Protein AF-0000000085035035 (afdb_homodimer)

Structure (mmCIF, N/CA/C/O backbone):
data_AF-0000000085035035-model_v1
#
loop_
_entity.id
_entity.type
_entity.pdbx_description
1 polymer 'Glycerol kinase'
#
loop_
_atom_site.group_PDB
_atom_site.id
_atom_site.type_symbol
_atom_site.label_atom_id
_atom_site.label_alt_id
_atom_site.label_comp_id
_atom_site.label_asym_id
_atom_site.label_entity_id
_atom_site.label_seq_id
_atom_site.pdbx_PDB_ins_code
_atom_site.Cartn_x
_atom_site.Cartn_y
_atom_site.Cartn_z
_atom_site.occupancy
_atom_site.B_iso_or_equiv
_atom_site.auth_seq_id
_atom_site.auth_comp_id
_atom_site.auth_asym_id
_atom_site.auth_atom_id
_atom_site.pdbx_PDB_model_num
ATOM 1 N N . MET A 1 1 ? -4.508 41.406 4.43 1 97.12 1 MET A N 1
ATOM 2 C CA . MET A 1 1 ? -4.023 40.312 5.262 1 97.12 1 MET A CA 1
ATOM 3 C C . MET A 1 1 ? -3.178 39.344 4.445 1 97.12 1 MET A C 1
ATOM 5 O O . MET A 1 1 ? -3.377 39.219 3.238 1 97.12 1 MET A O 1
ATOM 9 N N . ILE A 1 2 ? -2.238 38.75 5.059 1 98.31 2 ILE A N 1
ATOM 10 C CA . ILE A 1 2 ? -1.385 37.75 4.438 1 98.31 2 ILE A CA 1
ATOM 11 C C . ILE A 1 2 ? -1.519 36.438 5.184 1 98.31 2 ILE A C 1
ATOM 13 O O . ILE A 1 2 ? -1.294 36.375 6.395 1 98.31 2 ILE A O 1
ATOM 17 N N . ASP A 1 3 ? -1.932 35.438 4.473 1 97.44 3 ASP A N 1
ATOM 18 C CA . ASP A 1 3 ? -2.016 34.062 4.969 1 97.44 3 ASP A CA 1
ATOM 19 C C . ASP A 1 3 ? -0.776 33.281 4.578 1 97.44 3 ASP A C 1
ATOM 21 O O . ASP A 1 3 ? -0.576 32.969 3.402 1 97.44 3 ASP A O 1
ATOM 25 N N . ILE A 1 4 ? 0.02 32.969 5.578 1 97.62 4 ILE A N 1
ATOM 26 C CA . ILE A 1 4 ? 1.249 32.219 5.328 1 97.62 4 ILE A CA 1
ATOM 27 C C . ILE A 1 4 ? 1.003 30.734 5.559 1 97.62 4 ILE A C 1
ATOM 29 O O . ILE A 1 4 ? 1.098 30.25 6.688 1 97.62 4 ILE A O 1
ATOM 33 N N . GLY A 1 5 ? 0.782 30.016 4.516 1 93.25 5 GLY A N 1
ATOM 34 C CA . GLY A 1 5 ? 0.609 28.562 4.562 1 93.25 5 GLY A CA 1
ATOM 35 C C . GLY A 1 5 ? 1.87 27.797 4.207 1 93.25 5 GLY A C 1
ATOM 36 O O . GLY A 1 5 ? 2.826 28.375 3.684 1 93.25 5 GLY A O 1
ATOM 37 N N . THR A 1 6 ? 1.834 26.5 4.477 1 90.25 6 THR A N 1
ATOM 38 C CA . THR A 1 6 ? 2.996 25.656 4.23 1 90.25 6 THR A CA 1
ATOM 39 C C . THR A 1 6 ? 3.248 25.5 2.734 1 90.25 6 THR A C 1
ATOM 41 O O . THR A 1 6 ? 4.398 25.453 2.293 1 90.25 6 THR A O 1
ATOM 44 N N . THR A 1 7 ? 2.207 25.438 1.972 1 85.12 7 THR A N 1
ATOM 45 C CA . THR A 1 7 ? 2.359 25.25 0.533 1 85.12 7 THR A CA 1
ATOM 46 C C . THR A 1 7 ? 2.291 26.594 -0.199 1 85.12 7 THR A C 1
ATOM 48 O O . THR A 1 7 ? 2.953 26.781 -1.223 1 85.12 7 THR A O 1
ATOM 51 N N . GLY A 1 8 ? 1.514 27.516 0.325 1 90.5 8 GLY A N 1
ATOM 52 C CA . GLY A 1 8 ? 1.313 28.766 -0.378 1 90.5 8 GLY A CA 1
ATOM 53 C C . GLY A 1 8 ? 1.118 29.953 0.555 1 90.5 8 GLY A C 1
ATOM 54 O O . GLY A 1 8 ? 0.665 29.781 1.689 1 90.5 8 GLY A O 1
ATOM 55 N N . ILE A 1 9 ? 1.471 31.109 0.004 1 96.06 9 ILE A N 1
ATOM 56 C CA . ILE A 1 9 ? 1.284 32.375 0.687 1 96.06 9 ILE A CA 1
ATOM 57 C C . ILE A 1 9 ? 0.265 33.219 -0.073 1 96.06 9 ILE A C 1
ATOM 59 O O . ILE A 1 9 ? 0.372 33.406 -1.29 1 96.06 9 ILE A O 1
ATOM 63 N N . LYS A 1 10 ? -0.706 33.75 0.682 1 96.31 10 LYS A N 1
ATOM 64 C CA . LYS A 1 10 ? -1.819 34.438 0.016 1 96.31 10 LYS A CA 1
ATOM 65 C C . LYS A 1 10 ? -2.004 35.844 0.549 1 96.31 10 LYS A C 1
ATOM 67 O O . LYS A 1 10 ? -1.887 36.094 1.754 1 96.31 10 LYS A O 1
ATOM 72 N N . LEU A 1 11 ? -2.244 36.75 -0.381 1 97.88 11 LEU A N 1
ATOM 73 C CA . LEU A 1 11 ? -2.668 38.094 -0.041 1 97.88 11 LEU A CA 1
ATOM 74 C C . LEU A 1 11 ? -4.145 38.281 -0.365 1 97.88 11 LEU A C 1
ATOM 76 O O . LEU A 1 11 ? -4.586 38 -1.479 1 97.88 11 LEU A O 1
ATOM 80 N N . SER A 1 12 ? -4.848 38.688 0.593 1 97.44 12 SER A N 1
ATOM 81 C CA . SER A 1 12 ? -6.23 39.125 0.402 1 97.44 12 SER A CA 1
ATOM 82 C C . SER A 1 12 ? -6.441 40.562 0.927 1 97.44 12 SER A C 1
ATOM 84 O O . SER A 1 12 ? -6.027 40.875 2.043 1 97.44 12 SER A O 1
ATOM 86 N N . VAL A 1 13 ? -7.086 41.375 0.093 1 97.5 13 VAL A N 1
ATOM 87 C CA . VAL A 1 13 ? -7.422 42.719 0.493 1 97.5 13 VAL A CA 1
ATOM 88 C C . VAL A 1 13 ? -8.938 42.875 0.574 1 97.5 13 VAL A C 1
ATOM 90 O O . VAL A 1 13 ? -9.656 42.5 -0.356 1 97.5 13 VAL A O 1
ATOM 93 N N . TYR A 1 14 ? -9.344 43.375 1.707 1 95.44 14 TYR A N 1
ATOM 94 C CA . TYR A 1 14 ? -10.766 43.531 1.944 1 95.44 14 TYR A CA 1
ATOM 95 C C . TYR A 1 14 ? -11.109 45.031 2.066 1 95.44 14 TYR A C 1
ATOM 97 O O . TYR A 1 14 ? -10.32 45.812 2.588 1 95.44 14 TYR A O 1
ATOM 105 N N . ASP A 1 15 ? -12.352 45.375 1.594 1 94 15 ASP A N 1
ATOM 106 C CA . ASP A 1 15 ? -12.82 46.75 1.777 1 94 15 ASP A CA 1
ATOM 107 C C . ASP A 1 15 ? -13.539 46.906 3.117 1 94 15 ASP A C 1
ATOM 109 O O . ASP A 1 15 ? -13.461 46.031 3.975 1 94 15 ASP A O 1
ATOM 113 N N . GLU A 1 16 ? -14.18 48.031 3.289 1 89.81 16 GLU A N 1
ATOM 114 C CA . GLU A 1 16 ? -14.773 48.375 4.574 1 89.81 16 GLU A CA 1
ATOM 115 C C . GLU A 1 16 ? -15.984 47.5 4.879 1 89.81 16 GLU A C 1
ATOM 117 O O . GLU A 1 16 ? -16.391 47.344 6.035 1 89.81 16 GLU A O 1
ATOM 122 N N . GLU A 1 17 ? -16.531 46.906 3.865 1 90.56 17 GLU A N 1
ATOM 123 C CA . GLU A 1 17 ? -17.672 46.031 4.027 1 90.56 17 GLU A CA 1
ATOM 124 C C . GLU A 1 17 ? -17.25 44.562 4.051 1 90.56 17 GLU A C 1
ATOM 126 O O . GLU A 1 17 ? -18.078 43.656 3.955 1 90.56 17 GLU A O 1
ATOM 131 N N . LEU A 1 18 ? -15.93 44.281 4.145 1 91 18 LEU A N 1
ATOM 132 C CA . LEU A 1 18 ? -15.328 42.969 4.211 1 91 18 LEU A CA 1
ATOM 133 C C . LEU A 1 18 ? -15.547 42.188 2.912 1 91 18 LEU A C 1
ATOM 135 O O . LEU A 1 18 ? -15.594 40.969 2.914 1 91 18 LEU A O 1
ATOM 139 N N . ARG A 1 19 ? -15.812 43 1.753 1 90.44 19 ARG A N 1
ATOM 140 C CA . ARG A 1 19 ? -15.773 42.406 0.42 1 90.44 19 ARG A CA 1
ATOM 141 C C . ARG A 1 19 ? -14.344 42.312 -0.091 1 90.44 19 ARG A C 1
ATOM 143 O O . ARG A 1 19 ? -13.594 43.281 -0.062 1 90.44 19 ARG A O 1
ATOM 150 N N . LYS A 1 20 ? -13.922 41.031 -0.451 1 94.56 20 LYS A N 1
ATOM 151 C CA . LYS A 1 20 ? -12.578 40.812 -0.985 1 94.56 20 LYS A CA 1
ATOM 152 C C . LYS A 1 20 ? -12.398 41.531 -2.326 1 94.56 20 LYS A C 1
ATOM 154 O O . LYS A 1 20 ? -13.078 41.188 -3.301 1 94.56 20 LYS A O 1
ATOM 159 N N . ILE A 1 21 ? -11.43 42.469 -2.434 1 95.06 21 ILE A N 1
ATOM 160 C CA . ILE A 1 21 ? -11.297 43.281 -3.639 1 95.06 21 ILE A CA 1
ATOM 161 C C . ILE A 1 21 ? -10.031 42.875 -4.395 1 95.06 21 ILE A C 1
ATOM 163 O O . ILE A 1 21 ? -9.852 43.25 -5.555 1 95.06 21 ILE A O 1
ATOM 167 N N . HIS A 1 22 ? -9.133 42.188 -3.707 1 96.5 22 HIS A N 1
ATOM 168 C CA . HIS A 1 22 ? -7.914 41.688 -4.336 1 96.5 22 HIS A CA 1
ATOM 169 C C . HIS A 1 22 ? -7.484 40.375 -3.723 1 96.5 22 HIS A C 1
ATOM 171 O O . HIS A 1 22 ? -7.676 40.125 -2.525 1 96.5 22 HIS A O 1
ATOM 177 N N . TYR A 1 23 ? -7.043 39.531 -4.531 1 95.94 23 TYR A N 1
ATOM 178 C CA . TYR A 1 23 ? -6.52 38.219 -4.105 1 95.94 23 TYR A CA 1
ATOM 179 C C . TYR A 1 23 ? -5.359 37.781 -4.988 1 95.94 23 TYR A C 1
ATOM 181 O O . TYR A 1 23 ? -5.406 37.938 -6.211 1 95.94 23 TYR A O 1
ATOM 189 N N . GLU A 1 24 ? -4.309 37.281 -4.398 1 95.81 24 GLU A N 1
ATOM 190 C CA . GLU A 1 24 ? -3.223 36.625 -5.137 1 95.81 24 GLU A CA 1
ATOM 191 C C . GLU A 1 24 ? -2.543 35.562 -4.301 1 95.81 24 GLU A C 1
ATOM 193 O O . GLU A 1 24 ? -2.492 35.656 -3.072 1 95.81 24 GLU A O 1
ATOM 198 N N . LYS A 1 25 ? -2.117 34.594 -4.875 1 93.25 25 LYS A N 1
ATOM 199 C CA . LYS A 1 25 ? -1.478 33.469 -4.238 1 93.25 25 LYS A CA 1
ATOM 200 C C . LYS A 1 25 ? -0.093 33.219 -4.828 1 93.25 25 LYS A C 1
ATOM 202 O O . LYS A 1 25 ? 0.091 33.281 -6.043 1 93.25 25 LYS A O 1
ATOM 207 N N . HIS A 1 26 ? 0.832 33 -3.955 1 94.62 26 HIS A N 1
ATOM 208 C CA . HIS A 1 26 ? 2.191 32.625 -4.34 1 94.62 26 HIS A CA 1
ATOM 209 C C . HIS A 1 26 ? 2.559 31.25 -3.82 1 94.62 26 HIS A C 1
ATOM 211 O O . HIS A 1 26 ? 2.479 30.984 -2.617 1 94.62 26 HIS A O 1
ATOM 217 N N . ILE A 1 27 ? 3.002 30.391 -4.723 1 90.5 27 ILE A N 1
ATOM 218 C CA . ILE A 1 27 ? 3.404 29.047 -4.324 1 90.5 27 ILE A CA 1
ATOM 219 C C . ILE A 1 27 ? 4.883 29.031 -3.949 1 90.5 27 ILE A C 1
ATOM 221 O O . ILE A 1 27 ? 5.742 29.344 -4.781 1 90.5 27 ILE A O 1
ATOM 225 N N . LEU A 1 28 ? 5.176 28.812 -2.736 1 89.88 28 LEU A N 1
ATOM 226 C CA . LEU A 1 28 ? 6.555 28.688 -2.273 1 89.88 28 LEU A CA 1
ATOM 227 C C . LEU A 1 28 ? 6.926 27.234 -2.023 1 89.88 28 LEU A C 1
ATOM 229 O O . LEU A 1 28 ? 8.031 26.797 -2.371 1 89.88 28 LEU A O 1
ATOM 233 N N . GLY A 1 29 ? 6.023 26.516 -1.427 1 86.88 29 GLY A N 1
ATOM 234 C CA . GLY A 1 29 ? 6.23 25.109 -1.141 1 86.88 29 GLY A CA 1
ATOM 235 C C . GLY A 1 29 ? 7.254 24.859 -0.048 1 86.88 29 GLY A C 1
ATOM 236 O O . GLY A 1 29 ? 7.594 25.781 0.708 1 86.88 29 GLY A O 1
ATOM 237 N N . PHE A 1 30 ? 7.605 23.578 0.241 1 87.44 30 PHE A N 1
ATOM 238 C CA . PHE A 1 30 ? 8.609 23.141 1.201 1 87.44 30 PHE A CA 1
ATOM 239 C C . PHE A 1 30 ? 9.523 22.078 0.589 1 87.44 30 PHE A C 1
ATOM 241 O O . PHE A 1 30 ? 9.25 21.578 -0.507 1 87.44 30 PHE A O 1
ATOM 248 N N . GLU A 1 31 ? 10.672 21.891 1.248 1 84.5 31 GLU A N 1
ATOM 249 C CA . GLU A 1 31 ? 11.625 20.875 0.792 1 84.5 31 GLU A CA 1
ATOM 250 C C . GLU A 1 31 ? 11.68 19.703 1.754 1 84.5 31 GLU A C 1
ATOM 252 O O . GLU A 1 31 ? 11.758 19.891 2.971 1 84.5 31 GLU A O 1
ATOM 257 N N . GLN A 1 32 ? 11.461 18.547 1.205 1 78.56 32 GLN A N 1
ATOM 258 C CA . GLN A 1 32 ? 11.711 17.344 1.976 1 78.56 32 GLN A CA 1
ATOM 259 C C . GLN A 1 32 ? 13.102 16.781 1.697 1 78.56 32 GLN A C 1
ATOM 261 O O . GLN A 1 32 ? 13.375 16.312 0.591 1 78.56 32 GLN A O 1
ATOM 266 N N . LEU A 1 33 ? 13.891 16.75 2.672 1 75.12 33 LEU A N 1
ATOM 267 C CA . LEU A 1 33 ? 15.266 16.297 2.547 1 75.12 33 LEU A CA 1
ATOM 268 C C . LEU A 1 33 ? 15.359 14.789 2.746 1 75.12 33 LEU A C 1
ATOM 270 O O . LEU A 1 33 ? 14.43 14.164 3.264 1 75.12 33 LEU A O 1
ATOM 274 N N . GLU A 1 34 ? 16.359 14.133 2.227 1 61.75 34 GLU A N 1
ATOM 275 C CA . GLU A 1 34 ? 16.562 12.688 2.281 1 61.75 34 GLU A CA 1
ATOM 276 C C . GLU A 1 34 ? 16.531 12.18 3.721 1 61.75 34 GLU A C 1
ATOM 278 O O . GLU A 1 34 ? 16.141 11.039 3.977 1 61.75 34 GLU A O 1
ATOM 283 N N . SER A 1 35 ? 16.812 13.039 4.559 1 60.91 35 SER A N 1
ATOM 284 C CA . SER A 1 35 ? 16.859 12.688 5.973 1 60.91 35 SER A CA 1
ATOM 285 C C . SER A 1 35 ? 15.453 12.602 6.562 1 60.91 35 SER A C 1
ATOM 287 O O . SER A 1 35 ? 15.266 12.102 7.672 1 60.91 35 SER A O 1
ATOM 289 N N . GLY A 1 36 ? 14.578 13.047 5.793 1 70.81 36 GLY A N 1
ATOM 290 C CA . GLY A 1 36 ? 13.211 13.117 6.293 1 70.81 36 GLY A CA 1
ATOM 291 C C . GLY A 1 36 ? 12.859 14.477 6.867 1 70.81 36 GLY A C 1
ATOM 292 O O . GLY A 1 36 ? 11.719 14.703 7.273 1 70.81 36 GLY A O 1
ATOM 293 N N . PHE A 1 37 ? 13.906 15.336 6.797 1 82.38 37 PHE A N 1
ATOM 294 C CA . PHE A 1 37 ? 13.688 16.688 7.289 1 82.38 37 PHE A CA 1
ATOM 295 C C . PHE A 1 37 ? 12.812 17.484 6.324 1 82.38 37 PHE A C 1
ATOM 297 O O . PHE A 1 37 ? 12.922 17.328 5.105 1 82.38 37 PHE A O 1
ATOM 304 N N . ILE A 1 38 ? 11.93 18.219 6.887 1 88.44 38 ILE A N 1
ATOM 305 C CA . ILE A 1 38 ? 11.047 19.047 6.082 1 88.44 38 ILE A CA 1
ATOM 306 C C . ILE A 1 38 ? 11.258 20.531 6.426 1 88.44 38 ILE A C 1
ATOM 308 O O . ILE A 1 38 ? 10.898 20.969 7.523 1 88.44 38 ILE A O 1
ATOM 312 N N . GLU A 1 39 ? 11.75 21.281 5.453 1 94.69 39 GLU A N 1
ATOM 313 C CA . GLU A 1 39 ? 12.117 22.672 5.684 1 94.69 39 GLU A CA 1
ATOM 314 C C . GLU A 1 39 ? 11.484 23.594 4.637 1 94.69 39 GLU A C 1
ATOM 316 O O . GLU A 1 39 ? 11.078 23.125 3.568 1 94.69 39 GLU A O 1
ATOM 321 N N . GLN A 1 40 ? 11.328 24.781 4.977 1 95.94 40 GLN A N 1
ATOM 322 C CA . GLN A 1 40 ? 10.93 25.844 4.043 1 95.94 40 GLN A CA 1
ATOM 323 C C . GLN A 1 40 ? 11.945 26.984 4.035 1 95.94 40 GLN A C 1
ATOM 325 O O . GLN A 1 40 ? 12.445 27.375 5.09 1 95.94 40 GLN A O 1
ATOM 330 N N . ASP A 1 41 ? 12.281 27.531 2.873 1 96.62 41 ASP A N 1
ATOM 331 C CA . ASP A 1 41 ? 13.266 28.594 2.711 1 96.62 41 ASP A CA 1
ATOM 332 C C . ASP A 1 41 ? 12.82 29.859 3.424 1 96.62 41 ASP A C 1
ATOM 334 O O . ASP A 1 41 ? 11.945 30.578 2.932 1 96.62 41 ASP A O 1
ATOM 338 N N . SER A 1 42 ? 13.523 30.141 4.48 1 97.62 42 SER A N 1
ATOM 339 C CA . SER A 1 42 ? 13.102 31.25 5.332 1 97.62 42 SER A CA 1
ATOM 340 C C . SER A 1 42 ? 13.383 32.594 4.664 1 97.62 42 SER A C 1
ATOM 342 O O . SER A 1 42 ? 12.625 33.531 4.836 1 97.62 42 SER A O 1
ATOM 344 N N . ARG A 1 43 ? 14.445 32.656 3.951 1 97.25 43 ARG A N 1
ATOM 345 C CA . ARG A 1 43 ? 14.781 33.906 3.26 1 97.25 43 ARG A CA 1
ATOM 346 C C . ARG A 1 43 ? 13.75 34.219 2.178 1 97.25 43 ARG A C 1
ATOM 348 O O . ARG A 1 43 ? 13.266 35.344 2.092 1 97.25 43 ARG A O 1
ATOM 355 N N . ARG A 1 44 ? 13.484 33.25 1.383 1 97 44 ARG A N 1
ATOM 356 C CA . ARG A 1 44 ? 12.5 33.438 0.323 1 97 44 ARG A CA 1
ATOM 357 C C . ARG A 1 44 ? 11.117 33.719 0.903 1 97 44 ARG A C 1
ATOM 359 O O . ARG A 1 44 ? 10.375 34.562 0.364 1 97 44 ARG A O 1
ATOM 366 N N . LEU A 1 45 ? 10.828 33.031 1.958 1 97.81 45 LEU A N 1
ATOM 367 C CA . LEU A 1 45 ? 9.547 33.25 2.625 1 97.81 45 LEU A CA 1
ATOM 368 C C . LEU A 1 45 ? 9.406 34.719 3.08 1 97.81 45 LEU A C 1
ATOM 370 O O . LEU A 1 45 ? 8.391 35.344 2.814 1 97.81 45 LEU A O 1
ATOM 374 N N . ALA A 1 46 ? 10.406 35.25 3.725 1 97.69 46 ALA A N 1
ATOM 375 C CA . ALA A 1 46 ? 10.383 36.625 4.199 1 97.69 46 ALA A CA 1
ATOM 376 C C . ALA A 1 46 ? 10.273 37.625 3.035 1 97.69 46 ALA A C 1
ATOM 378 O O . ALA A 1 46 ? 9.562 38.625 3.129 1 97.69 46 ALA A O 1
ATOM 379 N N . GLU A 1 47 ? 10.953 37.281 2 1 97.25 47 GLU A N 1
ATOM 380 C CA . GLU A 1 47 ? 10.914 38.125 0.814 1 97.25 47 GLU A CA 1
ATOM 381 C C . GLU A 1 47 ? 9.516 38.188 0.219 1 97.25 47 GLU A C 1
ATOM 383 O O . GLU A 1 47 ? 9.039 39.25 -0.167 1 97.25 47 GLU A O 1
ATOM 388 N N . VAL A 1 48 ? 8.891 37.094 0.109 1 97.62 48 VAL A N 1
ATOM 389 C CA . VAL A 1 48 ? 7.551 37.031 -0.46 1 97.62 48 VAL A CA 1
ATOM 390 C C . VAL A 1 48 ? 6.57 37.781 0.425 1 97.62 48 VAL A C 1
ATOM 392 O O . VAL A 1 48 ? 5.73 38.531 -0.075 1 97.62 48 VAL A O 1
ATOM 395 N N . VAL A 1 49 ? 6.688 37.625 1.718 1 98 49 VAL A N 1
ATOM 396 C CA . VAL A 1 49 ? 5.789 38.281 2.646 1 98 49 VAL A CA 1
ATOM 397 C C . VAL A 1 49 ? 5.988 39.812 2.555 1 98 49 VAL A C 1
ATOM 399 O O . VAL A 1 49 ? 5.016 40.562 2.516 1 98 49 VAL A O 1
ATOM 402 N N . ARG A 1 50 ? 7.199 40.25 2.52 1 97.44 50 ARG A N 1
ATOM 403 C CA . ARG A 1 50 ? 7.492 41.688 2.371 1 97.44 50 ARG A CA 1
ATOM 404 C C . ARG A 1 50 ? 6.953 42.219 1.046 1 97.44 50 ARG A C 1
ATOM 406 O O . ARG A 1 50 ? 6.383 43.312 0.995 1 97.44 50 ARG A O 1
ATOM 413 N N . GLY A 1 51 ? 7.203 41.406 0.005 1 97.31 51 GLY A N 1
ATOM 414 C CA . GLY A 1 51 ? 6.695 41.812 -1.301 1 97.31 51 GLY A CA 1
ATOM 415 C C . GLY A 1 51 ? 5.188 41.969 -1.333 1 97.31 51 GLY A C 1
ATOM 416 O O . GLY A 1 51 ? 4.664 42.938 -1.89 1 97.31 51 GLY A O 1
ATOM 417 N N . LEU A 1 52 ? 4.477 41.031 -0.76 1 97.69 52 LEU A N 1
ATOM 418 C CA . LEU A 1 52 ? 3.021 41.062 -0.709 1 97.69 52 LEU A CA 1
ATOM 419 C C . LEU A 1 52 ? 2.543 42.219 0.161 1 97.69 52 LEU A C 1
ATOM 421 O O . LEU A 1 52 ? 1.504 42.812 -0.116 1 97.69 52 LEU A O 1
ATOM 425 N N . SER A 1 53 ? 3.281 42.531 1.229 1 96.94 53 SER A N 1
ATOM 426 C CA . SER A 1 53 ? 2.955 43.688 2.084 1 96.94 53 SER A CA 1
ATOM 427 C C . SER A 1 53 ? 3.074 45 1.321 1 96.94 53 SER A C 1
ATOM 429 O O . SER A 1 53 ? 2.227 45.875 1.465 1 96.94 53 SER A O 1
ATOM 431 N N . LYS A 1 54 ? 4.086 45.125 0.557 1 96.38 54 LYS A N 1
ATOM 432 C CA . LYS A 1 54 ? 4.262 46.312 -0.256 1 96.38 54 LYS A CA 1
ATOM 433 C C . LYS A 1 54 ? 3.129 46.469 -1.266 1 96.38 54 LYS A C 1
ATOM 435 O O . LYS A 1 54 ? 2.646 47.562 -1.502 1 96.38 54 LYS A O 1
ATOM 440 N N . LYS A 1 55 ? 2.787 45.344 -1.83 1 96.62 55 LYS A N 1
ATOM 441 C CA . LYS A 1 55 ? 1.663 45.375 -2.762 1 96.62 55 LYS A CA 1
ATOM 442 C C . LYS A 1 55 ? 0.384 45.844 -2.076 1 96.62 55 LYS A C 1
ATOM 444 O O . LYS A 1 55 ? -0.392 46.594 -2.652 1 96.62 55 LYS A O 1
ATOM 449 N N . ALA A 1 56 ? 0.143 45.375 -0.916 1 96.38 56 ALA A N 1
ATOM 450 C CA . ALA A 1 56 ? -1.019 45.812 -0.145 1 96.38 56 ALA A CA 1
ATOM 451 C C . ALA A 1 56 ? -1.004 47.344 0.057 1 96.38 56 ALA A C 1
ATOM 453 O O . ALA A 1 56 ? -2.035 48 -0.085 1 96.38 56 ALA A O 1
ATOM 454 N N . ARG A 1 57 ? 0.102 47.875 0.388 1 95.5 57 ARG A N 1
ATOM 455 C CA . ARG A 1 57 ? 0.246 49.312 0.569 1 95.5 57 ARG A CA 1
ATOM 456 C C . ARG A 1 57 ? -0.12 50.062 -0.706 1 95.5 57 ARG A C 1
ATOM 458 O O . ARG A 1 57 ? -0.826 51.062 -0.657 1 95.5 57 ARG A O 1
ATOM 465 N N . GLU A 1 58 ? 0.366 49.531 -1.762 1 96.12 58 GLU A N 1
ATOM 466 C CA . GLU A 1 58 ? 0.093 50.156 -3.055 1 96.12 58 GLU A CA 1
ATOM 467 C C . GLU A 1 58 ? -1.401 50.125 -3.365 1 96.12 58 GLU A C 1
ATOM 469 O O . GLU A 1 58 ? -1.889 51 -4.109 1 96.12 58 GLU A O 1
ATOM 474 N N . LEU A 1 59 ? -2.082 49.219 -2.785 1 95.75 59 LEU A N 1
ATOM 475 C CA . LEU A 1 59 ? -3.518 49.094 -3.008 1 95.75 59 LEU A CA 1
ATOM 476 C C . LEU A 1 59 ? -4.293 49.938 -2.018 1 95.75 59 LEU A C 1
ATOM 478 O O . LEU A 1 59 ? -5.527 49.906 -1.981 1 95.75 59 LEU A O 1
ATOM 482 N N . GLY A 1 60 ? -3.564 50.688 -1.111 1 94.12 60 GLY A N 1
ATOM 483 C CA . GLY A 1 60 ? -4.199 51.656 -0.228 1 94.12 60 GLY A CA 1
ATOM 484 C C . GLY A 1 60 ? -4.492 51.094 1.152 1 94.12 60 GLY A C 1
ATOM 485 O O . GLY A 1 60 ? -5.223 51.688 1.934 1 94.12 60 GLY A O 1
ATOM 486 N N . VAL A 1 61 ? -3.938 50 1.509 1 95.19 61 VAL A N 1
ATOM 487 C CA . VAL A 1 61 ? -4.188 49.344 2.783 1 95.19 61 VAL A CA 1
ATOM 488 C C . VAL A 1 61 ? -3.521 50.125 3.914 1 95.19 61 VAL A C 1
ATOM 490 O O . VAL A 1 61 ? -2.398 50.594 3.764 1 95.19 61 VAL A O 1
ATOM 493 N N . LYS A 1 62 ? -4.23 50.188 5.043 1 93.25 62 LYS A N 1
ATOM 494 C CA . LYS A 1 62 ? -3.691 50.938 6.188 1 93.25 62 LYS A CA 1
ATOM 495 C C . LYS A 1 62 ? -3.332 49.969 7.324 1 93.25 62 LYS A C 1
ATOM 497 O O . LYS A 1 62 ? -2.449 50.281 8.133 1 93.25 62 LYS A O 1
ATOM 502 N N . LYS A 1 63 ? -4.051 48.875 7.41 1 96.62 63 LYS A N 1
ATOM 503 C CA . LYS A 1 63 ? -3.814 47.906 8.469 1 96.62 63 LYS A CA 1
ATOM 504 C C . LYS A 1 63 ? -3.521 46.531 7.883 1 96.62 63 LYS A C 1
ATOM 506 O O . LYS A 1 63 ? -4.176 46.094 6.93 1 96.62 63 LYS A O 1
ATOM 511 N N . LEU A 1 64 ? -2.543 45.969 8.453 1 97.81 64 LEU A N 1
ATOM 512 C CA . LEU A 1 64 ? -2.096 44.656 7.996 1 97.81 64 LEU A CA 1
ATOM 513 C C . LEU A 1 64 ? -2.297 43.625 9.086 1 97.81 64 LEU A C 1
ATOM 515 O O . LEU A 1 64 ? -2.131 43.906 10.273 1 97.81 64 LEU A O 1
ATOM 519 N N . GLY A 1 65 ? -2.74 42.469 8.742 1 98.62 65 GLY A N 1
ATOM 520 C CA . GLY A 1 65 ? -2.785 41.281 9.586 1 98.62 65 GLY A CA 1
ATOM 521 C C . GLY A 1 65 ? -2.166 40.062 8.938 1 98.62 65 GLY A C 1
ATOM 522 O O . GLY A 1 65 ? -2.152 39.969 7.707 1 98.62 65 GLY A O 1
ATOM 523 N N . ILE A 1 66 ? -1.667 39.156 9.781 1 98.56 66 ILE A N 1
ATOM 524 C CA . ILE A 1 66 ? -1.069 37.938 9.227 1 98.56 66 ILE A CA 1
ATOM 525 C C . ILE A 1 66 ? 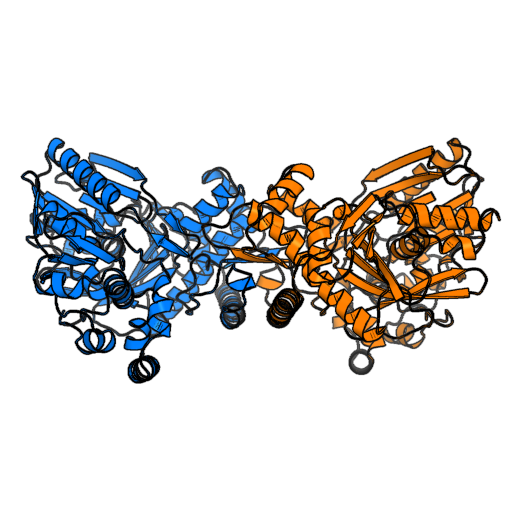-1.589 36.719 9.984 1 98.56 66 ILE A C 1
ATOM 527 O O . ILE A 1 66 ? -1.953 36.812 11.156 1 98.56 66 ILE A O 1
ATOM 531 N N . CYS A 1 67 ? -1.721 35.656 9.352 1 97.81 67 CYS A N 1
ATOM 532 C CA . CYS A 1 67 ? -1.813 34.344 9.984 1 97.81 67 CYS A CA 1
ATOM 533 C C . CYS A 1 67 ? -0.763 33.406 9.422 1 97.81 67 CYS A C 1
ATOM 535 O O . CYS A 1 67 ? -0.331 33.562 8.273 1 97.81 67 CYS A O 1
ATOM 537 N N . THR A 1 68 ? -0.271 32.531 10.258 1 98.12 68 THR A N 1
ATOM 538 C CA . THR A 1 68 ? 0.828 31.641 9.883 1 98.12 68 THR A CA 1
ATOM 539 C C . THR A 1 68 ? 0.484 30.188 10.195 1 98.12 68 THR A C 1
ATOM 541 O O . THR A 1 68 ? -0.326 29.922 11.086 1 98.12 68 THR A O 1
ATOM 544 N N . TYR A 1 69 ? 1.114 29.312 9.375 1 96 69 TYR A N 1
ATOM 545 C CA . TYR A 1 69 ? 1.086 27.938 9.852 1 96 69 TYR A CA 1
ATOM 546 C C . TYR A 1 69 ? 1.858 27.797 11.156 1 96 69 TYR A C 1
ATOM 548 O O . TYR A 1 69 ? 2.627 28.688 11.531 1 96 69 TYR A O 1
ATOM 556 N N . ARG A 1 70 ? 1.562 26.719 11.852 1 95.25 70 ARG A N 1
ATOM 557 C CA . ARG A 1 70 ? 1.913 26.688 13.266 1 95.25 70 ARG A CA 1
ATOM 558 C C . ARG A 1 70 ? 2.963 25.609 13.547 1 95.25 70 ARG A C 1
ATOM 560 O O . ARG A 1 70 ? 3.4 24.906 12.633 1 95.25 70 ARG A O 1
ATOM 567 N N . ALA A 1 71 ? 3.477 25.672 14.773 1 95.25 71 ALA A N 1
ATOM 568 C CA . ALA A 1 71 ? 4.363 24.656 15.352 1 95.25 71 ALA A CA 1
ATOM 569 C C . ALA A 1 71 ? 5.645 24.516 14.531 1 95.25 71 ALA A C 1
ATOM 571 O O . ALA A 1 71 ? 6.168 23.422 14.367 1 95.25 71 ALA A O 1
ATOM 572 N N . SER A 1 72 ? 6.035 25.578 13.922 1 97.5 72 SER A N 1
ATOM 573 C CA . SER A 1 72 ? 7.246 25.641 13.117 1 97.5 72 SER A CA 1
ATOM 574 C C . SER A 1 72 ? 8.203 26.703 13.641 1 97.5 72 SER A C 1
ATOM 576 O O . SER A 1 72 ? 7.77 27.766 14.086 1 97.5 72 SER A O 1
ATOM 578 N N . VAL A 1 73 ? 9.492 26.359 13.609 1 98.44 73 VAL A N 1
ATOM 579 C CA . VAL A 1 73 ? 10.43 27.219 14.32 1 98.44 73 VAL A CA 1
ATOM 580 C C . VAL A 1 73 ? 11.633 27.531 13.422 1 98.44 73 VAL A C 1
ATOM 582 O O . VAL A 1 73 ? 11.867 26.828 12.438 1 98.44 73 VAL A O 1
ATOM 585 N N . LEU A 1 74 ? 12.32 28.562 13.742 1 98.5 74 LEU A N 1
ATOM 586 C CA . LEU A 1 74 ? 13.578 28.953 13.102 1 98.5 74 LEU A CA 1
ATOM 587 C C . LEU A 1 74 ? 14.359 29.906 13.984 1 98.5 74 LEU A C 1
ATOM 589 O O . LEU A 1 74 ? 13.852 30.375 15.008 1 98.5 74 LEU A O 1
ATOM 593 N N . ALA A 1 75 ? 15.609 30.109 13.648 1 98.69 75 ALA A N 1
ATOM 594 C CA . ALA A 1 75 ? 16.469 31.094 14.312 1 98.69 75 ALA A CA 1
ATOM 595 C C . ALA A 1 75 ? 16.875 32.219 13.359 1 98.69 75 ALA A C 1
ATOM 597 O O . ALA A 1 75 ? 16.969 32 12.148 1 98.69 75 ALA A O 1
ATOM 598 N N . TRP A 1 76 ? 17.047 33.344 13.898 1 98.56 76 TRP A N 1
ATOM 599 C CA . TRP A 1 76 ? 17.453 34.5 13.078 1 98.56 76 TRP A CA 1
ATOM 600 C C . TRP A 1 76 ? 18.312 35.469 13.883 1 98.56 76 TRP A C 1
ATOM 602 O O . TRP A 1 76 ? 18.375 35.375 15.109 1 98.56 76 TRP A O 1
ATOM 612 N N . ARG A 1 77 ? 18.969 36.344 13.227 1 97.88 77 ARG A N 1
ATOM 613 C CA . ARG A 1 77 ? 19.859 37.312 13.828 1 97.88 77 ARG A CA 1
ATOM 614 C C . ARG A 1 77 ? 19.109 38.594 14.234 1 97.88 77 ARG A C 1
ATOM 616 O O . ARG A 1 77 ? 17.953 38.781 13.836 1 97.88 77 ARG A O 1
ATOM 623 N N . LYS A 1 78 ? 19.781 39.406 14.93 1 97.62 78 LYS A N 1
ATOM 624 C CA . LYS A 1 78 ? 19.203 40.688 15.398 1 97.62 78 LYS A CA 1
ATOM 625 C C . LYS A 1 78 ? 18.797 41.562 14.219 1 97.62 78 LYS A C 1
ATOM 627 O O . LYS A 1 78 ? 17.828 42.312 14.312 1 97.62 78 LYS A O 1
ATOM 632 N N . ASP A 1 79 ? 19.438 41.438 13.125 1 96.75 79 ASP A N 1
ATOM 633 C CA . ASP A 1 79 ? 19.125 42.281 11.969 1 96.75 79 ASP A CA 1
ATOM 634 C C . ASP A 1 79 ? 17.938 41.688 11.188 1 96.75 79 ASP A C 1
ATOM 636 O O . ASP A 1 79 ? 17.531 42.25 10.164 1 96.75 79 ASP A O 1
ATOM 640 N N . GLY A 1 80 ? 17.469 40.562 11.633 1 96.88 80 GLY A N 1
ATOM 641 C CA . GLY A 1 80 ? 16.312 39.938 11.016 1 96.88 80 GLY A CA 1
ATOM 642 C C . GLY A 1 80 ? 16.656 38.875 9.992 1 96.88 80 GLY A C 1
ATOM 643 O O . GLY A 1 80 ? 15.781 38.156 9.516 1 96.88 80 GLY A O 1
ATOM 644 N N . SER A 1 81 ? 17.922 38.75 9.672 1 97.31 81 SER A N 1
ATOM 645 C CA . SER A 1 81 ? 18.328 37.75 8.703 1 97.31 81 SER A CA 1
ATOM 646 C C . SER A 1 81 ? 18.234 36.344 9.297 1 97.31 81 SER A C 1
ATOM 648 O O . SER A 1 81 ? 18.672 36.094 10.43 1 97.31 81 SER A O 1
ATOM 650 N N . PRO A 1 82 ? 17.688 35.406 8.539 1 97.75 82 PRO A N 1
ATOM 651 C CA . PRO A 1 82 ? 17.531 34.062 9.07 1 97.75 82 PRO A CA 1
ATOM 652 C C . PRO A 1 82 ? 18.875 33.344 9.273 1 97.75 82 PRO A C 1
ATOM 654 O O . PRO A 1 82 ? 19.781 33.5 8.453 1 97.75 82 PRO A O 1
ATOM 657 N N . LEU A 1 83 ? 18.984 32.594 10.344 1 97.75 83 LEU A N 1
ATOM 658 C CA . LEU A 1 83 ? 20.109 31.719 10.609 1 97.75 83 LEU A CA 1
ATOM 659 C C . LEU A 1 83 ? 19.828 30.297 10.117 1 97.75 83 LEU A C 1
ATOM 661 O O . LEU A 1 83 ? 20.766 29.562 9.797 1 97.75 83 LEU A O 1
ATOM 665 N N . THR A 1 84 ? 18.594 29.891 10.109 1 97.44 84 THR A N 1
ATOM 666 C CA . THR A 1 84 ? 18.156 28.594 9.641 1 97.44 84 THR A CA 1
ATOM 667 C C . THR A 1 84 ? 16.938 28.719 8.727 1 97.44 84 THR A C 1
ATOM 669 O O . THR A 1 84 ? 16.281 29.75 8.695 1 97.44 84 THR A O 1
ATOM 672 N N . ASN A 1 85 ? 16.719 27.688 7.906 1 97.31 85 ASN A N 1
ATOM 673 C CA . ASN A 1 85 ? 15.398 27.531 7.301 1 97.31 85 ASN A CA 1
ATOM 674 C C . ASN A 1 85 ? 14.328 27.281 8.352 1 97.31 85 ASN A C 1
ATOM 676 O O . ASN A 1 85 ? 14.641 27.016 9.516 1 97.31 85 ASN A O 1
ATOM 680 N N . VAL A 1 86 ? 13.078 27.453 7.961 1 98.06 86 VAL A N 1
ATOM 681 C CA . VAL A 1 86 ? 11.984 27.094 8.852 1 98.06 86 VAL A CA 1
ATOM 682 C C . VAL A 1 86 ? 11.922 25.562 8.992 1 98.06 86 VAL A C 1
ATOM 684 O O . VAL A 1 86 ? 11.844 24.844 8 1 98.06 86 VAL A O 1
ATOM 687 N N . ILE A 1 87 ? 12.086 25.094 10.172 1 96.62 87 ILE A N 1
ATOM 688 C CA . ILE A 1 87 ? 11.758 23.703 10.453 1 96.62 87 ILE A CA 1
ATOM 689 C C . ILE A 1 87 ? 10.258 23.547 10.656 1 96.62 87 ILE A C 1
ATOM 691 O O . ILE A 1 87 ? 9.711 24.016 11.656 1 96.62 87 ILE A O 1
ATOM 695 N N . THR A 1 88 ? 9.617 22.844 9.766 1 94.31 88 THR A N 1
ATOM 696 C CA . THR A 1 88 ? 8.164 22.875 9.703 1 94.31 88 THR A CA 1
ATOM 697 C C . THR A 1 88 ? 7.551 21.875 10.68 1 94.31 88 THR A C 1
ATOM 699 O O . THR A 1 88 ? 8.25 21 11.195 1 94.31 88 THR A O 1
ATOM 702 N N . TRP A 1 89 ? 6.254 22.016 10.852 1 91.81 89 TRP A N 1
ATOM 703 C CA . TRP A 1 89 ? 5.461 21.203 11.758 1 91.81 89 TRP A CA 1
ATOM 704 C C . TRP A 1 89 ? 5.422 19.75 11.289 1 91.81 89 TRP A C 1
ATOM 706 O O . TRP A 1 89 ? 5.09 18.844 12.07 1 91.81 89 TRP A O 1
ATOM 716 N N . MET A 1 90 ? 5.797 19.562 10.109 1 85.12 90 MET A N 1
ATOM 717 C CA . MET A 1 90 ? 5.777 18.203 9.547 1 85.12 90 MET A CA 1
ATOM 718 C C . MET A 1 90 ? 7.102 17.5 9.797 1 85.12 90 MET A C 1
ATOM 720 O O . MET A 1 90 ? 7.234 16.297 9.516 1 85.12 90 MET A O 1
ATOM 724 N N . ASP A 1 91 ? 8.07 18.156 10.367 1 87.06 91 ASP A N 1
ATOM 725 C CA . ASP A 1 91 ? 9.438 17.641 10.484 1 87.06 91 ASP A CA 1
ATOM 726 C C . ASP A 1 91 ? 9.57 16.672 11.656 1 87.06 91 ASP A C 1
ATOM 728 O O . ASP A 1 91 ? 8.977 16.891 12.719 1 87.06 91 ASP A O 1
ATOM 732 N N . GLY A 1 92 ? 10.406 15.609 11.5 1 78.31 92 GLY A N 1
ATOM 733 C CA . GLY A 1 92 ? 10.578 14.609 12.547 1 78.31 92 GLY A CA 1
ATOM 734 C C . GLY A 1 92 ? 11.977 14.586 13.125 1 78.31 92 GLY A C 1
ATOM 735 O O . GLY A 1 92 ? 12.344 13.664 13.852 1 78.31 92 GLY A O 1
ATOM 736 N N . ARG A 1 93 ? 12.758 15.609 12.938 1 87.62 93 ARG A N 1
ATOM 737 C CA . ARG A 1 93 ? 14.164 15.578 13.328 1 87.62 93 ARG A CA 1
ATOM 738 C C . ARG A 1 93 ? 14.305 15.586 14.844 1 87.62 93 ARG A C 1
ATOM 740 O O . ARG A 1 93 ? 15.367 15.242 15.375 1 87.62 93 ARG A O 1
ATOM 747 N N . GLY A 1 94 ? 13.266 15.922 15.516 1 90.81 94 GLY A N 1
ATOM 748 C CA . GLY A 1 94 ? 13.289 15.938 16.969 1 90.81 94 GLY A CA 1
ATOM 749 C C . GLY A 1 94 ? 13.555 14.578 17.578 1 90.81 94 GLY A C 1
ATOM 750 O O . GLY A 1 94 ? 13.883 14.469 18.766 1 90.81 94 GLY A O 1
ATOM 751 N N . ILE A 1 95 ? 13.469 13.57 16.781 1 85.06 95 ILE A N 1
ATOM 752 C CA . ILE A 1 95 ? 13.742 12.219 17.266 1 85.06 95 ILE A CA 1
ATOM 753 C C . ILE A 1 95 ? 15.172 12.148 17.797 1 85.06 95 ILE A C 1
ATOM 755 O O . ILE A 1 95 ? 15.445 11.43 18.766 1 85.06 95 ILE A O 1
ATOM 759 N N . GLU A 1 96 ? 16.078 12.844 17.25 1 87.69 96 GLU A N 1
ATOM 760 C CA . GLU A 1 96 ? 17.469 12.906 17.703 1 87.69 96 GLU A CA 1
ATOM 761 C C . GLU A 1 96 ? 17.562 13.477 19.125 1 87.69 96 GLU A C 1
ATOM 763 O O . GLU A 1 96 ? 18.359 13 19.938 1 87.69 96 GLU A O 1
ATOM 768 N N . VAL A 1 97 ? 16.734 14.43 19.297 1 92.69 97 VAL A N 1
ATOM 769 C CA . VAL A 1 97 ? 16.734 15.086 20.594 1 92.69 97 VAL A CA 1
ATOM 770 C C . VAL A 1 97 ? 16.125 14.156 21.641 1 92.69 97 VAL A C 1
ATOM 772 O O . VAL A 1 97 ? 16.656 14.008 22.75 1 92.69 97 VAL A O 1
ATOM 775 N N . ILE A 1 98 ? 15.078 13.547 21.297 1 90.88 98 ILE A N 1
ATOM 776 C CA . ILE A 1 98 ? 14.344 12.68 22.203 1 90.88 98 ILE A CA 1
ATOM 777 C C . ILE A 1 98 ? 15.219 11.492 22.609 1 90.88 98 ILE A C 1
ATOM 779 O O . ILE A 1 98 ? 15.203 11.062 23.766 1 90.88 98 ILE A O 1
ATOM 783 N N . SER A 1 99 ? 15.969 10.992 21.703 1 88.12 99 SER A N 1
ATOM 784 C CA . SER A 1 99 ? 16.812 9.828 21.953 1 88.12 99 SER A CA 1
ATOM 785 C C . SER A 1 99 ? 17.922 10.156 22.938 1 88.12 99 SER A C 1
ATOM 787 O O . SER A 1 99 ? 18.484 9.258 23.578 1 88.12 99 SER A O 1
ATOM 789 N N . LYS A 1 100 ? 18.25 11.383 23.141 1 92.81 100 LYS A N 1
ATOM 790 C CA . LYS A 1 100 ? 19.359 11.805 23.984 1 92.81 100 LYS A CA 1
ATOM 791 C C . LYS A 1 100 ? 18.844 12.383 25.312 1 92.81 100 LYS A C 1
ATOM 793 O O . LYS A 1 100 ? 19.641 12.898 26.109 1 92.81 100 LYS A O 1
ATOM 798 N N . LEU A 1 101 ? 17.625 12.305 25.469 1 93.44 101 LEU A N 1
ATOM 799 C CA . LEU A 1 101 ? 17.062 12.852 26.688 1 93.44 101 LEU A CA 1
ATOM 800 C C . LEU A 1 101 ? 17.672 12.164 27.922 1 93.44 101 LEU A C 1
ATOM 802 O O . LEU A 1 101 ? 17.953 10.969 27.891 1 93.44 101 LEU A O 1
ATOM 806 N N . SER A 1 102 ? 17.797 12.859 28.953 1 90.81 102 SER A N 1
ATOM 807 C CA . SER A 1 102 ? 18.297 12.297 30.203 1 90.81 102 SER A CA 1
ATOM 808 C C . SER A 1 102 ? 17.312 11.273 30.781 1 90.81 102 SER A C 1
ATOM 810 O O . SER A 1 102 ? 16.141 11.242 30.391 1 90.81 102 SER A O 1
ATOM 812 N N . MET A 1 103 ? 17.781 10.539 31.719 1 89.75 103 MET A N 1
ATOM 813 C CA . MET A 1 103 ? 16.938 9.531 32.375 1 89.75 103 MET A CA 1
ATOM 814 C C . MET A 1 103 ? 15.766 10.18 33.094 1 89.75 103 MET A C 1
ATOM 816 O O . MET A 1 103 ? 14.648 9.656 33.062 1 89.75 103 MET A O 1
ATOM 820 N N . ILE A 1 104 ? 16.078 11.234 33.688 1 88.62 104 ILE A N 1
ATOM 821 C CA . ILE A 1 104 ? 15.039 11.938 34.438 1 88.62 104 ILE A CA 1
ATOM 822 C C . ILE A 1 104 ? 13.992 12.469 33.469 1 88.62 104 ILE A C 1
ATOM 824 O O . ILE A 1 104 ? 12.789 12.367 33.719 1 88.62 104 ILE A O 1
ATOM 828 N N . ALA A 1 105 ? 14.43 13.094 32.438 1 89.12 105 ALA A N 1
ATOM 829 C CA . ALA A 1 105 ? 13.5 13.617 31.422 1 89.12 105 ALA A CA 1
ATOM 830 C C . ALA A 1 105 ? 12.641 12.5 30.828 1 89.12 105 ALA A C 1
ATOM 832 O O . ALA A 1 105 ? 11.445 12.68 30.609 1 89.12 105 ALA A O 1
ATOM 833 N N . ARG A 1 106 ? 13.18 11.375 30.594 1 89.25 106 ARG A N 1
ATOM 834 C CA . ARG A 1 106 ? 12.469 10.227 30.047 1 89.25 106 ARG A CA 1
ATOM 835 C C . ARG A 1 106 ? 11.43 9.703 31.031 1 89.25 106 ARG A C 1
ATOM 837 O O . ARG A 1 106 ? 10.336 9.289 30.641 1 89.25 106 ARG A O 1
ATOM 844 N N . ALA A 1 107 ? 11.828 9.688 32.25 1 87.06 107 ALA A N 1
ATOM 845 C CA . ALA A 1 107 ? 10.922 9.219 33.312 1 87.06 107 ALA A CA 1
ATOM 846 C C . ALA A 1 107 ? 9.719 10.148 33.438 1 87.06 107 ALA A C 1
ATOM 848 O O . ALA A 1 107 ? 8.578 9.688 33.531 1 87.06 107 ALA A O 1
ATOM 849 N N . LEU A 1 108 ? 9.977 11.406 33.438 1 86 108 LEU A N 1
ATOM 850 C CA . LEU A 1 108 ? 8.906 12.383 33.594 1 86 108 LEU A CA 1
ATOM 851 C C . LEU A 1 108 ? 7.988 12.352 32.375 1 86 108 LEU A C 1
ATOM 853 O O . LEU A 1 108 ? 6.77 12.492 32.5 1 86 108 LEU A O 1
ATOM 857 N N . LYS A 1 109 ? 8.562 12.242 31.266 1 86.25 109 LYS A N 1
ATOM 858 C CA . LYS A 1 109 ? 7.816 12.109 30.016 1 86.25 109 LYS A CA 1
ATOM 859 C C . LYS A 1 109 ? 6.828 10.945 30.094 1 86.25 109 LYS A C 1
ATOM 861 O O . LYS A 1 109 ? 5.684 11.07 29.656 1 86.25 109 LYS A O 1
ATOM 866 N N . LYS A 1 110 ? 7.207 9.875 30.672 1 82.94 110 LYS A N 1
ATOM 867 C CA . LYS A 1 110 ? 6.375 8.68 30.781 1 82.94 110 LYS A CA 1
ATOM 868 C C . LYS A 1 110 ? 5.266 8.875 31.812 1 82.94 110 LYS A C 1
ATOM 870 O O . LYS A 1 110 ? 4.172 8.328 31.656 1 82.94 110 LYS A O 1
ATOM 875 N N . LEU A 1 111 ? 5.551 9.695 32.75 1 81.5 111 LEU A N 1
ATOM 876 C CA . LEU A 1 111 ? 4.645 9.836 33.875 1 81.5 111 LEU A CA 1
ATOM 877 C C . LEU A 1 111 ? 3.609 10.922 33.625 1 81.5 111 LEU A C 1
ATOM 879 O O . LEU A 1 111 ? 2.52 10.898 34.188 1 81.5 111 LEU A O 1
ATOM 883 N N . SER A 1 112 ? 3.951 11.859 32.781 1 83.56 112 SER A N 1
ATOM 884 C CA . SER A 1 112 ? 3.082 13 32.531 1 83.56 112 SER A CA 1
ATOM 885 C C . SER A 1 112 ? 2.6 12.992 31.078 1 83.56 112 SER A C 1
ATOM 887 O O . SER A 1 112 ? 3.406 13.078 30.141 1 83.56 112 SER A O 1
ATOM 889 N N . GLY A 1 113 ? 1.287 13 31 1 80.12 113 GLY A N 1
ATOM 890 C CA . GLY A 1 113 ? 0.714 13.062 29.656 1 80.12 113 GLY A CA 1
ATOM 891 C C . GLY A 1 113 ? 1.082 14.328 28.906 1 80.12 113 GLY A C 1
ATOM 892 O O . GLY A 1 113 ? 1.365 14.289 27.703 1 80.12 113 GLY A O 1
ATOM 893 N N . SER A 1 114 ? 1.129 15.375 29.609 1 84.44 114 SER A N 1
ATOM 894 C CA . SER A 1 114 ? 1.467 16.656 29.016 1 84.44 114 SER A CA 1
ATOM 895 C C . SER A 1 114 ? 2.924 16.688 28.562 1 84.44 114 SER A C 1
ATOM 897 O O . SER A 1 114 ? 3.23 17.156 27.469 1 84.44 114 SER A O 1
ATOM 899 N N . LEU A 1 115 ? 3.783 16.219 29.391 1 87.31 115 LEU A N 1
ATOM 900 C CA . LEU A 1 115 ? 5.195 16.219 29.031 1 87.31 115 LEU A CA 1
ATOM 901 C C . LEU A 1 115 ? 5.461 15.242 27.891 1 87.31 115 LEU A C 1
ATOM 903 O O . LEU A 1 115 ? 6.34 15.477 27.062 1 87.31 115 LEU A O 1
ATOM 907 N N . ASN A 1 116 ? 4.672 14.211 27.906 1 85.88 116 ASN A N 1
ATOM 908 C CA . ASN A 1 116 ? 4.801 13.258 26.812 1 85.88 116 ASN A CA 1
ATOM 909 C C . ASN A 1 116 ? 4.465 13.914 25.469 1 85.88 116 ASN A C 1
ATOM 911 O O . ASN A 1 116 ? 5.102 13.617 24.453 1 85.88 116 ASN A O 1
ATOM 915 N N . THR A 1 117 ? 3.506 14.75 25.516 1 84.94 117 THR A N 1
ATOM 916 C CA . THR A 1 117 ? 3.098 15.461 24.297 1 84.94 117 THR A CA 1
ATOM 917 C C . THR A 1 117 ? 4.129 16.516 23.922 1 84.94 117 THR A C 1
ATOM 919 O O . THR A 1 117 ? 4.457 16.672 22.734 1 84.94 117 THR A O 1
ATOM 922 N N . ILE A 1 118 ? 4.641 17.172 24.906 1 89.81 118 ILE A N 1
ATOM 923 C CA . ILE A 1 118 ? 5.578 18.266 24.656 1 89.81 118 ILE A CA 1
ATOM 924 C C . ILE A 1 118 ? 6.93 17.703 24.234 1 89.81 118 ILE A C 1
ATOM 926 O O . ILE A 1 118 ? 7.562 18.219 23.312 1 89.81 118 ILE A O 1
ATOM 930 N N . LEU A 1 119 ? 7.336 16.609 24.938 1 91.81 119 LEU A N 1
ATOM 931 C CA . LEU A 1 119 ? 8.617 15.992 24.609 1 91.81 119 LEU A CA 1
ATOM 932 C C . LEU A 1 119 ? 8.453 14.953 23.5 1 91.81 119 LEU A C 1
ATOM 934 O O . LEU A 1 119 ? 8.766 13.781 23.703 1 91.81 119 LEU A O 1
ATOM 938 N N . SER A 1 120 ? 8.039 15.445 22.391 1 88 120 SER A N 1
ATOM 939 C CA . SER A 1 120 ? 7.848 14.641 21.188 1 88 120 SER A CA 1
ATOM 940 C C . SER A 1 120 ? 8.672 15.188 20.031 1 88 120 SER A C 1
ATOM 942 O O . SER A 1 120 ? 9.039 16.359 20.016 1 88 120 SER A O 1
ATOM 944 N N . PRO A 1 121 ? 8.953 14.359 19.062 1 86 121 PRO A N 1
ATOM 945 C CA . PRO A 1 121 ? 9.883 14.734 18 1 86 121 PRO A CA 1
ATOM 946 C C . PRO A 1 121 ? 9.406 15.938 17.188 1 86 121 PRO A C 1
ATOM 948 O O . PRO A 1 121 ? 10.219 16.672 16.641 1 86 121 PRO A O 1
ATOM 951 N N . ASP A 1 122 ? 8.133 16.141 17.141 1 85.5 122 ASP A N 1
ATOM 952 C CA . ASP A 1 122 ? 7.613 17.203 16.281 1 85.5 122 ASP A CA 1
ATOM 953 C C . ASP A 1 122 ? 7.246 18.438 17.078 1 85.5 122 ASP A C 1
ATOM 955 O O . ASP A 1 122 ? 6.738 19.422 16.531 1 85.5 122 ASP A O 1
ATOM 959 N N . SER A 1 123 ? 7.488 18.406 18.359 1 92.19 123 SER A N 1
ATOM 960 C CA . SER A 1 123 ? 7.176 19.547 19.219 1 92.19 123 SER A CA 1
ATOM 961 C C . SER A 1 123 ? 8.109 20.719 18.953 1 92.19 123 SER A C 1
ATOM 963 O O . SER A 1 123 ? 9.328 20.531 18.844 1 92.19 123 SER A O 1
ATOM 965 N N . PRO A 1 124 ? 7.555 21.906 18.891 1 96.88 124 PRO A N 1
ATOM 966 C CA . PRO A 1 124 ? 8.406 23.078 18.672 1 96.88 124 PRO A CA 1
ATOM 967 C C . PRO A 1 124 ? 9.484 23.234 19.75 1 96.88 124 PRO A C 1
ATOM 969 O O . PRO A 1 124 ? 10.602 23.672 19.453 1 96.88 124 PRO A O 1
ATOM 972 N N . ALA A 1 125 ? 9.188 22.859 21 1 97.5 125 ALA A N 1
ATOM 973 C CA . ALA A 1 125 ? 10.188 22.938 22.062 1 97.5 125 ALA A CA 1
ATOM 974 C C . ALA A 1 125 ? 11.383 22.047 21.75 1 97.5 125 ALA A C 1
ATOM 976 O O . ALA A 1 125 ? 12.539 22.453 21.922 1 97.5 125 ALA A O 1
ATOM 977 N N . VAL A 1 126 ? 11.094 20.922 21.312 1 96.31 126 VAL A N 1
ATOM 978 C CA . VAL A 1 126 ? 12.133 19.953 20.984 1 96.31 126 VAL A CA 1
ATOM 979 C C . VAL A 1 126 ? 12.891 20.406 19.734 1 96.31 126 VAL A C 1
ATOM 981 O O . VAL A 1 126 ? 14.109 20.266 19.672 1 96.31 126 VAL A O 1
ATOM 984 N N . LEU A 1 127 ? 12.172 20.922 18.797 1 96.81 127 LEU A N 1
ATOM 985 C CA . LEU A 1 127 ? 12.805 21.406 17.578 1 96.81 127 LEU A CA 1
ATOM 986 C C . LEU A 1 127 ? 13.688 22.609 17.859 1 96.81 127 LEU A C 1
ATOM 988 O O . LEU A 1 127 ? 14.742 22.781 17.234 1 96.81 127 LEU A O 1
ATOM 992 N N . LEU A 1 128 ? 13.297 23.406 18.766 1 98.12 128 LEU A N 1
ATOM 993 C CA . LEU A 1 128 ? 14.141 24.516 19.188 1 98.12 128 LEU A CA 1
ATOM 994 C C . LEU A 1 128 ? 15.422 24.016 19.844 1 98.12 128 LEU A C 1
ATOM 996 O O . LEU A 1 128 ? 16.5 24.547 19.594 1 98.12 128 LEU A O 1
ATOM 1000 N N . LYS A 1 129 ? 15.25 23 20.672 1 97.88 129 LYS A N 1
ATOM 1001 C CA . LYS A 1 129 ? 16.438 22.391 21.266 1 97.88 129 LYS A CA 1
ATOM 1002 C C . LYS A 1 129 ? 17.391 21.906 20.188 1 97.88 129 LYS A C 1
ATOM 1004 O O . LYS A 1 129 ? 18.609 22.094 20.297 1 97.88 129 LYS A O 1
ATOM 1009 N N . TRP A 1 130 ? 16.844 21.297 19.203 1 96.75 130 TRP A N 1
ATOM 1010 C CA . TRP A 1 130 ? 17.672 20.844 18.078 1 96.75 130 TRP A CA 1
ATOM 1011 C C . TRP A 1 130 ? 18.438 22 17.453 1 96.75 130 TRP A C 1
ATOM 1013 O O . TRP A 1 130 ? 19.625 21.891 17.172 1 96.75 130 TRP A O 1
ATOM 1023 N N . ILE A 1 131 ? 17.797 23.109 17.219 1 97.44 131 ILE A N 1
ATOM 1024 C CA . ILE A 1 131 ? 18.406 24.297 16.625 1 97.44 131 ILE A CA 1
ATOM 1025 C C . ILE A 1 131 ? 19.547 24.797 17.516 1 97.44 131 ILE A C 1
ATOM 1027 O O . ILE A 1 131 ? 20.641 25.062 17.016 1 97.44 131 ILE A O 1
ATOM 1031 N N . TYR A 1 132 ? 19.312 24.875 18.766 1 97.12 132 TYR A N 1
ATOM 1032 C CA . TYR A 1 132 ? 20.328 25.375 19.688 1 97.12 132 TYR A CA 1
ATOM 1033 C C . TYR A 1 132 ? 21.547 24.453 19.688 1 97.12 132 TYR A C 1
ATOM 1035 O O . TYR A 1 132 ? 22.688 24.938 19.688 1 97.12 132 TYR A O 1
ATOM 1043 N N . GLU A 1 133 ? 21.297 23.219 19.719 1 95.06 133 GLU A N 1
ATOM 1044 C CA . GLU A 1 133 ? 22.406 22.25 19.734 1 95.06 133 GLU A CA 1
ATOM 1045 C C . GLU A 1 133 ? 23.219 22.328 18.453 1 95.06 133 GLU A C 1
ATOM 1047 O O . GLU A 1 133 ? 24.453 22.188 18.484 1 95.06 133 GLU A O 1
ATOM 1052 N N . ARG A 1 134 ? 22.578 22.516 17.438 1 94.94 134 ARG A N 1
ATOM 1053 C CA . ARG A 1 134 ? 23.25 22.484 16.141 1 94.94 134 ARG A CA 1
ATOM 1054 C C . ARG A 1 134 ? 23.969 23.797 15.867 1 94.94 134 ARG A C 1
ATOM 1056 O O . ARG A 1 134 ? 25.031 23.797 15.227 1 94.94 134 ARG A O 1
ATOM 1063 N N . MET A 1 135 ? 23.375 24.891 16.219 1 95.56 135 MET A N 1
ATOM 1064 C CA . MET A 1 135 ? 23.875 26.203 15.836 1 95.56 135 MET A CA 1
ATOM 1065 C C . MET A 1 135 ? 24.781 26.781 16.922 1 95.56 135 MET A C 1
ATOM 1067 O O . MET A 1 135 ? 25.594 27.672 16.656 1 95.56 135 MET A O 1
ATOM 1071 N N . GLY A 1 136 ? 24.625 26.328 18.141 1 96.44 136 GLY A N 1
ATOM 1072 C CA . GLY A 1 136 ? 25.406 26.859 19.234 1 96.44 136 GLY A CA 1
ATOM 1073 C C . GLY A 1 136 ? 25.188 28.344 19.484 1 96.44 136 GLY A C 1
ATOM 1074 O O . GLY A 1 136 ? 26.141 29.094 19.672 1 96.44 136 GLY A O 1
ATOM 1075 N N . ILE A 1 137 ? 23.906 28.766 19.469 1 96.25 137 ILE A N 1
ATOM 1076 C CA . ILE A 1 137 ? 23.641 30.203 19.484 1 96.25 137 ILE A CA 1
ATOM 1077 C C . ILE A 1 137 ? 23.016 30.594 20.828 1 96.25 137 ILE A C 1
ATOM 1079 O O . ILE A 1 137 ? 22.344 31.625 20.938 1 96.25 137 ILE A O 1
ATOM 1083 N N . GLU A 1 138 ? 23.109 29.781 21.875 1 96.69 138 GLU A N 1
ATOM 1084 C CA . GLU A 1 138 ? 22.5 30.047 23.172 1 96.69 138 GLU A CA 1
ATOM 1085 C C . GLU A 1 138 ? 22.969 31.391 23.75 1 96.69 138 GLU A C 1
ATOM 1087 O O . GLU A 1 138 ? 22.141 32.188 24.172 1 96.69 138 GLU A O 1
ATOM 1092 N N . LYS A 1 139 ? 24.234 31.609 23.766 1 96.31 139 LYS A N 1
ATOM 1093 C CA . LYS A 1 139 ? 24.781 32.844 24.297 1 96.31 139 LYS A CA 1
ATOM 1094 C C . LYS A 1 139 ? 24.344 34.062 23.469 1 96.31 139 LYS A C 1
ATOM 1096 O O . LYS A 1 139 ? 24.047 35.125 24.016 1 96.31 139 LYS A O 1
ATOM 1101 N N . ASP A 1 140 ? 24.344 33.875 22.172 1 97.31 140 ASP A N 1
ATOM 1102 C CA . ASP A 1 140 ? 23.891 34.938 21.297 1 97.31 140 ASP A CA 1
ATOM 1103 C C . ASP A 1 140 ? 22.438 35.344 21.609 1 97.31 140 ASP A C 1
ATOM 1105 O O . ASP A 1 140 ? 22.094 36.531 21.562 1 97.31 140 ASP A O 1
ATOM 1109 N N . VAL A 1 141 ? 21.625 34.375 21.906 1 97.56 141 VAL A N 1
ATOM 1110 C CA . VAL A 1 141 ? 20.219 34.625 22.219 1 97.56 141 VAL A CA 1
ATOM 1111 C C . VAL A 1 141 ? 20.109 35.344 23.578 1 97.56 141 VAL A C 1
ATOM 1113 O O . VAL A 1 141 ? 19.344 36.281 23.734 1 97.56 141 VAL A O 1
ATOM 1116 N N . GLU A 1 142 ? 20.844 34.906 24.516 1 96.5 142 GLU A N 1
ATOM 1117 C CA . GLU A 1 142 ? 20.844 35.5 25.828 1 96.5 142 GLU A CA 1
ATOM 1118 C C . GLU A 1 142 ? 21.344 36.969 25.766 1 96.5 142 GLU A C 1
ATOM 1120 O O . GLU A 1 142 ? 20.859 37.812 26.516 1 96.5 142 GLU A O 1
ATOM 1125 N N . ASP A 1 143 ? 22.219 37.188 24.844 1 96.88 143 ASP A N 1
ATOM 1126 C CA . ASP A 1 143 ? 22.797 38.5 24.703 1 96.88 143 ASP A CA 1
ATOM 1127 C C . ASP A 1 143 ? 21.953 39.375 23.781 1 96.88 143 ASP A C 1
ATOM 1129 O O . ASP A 1 143 ? 22.281 40.531 23.547 1 96.88 143 ASP A O 1
ATOM 1133 N N . GLY A 1 144 ? 20.953 38.875 23.234 1 96.12 144 GLY A N 1
ATOM 1134 C CA . GLY A 1 144 ? 20.078 39.625 22.375 1 96.12 144 GLY A CA 1
ATOM 1135 C C . GLY A 1 144 ? 20.625 39.812 20.969 1 96.12 144 GLY A C 1
ATOM 1136 O O . GLY A 1 144 ? 20.219 40.719 20.25 1 96.12 144 GLY A O 1
ATOM 1137 N N . LYS A 1 145 ? 21.531 38.969 20.562 1 97.44 145 LYS A N 1
ATOM 1138 C CA . LYS A 1 145 ? 22.156 39.062 19.234 1 97.44 145 LYS A CA 1
ATOM 1139 C C . LYS A 1 145 ? 21.453 38.156 18.234 1 97.44 145 LYS A C 1
ATOM 1141 O O . LYS A 1 145 ? 21.625 38.281 17.031 1 97.44 145 LYS A O 1
ATOM 1146 N N . ALA A 1 146 ? 20.734 37.219 18.734 1 98 146 ALA A N 1
ATOM 1147 C CA . ALA A 1 146 ? 19.953 36.312 17.922 1 98 146 ALA A CA 1
ATOM 1148 C C . ALA A 1 146 ? 18.641 35.938 18.625 1 98 146 ALA A C 1
ATOM 1150 O O . ALA A 1 146 ? 18.469 36.219 19.812 1 98 146 ALA A O 1
ATOM 1151 N N . PHE A 1 147 ? 17.766 35.406 17.859 1 98.44 147 PHE A N 1
ATOM 1152 C CA . PHE A 1 147 ? 16.484 34.938 18.375 1 98.44 147 PHE A CA 1
ATOM 1153 C C . PHE A 1 147 ? 16.125 33.562 17.797 1 98.44 147 PHE A C 1
ATOM 1155 O O . PHE A 1 147 ? 16.656 33.156 16.766 1 98.44 147 PHE A O 1
ATOM 1162 N N . ALA A 1 148 ? 15.359 32.812 18.469 1 98.62 148 ALA A N 1
ATOM 1163 C CA . ALA A 1 148 ? 14.82 31.547 18.016 1 98.62 148 ALA A CA 1
ATOM 1164 C C . ALA A 1 148 ? 13.414 31.312 18.547 1 98.62 148 ALA A C 1
ATOM 1166 O O . ALA A 1 148 ? 13.195 31.328 19.766 1 98.62 148 ALA A O 1
ATOM 1167 N N . TRP A 1 149 ? 12.492 31.188 17.703 1 98.62 149 TRP A N 1
ATOM 1168 C CA . TRP A 1 149 ? 11.102 31.016 18.078 1 98.62 149 TRP A CA 1
ATOM 1169 C C . TRP A 1 149 ? 10.25 30.594 16.891 1 98.62 149 TRP A C 1
ATOM 1171 O O . TRP A 1 149 ? 10.766 29.984 15.938 1 98.62 149 TRP A O 1
ATOM 1181 N N . THR A 1 150 ? 8.938 30.797 16.938 1 98.62 150 THR A N 1
ATOM 1182 C CA . THR A 1 150 ? 7.988 30.344 15.93 1 98.62 150 THR A CA 1
ATOM 1183 C C . THR A 1 150 ? 8 31.281 14.719 1 98.62 150 THR A C 1
ATOM 1185 O O . THR A 1 150 ? 8.555 32.375 14.781 1 98.62 150 THR A O 1
ATOM 1188 N N . LEU A 1 151 ? 7.41 30.797 13.711 1 98.69 151 LEU A N 1
ATOM 1189 C CA . LEU A 1 151 ? 7.355 31.469 12.422 1 98.69 151 LEU A CA 1
ATOM 1190 C C . LEU A 1 151 ? 6.68 32.844 12.562 1 98.69 151 LEU A C 1
ATOM 1192 O O . LEU A 1 151 ? 7.117 33.812 11.953 1 98.69 151 LEU A O 1
ATOM 1196 N N . ASP A 1 152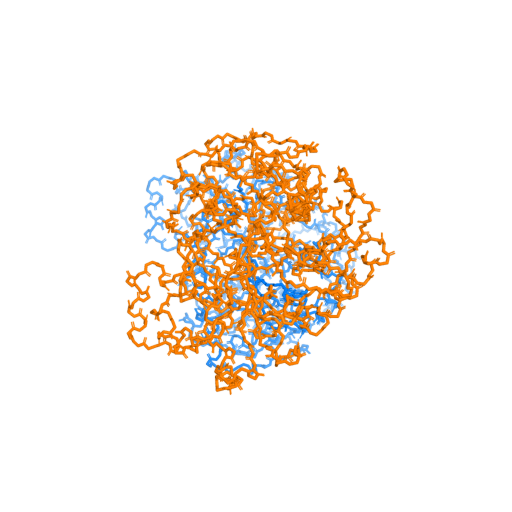 ? 5.574 32.938 13.305 1 98.69 152 ASP A N 1
ATOM 1197 C CA . ASP A 1 152 ? 4.891 34.219 13.477 1 98.69 152 ASP A CA 1
ATOM 1198 C C . ASP A 1 152 ? 5.828 35.281 14.062 1 98.69 152 ASP A C 1
ATOM 1200 O O . ASP A 1 152 ? 5.859 36.406 13.602 1 98.69 152 ASP A O 1
ATOM 1204 N N . SER A 1 153 ? 6.594 34.844 15.047 1 98.81 153 SER A N 1
ATOM 1205 C CA . SER A 1 153 ? 7.523 35.75 15.703 1 98.81 153 SER A CA 1
ATOM 1206 C C . SER A 1 153 ? 8.578 36.281 14.727 1 98.81 153 SER A C 1
ATOM 1208 O O . SER A 1 153 ? 8.914 37.469 14.742 1 98.81 153 SER A O 1
ATOM 1210 N N . PHE A 1 154 ? 9.078 35.375 13.938 1 98.75 154 PHE A N 1
ATOM 1211 C CA . PHE A 1 154 ? 10.062 35.75 12.922 1 98.75 154 PHE A CA 1
ATOM 1212 C C . PHE A 1 154 ? 9.492 36.781 11.961 1 98.75 154 PHE A C 1
ATOM 1214 O O . PHE A 1 154 ? 10.156 37.781 11.656 1 98.75 154 PHE A O 1
ATOM 1221 N N . LEU A 1 155 ? 8.297 36.531 11.477 1 98.75 155 LEU A N 1
ATOM 1222 C CA . LEU A 1 155 ? 7.711 37.375 10.469 1 98.75 155 LEU A CA 1
ATOM 1223 C C . LEU A 1 155 ? 7.336 38.75 11.062 1 98.75 155 LEU A C 1
ATOM 1225 O O . LEU A 1 155 ? 7.492 39.781 10.414 1 98.75 155 LEU A O 1
ATOM 1229 N N . ILE A 1 156 ? 6.793 38.75 12.297 1 98.62 156 ILE A N 1
ATOM 1230 C CA . ILE A 1 156 ? 6.535 40.031 12.992 1 98.62 156 ILE A CA 1
ATOM 1231 C C . ILE A 1 156 ? 7.836 40.812 13.133 1 98.62 156 ILE A C 1
ATOM 1233 O O . ILE A 1 156 ? 7.875 42 12.852 1 98.62 156 ILE A O 1
ATOM 1237 N N . TYR A 1 157 ? 8.891 40.094 13.539 1 98.56 157 TYR A N 1
ATOM 1238 C CA . TYR A 1 157 ? 10.203 40.719 13.711 1 98.56 157 TYR A CA 1
ATOM 1239 C C . TYR A 1 157 ? 10.711 41.281 12.391 1 98.56 157 TYR A C 1
ATOM 1241 O O . TYR A 1 157 ? 11.258 42.406 12.352 1 98.56 157 TYR A O 1
ATOM 1249 N N . ASN A 1 158 ? 10.594 40.531 11.391 1 97.62 158 ASN A N 1
ATOM 1250 C CA . ASN A 1 158 ? 11.062 40.938 10.07 1 97.62 158 ASN A CA 1
ATOM 1251 C C . ASN A 1 158 ? 10.328 42.156 9.555 1 97.62 158 ASN A C 1
ATOM 1253 O O . ASN A 1 158 ? 10.898 42.969 8.836 1 97.62 158 ASN A O 1
ATOM 1257 N N . LEU A 1 159 ? 9.125 42.281 9.898 1 97.38 159 LEU A N 1
ATOM 1258 C CA . LEU A 1 159 ? 8.305 43.406 9.422 1 97.38 159 LEU A CA 1
ATOM 1259 C C . LEU A 1 159 ? 8.438 44.625 10.336 1 97.38 159 LEU A C 1
ATOM 1261 O O . LEU A 1 159 ? 8.484 45.75 9.859 1 97.38 159 LEU A O 1
ATOM 1265 N N . SER A 1 160 ? 8.531 44.406 11.656 1 97.25 160 SER A N 1
ATOM 1266 C CA . SER A 1 160 ? 8.352 45.531 12.57 1 97.25 160 SER A CA 1
ATOM 1267 C C . SER A 1 160 ? 9.57 45.719 13.469 1 97.25 160 SER A C 1
ATOM 1269 O O . SER A 1 160 ? 9.719 46.75 14.125 1 97.25 160 SER A O 1
ATOM 1271 N N . GLY A 1 161 ? 10.383 44.688 13.594 1 97.06 161 GLY A N 1
ATOM 1272 C CA . GLY A 1 161 ? 11.547 44.75 14.461 1 97.06 161 GLY A CA 1
ATOM 1273 C C . GLY A 1 161 ? 11.25 44.312 15.891 1 97.06 161 GLY A C 1
ATOM 1274 O O . GLY A 1 161 ? 12.141 44.281 16.734 1 97.06 161 GLY A O 1
ATOM 1275 N N . LYS A 1 162 ? 10.031 43.969 16.172 1 98 162 LYS A N 1
ATOM 1276 C CA . LYS A 1 162 ? 9.648 43.594 17.547 1 98 162 LYS A CA 1
ATOM 1277 C C . LYS A 1 162 ? 9.68 42.094 17.75 1 98 162 LYS A C 1
ATOM 1279 O O . LYS A 1 162 ? 9.211 41.344 16.891 1 98 162 LYS A O 1
ATOM 1284 N N . PHE A 1 163 ? 10.234 41.656 18.828 1 98.44 163 PHE A N 1
ATOM 1285 C CA . PHE A 1 163 ? 10.258 40.25 19.188 1 98.44 163 PHE A CA 1
ATOM 1286 C C . PHE A 1 163 ? 8.992 39.875 19.953 1 98.44 163 PHE A C 1
ATOM 1288 O O . PHE A 1 163 ? 8.992 39.875 21.188 1 98.44 163 PHE A O 1
ATOM 1295 N N . LEU A 1 164 ? 7.938 39.562 19.219 1 98.69 164 LEU A N 1
ATOM 1296 C CA . LEU A 1 164 ? 6.613 39.25 19.734 1 98.69 164 LEU A CA 1
ATOM 1297 C C . LEU A 1 164 ? 6.137 37.906 19.172 1 98.69 164 LEU A C 1
ATOM 1299 O O . LEU A 1 164 ? 6.664 37.406 18.172 1 98.69 164 LEU A O 1
ATOM 1303 N N . SER A 1 165 ? 5.266 37.281 19.844 1 98.75 165 SER A N 1
ATOM 1304 C CA . SER A 1 165 ? 4.527 36.125 19.375 1 98.75 165 SER A CA 1
ATOM 1305 C C . SER A 1 165 ? 3.072 36.156 19.828 1 98.75 165 SER A C 1
ATOM 1307 O O . SER A 1 165 ? 2.785 36.562 20.969 1 98.75 165 SER A O 1
ATOM 1309 N N . ASP A 1 166 ? 2.174 35.875 18.953 1 98.44 166 ASP A N 1
ATOM 1310 C CA . ASP A 1 166 ? 0.788 35.875 19.406 1 98.44 166 ASP A CA 1
ATOM 1311 C C . ASP A 1 166 ? 0.499 34.625 20.25 1 98.44 166 ASP A C 1
ATOM 1313 O O . ASP A 1 166 ? 1.194 33.625 20.141 1 98.44 166 ASP A O 1
ATOM 1317 N N . SER A 1 167 ? -0.512 34.656 21.031 1 98.25 167 SER A N 1
ATOM 1318 C CA . SER A 1 167 ? -0.804 33.625 22.031 1 98.25 167 SER A CA 1
ATOM 1319 C C . SER A 1 167 ? -1.138 32.312 21.375 1 98.25 167 SER A C 1
ATOM 1321 O O . SER A 1 167 ? -0.829 31.234 21.938 1 98.25 167 SER A O 1
ATOM 1323 N N . THR A 1 168 ? -1.822 32.312 20.234 1 98.25 168 THR A N 1
ATOM 1324 C CA . THR A 1 168 ? -2.234 31.062 19.594 1 98.25 168 THR A CA 1
ATOM 1325 C C . THR A 1 168 ? -1.021 30.297 19.094 1 98.25 168 THR A C 1
ATOM 1327 O O . THR A 1 168 ? -0.996 29.062 19.156 1 98.25 168 THR A O 1
ATOM 1330 N N . ASN A 1 169 ? -0.019 30.922 18.594 1 98.38 169 ASN A N 1
ATOM 1331 C CA . ASN A 1 169 ? 1.218 30.297 18.156 1 98.38 169 ASN A CA 1
ATOM 1332 C C . ASN A 1 169 ? 2.115 29.938 19.344 1 98.38 169 ASN A C 1
ATOM 1334 O O . ASN A 1 169 ? 2.643 28.828 19.422 1 98.38 169 ASN A O 1
ATOM 1338 N N . ALA A 1 170 ? 2.291 30.844 20.25 1 98.44 170 ALA A N 1
ATOM 1339 C CA . ALA A 1 170 ? 3.209 30.672 21.375 1 98.44 170 ALA A CA 1
ATOM 1340 C C . ALA A 1 170 ? 2.82 29.484 22.234 1 98.44 170 ALA A C 1
ATOM 1342 O O . ALA A 1 170 ? 3.688 28.734 22.703 1 98.44 170 ALA A O 1
ATOM 1343 N N . THR A 1 171 ? 1.59 29.281 22.438 1 96.69 171 THR A N 1
ATOM 1344 C CA . THR A 1 171 ? 1.137 28.25 23.359 1 96.69 171 THR A CA 1
ATOM 1345 C C . THR A 1 171 ? 1.23 26.859 22.719 1 96.69 171 THR A C 1
ATOM 1347 O O . THR A 1 171 ? 1.158 25.844 23.422 1 96.69 171 THR A O 1
ATOM 1350 N N . LEU A 1 172 ? 1.439 26.797 21.484 1 95.81 172 LEU A N 1
ATOM 1351 C CA . LEU A 1 172 ? 1.611 25.516 20.797 1 95.81 172 LEU A CA 1
ATOM 1352 C C . LEU A 1 172 ? 3.066 25.062 20.859 1 95.81 172 LEU A C 1
ATOM 1354 O O . LEU A 1 172 ? 3.381 23.938 20.484 1 95.81 172 LEU A O 1
ATOM 1358 N N . THR A 1 173 ? 3.939 25.844 21.406 1 97 173 THR A N 1
ATOM 1359 C CA . THR A 1 173 ? 5.363 25.531 21.438 1 97 173 THR A CA 1
ATOM 1360 C C . THR A 1 173 ? 5.66 24.484 22.516 1 97 173 THR A C 1
ATOM 1362 O O . THR A 1 173 ? 6.699 23.812 22.469 1 97 173 THR A O 1
ATOM 1365 N N . GLY A 1 174 ? 4.781 24.406 23.484 1 95.44 174 GLY A N 1
ATOM 1366 C CA . GLY A 1 174 ? 5.074 23.609 24.672 1 95.44 174 GLY A CA 1
ATOM 1367 C C . GLY A 1 174 ? 5.918 24.344 25.688 1 95.44 174 GLY A C 1
ATOM 1368 O O . GLY A 1 174 ? 6.324 23.766 26.703 1 95.44 174 GLY A O 1
ATOM 1369 N N . LEU A 1 175 ? 6.129 25.625 25.453 1 97.94 175 LEU A N 1
ATOM 1370 C CA . LEU A 1 175 ? 6.98 26.422 26.328 1 97.94 175 LEU A CA 1
ATOM 1371 C C . LEU A 1 175 ? 6.168 27.469 27.062 1 97.94 175 LEU A C 1
ATOM 1373 O O . LEU A 1 175 ? 6.633 28.031 28.062 1 97.94 175 LEU A O 1
ATOM 1377 N N . ILE A 1 176 ? 5.043 27.797 26.547 1 97.62 176 ILE A N 1
ATOM 1378 C CA . ILE A 1 176 ? 4.145 28.781 27.141 1 97.62 176 ILE A CA 1
ATOM 1379 C C . ILE A 1 176 ? 2.834 28.109 27.547 1 97.62 176 ILE A C 1
ATOM 1381 O O . ILE A 1 176 ? 2.211 27.422 26.734 1 97.62 176 ILE A O 1
ATOM 1385 N N . HIS A 1 177 ? 2.418 28.312 28.719 1 94.31 177 HIS A N 1
ATOM 1386 C CA . HIS A 1 177 ? 1.202 27.688 29.234 1 94.31 177 HIS A CA 1
ATOM 1387 C C . HIS A 1 177 ? -0.044 28.375 28.688 1 94.31 177 HIS A C 1
ATOM 1389 O O . HIS A 1 177 ? -0.157 29.609 28.766 1 94.31 177 HIS A O 1
ATOM 1395 N N . PRO A 1 178 ? -0.99 27.656 28.25 1 92.06 178 PRO A N 1
ATOM 1396 C CA . PRO A 1 178 ? -2.164 28.266 27.609 1 92.06 178 PRO A CA 1
ATOM 1397 C C . PRO A 1 178 ? -3.066 28.984 28.609 1 92.06 178 PRO A C 1
ATOM 1399 O O . PRO A 1 178 ? -3.795 29.906 28.234 1 92.06 178 PRO A O 1
ATOM 1402 N N . LYS A 1 179 ? -3.076 28.641 29.797 1 89.25 179 LYS A N 1
ATOM 1403 C CA . LYS A 1 179 ? -4.008 29.203 30.781 1 89.25 179 LYS A CA 1
ATOM 1404 C C . LYS A 1 179 ? -3.58 30.609 31.203 1 89.25 179 LYS A C 1
ATOM 1406 O O . LYS A 1 179 ? -4.398 31.531 31.234 1 89.25 179 LYS A O 1
ATOM 1411 N N . ASP A 1 180 ? -2.281 30.734 31.562 1 91.38 180 ASP A N 1
ATOM 1412 C CA . ASP A 1 180 ? -1.862 32.031 32.094 1 91.38 180 ASP A CA 1
ATOM 1413 C C . ASP A 1 180 ? -0.77 32.656 31.234 1 91.38 180 ASP A C 1
ATOM 1415 O O . ASP A 1 180 ? -0.296 33.75 31.516 1 91.38 180 ASP A O 1
ATOM 1419 N N . LEU A 1 181 ? -0.375 32 30.219 1 95.94 181 LEU A N 1
ATOM 1420 C CA . LEU A 1 181 ? 0.612 32.438 29.25 1 95.94 181 LEU A CA 1
ATOM 1421 C C . LEU A 1 181 ? 1.986 32.594 29.891 1 95.94 181 LEU A C 1
ATOM 1423 O O . LEU A 1 181 ? 2.814 33.375 29.422 1 95.94 181 LEU A O 1
ATOM 1427 N N . SER A 1 182 ? 2.188 31.828 30.984 1 95.88 182 SER A N 1
ATOM 1428 C CA . SER A 1 182 ? 3.494 31.828 31.641 1 95.88 182 SER A CA 1
ATOM 1429 C C . SER A 1 182 ? 4.426 30.797 31.016 1 95.88 182 SER A C 1
ATOM 1431 O O . SER A 1 182 ? 3.971 29.859 30.359 1 95.88 182 SER A O 1
ATOM 1433 N N . LYS A 1 183 ? 5.668 31 31.266 1 97 183 LYS A N 1
ATOM 1434 C CA . LYS A 1 183 ? 6.652 30 30.844 1 97 183 LYS A CA 1
ATOM 1435 C C . LYS A 1 183 ? 6.461 28.688 31.594 1 97 183 LYS A C 1
ATOM 1437 O O . LYS A 1 183 ? 6.141 28.688 32.781 1 97 183 LYS A O 1
ATOM 1442 N N . ILE A 1 184 ? 6.66 27.672 30.859 1 95.88 184 ILE A N 1
ATOM 1443 C CA . ILE A 1 184 ? 6.668 26.359 31.5 1 95.88 184 ILE A CA 1
ATOM 1444 C C . ILE A 1 184 ? 8.094 25.984 31.891 1 95.88 184 ILE A C 1
ATOM 1446 O O . ILE A 1 184 ? 8.773 25.25 31.172 1 95.88 184 ILE A O 1
ATOM 1450 N N . ASP A 1 185 ? 8.5 26.297 33.031 1 96.38 185 ASP A N 1
ATOM 1451 C CA . ASP A 1 185 ? 9.891 26.266 33.469 1 96.38 185 ASP A CA 1
ATOM 1452 C C . ASP A 1 185 ? 10.461 24.859 33.406 1 96.38 185 ASP A C 1
ATOM 1454 O O . ASP A 1 185 ? 11.633 24.672 33.062 1 96.38 185 ASP A O 1
ATOM 1458 N N . ILE A 1 186 ? 9.68 23.922 33.688 1 95.38 186 ILE A N 1
ATOM 1459 C CA . ILE A 1 186 ? 10.172 22.547 33.719 1 95.38 186 ILE A CA 1
ATOM 1460 C C . ILE A 1 186 ? 10.648 22.109 32.344 1 95.38 186 ILE A C 1
ATOM 1462 O O . ILE A 1 186 ? 11.609 21.344 32.219 1 95.38 186 ILE A O 1
ATOM 1466 N N . VAL A 1 187 ? 9.953 22.562 31.328 1 96.62 187 VAL A N 1
ATOM 1467 C CA . VAL A 1 187 ? 10.344 22.188 29.984 1 96.62 187 VAL A CA 1
ATOM 1468 C C . VAL A 1 187 ? 11.656 22.875 29.609 1 96.62 187 VAL A C 1
ATOM 1470 O O . VAL A 1 187 ? 12.539 22.25 29.016 1 96.62 187 VAL A O 1
ATOM 1473 N N . PHE A 1 188 ? 11.797 24.141 29.953 1 96.88 188 PHE A N 1
ATOM 1474 C CA . PHE A 1 188 ? 13.055 24.859 29.734 1 96.88 188 PHE A CA 1
ATOM 1475 C C . PHE A 1 188 ? 14.211 24.141 30.422 1 96.88 188 PHE A C 1
ATOM 1477 O O . PHE A 1 188 ? 15.297 24.016 29.844 1 96.88 188 PHE A O 1
ATOM 1484 N N . ASP A 1 189 ? 13.961 23.672 31.578 1 96 189 ASP A N 1
ATOM 1485 C CA . ASP A 1 189 ? 14.992 23 32.375 1 96 189 ASP A CA 1
ATOM 1486 C C . ASP A 1 189 ? 15.367 21.656 31.766 1 96 189 ASP A C 1
ATOM 1488 O O . ASP A 1 189 ? 16.547 21.344 31.609 1 96 189 ASP A O 1
ATOM 1492 N N . LEU A 1 190 ? 14.367 20.906 31.469 1 95.38 190 LEU A N 1
ATOM 1493 C CA . LEU A 1 190 ? 14.594 19.562 30.953 1 95.38 190 LEU A CA 1
ATOM 1494 C C . LEU A 1 190 ? 15.352 19.594 29.641 1 95.38 190 LEU A C 1
ATOM 1496 O O . LEU A 1 190 ? 16.188 18.734 29.375 1 95.38 190 LEU A O 1
ATOM 1500 N N . LEU A 1 191 ? 15.086 20.609 28.844 1 96.31 191 LEU A N 1
ATOM 1501 C CA . LEU A 1 191 ? 15.703 20.703 27.531 1 96.31 191 LEU A CA 1
ATOM 1502 C C . LEU A 1 191 ? 16.891 21.656 27.547 1 96.31 191 LEU A C 1
ATOM 1504 O O . LEU A 1 191 ? 17.578 21.797 26.531 1 96.31 191 LEU A O 1
ATOM 1508 N N . LYS A 1 192 ? 17.156 22.281 28.656 1 95 192 LYS A N 1
ATOM 1509 C CA . LYS A 1 192 ? 18.266 23.219 28.812 1 95 192 LYS A CA 1
ATOM 1510 C C . LYS A 1 192 ? 18.188 24.328 27.766 1 95 192 LYS A C 1
ATOM 1512 O O . LYS A 1 192 ? 19.172 24.594 27.078 1 95 192 LYS A O 1
ATOM 1517 N N . LEU A 1 193 ? 17.062 24.875 27.656 1 97 193 LEU A N 1
ATOM 1518 C CA . LEU A 1 193 ? 16.844 25.969 26.719 1 97 193 LEU A CA 1
ATOM 1519 C C . LEU A 1 193 ? 17.125 27.312 27.391 1 97 193 LEU A C 1
ATOM 1521 O O . LEU A 1 193 ? 16.891 27.469 28.594 1 97 193 LEU A O 1
ATOM 1525 N N . PRO A 1 194 ? 17.609 28.234 26.562 1 95.5 194 PRO A N 1
ATOM 1526 C CA . PRO A 1 194 ? 17.625 29.594 27.125 1 95.5 194 PRO A CA 1
ATOM 1527 C C . PRO A 1 194 ? 16.25 30.094 27.516 1 95.5 194 PRO A C 1
ATOM 1529 O O . PRO A 1 194 ? 15.258 29.812 26.828 1 95.5 194 PRO A O 1
ATOM 1532 N N . GLY A 1 195 ? 16.156 30.859 28.531 1 92.94 195 GLY A N 1
ATOM 1533 C CA . GLY A 1 195 ? 14.891 31.344 29.047 1 92.94 195 GLY A CA 1
ATOM 1534 C C . GLY A 1 195 ? 14.367 32.562 28.312 1 92.94 195 GLY A C 1
ATOM 1535 O O . GLY A 1 195 ? 13.469 33.25 28.797 1 92.94 195 GLY A O 1
ATOM 1536 N N . VAL A 1 196 ? 14.914 32.844 27.141 1 95.88 196 VAL A N 1
ATOM 1537 C CA . VAL A 1 196 ? 14.508 34.031 26.375 1 95.88 196 VAL A CA 1
ATOM 1538 C C . VAL A 1 196 ? 13.297 33.688 25.516 1 95.88 196 VAL A C 1
ATOM 1540 O O . VAL A 1 196 ? 13.344 32.75 24.703 1 95.88 196 VAL A O 1
ATOM 1543 N N . THR A 1 197 ? 12.203 34.312 25.734 1 97.62 197 THR A N 1
ATOM 1544 C CA . THR A 1 197 ? 10.984 34.156 24.953 1 97.62 197 THR A CA 1
ATOM 1545 C C . THR A 1 197 ? 10.492 35.5 24.422 1 97.62 197 THR A C 1
ATOM 1547 O O . THR A 1 197 ? 10.828 36.562 24.984 1 97.62 197 THR A O 1
ATOM 1550 N N . PRO A 1 198 ? 9.812 35.5 23.312 1 98.31 198 PRO A N 1
ATOM 1551 C CA . PRO A 1 198 ? 9.133 36.75 22.938 1 98.31 198 PRO A CA 1
ATOM 1552 C C . PRO A 1 198 ? 8.055 37.156 23.938 1 98.31 198 PRO A C 1
ATOM 1554 O O . PRO A 1 198 ? 7.602 36.344 24.734 1 98.31 198 PRO A O 1
ATOM 1557 N N . ASP A 1 199 ? 7.719 38.438 23.859 1 98.06 199 ASP A N 1
ATOM 1558 C CA . ASP A 1 199 ? 6.488 38.844 24.547 1 98.06 199 ASP A CA 1
ATOM 1559 C C . ASP A 1 199 ? 5.27 38.219 23.875 1 98.06 199 ASP A C 1
ATOM 1561 O O . ASP A 1 199 ? 5.07 38.344 22.672 1 98.06 199 ASP A O 1
ATOM 1565 N N . VAL A 1 200 ? 4.488 37.5 24.719 1 98.5 200 VAL A N 1
ATOM 1566 C CA . VAL A 1 200 ? 3.281 36.875 24.203 1 98.5 200 VAL A CA 1
ATOM 1567 C C . VAL A 1 200 ? 2.115 37.844 24.25 1 98.5 200 VAL A C 1
ATOM 1569 O O . VAL A 1 200 ? 1.789 38.375 25.312 1 98.5 200 VAL A O 1
ATOM 1572 N N . VAL A 1 201 ? 1.501 38.062 23.125 1 98.31 201 VAL A N 1
ATOM 1573 C CA . VAL A 1 201 ? 0.494 39.125 23.031 1 98.31 201 VAL A CA 1
ATOM 1574 C C . VAL A 1 201 ? -0.838 38.531 22.594 1 98.31 201 VAL A C 1
ATOM 1576 O O . VAL A 1 201 ? -0.906 37.344 22.219 1 98.31 201 VAL A O 1
ATOM 1579 N N . GLU A 1 202 ? -1.904 39.344 22.719 1 98.38 202 GLU A N 1
ATOM 1580 C CA . GLU A 1 202 ? -3.213 38.969 22.172 1 98.38 202 GLU A CA 1
ATOM 1581 C C . GLU A 1 202 ? -3.197 38.969 20.656 1 98.38 202 GLU A C 1
ATOM 1583 O O . GLU A 1 202 ? -2.225 39.375 20.031 1 98.38 202 GLU A O 1
ATOM 1588 N N . ASN A 1 203 ? -4.273 38.438 20.109 1 98.81 203 ASN A N 1
ATOM 1589 C CA . ASN A 1 203 ? -4.316 38.281 18.656 1 98.81 203 ASN A CA 1
ATOM 1590 C C . ASN A 1 203 ? -4.527 39.625 17.953 1 98.81 203 ASN A C 1
ATOM 1592 O O . ASN A 1 203 ? -4.18 39.781 16.781 1 98.81 203 ASN A O 1
ATOM 1596 N N . VAL A 1 204 ? -5.129 40.531 18.547 1 98.69 204 VAL A N 1
ATOM 1597 C CA . VAL A 1 204 ? -5.172 41.938 18.109 1 98.69 204 VAL A CA 1
ATOM 1598 C C . VAL A 1 204 ? -4.363 42.812 19.078 1 98.69 204 VAL A C 1
ATOM 1600 O O . VAL A 1 204 ? -4.707 42.906 20.266 1 98.69 204 VAL A O 1
ATOM 1603 N N . ALA A 1 205 ? -3.258 43.281 18.594 1 98.19 205 ALA A N 1
ATOM 1604 C CA . ALA A 1 205 ? -2.32 44.062 19.391 1 98.19 205 ALA A CA 1
ATOM 1605 C C . ALA A 1 205 ? -1.479 45 18.531 1 98.19 205 ALA A C 1
ATOM 1607 O O . ALA A 1 205 ? -1.55 44.938 17.297 1 98.19 205 ALA A O 1
ATOM 1608 N N . ASP A 1 206 ? -0.795 45.906 19.203 1 98.12 206 ASP A N 1
ATOM 1609 C CA . ASP A 1 206 ? 0.197 46.719 18.484 1 98.12 206 ASP A CA 1
ATOM 1610 C C . ASP A 1 206 ? 1.451 45.906 18.188 1 98.12 206 ASP A C 1
ATOM 1612 O O . ASP A 1 206 ? 2.33 45.75 19.047 1 98.12 206 ASP A O 1
ATOM 1616 N N . LEU A 1 207 ? 1.544 45.469 16.969 1 98.56 207 LEU A N 1
ATOM 1617 C CA . LEU A 1 207 ? 2.66 44.625 16.578 1 98.56 207 LEU A CA 1
ATOM 1618 C C . LEU A 1 207 ? 3.736 45.406 15.859 1 98.56 207 LEU A C 1
ATOM 1620 O O . LEU A 1 207 ? 4.75 44.875 15.43 1 98.56 207 LEU A O 1
ATOM 1624 N N . GLY A 1 208 ? 3.506 46.656 15.711 1 98 208 GLY A N 1
ATOM 1625 C CA . GLY A 1 208 ? 4.453 47.531 15.039 1 98 208 GLY A CA 1
ATOM 1626 C C . GLY A 1 208 ? 3.953 48.031 13.695 1 98 208 GLY A C 1
ATOM 1627 O O . GLY A 1 208 ? 2.744 48.094 13.453 1 98 208 GLY A O 1
ATOM 1628 N N . ARG A 1 209 ? 4.887 48.594 12.883 1 97.31 209 ARG A N 1
ATOM 1629 C CA . ARG A 1 209 ? 4.539 49.188 11.586 1 97.31 209 ARG A CA 1
ATOM 1630 C C . ARG A 1 209 ? 5.48 48.688 10.492 1 97.31 209 ARG A C 1
ATOM 1632 O O . ARG A 1 209 ? 6.633 48.375 10.766 1 97.31 209 ARG A O 1
ATOM 1639 N N . PHE A 1 210 ? 4.934 48.625 9.359 1 96.31 210 PHE A N 1
ATOM 1640 C CA . PHE A 1 210 ? 5.711 48.281 8.172 1 96.31 210 PHE A CA 1
ATOM 1641 C C . PHE A 1 210 ? 5.285 49.156 6.988 1 96.31 210 PHE A C 1
ATOM 1643 O O . PHE A 1 210 ? 4.117 49.125 6.598 1 96.31 210 PHE A O 1
ATOM 1650 N N . GLU A 1 211 ? 6.199 49.875 6.426 1 93.5 211 GLU A N 1
ATOM 1651 C CA . GLU A 1 211 ? 5.957 50.719 5.258 1 93.5 211 GLU A CA 1
ATOM 1652 C C . GLU A 1 211 ? 4.734 51.625 5.469 1 93.5 211 GLU A C 1
ATOM 1654 O O . GLU A 1 211 ? 3.85 51.688 4.613 1 93.5 211 GLU A O 1
ATOM 1659 N N . GLY A 1 212 ? 4.613 52.062 6.621 1 94.06 212 GLY A N 1
ATOM 1660 C CA . GLY A 1 212 ? 3.537 53 6.906 1 94.06 212 GLY A CA 1
ATOM 1661 C C . GLY A 1 212 ? 2.236 52.312 7.289 1 94.06 212 GLY A C 1
ATOM 1662 O O . GLY A 1 212 ? 1.259 53 7.637 1 94.06 212 GLY A O 1
ATOM 1663 N N . MET A 1 213 ? 2.115 51.062 7.258 1 96.81 213 MET A N 1
ATOM 1664 C CA . MET A 1 213 ? 0.929 50.312 7.656 1 96.81 213 MET A CA 1
ATOM 1665 C C . MET A 1 213 ? 1.055 49.844 9.094 1 96.81 213 MET A C 1
ATOM 1667 O O . MET A 1 213 ? 2.141 49.438 9.531 1 96.81 213 MET A O 1
ATOM 1671 N N . ASP A 1 214 ? -0.025 49.844 9.797 1 97.88 214 ASP A N 1
ATOM 1672 C CA . ASP A 1 214 ? -0.049 49.25 11.133 1 97.88 214 ASP A CA 1
ATOM 1673 C C . ASP A 1 214 ? -0.204 47.719 11.055 1 97.88 214 ASP A C 1
ATOM 1675 O O . ASP A 1 214 ? -1.133 47.219 10.422 1 97.88 214 ASP A O 1
ATOM 1679 N N . LEU A 1 215 ? 0.676 47.031 11.609 1 98.38 215 LEU A N 1
ATOM 1680 C CA . LEU A 1 215 ? 0.507 45.625 11.812 1 98.38 215 LEU A CA 1
ATOM 1681 C C . LEU A 1 215 ? -0.248 45.344 13.109 1 98.38 215 LEU A C 1
ATOM 1683 O O . LEU A 1 215 ? 0.259 45.594 14.203 1 98.38 215 LEU A O 1
ATOM 1687 N N . VAL A 1 216 ? -1.452 44.688 13.031 1 98.44 216 VAL A N 1
ATOM 1688 C CA . VAL A 1 216 ? -2.266 44.75 14.242 1 98.44 216 VAL A CA 1
ATOM 1689 C C . VAL A 1 216 ? -2.842 43.344 14.547 1 98.44 216 VAL A C 1
ATOM 1691 O O . VAL A 1 216 ? -3.371 43.125 15.633 1 98.44 216 VAL A O 1
ATOM 1694 N N . VAL A 1 217 ? -2.744 42.406 13.617 1 98.81 217 VAL A N 1
ATOM 1695 C CA . VAL A 1 217 ? -3.299 41.094 13.844 1 98.81 217 VAL A CA 1
ATOM 1696 C C . VAL A 1 217 ? -2.236 40.031 13.562 1 98.81 217 VAL A C 1
ATOM 1698 O O . VAL A 1 217 ? -1.552 40.094 12.539 1 98.81 217 VAL A O 1
ATOM 1701 N N . SER A 1 218 ? -2.014 39.125 14.453 1 98.81 218 SER A N 1
ATOM 1702 C CA . SER A 1 218 ? -1.272 37.875 14.289 1 98.81 218 SER A CA 1
ATOM 1703 C C . SER A 1 218 ? -2.008 36.688 14.93 1 98.81 218 SER A C 1
ATOM 1705 O O . SER A 1 218 ? -2.455 36.781 16.078 1 98.81 218 SER A O 1
ATOM 1707 N N . ILE A 1 219 ? -2.219 35.656 14.18 1 98.81 219 ILE A N 1
ATOM 1708 C CA . ILE A 1 219 ? -2.957 34.5 14.672 1 98.81 219 ILE A CA 1
ATOM 1709 C C . ILE A 1 219 ? -2.547 33.25 13.891 1 98.81 219 ILE A C 1
ATOM 1711 O O . ILE A 1 219 ? -2.137 33.344 12.734 1 98.81 219 ILE A O 1
ATOM 1715 N N . ALA A 1 220 ? -2.609 32.094 14.539 1 98.25 220 ALA A N 1
ATOM 1716 C CA . ALA A 1 220 ? -2.338 30.844 13.859 1 98.25 220 ALA A CA 1
ATOM 1717 C C . ALA A 1 220 ? -3.391 30.562 12.789 1 98.25 220 ALA A C 1
ATOM 1719 O O . ALA A 1 220 ? -4.566 30.891 12.961 1 98.25 220 ALA A O 1
ATOM 1720 N N . ASP A 1 221 ? -3.029 29.891 11.75 1 96.81 221 ASP A N 1
ATOM 1721 C CA . ASP A 1 221 ? -3.869 29.781 10.555 1 96.81 221 ASP A CA 1
ATOM 1722 C C . ASP A 1 221 ? -5.141 28.984 10.852 1 96.81 221 ASP A C 1
ATOM 1724 O O . ASP A 1 221 ? -6.238 29.406 10.484 1 96.81 221 ASP A O 1
ATOM 1728 N N . GLN A 1 222 ? -5.051 27.891 11.523 1 96.38 222 GLN A N 1
ATOM 1729 C CA . GLN A 1 222 ? -6.246 27.109 11.812 1 96.38 222 GLN A CA 1
ATOM 1730 C C . GLN A 1 222 ? -7.16 27.844 12.797 1 96.38 222 GLN A C 1
ATOM 1732 O O . GLN A 1 222 ? -8.383 27.766 12.68 1 96.38 222 GLN A O 1
ATOM 1737 N N . GLN A 1 223 ? -6.578 28.5 13.758 1 97.75 223 GLN A N 1
ATOM 1738 C CA . GLN A 1 223 ? -7.344 29.328 14.688 1 97.75 223 GLN A CA 1
ATOM 1739 C C . GLN A 1 223 ? -7.996 30.5 13.969 1 97.75 223 GLN A C 1
ATOM 1741 O O . GLN A 1 223 ? -9.125 30.875 14.281 1 97.75 223 GLN A O 1
ATOM 1746 N N . SER A 1 224 ? -7.258 31.031 13.039 1 98.06 224 SER A N 1
ATOM 1747 C CA . SER A 1 224 ? -7.848 32.062 12.203 1 98.06 224 SER A CA 1
ATOM 1748 C C . SER A 1 224 ? -9.078 31.547 11.461 1 98.06 224 SER A C 1
ATOM 1750 O O . SER A 1 224 ? -10.094 32.25 11.367 1 98.06 224 SER A O 1
ATOM 1752 N N . ALA A 1 225 ? -8.938 30.375 10.938 1 97.19 225 ALA A N 1
ATOM 1753 C CA . ALA A 1 225 ? -10.078 29.75 10.258 1 97.19 225 ALA A CA 1
ATOM 1754 C C . ALA A 1 225 ? -11.266 29.609 11.211 1 97.19 225 ALA A C 1
ATOM 1756 O O . ALA A 1 225 ? -12.414 29.828 10.828 1 97.19 225 ALA A O 1
ATOM 1757 N N . ALA A 1 226 ? -11.023 29.203 12.422 1 97 226 ALA A N 1
ATOM 1758 C CA . ALA A 1 226 ? -12.078 29.078 13.422 1 97 226 ALA A CA 1
ATOM 1759 C C . ALA A 1 226 ? -12.781 30.406 13.641 1 97 226 ALA A C 1
ATOM 1761 O O . ALA A 1 226 ? -14.008 30.453 13.75 1 97 226 ALA A O 1
ATOM 1762 N N . VAL A 1 227 ? -12.031 31.469 13.727 1 97.38 227 VAL A N 1
ATOM 1763 C CA . VAL A 1 227 ? -12.594 32.812 13.867 1 97.38 227 VAL A CA 1
ATOM 1764 C C . VAL A 1 227 ? -13.43 33.156 12.633 1 97.38 227 VAL A C 1
ATOM 1766 O O . VAL A 1 227 ? -14.547 33.656 12.742 1 97.38 227 VAL A O 1
ATOM 1769 N N . GLY A 1 228 ? -12.844 32.875 11.477 1 96.81 228 GLY A N 1
ATOM 1770 C CA . GLY A 1 228 ? -13.539 33.156 10.227 1 96.81 228 GLY A CA 1
ATOM 1771 C C . GLY A 1 228 ? -14.867 32.406 10.109 1 96.81 228 GLY A C 1
ATOM 1772 O O . GLY A 1 228 ? -15.836 32.969 9.594 1 96.81 228 GLY A O 1
ATOM 1773 N N . ILE A 1 229 ? -14.883 31.234 10.609 1 96.06 229 ILE A N 1
ATOM 1774 C CA . ILE A 1 229 ? -16.047 30.359 10.461 1 96.06 229 ILE A CA 1
ATOM 1775 C C . ILE A 1 229 ? -17 30.562 11.641 1 96.06 229 ILE A C 1
ATOM 1777 O O . ILE A 1 229 ? -18.172 30.203 11.562 1 96.06 229 ILE A O 1
ATOM 1781 N N . GLY A 1 230 ? -16.516 31.125 12.703 1 95.75 230 GLY A N 1
ATOM 1782 C CA . GLY A 1 230 ? -17.344 31.406 13.867 1 95.75 230 GLY A CA 1
ATOM 1783 C C . GLY A 1 230 ? -17.391 30.266 14.859 1 95.75 230 GLY A C 1
ATOM 1784 O O . GLY A 1 230 ? -18.422 30.031 15.5 1 95.75 230 GLY A O 1
ATOM 1785 N N . VAL A 1 231 ? -16.375 29.5 14.922 1 95.81 231 VAL A N 1
ATOM 1786 C CA . VAL A 1 231 ? -16.281 28.391 15.875 1 95.81 231 VAL A CA 1
ATOM 1787 C C . VAL A 1 231 ? -15.656 28.875 17.172 1 95.81 231 VAL A C 1
ATOM 1789 O O . VAL A 1 231 ? -14.508 28.562 17.484 1 95.81 231 VAL A O 1
ATOM 1792 N N . LEU A 1 232 ? -16.438 29.578 17.984 1 96.12 232 LEU A N 1
ATOM 1793 C CA . LEU A 1 232 ? -15.953 30.25 19.172 1 96.12 232 LEU A CA 1
ATOM 1794 C C . LEU A 1 232 ? -16.812 29.891 20.391 1 96.12 232 LEU A C 1
ATOM 1796 O O . LEU A 1 232 ? -16.562 30.391 21.5 1 96.12 232 LEU A O 1
ATOM 1800 N N . GLU A 1 233 ? -17.797 29.016 20.172 1 94.62 233 GLU A N 1
ATOM 1801 C CA . GLU A 1 233 ? -18.656 28.562 21.25 1 94.62 233 GLU A CA 1
ATOM 1802 C C . GLU A 1 233 ? -18.516 27.062 21.484 1 94.62 233 GLU A C 1
ATOM 1804 O O . GLU A 1 233 ? -18.281 26.297 20.547 1 94.62 233 GLU A O 1
ATOM 1809 N N . ARG A 1 234 ? -18.797 26.75 22.734 1 93.88 234 ARG A N 1
ATOM 1810 C CA . ARG A 1 234 ? -18.641 25.359 23.109 1 93.88 234 ARG A CA 1
ATOM 1811 C C . ARG A 1 234 ? -19.438 24.438 22.203 1 93.88 234 ARG A C 1
ATOM 1813 O O . ARG A 1 234 ? -20.625 24.703 21.938 1 93.88 234 ARG A O 1
ATOM 1820 N N . GLY A 1 235 ? -18.75 23.438 21.734 1 93.56 235 GLY A N 1
ATOM 1821 C CA . GLY A 1 235 ? -19.422 22.406 20.953 1 93.56 235 GLY A CA 1
ATOM 1822 C C . GLY A 1 235 ? -19.375 22.656 19.453 1 93.56 235 GLY A C 1
ATOM 1823 O O . GLY A 1 235 ? -19.594 21.75 18.656 1 93.56 235 GLY A O 1
ATOM 1824 N N . LYS A 1 236 ? -19.156 23.906 19.031 1 95.5 236 LYS A N 1
ATOM 1825 C CA . LYS A 1 236 ? -18.984 24.156 17.609 1 95.5 236 LYS A CA 1
ATOM 1826 C C . LYS A 1 236 ? -17.688 23.547 17.078 1 95.5 236 LYS A C 1
ATOM 1828 O O . LYS A 1 236 ? -16.688 23.5 17.797 1 95.5 236 LYS A O 1
ATOM 1833 N N . VAL A 1 237 ? -17.781 23.031 15.898 1 96.69 237 VAL A N 1
ATOM 1834 C CA . VAL A 1 237 ? -16.641 22.281 15.352 1 96.69 237 VAL A CA 1
ATOM 1835 C C . VAL A 1 237 ? -16.453 22.656 13.883 1 96.69 237 VAL A C 1
ATOM 1837 O O . VAL A 1 237 ? -17.422 22.922 13.164 1 96.69 237 VAL A O 1
ATOM 1840 N N . GLU A 1 238 ? -15.219 22.75 13.508 1 97.12 238 GLU A N 1
ATOM 1841 C CA . GLU A 1 238 ? -14.875 22.984 12.109 1 97.12 238 GLU A CA 1
ATOM 1842 C C . GLU A 1 238 ? -13.789 22.016 11.641 1 97.12 238 GLU A C 1
ATOM 1844 O O . GLU A 1 238 ? -13.133 21.375 12.453 1 97.12 238 GLU A O 1
ATOM 1849 N N . SER A 1 239 ? -13.664 21.844 10.344 1 97.5 239 SER A N 1
ATOM 1850 C CA . SER A 1 239 ? -12.594 21.078 9.719 1 97.5 239 SER A CA 1
ATOM 1851 C C . SER A 1 239 ? -11.969 21.844 8.555 1 97.5 239 SER A C 1
ATOM 1853 O O . SER A 1 239 ? -12.68 22.359 7.695 1 97.5 239 SER A O 1
ATOM 1855 N N . VAL A 1 240 ? -10.695 21.984 8.562 1 96.81 240 VAL A N 1
ATOM 1856 C CA . VAL A 1 240 ? -9.969 22.656 7.48 1 96.81 240 VAL A CA 1
ATOM 1857 C C . VAL A 1 240 ? -9.039 21.656 6.797 1 96.81 240 VAL A C 1
ATOM 1859 O O . VAL A 1 240 ? -8.188 21.047 7.449 1 96.81 240 VAL A O 1
ATOM 1862 N N . HIS A 1 241 ? -9.234 21.531 5.516 1 95.81 241 HIS A N 1
ATOM 1863 C CA . HIS A 1 241 ? -8.492 20.531 4.754 1 95.81 241 HIS A CA 1
ATOM 1864 C C . HIS A 1 241 ? -7.578 21.172 3.723 1 95.81 241 HIS A C 1
ATOM 1866 O O . HIS A 1 241 ? -7.98 21.391 2.578 1 95.81 241 HIS A O 1
ATOM 1872 N N . GLY A 1 242 ? -6.359 21.453 4.109 1 91.75 242 GLY A N 1
ATOM 1873 C CA . GLY A 1 242 ? -5.312 21.953 3.236 1 91.75 242 GLY A CA 1
ATOM 1874 C C . GLY A 1 242 ? -4.195 20.953 3.008 1 91.75 242 GLY A C 1
ATOM 1875 O O . GLY A 1 242 ? -4.453 19.812 2.629 1 91.75 242 GLY A O 1
ATOM 1876 N N . THR A 1 243 ? -2.943 21.453 3.451 1 87.88 243 THR A N 1
ATOM 1877 C CA . THR A 1 243 ? -1.845 20.5 3.412 1 87.88 243 THR A CA 1
ATOM 1878 C C . THR A 1 243 ? -2.16 19.281 4.277 1 87.88 243 THR A C 1
ATOM 1880 O O . THR A 1 243 ? -2.012 18.141 3.83 1 87.88 243 THR A O 1
ATOM 1883 N N . GLY A 1 244 ? -2.561 19.578 5.43 1 93.5 244 GLY A N 1
ATOM 1884 C CA . GLY A 1 244 ? -3.139 18.578 6.316 1 93.5 244 GLY A CA 1
ATOM 1885 C C . GLY A 1 244 ? -4.613 18.797 6.582 1 93.5 244 GLY A C 1
ATOM 1886 O O . GLY A 1 244 ? -5.242 19.656 5.961 1 93.5 244 GLY A O 1
ATOM 1887 N N . SER A 1 245 ? -5.164 17.953 7.332 1 96.5 245 SER A N 1
ATOM 1888 C CA . SER A 1 245 ? -6.535 18.141 7.801 1 96.5 245 SER A CA 1
ATOM 1889 C C . SER A 1 245 ? -6.582 18.344 9.312 1 96.5 245 SER A C 1
ATOM 1891 O O . SER A 1 245 ? -5.934 17.609 10.062 1 96.5 245 SER A O 1
ATOM 1893 N N . PHE A 1 246 ? -7.367 19.359 9.719 1 96.75 246 PHE A N 1
ATOM 1894 C CA . PHE A 1 246 ? -7.473 19.734 11.117 1 96.75 246 PHE A CA 1
ATOM 1895 C C . PHE A 1 246 ? -8.93 19.844 11.547 1 96.75 246 PHE A C 1
ATOM 1897 O O . PHE A 1 246 ? -9.727 20.516 10.898 1 96.75 246 PHE A O 1
ATOM 1904 N N . ILE A 1 247 ? -9.258 19.141 12.562 1 97.44 247 ILE A N 1
ATOM 1905 C CA . ILE A 1 247 ? -10.547 19.297 13.227 1 97.44 247 ILE A CA 1
ATOM 1906 C C . ILE A 1 247 ? -10.375 20.062 14.531 1 97.44 247 ILE A C 1
ATOM 1908 O O . ILE A 1 247 ? -9.555 19.688 15.375 1 97.44 247 ILE A O 1
ATOM 1912 N N . GLU A 1 248 ? -11.102 21.141 14.648 1 96.5 248 GLU A N 1
ATOM 1913 C CA . GLU A 1 248 ? -11.047 21.953 15.859 1 96.5 248 GLU A CA 1
ATOM 1914 C C . GLU A 1 248 ? -12.438 22.125 16.469 1 96.5 248 GLU A C 1
ATOM 1916 O O . GLU A 1 248 ? -13.406 22.391 15.766 1 96.5 248 GLU A O 1
ATOM 1921 N N . ALA A 1 249 ? -12.523 21.922 17.703 1 96.38 249 ALA A N 1
ATOM 1922 C CA . ALA A 1 249 ? -13.758 22.125 18.453 1 96.38 249 ALA A CA 1
ATOM 1923 C C . ALA A 1 249 ? -13.531 23.109 19.609 1 96.38 249 ALA A C 1
ATOM 1925 O O . ALA A 1 249 ? -12.539 23 20.344 1 96.38 249 ALA A O 1
ATOM 1926 N N . ALA A 1 250 ? -14.461 24.047 19.75 1 96.31 250 ALA A N 1
ATOM 1927 C CA . ALA A 1 250 ? -14.367 25 20.844 1 96.31 250 ALA A CA 1
ATOM 1928 C C . ALA A 1 250 ? -14.852 24.391 22.156 1 96.31 250 ALA A C 1
ATOM 1930 O O . ALA A 1 250 ? -15.859 23.672 22.172 1 96.31 250 ALA A O 1
ATOM 1931 N N . THR A 1 251 ? -14.164 24.594 23.219 1 93.12 251 THR A N 1
ATOM 1932 C CA . THR A 1 251 ? -14.516 24.047 24.531 1 93.12 251 THR A CA 1
ATOM 1933 C C . THR A 1 251 ? -14.906 25.156 25.5 1 93.12 251 THR A C 1
ATOM 1935 O O . THR A 1 251 ? -15.406 24.906 26.594 1 93.12 251 THR A O 1
ATOM 1938 N N . SER A 1 252 ? -14.766 26.297 25.266 1 80.56 252 SER A N 1
ATOM 1939 C CA . SER A 1 252 ? -15.023 27.469 26.094 1 80.56 252 SER A CA 1
ATOM 1940 C C . SER A 1 252 ? -14 27.594 27.219 1 80.56 252 SER A C 1
ATOM 1942 O O . SER A 1 252 ? -13.359 28.625 27.375 1 80.56 252 SER A O 1
ATOM 1944 N N . GLU A 1 253 ? -13.805 26.438 28 1 87.06 253 GLU A N 1
ATOM 1945 C CA . GLU A 1 253 ? -12.812 26.422 29.078 1 87.06 253 GLU A CA 1
ATOM 1946 C C . GLU A 1 253 ? -11.617 25.547 28.703 1 87.06 253 GLU A C 1
ATOM 1948 O O . GLU A 1 253 ? -11.734 24.641 27.875 1 87.06 253 GLU A O 1
ATOM 1953 N N . PHE A 1 254 ? -10.531 25.938 29.391 1 90.06 254 PHE A N 1
ATOM 1954 C CA . PHE A 1 254 ? -9.312 25.172 29.141 1 90.06 254 PHE A CA 1
ATOM 1955 C C . PHE A 1 254 ? -9.469 23.734 29.641 1 90.06 254 PHE A C 1
ATOM 1957 O O . PHE A 1 254 ? -9.898 23.516 30.766 1 90.06 254 PHE A O 1
ATOM 1964 N N . THR A 1 255 ? -9.258 22.797 28.797 1 84.31 255 THR A N 1
ATOM 1965 C CA . THR A 1 255 ? -9.32 21.375 29.125 1 84.31 255 THR A CA 1
ATOM 1966 C C . THR A 1 255 ? -8.117 20.625 28.562 1 84.31 255 THR A C 1
ATOM 1968 O O . THR A 1 255 ? -7.656 20.922 27.469 1 84.31 255 THR A O 1
ATOM 1971 N N . MET A 1 256 ? -7.57 19.719 29.375 1 82.5 256 MET A N 1
ATOM 1972 C CA . MET A 1 256 ? -6.477 18.859 28.906 1 82.5 256 MET A CA 1
ATOM 1973 C C . MET A 1 256 ? -7.016 17.594 28.25 1 82.5 256 MET A C 1
ATOM 1975 O O . MET A 1 256 ? -7.672 16.781 28.906 1 82.5 256 MET A O 1
ATOM 1979 N N . PRO A 1 257 ? -6.699 17.516 27 1 81.69 257 PRO A N 1
ATOM 1980 C CA . PRO A 1 257 ? -7.254 16.344 26.328 1 81.69 257 PRO A CA 1
ATOM 1981 C C . PRO A 1 257 ? -6.406 15.086 26.531 1 81.69 257 PRO A C 1
ATOM 1983 O O . PRO A 1 257 ? -5.297 15.172 27.062 1 81.69 257 PRO A O 1
ATOM 1986 N N . LYS A 1 258 ? -6.992 13.938 26.266 1 75.94 258 LYS A N 1
ATOM 1987 C CA . LYS A 1 258 ? -6.297 12.648 26.203 1 75.94 258 LYS A CA 1
ATOM 1988 C C . LYS A 1 258 ? -6.348 12.078 24.781 1 75.94 258 LYS A C 1
ATOM 1990 O O . LYS A 1 258 ? -7.008 12.633 23.906 1 75.94 258 LYS A O 1
ATOM 1995 N N . GLY A 1 259 ? -5.477 11.148 24.5 1 76.94 259 GLY A N 1
ATOM 1996 C CA . GLY A 1 259 ? -5.609 10.336 23.312 1 76.94 259 GLY A CA 1
ATOM 1997 C C . GLY A 1 259 ? -5.031 10.992 22.078 1 76.94 259 GLY A C 1
ATOM 1998 O O . GLY A 1 259 ? -5.562 10.836 20.969 1 76.94 259 GLY A O 1
ATOM 1999 N N . GLY A 1 260 ? -4.148 11.969 22.156 1 82.06 260 GLY A N 1
ATOM 2000 C CA . GLY A 1 260 ? -3.457 12.523 21.016 1 82.06 260 GLY A CA 1
ATOM 2001 C C . GLY A 1 260 ? -4.02 13.867 20.562 1 82.06 260 GLY A C 1
ATOM 2002 O O . GLY A 1 260 ? -3.465 14.516 19.688 1 82.06 260 GLY A O 1
ATOM 2003 N N . LEU A 1 261 ? -5.129 14.336 21.156 1 89.5 261 LEU A N 1
ATOM 2004 C CA . LEU A 1 261 ? -5.672 15.656 20.875 1 89.5 261 LEU A CA 1
ATOM 2005 C C . LEU A 1 261 ? -4.809 16.75 21.5 1 89.5 261 LEU A C 1
ATOM 2007 O O . LEU A 1 261 ? -4.102 16.5 22.484 1 89.5 261 LEU A O 1
ATOM 2011 N N . ILE A 1 262 ? -4.895 17.922 20.938 1 89.69 262 ILE A N 1
ATOM 2012 C CA . ILE A 1 262 ? -4.062 19.047 21.375 1 89.69 262 ILE A CA 1
ATOM 2013 C C . ILE A 1 262 ? -4.945 20.156 21.922 1 89.69 262 ILE A C 1
ATOM 2015 O O . ILE A 1 262 ? -5.918 20.562 21.281 1 89.69 262 ILE A O 1
ATOM 2019 N N . PRO A 1 263 ? -4.625 20.609 23.109 1 91.38 263 PRO A N 1
ATOM 2020 C CA . PRO A 1 263 ? -5.336 21.797 23.609 1 91.38 263 PRO A CA 1
ATOM 2021 C C . PRO A 1 263 ? -4.918 23.078 22.906 1 91.38 263 PRO A C 1
ATOM 2023 O O . PRO A 1 263 ? -3.738 23.266 22.594 1 91.38 263 PRO A O 1
ATOM 2026 N N . LEU A 1 264 ? -5.895 23.938 22.656 1 93.19 264 LEU A N 1
ATOM 2027 C CA . LEU A 1 264 ? -5.633 25.156 21.906 1 93.19 264 LEU A CA 1
ATOM 2028 C C . LEU A 1 264 ? -6.191 26.375 22.641 1 93.19 264 LEU A C 1
ATOM 2030 O O . LEU A 1 264 ? -7.164 26.266 23.391 1 93.19 264 LEU A O 1
ATOM 2034 N N . ILE A 1 265 ? -5.484 27.484 22.453 1 96.81 265 ILE A N 1
ATOM 2035 C CA . ILE A 1 265 ? -6.168 28.781 22.469 1 96.81 265 ILE A CA 1
ATOM 2036 C C . ILE A 1 265 ? -6.652 29.109 21.047 1 96.81 265 ILE A C 1
ATOM 2038 O O . ILE A 1 265 ? -5.844 29.281 20.141 1 96.81 265 ILE A O 1
ATOM 2042 N N . ILE A 1 266 ? -7.934 29.172 20.922 1 97.31 266 ILE A N 1
ATOM 2043 C CA . ILE A 1 266 ? -8.477 29.516 19.625 1 97.31 266 ILE A CA 1
ATOM 2044 C C . ILE A 1 266 ? -8.344 31.016 19.391 1 97.31 266 ILE A C 1
ATOM 2046 O O . ILE A 1 266 ? -7.992 31.453 18.281 1 97.31 266 ILE A O 1
ATOM 2050 N N . LEU A 1 267 ? -8.641 31.797 20.391 1 97.69 267 LEU A N 1
ATOM 2051 C CA . LEU A 1 267 ? -8.656 33.25 20.297 1 97.69 267 LEU A CA 1
ATOM 2052 C C . LEU A 1 267 ? -8.352 33.906 21.641 1 97.69 267 LEU A C 1
ATOM 2054 O O . LEU A 1 267 ? -8.852 33.438 22.672 1 97.69 267 LEU A O 1
ATOM 2058 N N . ASN A 1 268 ? -7.43 34.75 21.688 1 98 268 ASN A N 1
ATOM 2059 C CA . ASN A 1 268 ? -7.129 35.625 22.812 1 98 268 ASN A CA 1
ATOM 2060 C C . ASN A 1 268 ? -7.344 37.094 22.438 1 98 268 ASN A C 1
ATOM 2062 O O . ASN A 1 268 ? -6.531 37.688 21.734 1 98 268 ASN A O 1
ATOM 2066 N N . LEU A 1 269 ? -8.422 37.656 22.953 1 97.44 269 LEU A N 1
ATOM 2067 C CA . LEU A 1 269 ? -8.859 38.969 22.484 1 97.44 269 LEU A CA 1
ATOM 2068 C C . LEU A 1 269 ? -9.578 39.75 23.594 1 97.44 269 LEU A C 1
ATOM 2070 O O . LEU A 1 269 ? -10.57 39.25 24.141 1 97.44 269 LEU A O 1
ATOM 2074 N N . GLY A 1 270 ? -9.078 40.938 23.938 1 93 270 GLY A N 1
ATOM 2075 C CA . GLY A 1 270 ? -9.734 41.812 24.891 1 93 270 GLY A CA 1
ATOM 2076 C C . GLY A 1 270 ? -9.867 41.188 26.266 1 93 270 GLY A C 1
ATOM 2077 O O . GLY A 1 270 ? -10.914 41.312 26.906 1 93 270 GLY A O 1
ATOM 2078 N N . GLY A 1 271 ? -8.938 40.438 26.609 1 91.44 271 GLY A N 1
ATOM 2079 C CA . GLY A 1 271 ? -8.945 39.844 27.938 1 91.44 271 GLY A CA 1
ATOM 2080 C C . GLY A 1 271 ? -9.719 38.531 27.969 1 91.44 271 GLY A C 1
ATOM 2081 O O . GLY A 1 271 ? -9.758 37.844 29.016 1 91.44 271 GLY A O 1
ATOM 2082 N N . ARG A 1 272 ? -10.297 38.188 26.906 1 93 272 ARG A N 1
ATOM 2083 C CA . ARG A 1 272 ? -11.055 36.938 26.828 1 93 272 ARG A CA 1
ATOM 2084 C C . ARG A 1 272 ? -10.297 35.906 26 1 93 272 ARG A C 1
ATOM 2086 O O . ARG A 1 272 ? -9.688 36.219 24.984 1 93 272 ARG A O 1
ATOM 2093 N N . ARG A 1 273 ? -10.406 34.656 26.531 1 95.94 273 ARG A N 1
ATOM 2094 C CA . ARG A 1 273 ? -9.766 33.562 25.812 1 95.94 273 ARG A CA 1
ATOM 2095 C C . ARG A 1 273 ? -10.773 32.469 25.453 1 95.94 273 ARG A C 1
ATOM 2097 O O . ARG A 1 273 ? -11.586 32.094 26.297 1 95.94 273 ARG A O 1
ATOM 2104 N N . VAL A 1 274 ? -10.766 32.094 24.234 1 96.44 274 VAL A N 1
ATOM 2105 C CA . VAL A 1 274 ? -11.523 30.953 23.766 1 96.44 274 VAL A CA 1
ATOM 2106 C C . VAL A 1 274 ? -10.602 29.75 23.578 1 96.44 274 VAL A C 1
ATOM 2108 O O . VAL A 1 274 ? -9.578 29.859 22.906 1 96.44 274 VAL A O 1
ATOM 2111 N N . TYR A 1 275 ? -10.992 28.688 24.25 1 96.44 275 TYR A N 1
ATOM 2112 C CA . TYR A 1 275 ? -10.172 27.469 24.188 1 96.44 275 TYR A CA 1
ATOM 2113 C C . TYR A 1 275 ? -10.812 26.438 23.266 1 96.44 275 TYR A C 1
ATOM 2115 O O . TYR A 1 275 ? -11.992 26.547 22.938 1 96.44 275 TYR A O 1
ATOM 2123 N N . GLY A 1 276 ? -9.969 25.484 22.875 1 95.31 276 GLY A N 1
ATOM 2124 C CA . GLY A 1 276 ? -10.453 24.406 22.031 1 95.31 276 GLY A CA 1
ATOM 2125 C C . GLY A 1 276 ? -9.547 23.188 22.047 1 95.31 276 GLY A C 1
ATOM 2126 O O . GLY A 1 276 ? -8.555 23.156 22.781 1 95.31 276 GLY A O 1
ATOM 2127 N N . LEU A 1 277 ? -10.008 22.172 21.281 1 94.38 277 LEU A N 1
ATOM 2128 C CA . LEU A 1 277 ? -9.258 20.953 21.031 1 94.38 277 LEU A CA 1
ATOM 2129 C C . LEU A 1 277 ? -9.023 20.766 19.531 1 94.38 277 LEU A C 1
ATOM 2131 O O . LEU A 1 277 ? -9.875 21.141 18.719 1 94.38 277 LEU A O 1
ATOM 2135 N N . GLU A 1 278 ? -7.922 20.141 19.297 1 95.44 278 GLU A N 1
ATOM 2136 C CA . GLU A 1 278 ? -7.605 19.891 17.891 1 95.44 278 GLU A CA 1
ATOM 2137 C C . GLU A 1 278 ? -7.105 18.469 17.688 1 95.44 278 GLU A C 1
ATOM 2139 O O . GLU A 1 278 ? -6.371 17.938 18.531 1 95.44 278 GLU A O 1
ATOM 2144 N N . GLY A 1 279 ? -7.547 17.812 16.688 1 94.81 279 GLY A N 1
ATOM 2145 C CA . GLY A 1 279 ? -6.961 16.625 16.078 1 94.81 279 GLY A CA 1
ATOM 2146 C C . GLY A 1 279 ? -6.645 16.828 14.602 1 94.81 279 GLY A C 1
ATOM 2147 O O . GLY A 1 279 ? -7.332 17.578 13.906 1 94.81 279 GLY A O 1
ATOM 2148 N N . PHE A 1 280 ? -5.543 16.156 14.156 1 94.62 280 PHE A N 1
ATOM 2149 C CA . PHE A 1 280 ? -5.207 16.484 12.773 1 94.62 280 PHE A CA 1
ATOM 2150 C C . PHE A 1 280 ? -4.527 15.305 12.094 1 94.62 280 PHE A C 1
ATOM 2152 O O . PHE A 1 280 ? -4.137 14.336 12.75 1 94.62 280 PHE A O 1
ATOM 2159 N N . ILE A 1 281 ? -4.539 15.32 10.789 1 94.75 281 ILE A N 1
ATOM 2160 C CA . ILE A 1 281 ? -3.748 14.508 9.875 1 94.75 281 ILE A CA 1
ATOM 2161 C C . ILE A 1 281 ? -2.705 15.375 9.18 1 94.75 281 ILE A C 1
ATOM 2163 O O . ILE A 1 281 ? -3.035 16.422 8.617 1 94.75 281 ILE A O 1
ATOM 2167 N N . ARG A 1 282 ? -1.491 14.938 9.125 1 89.81 282 ARG A N 1
ATOM 2168 C CA . ARG A 1 282 ? -0.391 15.75 8.625 1 89.81 282 ARG A CA 1
ATOM 2169 C C . ARG A 1 282 ? -0.457 15.875 7.102 1 89.81 282 ARG A C 1
ATOM 2171 O O . ARG A 1 282 ? -0.032 16.891 6.539 1 89.81 282 ARG A O 1
ATOM 2178 N N . SER A 1 283 ? -0.972 14.781 6.5 1 90.5 283 SER A N 1
ATOM 2179 C CA . SER A 1 283 ? -0.901 14.766 5.039 1 90.5 283 SER A CA 1
ATOM 2180 C C . SER A 1 283 ? -2.27 14.492 4.426 1 90.5 283 SER A C 1
ATOM 2182 O O . SER A 1 283 ? -2.738 13.352 4.41 1 90.5 283 SER A O 1
ATOM 2184 N N . THR A 1 284 ? -2.92 15.492 3.914 1 94.25 284 THR A N 1
ATOM 2185 C CA . THR A 1 284 ? -4.188 15.367 3.203 1 94.25 284 THR A CA 1
ATOM 2186 C C . THR A 1 284 ? -4.078 15.953 1.796 1 94.25 284 THR A C 1
ATOM 2188 O O . THR A 1 284 ? -3.836 15.219 0.833 1 94.25 284 THR A O 1
ATOM 2191 N N . GLY A 1 285 ? -4.078 17.312 1.809 1 91.25 285 GLY A N 1
ATOM 2192 C CA . GLY A 1 285 ? -3.861 17.953 0.514 1 91.25 285 GLY A CA 1
ATOM 2193 C C . GLY A 1 285 ? -2.535 17.562 -0.119 1 91.25 285 GLY A C 1
ATOM 2194 O O . GLY A 1 285 ? -2.441 17.438 -1.341 1 91.25 285 GLY A O 1
ATOM 2195 N N . SER A 1 286 ? -1.523 17.438 0.702 1 89.38 286 SER A N 1
ATOM 2196 C CA . SER A 1 286 ? -0.211 17.031 0.208 1 89.38 286 SER A CA 1
ATOM 2197 C C . SER A 1 286 ? -0.253 15.625 -0.383 1 89.38 286 SER A C 1
ATOM 2199 O O . SER A 1 286 ? 0.464 15.328 -1.341 1 89.38 286 SER A O 1
ATOM 2201 N N . THR A 1 287 ? -1.04 14.734 0.131 1 92.81 287 THR A N 1
ATOM 2202 C CA . THR A 1 287 ? -1.224 13.391 -0.417 1 92.81 287 THR A CA 1
ATOM 2203 C C . THR A 1 287 ? -1.897 13.453 -1.785 1 92.81 287 THR A C 1
ATOM 2205 O O . THR A 1 287 ? -1.514 12.734 -2.707 1 92.81 287 THR A O 1
ATOM 2208 N N . VAL A 1 288 ? -2.887 14.32 -1.901 1 93 288 VAL A N 1
ATOM 2209 C CA . VAL A 1 288 ? -3.59 14.516 -3.166 1 93 288 VAL A CA 1
ATOM 2210 C C . VAL A 1 288 ? -2.611 15.008 -4.23 1 93 288 VAL A C 1
ATOM 2212 O O . VAL A 1 288 ? -2.594 14.492 -5.352 1 93 288 VAL A O 1
ATOM 2215 N N . ASP A 1 289 ? -1.832 15.961 -3.797 1 89.62 289 ASP A N 1
ATOM 2216 C CA . ASP A 1 289 ? -0.84 16.5 -4.723 1 89.62 289 ASP A CA 1
ATOM 2217 C C . ASP A 1 289 ? 0.18 15.438 -5.117 1 89.62 289 ASP A C 1
ATOM 2219 O O . ASP A 1 289 ? 0.585 15.359 -6.281 1 89.62 289 ASP A O 1
ATOM 2223 N N . TRP A 1 290 ? 0.629 14.68 -4.191 1 89.75 290 TRP A N 1
ATOM 2224 C CA . TRP A 1 290 ? 1.585 13.609 -4.438 1 89.75 290 TRP A CA 1
ATOM 2225 C C . TRP A 1 290 ? 1.018 12.586 -5.422 1 89.75 290 TRP A C 1
ATOM 2227 O O . TRP A 1 290 ? 1.714 12.148 -6.336 1 89.75 290 TRP A O 1
ATOM 2237 N N . LEU A 1 291 ? -0.192 12.164 -5.316 1 89.88 291 LEU A N 1
ATOM 2238 C CA . LEU A 1 291 ? -0.833 11.203 -6.203 1 89.88 291 LEU A CA 1
ATOM 2239 C C . LEU A 1 291 ? -0.908 11.742 -7.629 1 89.88 291 LEU A C 1
ATOM 2241 O O . LEU A 1 291 ? -0.787 10.977 -8.594 1 89.88 291 LEU A O 1
ATOM 2245 N N . LYS A 1 292 ? -1.167 13.023 -7.691 1 91.25 292 LYS A N 1
ATOM 2246 C CA . LYS A 1 292 ? -1.146 13.656 -9.008 1 91.25 292 LYS A CA 1
ATOM 2247 C C . LYS A 1 292 ? 0.241 13.57 -9.633 1 91.25 292 LYS A C 1
ATOM 2249 O O . LYS A 1 292 ? 0.371 13.273 -10.82 1 91.25 292 LYS A O 1
ATOM 2254 N N . GLU A 1 293 ? 1.192 13.805 -8.82 1 87.69 293 GLU A N 1
ATOM 2255 C CA . GLU A 1 293 ? 2.574 13.789 -9.289 1 87.69 293 GLU A CA 1
ATOM 2256 C C . GLU A 1 293 ? 2.984 12.398 -9.75 1 87.69 293 GLU A C 1
ATOM 2258 O O . GLU A 1 293 ? 3.752 12.25 -10.703 1 87.69 293 GLU A O 1
ATOM 2263 N N . VAL A 1 294 ? 2.516 11.391 -9.094 1 88.38 294 VAL A N 1
ATOM 2264 C CA . VAL A 1 294 ? 2.904 10.031 -9.445 1 88.38 294 VAL A CA 1
ATOM 2265 C C . VAL A 1 294 ? 2.061 9.539 -10.617 1 88.38 294 VAL A C 1
ATOM 2267 O O . VAL A 1 294 ? 2.289 8.445 -11.141 1 88.38 294 VAL A O 1
ATOM 2270 N N . GLY A 1 295 ? 1.02 10.297 -11.039 1 87.38 295 GLY A N 1
ATOM 2271 C CA . GLY A 1 295 ? 0.376 10.062 -12.32 1 87.38 295 GLY A CA 1
ATOM 2272 C C . GLY A 1 295 ? -0.96 9.352 -12.195 1 87.38 295 GLY A C 1
ATOM 2273 O O . GLY A 1 295 ? -1.477 8.812 -13.172 1 87.38 295 GLY A O 1
ATOM 2274 N N . LEU A 1 296 ? -1.572 9.297 -11.062 1 90.38 296 LEU A N 1
ATOM 2275 C CA . LEU A 1 296 ? -2.85 8.609 -10.914 1 90.38 296 LEU A CA 1
ATOM 2276 C C . LEU A 1 296 ? -3.98 9.414 -11.539 1 90.38 296 LEU A C 1
ATOM 2278 O O . LEU A 1 296 ? -5.004 8.852 -11.938 1 90.38 296 LEU A O 1
ATOM 2282 N N . PHE A 1 297 ? -3.873 10.734 -11.531 1 92.5 297 PHE A N 1
ATOM 2283 C CA . PHE A 1 297 ? -4.785 11.633 -12.227 1 92.5 297 PHE A CA 1
ATOM 2284 C C . PHE A 1 297 ? -4.066 12.906 -12.656 1 92.5 297 PHE A C 1
ATOM 2286 O O . PHE A 1 297 ? -2.988 13.227 -12.141 1 92.5 297 PHE A O 1
ATOM 2293 N N . SER A 1 298 ? -4.688 13.688 -13.508 1 92.94 298 SER A N 1
ATOM 2294 C CA . SER A 1 298 ? -4.012 14.844 -14.094 1 92.94 298 SER A CA 1
ATOM 2295 C C . SER A 1 298 ? -4.641 16.141 -13.625 1 92.94 298 SER A C 1
ATOM 2297 O O . SER A 1 298 ? -4.047 17.219 -13.773 1 92.94 298 SER A O 1
ATOM 2299 N N . SER A 1 299 ? -5.883 16.047 -13.141 1 94.38 299 SER A N 1
ATOM 2300 C CA . SER A 1 299 ? -6.598 17.219 -12.672 1 94.38 299 SER A CA 1
ATOM 2301 C C . SER A 1 299 ? -7.492 16.906 -11.484 1 94.38 299 SER A C 1
ATOM 2303 O O . SER A 1 299 ? -7.816 15.742 -11.242 1 94.38 299 SER A O 1
ATOM 2305 N N . TYR A 1 300 ? -7.871 17.891 -10.812 1 92.38 300 TYR A N 1
ATOM 2306 C CA . TYR A 1 300 ? -8.734 17.688 -9.656 1 92.38 300 TYR A CA 1
ATOM 2307 C C . TYR A 1 300 ? -10.133 17.25 -10.086 1 92.38 300 TYR A C 1
ATOM 2309 O O . TYR A 1 300 ? -10.797 16.484 -9.383 1 92.38 300 TYR A O 1
ATOM 2317 N N . ASP A 1 301 ? -10.555 17.719 -11.258 1 95.06 301 ASP A N 1
ATOM 2318 C CA . ASP A 1 301 ? -11.82 17.25 -11.812 1 95.06 301 ASP A CA 1
ATOM 2319 C C . ASP A 1 301 ? -11.773 15.742 -12.086 1 95.06 301 ASP A C 1
ATOM 2321 O O . ASP A 1 301 ? -12.734 15.023 -11.789 1 95.06 301 ASP A O 1
ATOM 2325 N N . GLU A 1 302 ? -10.695 15.359 -12.656 1 96.12 302 GLU A N 1
ATOM 2326 C CA . GLU A 1 302 ? -10.523 13.93 -12.898 1 96.12 302 GLU A CA 1
ATOM 2327 C C . GLU A 1 302 ? -10.492 13.156 -11.586 1 96.12 302 GLU A C 1
ATOM 2329 O O . GLU A 1 302 ? -11.062 12.062 -11.492 1 96.12 302 GLU A O 1
ATOM 2334 N N . MET A 1 303 ? -9.797 13.695 -10.617 1 95.75 303 MET A N 1
ATOM 2335 C CA . MET A 1 303 ? -9.758 13.07 -9.297 1 95.75 303 MET A CA 1
ATOM 2336 C C . MET A 1 303 ? -11.164 12.852 -8.758 1 95.75 303 MET A C 1
ATOM 2338 O O . MET A 1 303 ? -11.477 11.773 -8.25 1 95.75 303 MET A O 1
ATOM 2342 N N . GLU A 1 304 ? -12.008 13.867 -8.883 1 96.81 304 GLU A N 1
ATOM 2343 C CA . GLU A 1 304 ? -13.375 13.797 -8.383 1 96.81 304 GLU A CA 1
ATOM 2344 C C . GLU A 1 304 ? -14.18 12.727 -9.117 1 96.81 304 GLU A C 1
ATOM 2346 O O . GLU A 1 304 ? -14.984 12.023 -8.508 1 96.81 304 GLU A O 1
ATOM 2351 N N . GLU A 1 305 ? -14.008 12.664 -10.406 1 96.69 305 GLU A N 1
ATOM 2352 C CA . GLU A 1 305 ? -14.695 11.656 -11.203 1 96.69 305 GLU A CA 1
ATOM 2353 C C . GLU A 1 305 ? -14.273 10.242 -10.797 1 96.69 305 GLU A C 1
ATOM 2355 O O . GLU A 1 305 ? -15.117 9.367 -10.609 1 96.69 305 GLU A O 1
ATOM 2360 N N . LEU A 1 306 ? -13.016 10.031 -10.672 1 95.88 306 LEU A N 1
ATOM 2361 C CA . LEU A 1 306 ? -12.477 8.727 -10.273 1 95.88 306 LEU A CA 1
ATOM 2362 C C . LEU A 1 306 ? -12.953 8.352 -8.875 1 95.88 306 LEU A C 1
ATOM 2364 O O . LEU A 1 306 ? -13.328 7.199 -8.633 1 95.88 306 LEU A O 1
ATOM 2368 N N . ALA A 1 307 ? -12.914 9.336 -7.977 1 95.81 307 ALA A N 1
ATOM 2369 C CA . ALA A 1 307 ? -13.32 9.086 -6.598 1 95.81 307 ALA A CA 1
ATOM 2370 C C . ALA A 1 307 ? -14.758 8.578 -6.535 1 95.81 307 ALA A C 1
ATOM 2372 O O . ALA A 1 307 ? -15.102 7.75 -5.688 1 95.81 307 ALA A O 1
ATOM 2373 N N . ARG A 1 308 ? -15.602 9.008 -7.461 1 95 308 ARG A N 1
ATOM 2374 C CA . ARG A 1 308 ? -17 8.625 -7.488 1 95 308 ARG A CA 1
ATOM 2375 C C . ARG A 1 308 ? -17.172 7.195 -8.008 1 95 308 ARG A C 1
ATOM 2377 O O . ARG A 1 308 ? -18.156 6.523 -7.672 1 95 308 ARG A O 1
ATOM 2384 N N . MET A 1 309 ? -16.188 6.73 -8.711 1 94.88 309 MET A N 1
ATOM 2385 C CA . MET A 1 309 ? -16.328 5.457 -9.414 1 94.88 309 MET A CA 1
ATOM 2386 C C . MET A 1 309 ? -15.719 4.316 -8.594 1 94.88 309 MET A C 1
ATOM 2388 O O . MET A 1 309 ? -15.875 3.146 -8.945 1 94.88 309 MET A O 1
ATOM 2392 N N . GLY A 1 310 ? -15.039 4.629 -7.512 1 94.75 310 GLY A N 1
ATOM 2393 C CA . GLY A 1 310 ? -14.375 3.6 -6.73 1 94.75 310 GLY A CA 1
ATOM 2394 C C . GLY A 1 310 ? -15.328 2.574 -6.156 1 94.75 310 GLY A C 1
ATOM 2395 O O . GLY A 1 310 ? -16.484 2.896 -5.844 1 94.75 310 GLY A O 1
ATOM 2396 N N . ARG A 1 311 ? -14.977 1.281 -5.898 1 94.44 311 ARG A N 1
ATOM 2397 C CA . ARG A 1 311 ? -15.82 0.157 -5.504 1 94.44 311 ARG A CA 1
ATOM 2398 C C . ARG A 1 311 ? -15.477 -0.322 -4.098 1 94.44 311 ARG A C 1
ATOM 2400 O O . ARG A 1 311 ? -15.727 -1.478 -3.75 1 94.44 311 ARG A O 1
ATOM 2407 N N . ARG A 1 312 ? -14.766 0.531 -3.273 1 94.56 312 ARG A N 1
ATOM 2408 C CA . ARG A 1 312 ? -14.422 0.224 -1.89 1 94.56 312 ARG A CA 1
ATOM 2409 C C . ARG A 1 312 ? -13.484 -0.975 -1.811 1 94.56 312 ARG A C 1
ATOM 2411 O O . ARG A 1 312 ? -13.711 -1.896 -1.021 1 94.56 312 ARG A O 1
ATOM 2418 N N . LYS A 1 313 ? -12.484 -0.956 -2.617 1 93.56 313 LYS A N 1
ATOM 2419 C CA . LYS A 1 313 ? -11.523 -2.051 -2.689 1 93.56 313 LYS A CA 1
ATOM 2420 C C . LYS A 1 313 ? -10.219 -1.678 -1.998 1 93.56 313 LYS A C 1
ATOM 2422 O O . LYS A 1 313 ? -9.625 -2.498 -1.291 1 93.56 313 LYS A O 1
ATOM 2427 N N . ALA A 1 314 ? -9.82 -0.472 -2.24 1 96.31 314 ALA A N 1
ATOM 2428 C CA . ALA A 1 314 ? -8.523 -0.038 -1.742 1 96.31 314 ALA A CA 1
ATOM 2429 C C . ALA A 1 314 ? -8.664 1.157 -0.804 1 96.31 314 ALA A C 1
ATOM 2431 O O . ALA A 1 314 ? -9.562 1.983 -0.974 1 96.31 314 ALA A O 1
ATOM 2432 N N . ILE A 1 315 ? -7.793 1.223 0.122 1 97.44 315 ILE A N 1
ATOM 2433 C CA . ILE A 1 315 ? -7.781 2.369 1.024 1 97.44 315 ILE A CA 1
ATOM 2434 C C . ILE A 1 315 ? -6.344 2.85 1.226 1 97.44 315 ILE A C 1
ATOM 2436 O O . ILE A 1 315 ? -5.402 2.061 1.145 1 97.44 315 ILE A O 1
ATOM 2440 N N . LEU A 1 316 ? -6.195 4.121 1.361 1 96.94 316 LEU A N 1
ATOM 2441 C CA . LEU A 1 316 ? -4.918 4.727 1.718 1 96.94 316 LEU A CA 1
ATOM 2442 C C . LEU A 1 316 ? -4.914 5.172 3.176 1 96.94 316 LEU A C 1
ATOM 2444 O O . LEU A 1 316 ? -5.781 5.941 3.598 1 96.94 316 LEU A O 1
ATOM 2448 N N . VAL A 1 317 ? -4.039 4.617 3.955 1 97 317 VAL A N 1
ATOM 2449 C CA . VAL A 1 317 ? -3.807 5.133 5.301 1 97 317 VAL A CA 1
ATOM 2450 C C . VAL A 1 317 ? -2.979 6.414 5.227 1 97 317 VAL A C 1
ATOM 2452 O O . VAL A 1 317 ? -1.838 6.398 4.758 1 97 317 VAL A O 1
ATOM 2455 N N . PRO A 1 318 ? -3.578 7.5 5.633 1 95.81 318 PRO A N 1
ATOM 2456 C CA . PRO A 1 318 ? -2.936 8.797 5.406 1 95.81 318 PRO A CA 1
ATOM 2457 C C . PRO A 1 318 ? -1.789 9.062 6.379 1 95.81 318 PRO A C 1
ATOM 2459 O O . PRO A 1 318 ? -1.737 10.133 7 1 95.81 318 PRO A O 1
ATOM 2462 N N . SER A 1 319 ? -0.787 8.219 6.426 1 94.5 319 SER A N 1
ATOM 2463 C CA . SER A 1 319 ? 0.35 8.305 7.34 1 94.5 319 SER A CA 1
ATOM 2464 C C . SER A 1 319 ? 1.626 8.688 6.598 1 94.5 319 SER A C 1
ATOM 2466 O O . SER A 1 319 ? 2.727 8.32 7.012 1 94.5 319 SER A O 1
ATOM 2468 N N . LEU A 1 320 ? 1.496 9.383 5.438 1 91.88 320 LEU A N 1
ATOM 2469 C CA . LEU A 1 320 ? 2.676 9.742 4.66 1 91.88 320 LEU A CA 1
ATOM 2470 C C . LEU A 1 320 ? 3.646 10.57 5.496 1 91.88 320 LEU A C 1
ATOM 2472 O O . LEU A 1 320 ? 4.855 10.547 5.262 1 91.88 320 LEU A O 1
ATOM 2476 N N . GLY A 1 321 ? 3.148 11.312 6.445 1 86.25 321 GLY A N 1
ATOM 2477 C CA . GLY A 1 321 ? 3.967 12.07 7.375 1 86.25 321 GLY A CA 1
ATOM 2478 C C . GLY A 1 321 ? 3.893 11.555 8.797 1 86.25 321 GLY A C 1
ATOM 2479 O O . GLY A 1 321 ? 4.203 12.281 9.75 1 86.25 321 GLY A O 1
ATOM 2480 N N . GLY A 1 322 ? 3.402 10.328 8.945 1 89.5 322 GLY A N 1
ATOM 2481 C CA . GLY A 1 322 ? 3.139 9.805 10.273 1 89.5 322 GLY A CA 1
ATOM 2482 C C . GLY A 1 322 ? 1.747 10.141 10.781 1 89.5 322 GLY A C 1
ATOM 2483 O O . GLY A 1 322 ? 1.004 10.875 10.125 1 89.5 322 GLY A O 1
ATOM 2484 N N . LEU A 1 323 ? 1.438 9.555 11.898 1 90.69 323 LEU A N 1
ATOM 2485 C CA . LEU A 1 323 ? 0.121 9.766 12.484 1 90.69 323 LEU A CA 1
ATOM 2486 C C . LEU A 1 323 ? 0.239 10.383 13.875 1 90.69 323 LEU A C 1
ATOM 2488 O O . LEU A 1 323 ? 1.211 10.125 14.586 1 90.69 323 LEU A O 1
ATOM 2492 N N . ARG A 1 324 ? -0.81 11.148 14.227 1 87.75 324 ARG A N 1
ATOM 2493 C CA . ARG A 1 324 ? -0.905 11.688 15.578 1 87.75 324 ARG A CA 1
ATOM 2494 C C . ARG A 1 324 ? -1.963 10.945 16.391 1 87.75 324 ARG A C 1
ATOM 2496 O O . ARG A 1 324 ? -1.854 10.844 17.609 1 87.75 324 ARG A O 1
ATOM 2503 N N . VAL A 1 325 ? -3.016 10.539 15.758 1 89 325 VAL A N 1
ATOM 2504 C CA . VAL A 1 325 ? -4.094 9.805 16.406 1 89 325 VAL A CA 1
ATOM 2505 C C . VAL A 1 325 ? -4.316 8.477 15.688 1 89 325 VAL A C 1
ATOM 2507 O O . VAL A 1 325 ? -4.949 8.438 14.625 1 89 325 VAL A O 1
ATOM 2510 N N . PRO A 1 326 ? -3.953 7.363 16.266 1 89.5 326 PRO A N 1
ATOM 2511 C CA . PRO A 1 326 ? -2.982 7.238 17.359 1 89.5 326 PRO A CA 1
ATOM 2512 C C . PRO A 1 326 ? -1.58 7.684 16.953 1 89.5 326 PRO A C 1
ATOM 2514 O O . PRO A 1 326 ? -1.305 7.867 15.766 1 89.5 326 PRO A O 1
ATOM 2517 N N . ARG A 1 327 ? -0.772 7.867 17.891 1 86.69 327 ARG A N 1
ATOM 2518 C CA . ARG A 1 327 ? 0.571 8.359 17.609 1 86.69 327 ARG A CA 1
ATOM 2519 C C . ARG A 1 327 ? 1.42 7.273 16.953 1 86.69 327 ARG A C 1
ATOM 2521 O O . ARG A 1 327 ? 1.534 6.164 17.484 1 86.69 327 ARG A O 1
ATOM 2528 N N . ALA A 1 328 ? 1.973 7.512 15.781 1 90.12 328 ALA A N 1
ATOM 2529 C CA . ALA A 1 328 ? 2.904 6.688 15.016 1 90.12 328 ALA A CA 1
ATOM 2530 C C . ALA A 1 328 ? 3.773 7.551 14.102 1 90.12 328 ALA A C 1
ATOM 2532 O O . ALA A 1 328 ? 3.543 7.609 12.891 1 90.12 328 ALA A O 1
ATOM 2533 N N . ASP A 1 329 ? 4.75 8.094 14.68 1 84.06 329 ASP A N 1
ATOM 2534 C CA . ASP A 1 329 ? 5.547 9.125 14.008 1 84.06 329 ASP A CA 1
ATOM 2535 C C . ASP A 1 329 ? 6.422 8.516 12.914 1 84.06 329 ASP A C 1
ATOM 2537 O O . ASP A 1 329 ? 6.793 9.203 11.961 1 84.06 329 ASP A O 1
ATOM 2541 N N . LYS A 1 330 ? 6.719 7.262 13.055 1 87.69 330 LYS A N 1
ATOM 2542 C CA . LYS A 1 330 ? 7.656 6.637 12.133 1 87.69 330 LYS A CA 1
ATOM 2543 C C . LYS A 1 330 ? 6.918 5.898 11.016 1 87.69 330 LYS A C 1
ATOM 2545 O O . LYS A 1 330 ? 7.535 5.438 10.055 1 87.69 330 LYS A O 1
ATOM 2550 N N . LEU A 1 331 ? 5.613 5.777 11.18 1 92.75 331 LEU A N 1
ATOM 2551 C CA . LEU A 1 331 ? 4.812 5.074 10.18 1 92.75 331 LEU A CA 1
ATOM 2552 C C . LEU A 1 331 ? 4.699 5.895 8.898 1 92.75 331 LEU A C 1
ATOM 2554 O O . LEU A 1 331 ? 4.512 7.113 8.953 1 92.75 331 LEU A O 1
ATOM 2558 N N . ARG A 1 332 ? 4.844 5.277 7.77 1 94.31 332 ARG A N 1
ATOM 2559 C CA . ARG A 1 332 ? 4.66 5.938 6.484 1 94.31 332 ARG A CA 1
ATOM 2560 C C . ARG A 1 332 ? 3.434 5.395 5.758 1 94.31 332 ARG A C 1
ATOM 2562 O O . ARG A 1 332 ? 2.775 4.473 6.246 1 94.31 332 ARG A O 1
ATOM 2569 N N . GLY A 1 333 ? 3.137 6.027 4.668 1 96 333 GLY A N 1
ATOM 2570 C CA . GLY A 1 333 ? 1.89 5.766 3.965 1 96 333 GLY A CA 1
ATOM 2571 C C . GLY A 1 333 ? 1.741 4.32 3.527 1 96 333 GLY A C 1
ATOM 2572 O O . GLY A 1 333 ? 2.727 3.67 3.176 1 96 333 GLY A O 1
ATOM 2573 N N . ILE A 1 334 ? 0.516 3.836 3.48 1 97.12 334 ILE A N 1
ATOM 2574 C CA . ILE A 1 334 ? 0.173 2.465 3.123 1 97.12 334 ILE A CA 1
ATOM 2575 C C . ILE A 1 334 ? -1.045 2.459 2.201 1 97.12 334 ILE A C 1
ATOM 2577 O O . ILE A 1 334 ? -2.027 3.162 2.455 1 97.12 334 ILE A O 1
ATOM 2581 N N . ILE A 1 335 ? -1 1.78 1.151 1 97.12 335 ILE A N 1
ATOM 2582 C CA . ILE A 1 335 ? -2.158 1.417 0.341 1 97.12 335 ILE A CA 1
ATOM 2583 C C . ILE A 1 335 ? -2.412 -0.085 0.449 1 97.12 335 ILE A C 1
ATOM 2585 O O . ILE A 1 335 ? -1.5 -0.891 0.251 1 97.12 335 ILE A O 1
ATOM 2589 N N . THR A 1 336 ? -3.564 -0.483 0.815 1 97.25 336 THR A N 1
ATOM 2590 C CA . THR A 1 336 ? -3.857 -1.901 0.991 1 97.25 336 THR A CA 1
ATOM 2591 C C . THR A 1 336 ? -5.176 -2.27 0.316 1 97.25 336 THR A C 1
ATOM 2593 O O . THR A 1 336 ? -5.895 -1.395 -0.172 1 97.25 336 THR A O 1
ATOM 2596 N N . GLY A 1 337 ? -5.383 -3.559 0.188 1 95.81 337 GLY A N 1
ATOM 2597 C CA . GLY A 1 337 ? -6.598 -4.062 -0.431 1 95.81 337 GLY A CA 1
ATOM 2598 C C . GLY A 1 337 ? -6.484 -4.211 -1.937 1 95.81 337 GLY A C 1
ATOM 2599 O O . GLY A 1 337 ? -7.496 -4.23 -2.641 1 95.81 337 GLY A O 1
ATOM 2600 N N . LEU A 1 338 ? -5.309 -4.293 -2.438 1 94.75 338 LEU A N 1
ATOM 2601 C CA . LEU A 1 338 ? -5.059 -4.293 -3.875 1 94.75 338 LEU A CA 1
ATOM 2602 C C . LEU A 1 338 ? -5.156 -5.703 -4.445 1 94.75 338 LEU A C 1
ATOM 2604 O O . LEU A 1 338 ? -4.559 -6.637 -3.904 1 94.75 338 LEU A O 1
ATOM 2608 N N . ASP A 1 339 ? -5.875 -5.926 -5.406 1 91.12 339 ASP A N 1
ATOM 2609 C CA . ASP A 1 339 ? -5.895 -7.18 -6.156 1 91.12 339 ASP A CA 1
ATOM 2610 C C . ASP A 1 339 ? -5.844 -6.918 -7.66 1 91.12 339 ASP A C 1
ATOM 2612 O O . ASP A 1 339 ? -5.676 -5.773 -8.094 1 91.12 339 ASP A O 1
ATOM 2616 N N . LEU A 1 340 ? -5.875 -7.867 -8.477 1 88.31 340 LEU A N 1
ATOM 2617 C CA . LEU A 1 340 ? -5.637 -7.734 -9.914 1 88.31 340 LEU A CA 1
ATOM 2618 C C . LEU A 1 340 ? -6.805 -7.023 -10.594 1 88.31 340 LEU A C 1
ATOM 2620 O O . LEU A 1 340 ? -6.684 -6.566 -11.727 1 88.31 340 LEU A O 1
ATOM 2624 N N . SER A 1 341 ? -7.938 -6.898 -9.906 1 88.06 341 SER A N 1
ATOM 2625 C CA . SER A 1 341 ? -9.086 -6.199 -10.477 1 88.06 341 SER A CA 1
ATOM 2626 C C . SER A 1 341 ? -9.109 -4.734 -10.047 1 88.06 341 SER A C 1
ATOM 2628 O O . SER A 1 341 ? -9.922 -3.953 -10.547 1 88.06 341 SER A O 1
ATOM 2630 N N . THR A 1 342 ? -8.25 -4.332 -9.102 1 92.25 342 THR A N 1
ATOM 2631 C CA . THR A 1 342 ? -8.211 -2.957 -8.617 1 92.25 342 THR A CA 1
ATOM 2632 C C . THR A 1 342 ? -7.906 -1.987 -9.75 1 92.25 342 THR A C 1
ATOM 2634 O O . THR A 1 342 ? -7.031 -2.246 -10.578 1 92.25 342 THR A O 1
ATOM 2637 N N . ARG A 1 343 ? -8.664 -0.925 -9.844 1 93.31 343 ARG A N 1
ATOM 2638 C CA . ARG A 1 343 ? -8.492 0.104 -10.867 1 93.31 343 ARG A CA 1
ATOM 2639 C C . ARG A 1 343 ? -7.992 1.407 -10.25 1 93.31 343 ARG A C 1
ATOM 2641 O O . ARG A 1 343 ? -7.98 1.557 -9.023 1 93.31 343 ARG A O 1
ATOM 2648 N N . ARG A 1 344 ? -7.633 2.287 -11.148 1 93.5 344 ARG A N 1
ATOM 2649 C CA . ARG A 1 344 ? -7.199 3.611 -10.719 1 93.5 344 ARG A CA 1
ATOM 2650 C C . ARG A 1 344 ? -8.266 4.285 -9.859 1 93.5 344 ARG A C 1
ATOM 2652 O O . ARG A 1 344 ? -7.941 4.934 -8.859 1 93.5 344 ARG A O 1
ATOM 2659 N N . ALA A 1 345 ? -9.484 4.129 -10.25 1 95.94 345 ALA A N 1
ATOM 2660 C CA . ALA A 1 345 ? -10.609 4.738 -9.531 1 95.94 345 ALA A CA 1
ATOM 2661 C C . ALA A 1 345 ? -10.688 4.219 -8.102 1 95.94 345 ALA A C 1
ATOM 2663 O O . ALA A 1 345 ? -11.031 4.965 -7.18 1 95.94 345 ALA A O 1
ATOM 2664 N N . ASP A 1 346 ? -10.391 2.941 -7.898 1 95.81 346 ASP A N 1
ATOM 2665 C CA . ASP A 1 346 ? -10.43 2.346 -6.566 1 95.81 346 ASP A CA 1
ATOM 2666 C C . ASP A 1 346 ? -9.375 2.965 -5.656 1 95.81 346 ASP A C 1
ATOM 2668 O O . ASP A 1 346 ? -9.617 3.186 -4.469 1 95.81 346 ASP A O 1
ATOM 2672 N N . ILE A 1 347 ? -8.242 3.27 -6.203 1 95.38 347 ILE A N 1
ATOM 2673 C CA . ILE A 1 347 ? -7.129 3.824 -5.438 1 95.38 347 ILE A CA 1
ATOM 2674 C C . ILE A 1 347 ? -7.426 5.281 -5.082 1 95.38 347 ILE A C 1
ATOM 2676 O O . ILE A 1 347 ? -7.262 5.691 -3.932 1 95.38 347 ILE A O 1
ATOM 2680 N N . VAL A 1 348 ? -7.914 6.035 -6.059 1 95.62 348 VAL A N 1
ATOM 2681 C CA . VAL A 1 348 ? -8.211 7.449 -5.855 1 95.62 348 VAL A CA 1
ATOM 2682 C C . VAL A 1 348 ? -9.328 7.605 -4.828 1 95.62 348 VAL A C 1
ATOM 2684 O O . VAL A 1 348 ? -9.242 8.438 -3.924 1 95.62 348 VAL A O 1
ATOM 2687 N N . SER A 1 349 ? -10.352 6.773 -4.957 1 96.81 349 SER A N 1
ATOM 2688 C CA . SER A 1 349 ? -11.438 6.789 -3.977 1 96.81 349 SER A CA 1
ATOM 2689 C C . SER A 1 349 ? -10.93 6.422 -2.588 1 96.81 349 SER A C 1
ATOM 2691 O O . SER A 1 349 ? -11.445 6.918 -1.582 1 96.81 349 SER A O 1
ATOM 2693 N N . GLY A 1 350 ? -9.938 5.547 -2.584 1 96.25 350 GLY A N 1
ATOM 2694 C CA . GLY A 1 350 ? -9.359 5.09 -1.334 1 96.25 350 GLY A CA 1
ATOM 2695 C C . GLY A 1 350 ? -8.734 6.211 -0.52 1 96.25 350 GLY A C 1
ATOM 2696 O O . GLY A 1 350 ? -8.656 6.121 0.708 1 96.25 350 GLY A O 1
ATOM 2697 N N . ILE A 1 351 ? -8.391 7.273 -1.121 1 91.69 351 ILE A N 1
ATOM 2698 C CA . ILE A 1 351 ? -7.805 8.43 -0.451 1 91.69 351 ILE A CA 1
ATOM 2699 C C . ILE A 1 351 ? -8.867 9.133 0.389 1 91.69 351 ILE A C 1
ATOM 2701 O O . ILE A 1 351 ? -8.656 9.406 1.572 1 91.69 351 ILE A O 1
ATOM 2705 N N . ALA A 1 352 ? -10.008 9.359 -0.288 1 94.94 352 ALA A N 1
ATOM 2706 C CA . ALA A 1 352 ? -11.117 9.992 0.417 1 94.94 352 ALA A CA 1
ATOM 2707 C C . ALA A 1 352 ? -11.594 9.125 1.583 1 94.94 352 ALA A C 1
ATOM 2709 O O . ALA A 1 352 ? -11.867 9.641 2.672 1 94.94 352 ALA A O 1
ATOM 2710 N N . TRP A 1 353 ? -11.602 7.852 1.336 1 97.19 353 TRP A N 1
ATOM 2711 C CA . TRP A 1 353 ? -12.039 6.926 2.377 1 97.19 353 TRP A CA 1
ATOM 2712 C C . TRP A 1 353 ? -11.062 6.93 3.551 1 97.19 353 TRP A C 1
ATOM 2714 O O . TRP A 1 353 ? -11.477 7.02 4.707 1 97.19 353 TRP A O 1
ATOM 2724 N N . GLY A 1 354 ? -9.773 6.855 3.217 1 97.31 354 GLY A N 1
ATOM 2725 C CA . GLY A 1 354 ? -8.758 6.801 4.258 1 97.31 354 GLY A CA 1
ATOM 2726 C C . GLY A 1 354 ? -8.719 8.055 5.117 1 97.31 354 GLY A C 1
ATOM 2727 O O . GLY A 1 354 ? -8.695 7.965 6.348 1 97.31 354 GLY A O 1
ATOM 2728 N N . ILE A 1 355 ? -8.75 9.172 4.504 1 97.62 355 ILE A N 1
ATOM 2729 C CA . ILE A 1 355 ? -8.711 10.445 5.219 1 97.62 355 ILE A CA 1
ATOM 2730 C C . ILE A 1 355 ? -9.984 10.609 6.047 1 97.62 355 ILE A C 1
ATOM 2732 O O . ILE A 1 355 ? -9.93 10.945 7.23 1 97.62 355 ILE A O 1
ATOM 2736 N N . SER A 1 356 ? -11.148 10.297 5.48 1 98.12 356 SER A N 1
ATOM 2737 C CA . SER A 1 356 ? -12.438 10.508 6.141 1 98.12 356 SER A CA 1
ATOM 2738 C C . SER A 1 356 ? -12.586 9.602 7.355 1 98.12 356 SER A C 1
ATOM 2740 O O . SER A 1 356 ? -13.078 10.031 8.406 1 98.12 356 SER A O 1
ATOM 2742 N N . ILE A 1 357 ? -12.227 8.375 7.207 1 98.25 357 ILE A N 1
ATOM 2743 C CA . ILE A 1 357 ? -12.422 7.453 8.32 1 98.25 357 ILE A CA 1
ATOM 2744 C C . ILE A 1 357 ? -11.484 7.832 9.469 1 98.25 357 ILE A C 1
ATOM 2746 O O . ILE A 1 357 ? -11.852 7.703 10.641 1 98.25 357 ILE A O 1
ATOM 2750 N N . HIS A 1 358 ? -10.305 8.242 9.133 1 97.94 358 HIS A N 1
ATOM 2751 C CA . HIS A 1 358 ? -9.375 8.695 10.164 1 97.94 358 HIS A CA 1
ATOM 2752 C C . HIS A 1 358 ? -9.906 9.93 10.875 1 97.94 358 HIS A C 1
ATOM 2754 O O . HIS A 1 358 ? -9.797 10.047 12.102 1 97.94 358 HIS A O 1
ATOM 2760 N N . LEU A 1 359 ? -10.422 10.844 10.125 1 98.12 359 LEU A N 1
ATOM 2761 C CA . LEU A 1 359 ? -11.008 12.047 10.711 1 98.12 359 LEU A CA 1
ATOM 2762 C C . LEU A 1 359 ? -12.203 11.695 11.586 1 98.12 359 LEU A C 1
ATOM 2764 O O . LEU A 1 359 ? -12.43 12.328 12.617 1 98.12 359 LEU A O 1
ATOM 2768 N N . ALA A 1 360 ? -12.945 10.727 11.203 1 97.88 360 ALA A N 1
ATOM 2769 C CA . ALA A 1 360 ? -14.078 10.281 12.016 1 97.88 360 ALA A CA 1
ATOM 2770 C C . ALA A 1 360 ? -13.609 9.781 13.383 1 97.88 360 ALA A C 1
ATOM 2772 O O . ALA A 1 360 ? -14.281 10 14.391 1 97.88 360 ALA A O 1
ATOM 2773 N N . ILE A 1 361 ? -12.539 9.125 13.383 1 96.38 361 ILE A N 1
ATOM 2774 C CA . ILE A 1 361 ? -11.961 8.648 14.633 1 96.38 361 ILE A CA 1
ATOM 2775 C C . ILE A 1 361 ? -11.586 9.844 15.516 1 96.38 361 ILE A C 1
ATOM 2777 O O . ILE A 1 361 ? -11.836 9.828 16.719 1 96.38 361 ILE A O 1
ATOM 2781 N N . ILE A 1 362 ? -11.023 10.867 14.906 1 96 362 ILE A N 1
ATOM 2782 C CA . ILE A 1 362 ? -10.648 12.07 15.633 1 96 362 ILE A CA 1
ATOM 2783 C C . ILE A 1 362 ? -11.906 12.742 16.188 1 96 362 ILE A C 1
ATOM 2785 O O . ILE A 1 362 ? -11.938 13.148 17.344 1 96 362 ILE A O 1
ATOM 2789 N N . ILE A 1 363 ? -12.922 12.82 15.375 1 96.5 363 ILE A N 1
ATOM 2790 C CA . ILE A 1 363 ? -14.18 13.438 15.781 1 96.5 363 ILE A CA 1
ATOM 2791 C C . ILE A 1 363 ? -14.781 12.656 16.953 1 96.5 363 ILE A C 1
ATOM 2793 O O . ILE A 1 363 ? -15.289 13.25 17.906 1 96.5 363 ILE A O 1
ATOM 2797 N N . GLU A 1 364 ? -14.695 11.367 16.891 1 94 364 GLU A N 1
ATOM 2798 C CA . GLU A 1 364 ? -15.211 10.547 17.984 1 94 364 GLU A CA 1
ATOM 2799 C C . GLU A 1 364 ? -14.453 10.805 19.281 1 94 364 GLU A C 1
ATOM 2801 O O . GLU A 1 364 ? -15.039 10.82 20.359 1 94 364 GLU A O 1
ATOM 2806 N N . ARG A 1 365 ? -13.219 10.969 19.141 1 91.88 365 ARG A N 1
ATOM 2807 C CA . ARG A 1 365 ? -12.414 11.289 20.312 1 91.88 365 ARG A CA 1
ATOM 2808 C C . ARG A 1 365 ? -12.805 12.641 20.891 1 91.88 365 ARG A C 1
ATOM 2810 O O . ARG A 1 365 ? -12.859 12.805 22.125 1 91.88 365 ARG A O 1
ATOM 2817 N N . MET A 1 366 ? -13.062 13.57 20.062 1 92.75 366 MET A N 1
ATOM 2818 C CA . MET A 1 366 ? -13.5 14.891 20.5 1 92.75 366 MET A CA 1
ATOM 2819 C C . MET A 1 366 ? -14.859 14.805 21.203 1 92.75 366 MET A C 1
ATOM 2821 O O . MET A 1 366 ? -15.07 15.438 22.234 1 92.75 366 MET A O 1
ATOM 2825 N N . ARG A 1 367 ? -15.695 14.016 20.625 1 92.25 367 ARG A N 1
ATOM 2826 C CA . ARG A 1 367 ? -17.016 13.82 21.219 1 92.25 367 ARG A CA 1
ATOM 2827 C C . ARG A 1 367 ? -16.906 13.227 22.625 1 92.25 367 ARG A C 1
ATOM 2829 O O . ARG A 1 367 ? -17.656 13.594 23.516 1 92.25 367 ARG A O 1
ATOM 2836 N N . SER A 1 368 ? -16.047 12.344 22.75 1 89.12 368 SER A N 1
ATOM 2837 C CA . SER A 1 368 ? -15.859 11.695 24.031 1 89.12 368 SER A CA 1
ATOM 2838 C C . SER A 1 368 ? -15.391 12.695 25.094 1 89.12 368 SER A C 1
ATOM 2840 O O . SER A 1 368 ? -15.695 12.547 26.281 1 89.12 368 SER A O 1
ATOM 2842 N N . HIS A 1 369 ? -14.742 13.703 24.688 1 87.25 369 HIS A N 1
ATOM 2843 C CA . HIS A 1 369 ? -14.211 14.711 25.594 1 87.25 369 HIS A CA 1
ATOM 2844 C C . HIS A 1 369 ? -15.242 15.805 25.859 1 87.25 369 HIS A C 1
ATOM 2846 O O . HIS A 1 369 ? -15.328 16.328 26.969 1 87.25 369 HIS A O 1
ATOM 2852 N N . LEU A 1 370 ? -16 16.109 24.844 1 89.12 370 LEU A N 1
ATOM 2853 C CA . LEU A 1 370 ? -16.875 17.281 24.922 1 89.12 370 LEU A CA 1
ATOM 2854 C C . LEU A 1 370 ? -18.328 16.859 25.156 1 89.12 370 LEU A C 1
ATOM 2856 O O . LEU A 1 370 ? -19.156 17.672 25.531 1 89.12 370 LEU A O 1
ATOM 2860 N N . GLY A 1 371 ? -18.594 15.578 25 1 86.94 371 GLY A N 1
ATOM 2861 C CA . GLY A 1 371 ? -19.953 15.094 25.031 1 86.94 371 GLY A CA 1
ATOM 2862 C C . GLY A 1 371 ? -20.672 15.219 23.688 1 86.94 371 GLY A C 1
ATOM 2863 O O . GLY A 1 371 ? -20.891 14.219 23 1 86.94 371 GLY A O 1
ATOM 2864 N N . SER A 1 372 ? -21.141 16.406 23.312 1 88.62 372 SER A N 1
ATOM 2865 C CA . SER A 1 372 ? -21.812 16.578 22.047 1 88.62 372 SER A CA 1
ATOM 2866 C C . SER A 1 372 ? -21.156 17.656 21.203 1 88.62 372 SER A C 1
ATOM 2868 O O . SER A 1 372 ? -20.594 18.625 21.734 1 88.62 372 SER A O 1
ATOM 2870 N N . LEU A 1 373 ? -21.172 17.422 19.922 1 94.31 373 LEU A N 1
ATOM 2871 C CA . LEU A 1 373 ? -20.703 18.406 18.953 1 94.31 373 LEU A CA 1
ATOM 2872 C C . LEU A 1 373 ? -21.875 19.016 18.188 1 94.31 373 LEU A C 1
ATOM 2874 O O . LEU A 1 373 ? -22.828 18.297 17.844 1 94.31 373 LEU A O 1
ATOM 2878 N N . ARG A 1 374 ? -21.812 20.234 18.016 1 94.06 374 ARG A N 1
ATOM 2879 C CA . ARG A 1 374 ? -22.891 20.922 17.312 1 94.06 374 ARG A CA 1
ATOM 2880 C C . ARG A 1 374 ? -22.719 20.797 15.805 1 94.06 374 ARG A C 1
ATOM 2882 O O . ARG A 1 374 ? -21.609 20.891 15.289 1 94.06 374 ARG A O 1
ATOM 2889 N N . GLU A 1 375 ? -23.781 20.578 15.117 1 93.56 375 GLU A N 1
ATOM 2890 C CA . GLU A 1 375 ? -23.797 20.469 13.656 1 93.56 375 GLU A CA 1
ATOM 2891 C C . GLU A 1 375 ? -24.156 21.812 13.016 1 93.56 375 GLU A C 1
ATOM 2893 O O . GLU A 1 375 ? -24.828 22.641 13.633 1 93.56 375 GLU A O 1
ATOM 2898 N N . PRO A 1 376 ? -23.766 22.016 11.797 1 96.75 376 PRO A N 1
ATOM 2899 C CA . PRO A 1 376 ? -22.938 21.141 10.961 1 96.75 376 PRO A CA 1
ATOM 2900 C C . PRO A 1 376 ? -21.453 21.266 11.266 1 96.75 376 PRO A C 1
ATOM 2902 O O . PRO A 1 376 ? -21.016 22.25 11.867 1 96.75 376 PRO A O 1
ATOM 2905 N N . LEU A 1 377 ? -20.734 20.203 10.93 1 97.81 377 LEU A N 1
ATOM 2906 C CA . LEU A 1 377 ? -19.297 20.344 10.789 1 97.81 377 LEU A CA 1
ATOM 2907 C C . LEU A 1 377 ? -18.953 21.266 9.633 1 97.81 377 LEU A C 1
ATOM 2909 O O . LEU A 1 377 ? -19.094 20.891 8.461 1 97.81 377 LEU A O 1
ATOM 2913 N N . LEU A 1 378 ? -18.531 22.453 9.953 1 97.25 378 LEU A N 1
ATOM 2914 C CA . LEU A 1 378 ? -18.203 23.438 8.93 1 97.25 378 LEU A CA 1
ATOM 2915 C C . LEU A 1 378 ? -16.828 23.156 8.328 1 97.25 378 LEU A C 1
ATOM 2917 O O . LEU A 1 378 ? -15.844 23.031 9.055 1 97.25 378 LEU A O 1
ATOM 2921 N N . SER A 1 379 ? -16.797 23.047 7 1 97.38 379 SER A N 1
ATOM 2922 C CA . SER A 1 379 ? -15.578 22.578 6.348 1 97.38 379 SER A CA 1
ATOM 2923 C C . SER A 1 379 ? -15.031 23.641 5.387 1 97.38 379 SER A C 1
ATOM 2925 O O . SER A 1 379 ? -15.789 24.297 4.68 1 97.38 379 SER A O 1
ATOM 2927 N N . ALA A 1 380 ? -13.727 23.812 5.402 1 96.06 380 ALA A N 1
ATOM 2928 C CA . ALA A 1 380 ? -13.008 24.734 4.531 1 96.06 380 ALA A CA 1
ATOM 2929 C C . ALA A 1 380 ? -11.672 24.141 4.086 1 96.06 380 ALA A C 1
ATOM 2931 O O . ALA A 1 380 ? -11.359 23 4.398 1 96.06 380 ALA A O 1
ATOM 2932 N N . GLY A 1 381 ? -10.922 24.906 3.236 1 92.38 381 GLY A N 1
ATOM 2933 C CA . GLY A 1 381 ? -9.656 24.438 2.695 1 92.38 381 GLY A CA 1
ATOM 2934 C C . GLY A 1 381 ? -9.781 23.906 1.278 1 92.38 381 GLY A C 1
ATOM 2935 O O . GLY A 1 381 ? -10.883 23.609 0.808 1 92.38 381 GLY A O 1
ATOM 2936 N N . GLY A 1 382 ? -8.688 23.688 0.739 1 89 382 GLY A N 1
ATOM 2937 C CA . GLY A 1 382 ? -8.648 23.312 -0.665 1 89 382 GLY A CA 1
ATOM 2938 C C . GLY A 1 382 ? -9.305 21.969 -0.941 1 89 382 GLY A C 1
ATOM 2939 O O . GLY A 1 382 ? -10.07 21.844 -1.897 1 89 382 GLY A O 1
ATOM 2940 N N . TYR A 1 383 ? -9.078 20.953 -0.153 1 93.19 383 TYR A N 1
ATOM 2941 C CA . TYR A 1 383 ? -9.578 19.609 -0.413 1 93.19 383 TYR A CA 1
ATOM 2942 C C . TYR A 1 383 ? -11.062 19.5 -0.112 1 93.19 383 TYR A C 1
ATOM 2944 O O . TYR A 1 383 ? -11.727 18.562 -0.536 1 93.19 383 TYR A O 1
ATOM 2952 N N . SER A 1 384 ? -11.617 20.484 0.611 1 95.12 384 SER A N 1
ATOM 2953 C CA . SER A 1 384 ? -13.047 20.5 0.891 1 95.12 384 SER A CA 1
ATOM 2954 C C . SER A 1 384 ? -13.859 20.703 -0.384 1 95.12 384 SER A C 1
ATOM 2956 O O . SER A 1 384 ? -15.078 20.484 -0.394 1 95.12 384 SER A O 1
ATOM 2958 N N . ARG A 1 385 ? -13.203 21.047 -1.411 1 93.5 385 ARG A N 1
ATOM 2959 C CA . ARG A 1 385 ? -13.883 21.219 -2.691 1 93.5 385 ARG A CA 1
ATOM 2960 C C . ARG A 1 385 ? -14.344 19.875 -3.252 1 93.5 385 ARG A C 1
ATOM 2962 O O . ARG A 1 385 ? -15.195 19.828 -4.148 1 93.5 385 ARG A O 1
ATOM 2969 N N . SER A 1 386 ? -13.797 18.812 -2.803 1 96 386 SER A N 1
ATOM 2970 C CA . SER A 1 386 ? -14.203 17.469 -3.229 1 96 386 SER A CA 1
ATOM 2971 C C . SER A 1 386 ? -15.531 17.062 -2.59 1 96 386 SER A C 1
ATOM 2973 O O . SER A 1 386 ? -15.594 16.844 -1.381 1 96 386 SER A O 1
ATOM 2975 N N . ASP A 1 387 ? -16.5 16.906 -3.406 1 96.88 387 ASP A N 1
ATOM 2976 C CA . ASP A 1 387 ? -17.781 16.438 -2.906 1 96.88 387 ASP A CA 1
ATOM 2977 C C . ASP A 1 387 ? -17.672 15 -2.377 1 96.88 387 ASP A C 1
ATOM 2979 O O . ASP A 1 387 ? -18.281 14.664 -1.356 1 96.88 387 ASP A O 1
ATOM 2983 N N . SER A 1 388 ? -16.938 14.18 -3.123 1 96.5 388 SER A N 1
ATOM 2984 C CA . SER A 1 388 ? -16.766 12.789 -2.721 1 96.5 388 SER A CA 1
ATOM 2985 C C . SER A 1 388 ? -16.156 12.688 -1.327 1 96.5 388 SER A C 1
ATOM 2987 O O . SER A 1 388 ? -16.578 11.859 -0.518 1 96.5 388 SER A O 1
ATOM 2989 N N . PHE A 1 389 ? -15.227 13.523 -1.079 1 97.31 389 PHE A N 1
ATOM 2990 C CA . PHE A 1 389 ? -14.57 13.523 0.221 1 97.31 389 PHE A CA 1
ATOM 2991 C C . PHE A 1 389 ? -15.539 13.945 1.318 1 97.31 389 PHE A C 1
ATOM 2993 O O . PHE A 1 389 ? -15.695 13.242 2.322 1 97.31 389 PHE A O 1
ATOM 3000 N N . LEU A 1 390 ? -16.234 15.055 1.141 1 98.06 390 LEU A N 1
ATOM 3001 C CA . LEU A 1 390 ? -17.109 15.578 2.18 1 98.06 390 LEU A CA 1
ATOM 3002 C C . LEU A 1 390 ? -18.281 14.648 2.418 1 98.06 390 LEU A C 1
ATOM 3004 O O . LEU A 1 390 ? -18.766 14.523 3.545 1 98.06 390 LEU A O 1
ATOM 3008 N N . ARG A 1 391 ? -18.781 14.023 1.363 1 97.5 391 ARG A N 1
ATOM 3009 C CA . ARG A 1 391 ? -19.828 13.031 1.524 1 97.5 391 ARG A CA 1
ATOM 3010 C C . ARG A 1 391 ? -19.375 11.883 2.414 1 97.5 391 ARG A C 1
ATOM 3012 O O . ARG A 1 391 ? -20.109 11.438 3.297 1 97.5 391 ARG A O 1
ATOM 3019 N N . ARG A 1 392 ? -18.172 11.414 2.186 1 97.81 392 ARG A N 1
ATOM 3020 C CA . ARG A 1 392 ? -17.625 10.328 2.994 1 97.81 392 ARG A CA 1
ATOM 3021 C C . ARG A 1 392 ? -17.406 10.766 4.438 1 97.81 392 ARG A C 1
ATOM 3023 O O . ARG A 1 392 ? -17.656 10 5.371 1 97.81 392 ARG A O 1
ATOM 3030 N N . LEU A 1 393 ? -16.891 11.984 4.582 1 98.44 393 LEU A N 1
ATOM 3031 C CA . LEU A 1 393 ? -16.703 12.516 5.926 1 98.44 393 LEU A CA 1
ATOM 3032 C C . LEU A 1 393 ? -18.016 12.586 6.688 1 98.44 393 LEU A C 1
ATOM 3034 O O . LEU A 1 393 ? -18.078 12.227 7.863 1 98.44 393 LEU A O 1
ATOM 3038 N N . SER A 1 394 ? -19.047 13.047 6.004 1 98.5 394 SER A N 1
ATOM 3039 C CA . SER A 1 394 ? -20.375 13.102 6.605 1 98.5 394 SER A CA 1
ATOM 3040 C C . SER A 1 394 ? -20.875 11.711 6.98 1 98.5 394 SER A C 1
ATOM 3042 O O . SER A 1 394 ? -21.344 11.492 8.102 1 98.5 394 SER A O 1
ATOM 3044 N N . ASP A 1 395 ? -20.719 10.766 6.121 1 98.31 395 ASP A N 1
ATOM 3045 C CA . ASP A 1 395 ? -21.156 9.391 6.34 1 98.31 395 ASP A CA 1
ATOM 3046 C C . ASP A 1 395 ? -20.453 8.781 7.551 1 98.31 395 ASP A C 1
ATOM 3048 O O . ASP A 1 395 ? -21.094 8.172 8.406 1 98.31 395 ASP A O 1
ATOM 3052 N N . LEU A 1 396 ? -19.219 8.969 7.594 1 98.31 396 LEU A N 1
ATOM 3053 C CA . LEU A 1 396 ? -18.406 8.258 8.578 1 98.31 396 LEU A CA 1
ATOM 3054 C C . LEU A 1 396 ? -18.438 8.961 9.93 1 98.31 396 LEU A C 1
ATOM 3056 O O . LEU A 1 396 ? -18.297 8.32 10.969 1 98.31 396 LEU A O 1
ATOM 3060 N N . SER A 1 397 ? -18.609 10.289 9.961 1 97.44 397 SER A N 1
ATOM 3061 C CA . SER A 1 397 ? -18.688 11.016 11.219 1 97.44 397 SER A CA 1
ATOM 3062 C C . SER A 1 397 ? -20.109 10.984 11.781 1 97.44 397 SER A C 1
ATOM 3064 O O . SER A 1 397 ? -20.328 11.273 12.961 1 97.44 397 SER A O 1
ATOM 3066 N N . GLY A 1 398 ? -21.062 10.719 10.914 1 97.25 398 GLY A N 1
ATOM 3067 C CA . GLY A 1 398 ? -22.453 10.758 11.312 1 97.25 398 GLY A CA 1
ATOM 3068 C C . GLY A 1 398 ? -22.984 12.164 11.508 1 97.25 398 GLY A C 1
ATOM 3069 O O . GLY A 1 398 ? -24.031 12.367 12.148 1 97.25 398 GLY A O 1
ATOM 3070 N N . MET A 1 399 ? -22.266 13.156 11.016 1 97.19 399 MET A N 1
ATOM 3071 C CA . MET A 1 399 ? -22.641 14.555 11.164 1 97.19 399 MET A CA 1
ATOM 3072 C C . MET A 1 399 ? -22.953 15.172 9.805 1 97.19 399 MET A C 1
ATOM 3074 O O . MET A 1 399 ? -22.375 14.789 8.789 1 97.19 399 MET A O 1
ATOM 3078 N N . ARG A 1 400 ? -23.891 16.109 9.82 1 98.12 400 ARG A N 1
ATOM 3079 C CA . ARG A 1 400 ? -24.016 16.953 8.648 1 98.12 400 ARG A CA 1
ATOM 3080 C C . ARG A 1 400 ? -22.766 17.797 8.438 1 98.12 400 ARG A C 1
ATOM 3082 O O . ARG A 1 400 ? -22.234 18.375 9.391 1 98.12 400 ARG A O 1
ATOM 3089 N N . VAL A 1 401 ? -22.188 17.781 7.203 1 98.38 401 VAL A N 1
ATOM 3090 C CA . VAL A 1 401 ? -21 18.547 6.855 1 98.38 401 VAL A CA 1
ATOM 3091 C C . VAL A 1 401 ? -21.375 19.656 5.871 1 98.38 401 VAL A C 1
ATOM 3093 O O . VAL A 1 401 ? -22.125 19.422 4.914 1 98.38 401 VAL A O 1
ATOM 3096 N N . ALA A 1 402 ? -20.938 20.859 6.156 1 98.06 402 ALA A N 1
ATOM 3097 C CA . ALA A 1 402 ? -21.234 22 5.289 1 98.06 402 ALA A CA 1
ATOM 3098 C C . ALA A 1 402 ? -19.953 22.688 4.824 1 98.06 402 ALA A C 1
ATOM 3100 O O . ALA A 1 402 ? -19.094 23.016 5.641 1 98.06 402 ALA A O 1
ATOM 3101 N N . ARG A 1 403 ? -19.828 22.828 3.547 1 97.69 403 ARG A N 1
ATOM 3102 C CA . ARG A 1 403 ? -18.703 23.562 2.975 1 97.69 403 ARG A CA 1
ATOM 3103 C C . ARG A 1 403 ? -18.984 25.062 2.941 1 97.69 403 ARG A C 1
ATOM 3105 O O . ARG A 1 403 ? -19.969 25.5 2.355 1 97.69 403 ARG A O 1
ATOM 3112 N N . VAL A 1 404 ? -18.156 25.828 3.529 1 95.44 404 VAL A N 1
ATOM 3113 C CA . VAL A 1 404 ? -18.312 27.281 3.504 1 95.44 404 VAL A CA 1
ATOM 3114 C C . VAL A 1 404 ? -18.078 27.797 2.09 1 95.44 404 VAL A C 1
ATOM 3116 O O . VAL A 1 404 ? -17.312 27.219 1.326 1 95.44 404 VAL A O 1
ATOM 3119 N N . LYS A 1 405 ? -18.703 28.875 1.753 1 92.38 405 LYS A N 1
ATOM 3120 C CA . LYS A 1 405 ? -18.625 29.438 0.408 1 92.38 405 LYS A CA 1
ATOM 3121 C C . LYS A 1 405 ? -17.219 29.875 0.068 1 92.38 405 LYS A C 1
ATOM 3123 O O . LYS A 1 405 ? -16.703 29.578 -1.016 1 92.38 405 LYS A O 1
ATOM 3128 N N . ASP A 1 406 ? -16.594 30.609 0.984 1 88.19 406 ASP A N 1
ATOM 3129 C CA . ASP A 1 406 ? -15.195 30.969 0.84 1 88.19 406 ASP A CA 1
ATOM 3130 C C . ASP A 1 406 ? -14.297 30 1.596 1 88.19 406 ASP A C 1
ATOM 3132 O O . ASP A 1 406 ? -14.141 30.109 2.814 1 88.19 406 ASP A O 1
ATOM 3136 N N . THR A 1 407 ? -13.617 29.234 0.845 1 86.5 407 THR A N 1
ATOM 3137 C CA . THR A 1 407 ? -12.867 28.156 1.462 1 86.5 407 THR A CA 1
ATOM 3138 C C . THR A 1 407 ? -11.539 28.656 2.014 1 86.5 407 THR A C 1
ATOM 3140 O O . THR A 1 407 ? -10.828 27.938 2.703 1 86.5 407 THR A O 1
ATOM 3143 N N . GLU A 1 408 ? -11.227 29.953 1.774 1 89.5 408 GLU A N 1
ATOM 3144 C CA . GLU A 1 408 ? -10.078 30.594 2.416 1 89.5 408 GLU A CA 1
ATOM 3145 C C . GLU A 1 408 ? -10.461 31.172 3.779 1 89.5 408 GLU A C 1
ATOM 3147 O O . GLU A 1 408 ? -10.32 32.375 4.012 1 89.5 408 GLU A O 1
ATOM 3152 N N . ALA A 1 409 ? -10.742 30.297 4.629 1 92.31 409 ALA A N 1
ATOM 3153 C CA . ALA A 1 409 ? -11.32 30.656 5.918 1 92.31 409 ALA A CA 1
ATOM 3154 C C . ALA A 1 409 ? -10.297 31.391 6.793 1 92.31 409 ALA A C 1
ATOM 3156 O O . ALA A 1 409 ? -10.648 32.281 7.562 1 92.31 409 ALA A O 1
ATOM 3157 N N . SER A 1 410 ? -9.07 31 6.668 1 95.06 410 SER A N 1
ATOM 3158 C CA . SER A 1 410 ? -8.031 31.641 7.473 1 95.06 410 SER A CA 1
ATOM 3159 C C . SER A 1 410 ? -7.906 33.125 7.137 1 95.06 410 SER A C 1
ATOM 3161 O O . SER A 1 410 ? -7.777 33.969 8.031 1 95.06 410 SER A O 1
ATOM 3163 N N . SER A 1 411 ? -7.969 33.438 5.855 1 95.5 411 SER A N 1
ATOM 3164 C CA . SER A 1 411 ? -7.902 34.812 5.422 1 95.5 411 SER A CA 1
ATOM 3165 C C . SER A 1 411 ? -9.07 35.625 5.973 1 95.5 411 SER A C 1
ATOM 3167 O O . SER A 1 411 ? -8.891 36.75 6.43 1 95.5 411 SER A O 1
ATOM 3169 N N . PHE A 1 412 ? -10.18 35.031 5.926 1 95.69 412 PHE A N 1
ATOM 3170 C CA . PHE A 1 412 ? -11.383 35.719 6.375 1 95.69 412 PHE A CA 1
ATOM 3171 C C . PHE A 1 412 ? -11.344 35.969 7.883 1 95.69 412 PHE A C 1
ATOM 3173 O O . PHE A 1 412 ? -11.836 36.969 8.375 1 95.69 412 PHE A O 1
ATOM 3180 N N . GLY A 1 413 ? -10.805 34.969 8.625 1 97.62 413 GLY A N 1
ATOM 3181 C CA . GLY A 1 413 ? -10.633 35.156 10.055 1 97.62 413 GLY A CA 1
ATOM 3182 C C . GLY A 1 413 ? -9.82 36.406 10.398 1 97.62 413 GLY A C 1
ATOM 3183 O O . GLY A 1 413 ? -10.211 37.188 11.266 1 97.62 413 GLY A O 1
ATOM 3184 N N . VAL A 1 414 ? -8.727 36.594 9.727 1 98.25 414 VAL A N 1
ATOM 3185 C CA . VAL A 1 414 ? -7.895 37.75 9.945 1 98.25 414 VAL A CA 1
ATOM 3186 C C . VAL A 1 414 ? -8.664 39.031 9.547 1 98.25 414 VAL A C 1
ATOM 3188 O O . VAL A 1 414 ? -8.57 40.062 10.219 1 98.25 414 VAL A O 1
ATOM 3191 N N . ALA A 1 415 ? -9.391 38.969 8.461 1 97.12 415 ALA A N 1
ATOM 3192 C CA . ALA A 1 415 ? -10.188 40.094 8.023 1 97.12 415 ALA A CA 1
ATOM 3193 C C . ALA A 1 415 ? -11.18 40.531 9.102 1 97.12 415 ALA A C 1
ATOM 3195 O O . ALA A 1 415 ? -11.359 41.719 9.359 1 97.12 415 ALA A O 1
ATOM 3196 N N . LYS A 1 416 ? -11.805 39.562 9.672 1 97.5 416 LYS A N 1
ATOM 3197 C CA . LYS A 1 416 ? -12.742 39.844 10.758 1 97.5 416 LYS A CA 1
ATOM 3198 C C . LYS A 1 416 ? -12.039 40.531 11.93 1 97.5 416 LYS A C 1
ATOM 3200 O O . LYS A 1 416 ? -12.57 41.469 12.523 1 97.5 416 LYS A O 1
ATOM 3205 N N . LEU A 1 417 ? -10.914 40.031 12.266 1 98.5 417 LEU A N 1
ATOM 3206 C CA . LEU A 1 417 ? -10.164 40.594 13.391 1 98.5 417 LEU A CA 1
ATOM 3207 C C . LEU A 1 417 ? -9.688 42 13.078 1 98.5 417 LEU A C 1
ATOM 3209 O O . LEU A 1 417 ? -9.625 42.875 13.969 1 98.5 417 LEU A O 1
ATOM 3213 N N . LEU A 1 418 ? -9.281 42.219 11.828 1 98.06 418 LEU A N 1
ATOM 3214 C CA . LEU A 1 418 ? -8.938 43.594 11.406 1 98.06 418 LEU A CA 1
ATOM 3215 C C . LEU A 1 418 ? -10.141 44.531 11.539 1 98.06 418 LEU A C 1
ATOM 3217 O O . LEU A 1 418 ? -10 45.656 12.023 1 98.06 418 LEU A O 1
ATOM 3221 N N . ALA A 1 419 ? -11.266 44.031 11.086 1 97.44 419 ALA A N 1
ATOM 3222 C CA . ALA A 1 419 ? -12.492 44.812 11.227 1 97.44 419 ALA A CA 1
ATOM 3223 C C . ALA A 1 419 ? -12.812 45.094 12.695 1 97.44 419 ALA A C 1
ATOM 3225 O O . ALA A 1 419 ? -13.281 46.188 13.039 1 97.44 419 ALA A O 1
ATOM 3226 N N . TYR A 1 420 ? -12.617 44.125 13.508 1 97.56 420 TYR A N 1
ATOM 3227 C CA . TYR A 1 420 ? -12.789 44.312 14.945 1 97.56 420 TYR A CA 1
ATOM 3228 C C . TYR A 1 420 ? -11.867 45.406 15.477 1 97.56 420 TYR A C 1
ATOM 3230 O O . TYR A 1 420 ? -12.281 46.25 16.266 1 97.56 420 TYR A O 1
ATOM 3238 N N . SER A 1 421 ? -10.648 45.375 15.094 1 97.06 421 SER A N 1
ATOM 3239 C CA . SER A 1 421 ? -9.656 46.344 15.539 1 97.06 421 SER A CA 1
ATOM 3240 C C . SER A 1 421 ? -10.062 47.781 15.164 1 97.06 421 SER A C 1
ATOM 3242 O O . SER A 1 421 ? -9.695 48.75 15.836 1 97.06 421 SER A O 1
ATOM 3244 N N . ASP A 1 422 ? -10.859 47.875 14.133 1 95 422 ASP A N 1
ATOM 3245 C CA . ASP A 1 422 ? -11.312 49.188 13.648 1 95 422 ASP A CA 1
ATOM 3246 C C . ASP A 1 422 ? -12.641 49.562 14.281 1 95 422 ASP A C 1
ATOM 3248 O O . ASP A 1 422 ? -13.148 50.688 14.039 1 95 422 ASP A O 1
ATOM 3252 N N . GLY A 1 423 ? -13.188 48.719 14.977 1 95 423 GLY A N 1
ATOM 3253 C CA . GLY A 1 423 ? -14.469 49 15.609 1 95 423 GLY A CA 1
ATOM 3254 C C . GLY A 1 423 ? -15.656 48.719 14.703 1 95 423 GLY A C 1
ATOM 3255 O O . GLY A 1 423 ? -16.797 49.031 15.039 1 95 423 GLY A O 1
ATOM 3256 N N . LYS A 1 424 ? -15.414 48.125 13.633 1 95.62 424 LYS A N 1
ATOM 3257 C CA . LYS A 1 424 ? -16.484 47.844 12.68 1 95.62 424 LYS A CA 1
ATOM 3258 C C . LYS A 1 424 ? -17.234 46.562 13.055 1 95.62 424 LYS A C 1
ATOM 3260 O O . LYS A 1 424 ? -18.406 46.406 12.695 1 95.62 424 LYS A O 1
ATOM 3265 N N . LEU A 1 425 ? -16.562 45.656 13.664 1 96.56 425 LEU A N 1
ATOM 3266 C CA . LEU A 1 425 ? -17.188 44.438 14.188 1 96.56 425 LEU A CA 1
ATOM 3267 C C . LEU A 1 425 ? -17.062 44.375 15.703 1 96.56 425 LEU A C 1
ATOM 3269 O O . LEU A 1 425 ? -16.031 44.75 16.266 1 96.56 425 LEU A O 1
ATOM 3273 N N . SER A 1 426 ? -18.156 43.906 16.297 1 96.69 426 SER A N 1
ATOM 3274 C CA . SER A 1 426 ? -18.109 43.594 17.734 1 96.69 426 SER A CA 1
ATOM 3275 C C . SER A 1 426 ? -17.625 42.188 17.984 1 96.69 426 SER A C 1
ATOM 3277 O O . SER A 1 426 ? -17.484 41.375 17.047 1 96.69 426 SER A O 1
ATOM 3279 N N . TYR A 1 427 ? -17.312 41.938 19.219 1 96.25 427 TYR A N 1
ATOM 3280 C CA . TYR A 1 427 ? -16.938 40.594 19.594 1 96.25 427 TYR A CA 1
ATOM 3281 C C . TYR A 1 427 ? -18.016 39.594 19.219 1 96.25 427 TYR A C 1
ATOM 3283 O O . TYR A 1 427 ? -17.719 38.469 18.75 1 96.25 427 TYR A O 1
ATOM 3291 N N . GLU A 1 428 ? -19.281 39.938 19.391 1 95.81 428 GLU A N 1
ATOM 3292 C CA . GLU A 1 428 ? -20.422 39.062 19.078 1 95.81 428 GLU A CA 1
ATOM 3293 C C . GLU A 1 428 ? -20.5 38.781 17.578 1 95.81 428 GLU A C 1
ATOM 3295 O O . GLU A 1 428 ? -20.906 37.688 17.172 1 95.81 428 GLU A O 1
ATOM 3300 N N . ASP A 1 429 ? -20.078 39.719 16.828 1 96.19 429 ASP A N 1
ATOM 3301 C CA . ASP A 1 429 ? -20.109 39.594 15.367 1 96.19 429 ASP A CA 1
ATOM 3302 C C . ASP A 1 429 ? -19.141 38.5 14.914 1 96.19 429 ASP A C 1
ATOM 3304 O O . ASP A 1 429 ? -19.344 37.875 13.859 1 96.19 429 ASP A O 1
ATOM 3308 N N . LEU A 1 430 ? -18.109 38.219 15.68 1 96.75 430 LEU A N 1
ATOM 3309 C CA . LEU A 1 430 ? -17.094 37.219 15.32 1 96.75 430 LEU A CA 1
ATOM 3310 C C . LEU A 1 430 ? -17.688 35.812 15.344 1 96.75 430 LEU A C 1
ATOM 3312 O O . LEU A 1 430 ? -17.125 34.906 14.734 1 96.75 430 LEU A O 1
ATOM 3316 N N . HIS A 1 431 ? -18.812 35.625 15.992 1 95.38 431 HIS A N 1
ATOM 3317 C CA . HIS A 1 431 ? -19.422 34.312 16.156 1 95.38 431 HIS A CA 1
ATOM 3318 C C . HIS A 1 431 ? -20.25 33.938 14.93 1 95.38 431 HIS A C 1
ATOM 3320 O O . HIS A 1 431 ? -20.641 32.781 14.781 1 95.38 431 HIS A O 1
ATOM 3326 N N . GLU A 1 432 ? -20.453 34.844 14.055 1 94.06 432 GLU A N 1
ATOM 3327 C CA . GLU A 1 432 ? -21.312 34.594 12.906 1 94.06 432 GLU A CA 1
ATOM 3328 C C . GLU A 1 432 ? -20.672 33.625 11.93 1 94.06 432 GLU A C 1
ATOM 3330 O O . GLU A 1 432 ? -19.484 33.75 11.609 1 94.06 432 GLU A O 1
ATOM 3335 N N . THR A 1 433 ? -21.469 32.656 11.5 1 92.5 433 THR A N 1
ATOM 3336 C CA . THR A 1 433 ? -21 31.688 10.523 1 92.5 433 THR A CA 1
ATOM 3337 C C . THR A 1 433 ? -21.219 32.188 9.102 1 92.5 433 THR A C 1
ATOM 3339 O O . THR A 1 433 ? -22.25 32.781 8.797 1 92.5 433 THR A O 1
ATOM 3342 N N . PRO A 1 434 ? -20.234 32 8.297 1 91.94 434 PRO A N 1
ATOM 3343 C CA . PRO A 1 434 ? -20.391 32.438 6.914 1 91.94 434 PRO A CA 1
ATOM 3344 C C . PRO A 1 434 ? -21.391 31.609 6.125 1 91.94 434 PRO A C 1
ATOM 3346 O O . PRO A 1 434 ? -21.859 30.578 6.617 1 91.94 434 PRO A O 1
ATOM 3349 N N . GLU A 1 435 ? -21.672 32.125 4.906 1 92.81 435 GLU A N 1
ATOM 3350 C CA . GLU A 1 435 ? -22.547 31.406 3.998 1 92.81 435 GLU A CA 1
ATOM 3351 C C . GLU A 1 435 ? -21.938 30.062 3.578 1 92.81 435 GLU A C 1
ATOM 3353 O O . GLU A 1 435 ? -20.719 29.953 3.436 1 92.81 435 GLU A O 1
ATOM 3358 N N . VAL A 1 436 ? -22.797 29.094 3.365 1 94.5 436 VAL A N 1
ATOM 3359 C CA . VAL A 1 436 ? -22.359 27.766 2.957 1 94.5 436 VAL A CA 1
ATOM 3360 C C . VAL A 1 436 ? -22.641 27.547 1.473 1 94.5 436 VAL A C 1
ATOM 3362 O O . VAL A 1 436 ? -23.609 28.109 0.94 1 94.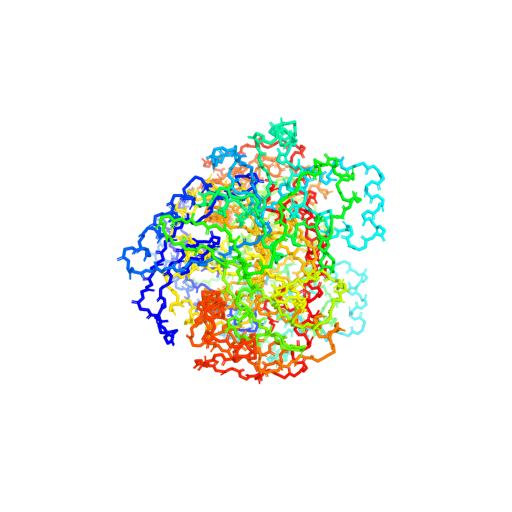5 436 VAL A O 1
ATOM 3365 N N . ASP A 1 437 ? -21.766 26.828 0.845 1 93.06 437 ASP A N 1
ATOM 3366 C CA . ASP A 1 437 ? -21.875 26.5 -0.573 1 93.06 437 ASP A CA 1
ATOM 3367 C C . ASP A 1 437 ? -22.641 25.203 -0.777 1 93.06 437 ASP A C 1
ATOM 3369 O O . ASP A 1 437 ? -23.406 25.062 -1.735 1 93.06 437 ASP A O 1
ATOM 3373 N N . ALA A 1 438 ? -22.391 24.25 0.01 1 96.31 438 ALA A N 1
ATOM 3374 C CA . ALA A 1 438 ? -22.969 22.906 -0.103 1 96.31 438 ALA A CA 1
ATOM 3375 C C . ALA A 1 438 ? -23.047 22.234 1.262 1 96.31 438 ALA A C 1
ATOM 3377 O O . ALA A 1 438 ? -22.25 22.531 2.154 1 96.31 438 ALA A O 1
ATOM 3378 N N . SER A 1 439 ? -24.016 21.406 1.387 1 97.69 439 SER A N 1
ATOM 3379 C CA . SER A 1 439 ? -24.203 20.625 2.602 1 97.69 439 SER A CA 1
ATOM 3380 C C . SER A 1 439 ? -24.359 19.141 2.283 1 97.69 439 SER A C 1
ATOM 3382 O O . SER A 1 439 ? -24.984 18.766 1.285 1 97.69 439 SER A O 1
ATOM 3384 N N . PHE A 1 440 ? -23.797 18.312 3.062 1 98.19 440 PHE A N 1
ATOM 3385 C CA . PHE A 1 440 ? -23.797 16.875 2.891 1 98.19 440 PHE A CA 1
ATOM 3386 C C . PHE A 1 440 ? -24.391 16.188 4.113 1 98.19 440 PHE A C 1
ATOM 3388 O O . PHE A 1 440 ? -23.938 16.406 5.238 1 98.19 440 PHE A O 1
ATOM 3395 N N . GLU A 1 441 ? -25.391 15.383 3.922 1 98.06 441 GLU A N 1
ATOM 3396 C CA . GLU A 1 441 ? -26.031 14.609 4.992 1 98.06 441 GLU A CA 1
ATOM 3397 C C . GLU A 1 441 ? -25.5 13.18 5.023 1 98.06 441 GLU A C 1
ATOM 3399 O O . GLU A 1 441 ? -25.234 12.586 3.973 1 98.06 441 GLU A O 1
ATOM 3404 N N . PRO A 1 442 ? -25.406 12.641 6.277 1 97.44 442 PRO A N 1
ATOM 3405 C CA . PRO A 1 442 ? -24.969 11.25 6.348 1 97.44 442 PRO A CA 1
ATOM 3406 C C . PRO A 1 442 ? -25.938 10.289 5.664 1 97.44 442 PRO A C 1
ATOM 3408 O O . PRO A 1 442 ? -27.141 10.328 5.934 1 97.44 442 PRO A O 1
ATOM 3411 N N . GLY A 1 443 ? -25.453 9.516 4.836 1 96.94 443 GLY A N 1
ATOM 3412 C CA . GLY A 1 443 ? -26.266 8.516 4.148 1 96.94 443 GLY A CA 1
ATOM 3413 C C . GLY A 1 443 ? -25.969 7.098 4.609 1 96.94 443 GLY A C 1
ATOM 3414 O O . GLY A 1 443 ? -26.781 6.191 4.379 1 96.94 443 GLY A O 1
ATOM 3415 N N . MET A 1 444 ? -24.938 6.879 5.336 1 96.5 444 MET A N 1
ATOM 3416 C CA . MET A 1 444 ? -24.516 5.574 5.84 1 96.5 444 MET A CA 1
ATOM 3417 C C . MET A 1 444 ? -25.219 5.246 7.156 1 96.5 444 MET A C 1
ATOM 3419 O O . MET A 1 444 ? -25.375 6.121 8.008 1 96.5 444 MET A O 1
ATOM 3423 N N . SER A 1 445 ? -25.594 3.953 7.359 1 97.5 445 SER A N 1
ATOM 3424 C CA . SER A 1 445 ? -26.219 3.547 8.609 1 97.5 445 SER A CA 1
ATOM 3425 C C . SER A 1 445 ? -25.234 3.592 9.773 1 97.5 445 SER A C 1
ATOM 3427 O O . SER A 1 445 ? -24.031 3.467 9.57 1 97.5 445 SER A O 1
ATOM 3429 N N . GLU A 1 446 ? -25.75 3.76 10.953 1 96.69 446 GLU A N 1
ATOM 3430 C CA . GLU A 1 446 ? -24.922 3.777 12.148 1 96.69 446 GLU A CA 1
ATOM 3431 C C . GLU A 1 446 ? -24.156 2.461 12.32 1 96.69 446 GLU A C 1
ATOM 3433 O O . GLU A 1 446 ? -23 2.453 12.719 1 96.69 446 GLU A O 1
ATOM 3438 N N . ASP A 1 447 ? -24.797 1.369 12.016 1 97.44 447 ASP A N 1
ATOM 3439 C CA . ASP A 1 447 ? -24.172 0.051 12.141 1 97.44 447 ASP A CA 1
ATOM 3440 C C . ASP A 1 447 ? -22.984 -0.094 11.203 1 97.44 447 ASP A C 1
ATOM 3442 O O . ASP A 1 447 ? -21.922 -0.589 11.602 1 97.44 447 ASP A O 1
ATOM 3446 N N . GLU A 1 448 ? -23.156 0.305 9.984 1 97.25 448 GLU A N 1
ATOM 3447 C CA . GLU A 1 448 ? -22.062 0.228 9.016 1 97.25 448 GLU A CA 1
ATOM 3448 C C . GLU A 1 448 ? -20.922 1.143 9.414 1 97.25 448 GLU A C 1
ATOM 3450 O O . GLU A 1 448 ? -19.75 0.748 9.336 1 97.25 448 GLU A O 1
ATOM 3455 N N . ARG A 1 449 ? -21.297 2.338 9.82 1 97.44 449 ARG A N 1
ATOM 3456 C CA . ARG A 1 449 ? -20.297 3.307 10.258 1 97.44 449 ARG A CA 1
ATOM 3457 C C . ARG A 1 449 ? -19.469 2.754 11.422 1 97.44 449 ARG A C 1
ATOM 3459 O O . ARG A 1 449 ? -18.234 2.781 11.383 1 97.44 449 ARG A O 1
ATOM 3466 N N . ASN A 1 450 ? -20.141 2.221 12.383 1 97.19 450 ASN A N 1
ATOM 3467 C CA . ASN A 1 450 ? -19.469 1.678 13.562 1 97.19 450 ASN A CA 1
ATOM 3468 C C . ASN A 1 450 ? -18.594 0.489 13.203 1 97.19 450 ASN A C 1
ATOM 3470 O O . ASN A 1 450 ? -17.5 0.333 13.758 1 97.19 450 ASN A O 1
ATOM 3474 N N . PHE A 1 451 ? -19.109 -0.303 12.297 1 97.62 451 PHE A N 1
ATOM 3475 C CA . PHE A 1 451 ? -18.344 -1.457 11.844 1 97.62 451 PHE A CA 1
ATOM 3476 C C . PHE A 1 451 ? -17.031 -1.019 11.18 1 97.62 451 PHE A C 1
ATOM 3478 O O . PHE A 1 451 ? -15.961 -1.532 11.5 1 97.62 451 PHE A O 1
ATOM 3485 N N . LEU A 1 452 ? -17.094 -0.06 10.258 1 97.88 452 LEU A N 1
ATOM 3486 C CA . LEU A 1 452 ? -15.922 0.403 9.516 1 97.88 452 LEU A CA 1
ATOM 3487 C C . LEU A 1 452 ? -14.922 1.076 10.453 1 97.88 452 LEU A C 1
ATOM 3489 O O . LEU A 1 452 ? -13.719 0.849 10.344 1 97.88 452 LEU A O 1
ATOM 3493 N N . ILE A 1 453 ? -15.422 1.875 11.398 1 97.69 453 ILE A N 1
ATOM 3494 C CA . ILE A 1 453 ? -14.555 2.58 12.336 1 97.69 453 ILE A CA 1
ATOM 3495 C C . ILE A 1 453 ? -13.844 1.572 13.234 1 97.69 453 ILE A C 1
ATOM 3497 O O . ILE A 1 453 ? -12.641 1.695 13.477 1 97.69 453 ILE A O 1
ATOM 3501 N N . LYS A 1 454 ? -14.578 0.625 13.703 1 97.5 454 LYS A N 1
ATOM 3502 C CA . LYS A 1 454 ? -14 -0.411 14.562 1 97.5 454 LYS A CA 1
ATOM 3503 C C . LYS A 1 454 ? -12.914 -1.19 13.828 1 97.5 454 LYS A C 1
ATOM 3505 O O . LYS A 1 454 ? -11.828 -1.409 14.367 1 97.5 454 LYS A O 1
ATOM 3510 N N . GLU A 1 455 ? -13.188 -1.646 12.617 1 97.62 455 GLU A N 1
ATOM 3511 C CA . GLU A 1 455 ? -12.234 -2.438 11.844 1 97.62 455 GLU A CA 1
ATOM 3512 C C . GLU A 1 455 ? -11.016 -1.608 11.453 1 97.62 455 GLU A C 1
ATOM 3514 O O . GLU A 1 455 ? -9.898 -2.123 11.414 1 97.62 455 GLU A O 1
ATOM 3519 N N . TYR A 1 456 ? -11.25 -0.356 11.102 1 97.75 456 TYR A N 1
ATOM 3520 C CA . TYR A 1 456 ? -10.125 0.515 10.805 1 97.75 456 TYR A CA 1
ATOM 3521 C C . TYR A 1 456 ? -9.258 0.736 12.039 1 97.75 456 TYR A C 1
ATOM 3523 O O . TYR A 1 456 ? -8.031 0.78 11.945 1 97.75 456 TYR A O 1
ATOM 3531 N N . SER A 1 457 ? -9.914 0.888 13.18 1 96.81 457 SER A N 1
ATOM 3532 C CA . SER A 1 457 ? -9.172 1.037 14.43 1 96.81 457 SER A CA 1
ATOM 3533 C C . SER A 1 457 ? -8.305 -0.19 14.711 1 96.81 457 SER A C 1
ATOM 3535 O O . SER A 1 457 ? -7.168 -0.065 15.156 1 96.81 457 SER A O 1
ATOM 3537 N N . LYS A 1 458 ? -8.812 -1.334 14.477 1 96.5 458 LYS A N 1
ATOM 3538 C CA . LYS A 1 458 ? -8.039 -2.562 14.625 1 96.5 458 LYS A CA 1
ATOM 3539 C C . LYS A 1 458 ? -6.84 -2.578 13.688 1 96.5 458 LYS A C 1
ATOM 3541 O O . LYS A 1 458 ? -5.746 -2.994 14.07 1 96.5 458 LYS A O 1
ATOM 3546 N N . LEU A 1 459 ? -7.102 -2.199 12.445 1 96.56 459 LEU A N 1
ATOM 3547 C CA . LEU A 1 459 ? -6.02 -2.113 11.477 1 96.56 459 LEU A CA 1
ATOM 3548 C C . LEU A 1 459 ? -4.922 -1.172 11.961 1 96.56 459 LEU A C 1
ATOM 3550 O O . LEU A 1 459 ? -3.738 -1.5 11.883 1 96.56 459 LEU A O 1
ATOM 3554 N N . LEU A 1 460 ? -5.297 0.022 12.445 1 95.81 460 LEU A N 1
ATOM 3555 C CA . LEU A 1 460 ? -4.336 1.003 12.938 1 95.81 460 LEU A CA 1
ATOM 3556 C C . LEU A 1 460 ? -3.502 0.426 14.078 1 95.81 460 LEU A C 1
ATOM 3558 O O . LEU A 1 460 ? -2.295 0.669 14.156 1 95.81 460 LEU A O 1
ATOM 3562 N N . GLU A 1 461 ? -4.129 -0.288 14.969 1 94.88 461 GLU A N 1
ATOM 3563 C CA . GLU A 1 461 ? -3.41 -0.907 16.078 1 94.88 461 GLU A CA 1
ATOM 3564 C C . GLU A 1 461 ? -2.311 -1.837 15.578 1 94.88 461 GLU A C 1
ATOM 3566 O O . GLU A 1 461 ? -1.19 -1.816 16.094 1 94.88 461 GLU A O 1
ATOM 3571 N N . VAL A 1 462 ? -2.625 -2.541 14.57 1 94.12 462 VAL A N 1
ATOM 3572 C CA . VAL A 1 462 ? -1.708 -3.533 14.023 1 94.12 462 VAL A CA 1
ATOM 3573 C C . VAL A 1 462 ? -0.555 -2.832 13.305 1 94.12 462 VAL A C 1
ATOM 3575 O O . VAL A 1 462 ? 0.615 -3.119 13.57 1 94.12 462 VAL A O 1
ATOM 3578 N N . ILE A 1 463 ? -0.852 -1.902 12.469 1 93.75 463 ILE A N 1
ATOM 3579 C CA . ILE A 1 463 ? 0.196 -1.305 11.648 1 93.75 463 ILE A CA 1
ATOM 3580 C C . ILE A 1 463 ? 1.059 -0.381 12.5 1 93.75 463 ILE A C 1
ATOM 3582 O O . ILE A 1 463 ? 2.26 -0.241 12.258 1 93.75 463 ILE A O 1
ATOM 3586 N N . THR A 1 464 ? 0.458 0.245 13.484 1 93.31 464 THR A N 1
ATOM 3587 C CA . THR A 1 464 ? 1.234 1.135 14.344 1 93.31 464 THR A CA 1
ATOM 3588 C C . THR A 1 464 ? 2.205 0.339 15.211 1 93.31 464 THR A C 1
ATOM 3590 O O . THR A 1 464 ? 3.279 0.832 15.562 1 93.31 464 THR A O 1
ATOM 3593 N N . SER A 1 465 ? 1.895 -0.913 15.547 1 91.94 465 SER A N 1
ATOM 3594 C CA . SER A 1 465 ? 2.766 -1.765 16.344 1 91.94 465 SER A CA 1
ATOM 3595 C C . SER A 1 465 ? 4.047 -2.109 15.594 1 91.94 465 SER A C 1
ATOM 3597 O O . SER A 1 465 ? 5.047 -2.494 16.203 1 91.94 465 SER A O 1
ATOM 3599 N N . CYS A 1 466 ? 4.031 -1.879 14.289 1 92.88 466 CYS A N 1
ATOM 3600 C CA . CYS A 1 466 ? 5.191 -2.23 13.477 1 92.88 466 CYS A CA 1
ATOM 3601 C C . CYS A 1 466 ? 5.801 -0.991 12.828 1 92.88 466 CYS A C 1
ATOM 3603 O O . CYS A 1 466 ? 6.508 -1.092 11.828 1 92.88 466 CYS A O 1
ATOM 3605 N N . GLU A 1 467 ? 5.605 0.18 13.414 1 91.81 467 GLU A N 1
ATOM 3606 C CA . GLU A 1 467 ? 6.023 1.431 12.781 1 91.81 467 GLU A CA 1
ATOM 3607 C C . GLU A 1 467 ? 7.543 1.519 12.68 1 91.81 467 GLU A C 1
ATOM 3609 O O . GLU A 1 467 ? 8.07 2.295 11.883 1 91.81 467 GLU A O 1
ATOM 3614 N N . ARG A 1 468 ? 8.273 0.679 13.484 1 91.88 468 ARG A N 1
ATOM 3615 C CA . ARG A 1 468 ? 9.734 0.732 13.469 1 91.88 468 ARG A CA 1
ATOM 3616 C C . ARG A 1 468 ? 10.297 -0.187 12.391 1 91.88 468 ARG A C 1
ATOM 3618 O O . ARG A 1 468 ? 11.492 -0.126 12.078 1 91.88 468 ARG A O 1
ATOM 3625 N N . ASN A 1 469 ? 9.492 -1.085 11.805 1 96.62 469 ASN A N 1
ATOM 3626 C CA . ASN A 1 469 ? 9.914 -1.935 10.695 1 96.62 469 ASN A CA 1
ATOM 3627 C C . ASN A 1 469 ? 10.383 -1.107 9.5 1 96.62 469 ASN A C 1
ATOM 3629 O O . ASN A 1 469 ? 9.711 -0.162 9.094 1 96.62 469 ASN A O 1
ATOM 3633 N N . PRO A 1 470 ? 11.578 -1.396 8.984 1 96.25 470 PRO A N 1
ATOM 3634 C CA . PRO A 1 470 ? 12.141 -0.554 7.93 1 96.25 470 PRO A CA 1
ATOM 3635 C C . PRO A 1 470 ? 11.242 -0.456 6.703 1 96.25 470 PRO A C 1
ATOM 3637 O O . PRO A 1 470 ? 11.258 0.558 6 1 96.25 470 PRO A O 1
ATOM 3640 N N . PHE A 1 471 ? 10.445 -1.472 6.383 1 96.94 471 PHE A N 1
ATOM 3641 C CA . PHE A 1 471 ? 9.555 -1.463 5.23 1 96.94 471 PHE A CA 1
ATOM 3642 C C . PHE A 1 471 ? 8.344 -0.575 5.492 1 96.94 471 PHE A C 1
ATOM 3644 O O . PHE A 1 471 ? 7.773 0 4.559 1 96.94 471 PHE A O 1
ATOM 3651 N N . MET A 1 472 ? 7.957 -0.425 6.766 1 95.62 472 MET A N 1
ATOM 3652 C CA . MET A 1 472 ? 6.828 0.417 7.148 1 95.62 472 MET A CA 1
ATOM 3653 C C . MET A 1 472 ? 7.262 1.871 7.297 1 95.62 472 MET A C 1
ATOM 3655 O O . MET A 1 472 ? 6.461 2.785 7.09 1 95.62 472 MET A O 1
ATOM 3659 N N . ARG A 1 473 ? 8.547 2.078 7.598 1 92.81 473 ARG A N 1
ATOM 3660 C CA . ARG A 1 473 ? 9.07 3.422 7.82 1 92.81 473 ARG A CA 1
ATOM 3661 C C . ARG A 1 473 ? 9.562 4.043 6.52 1 92.81 473 ARG A C 1
ATOM 3663 O O . ARG A 1 473 ? 9.844 5.242 6.461 1 92.81 473 ARG A O 1
ATOM 3670 N N . GLY A 1 474 ? 9.641 3.195 5.43 1 91.06 474 GLY A N 1
ATOM 3671 C CA . GLY A 1 474 ? 10.023 3.691 4.117 1 91.06 474 GLY A CA 1
ATOM 3672 C C . GLY A 1 474 ? 11.523 3.895 3.969 1 91.06 474 GLY A C 1
ATOM 3673 O O . GLY A 1 474 ? 11.969 4.852 3.332 1 91.06 474 GLY A O 1
ATOM 3674 N N . SER A 1 475 ? 12.273 3.121 4.648 1 89.94 475 SER A N 1
ATOM 3675 C CA . SER A 1 475 ? 13.734 3.162 4.562 1 89.94 475 SER A CA 1
ATOM 3676 C C . SER A 1 475 ? 14.344 1.804 4.895 1 89.94 475 SER A C 1
ATOM 3678 O O . SER A 1 475 ? 14.609 1.507 6.062 1 89.94 475 SER A O 1
ATOM 3680 N N . PHE A 1 476 ? 14.641 0.967 3.863 1 91.88 476 PHE A N 1
ATOM 3681 C CA . PHE A 1 476 ? 15.211 -0.355 4.105 1 91.88 476 PHE A CA 1
ATOM 3682 C C . PHE A 1 476 ? 16.469 -0.567 3.279 1 91.88 476 PHE A C 1
ATOM 3684 O O . PHE A 1 476 ? 16.656 0.086 2.254 1 91.88 476 PHE A O 1
ATOM 3691 N N . MET B 1 1 ? 4.527 -28.594 -30.031 1 97.19 1 MET B N 1
ATOM 3692 C CA . MET B 1 1 ? 4.051 -28.594 -28.641 1 97.19 1 MET B CA 1
ATOM 3693 C C . MET B 1 1 ? 3.211 -27.344 -28.359 1 97.19 1 MET B C 1
ATOM 3695 O O . MET B 1 1 ? 3.408 -26.297 -28.984 1 97.19 1 MET B O 1
ATOM 3699 N N . ILE B 1 2 ? 2.27 -27.484 -27.516 1 98.31 2 ILE B N 1
ATOM 3700 C CA . ILE B 1 2 ? 1.419 -26.375 -27.094 1 98.31 2 ILE B CA 1
ATOM 3701 C C . ILE B 1 2 ? 1.562 -26.156 -25.594 1 98.31 2 ILE B C 1
ATOM 3703 O O . ILE B 1 2 ? 1.35 -27.078 -24.812 1 98.31 2 ILE B O 1
ATOM 3707 N N . ASP B 1 3 ? 1.978 -24.984 -25.25 1 97.5 3 ASP B N 1
ATOM 3708 C CA . ASP B 1 3 ? 2.068 -24.547 -23.859 1 97.5 3 ASP B CA 1
ATOM 3709 C C . ASP B 1 3 ? 0.83 -23.75 -23.453 1 97.5 3 ASP B C 1
ATOM 3711 O O . ASP B 1 3 ? 0.625 -22.625 -23.938 1 97.5 3 ASP B O 1
ATOM 3715 N N . ILE B 1 4 ? 0.039 -24.344 -22.609 1 97.69 4 ILE B N 1
ATOM 3716 C CA . ILE B 1 4 ? -1.188 -23.703 -22.156 1 97.69 4 ILE B CA 1
ATOM 3717 C C . ILE B 1 4 ? -0.938 -22.969 -20.844 1 97.69 4 ILE B C 1
ATOM 3719 O O . ILE B 1 4 ? -1.031 -23.562 -19.766 1 97.69 4 ILE B O 1
ATOM 3723 N N . GLY B 1 5 ? -0.721 -21.703 -20.906 1 93.31 5 GLY B N 1
ATOM 3724 C CA . GLY B 1 5 ? -0.546 -20.859 -19.734 1 93.31 5 GLY B CA 1
ATOM 3725 C C . GLY B 1 5 ? -1.808 -20.109 -19.344 1 93.31 5 GLY B C 1
ATOM 3726 O O . GLY B 1 5 ? -2.766 -20.047 -20.109 1 93.31 5 GLY B O 1
ATOM 3727 N N . THR B 1 6 ? -1.764 -19.531 -18.141 1 90.5 6 THR B N 1
ATOM 3728 C CA . THR B 1 6 ? -2.926 -18.812 -17.625 1 90.5 6 THR B CA 1
ATOM 3729 C C . THR B 1 6 ? -3.184 -17.547 -18.422 1 90.5 6 THR B C 1
ATOM 3731 O O . THR B 1 6 ? -4.336 -17.172 -18.656 1 90.5 6 THR B O 1
ATOM 3734 N N . THR B 1 7 ? -2.15 -16.906 -18.844 1 85.25 7 THR B N 1
ATOM 3735 C CA . THR B 1 7 ? -2.307 -15.648 -19.562 1 85.25 7 THR B CA 1
ATOM 3736 C C . THR B 1 7 ? -2.248 -15.883 -21.078 1 85.25 7 THR B C 1
ATOM 3738 O O . THR B 1 7 ? -2.912 -15.188 -21.844 1 85.25 7 THR B O 1
ATOM 3741 N N . GLY B 1 8 ? -1.478 -16.859 -21.484 1 90.69 8 GLY B N 1
ATOM 3742 C CA . GLY B 1 8 ? -1.288 -17.078 -22.906 1 90.69 8 GLY B CA 1
ATOM 3743 C C . GLY B 1 8 ? -1.085 -18.531 -23.281 1 90.69 8 GLY B C 1
ATOM 3744 O O . GLY B 1 8 ? -0.624 -19.328 -22.453 1 90.69 8 GLY B O 1
ATOM 3745 N N . ILE B 1 9 ? -1.443 -18.797 -24.531 1 96.19 9 ILE B N 1
ATOM 3746 C CA . ILE B 1 9 ? -1.255 -20.125 -25.125 1 96.19 9 ILE B CA 1
ATOM 3747 C C . ILE B 1 9 ? -0.243 -20.031 -26.266 1 96.19 9 ILE B C 1
ATOM 3749 O O . ILE B 1 9 ? -0.358 -19.172 -27.141 1 96.19 9 ILE B O 1
ATOM 3753 N N . LYS B 1 10 ? 0.742 -20.953 -26.234 1 96.31 10 LYS B N 1
ATOM 3754 C CA . LYS B 1 10 ? 1.849 -20.828 -27.172 1 96.31 10 LYS B CA 1
ATOM 3755 C C . LYS B 1 10 ? 2.031 -22.125 -27.969 1 96.31 10 LYS B C 1
ATOM 3757 O O . LYS B 1 10 ? 1.905 -23.219 -27.422 1 96.31 10 LYS B O 1
ATOM 3762 N N . LEU B 1 11 ? 2.264 -21.922 -29.234 1 97.88 11 LEU B N 1
ATOM 3763 C CA . LEU B 1 11 ? 2.684 -23.016 -30.109 1 97.88 11 LEU B CA 1
ATOM 3764 C C . LEU B 1 11 ? 4.156 -22.891 -30.469 1 97.88 11 LEU B C 1
ATOM 3766 O O . LEU B 1 11 ? 4.598 -21.828 -30.922 1 97.88 11 LEU B O 1
ATOM 3770 N N . SER B 1 12 ? 4.867 -23.891 -30.203 1 97.5 12 SER B N 1
ATOM 3771 C CA . SER B 1 12 ? 6.246 -24 -30.672 1 97.5 12 SER B CA 1
ATOM 3772 C C . SER B 1 12 ? 6.453 -25.281 -31.469 1 97.5 12 SER B C 1
ATOM 3774 O O . SER B 1 12 ? 6.039 -26.359 -31.047 1 97.5 12 SER B O 1
ATOM 3776 N N . VAL B 1 13 ? 7.094 -25.125 -32.625 1 97.56 13 VAL B N 1
ATOM 3777 C CA . VAL B 1 13 ? 7.426 -26.281 -33.469 1 97.56 13 VAL B CA 1
ATOM 3778 C C . VAL B 1 13 ? 8.945 -26.438 -33.562 1 97.56 13 VAL B C 1
ATOM 3780 O O . VAL B 1 13 ? 9.656 -25.469 -33.812 1 97.56 13 VAL B O 1
ATOM 3783 N N . TYR B 1 14 ? 9.344 -27.625 -33.219 1 95.5 14 TYR B N 1
ATOM 3784 C CA . TYR B 1 14 ? 10.773 -27.922 -33.25 1 95.5 14 TYR B CA 1
ATOM 3785 C C . TYR B 1 14 ? 11.117 -28.922 -34.344 1 95.5 14 TYR B C 1
ATOM 3787 O O . TYR B 1 14 ? 10.328 -29.812 -34.625 1 95.5 14 TYR B O 1
ATOM 3795 N N . ASP B 1 15 ? 12.352 -28.766 -34.906 1 94.06 15 ASP B N 1
ATOM 3796 C CA . ASP B 1 15 ? 12.82 -29.734 -35.875 1 94.06 15 ASP B CA 1
ATOM 3797 C C . ASP B 1 15 ? 13.539 -30.891 -35.188 1 94.06 15 ASP B C 1
ATOM 3799 O O . ASP B 1 15 ? 13.477 -31.031 -33.969 1 94.06 15 ASP B O 1
ATOM 3803 N N . GLU B 1 16 ? 14.188 -31.719 -35.969 1 89.88 16 GLU B N 1
ATOM 3804 C CA . GLU B 1 16 ? 14.789 -32.938 -35.469 1 89.88 16 GLU B CA 1
ATOM 3805 C C . GLU B 1 16 ? 16 -32.656 -34.594 1 89.88 16 GLU B C 1
ATOM 3807 O O . GLU B 1 16 ? 16.406 -33.469 -33.781 1 89.88 16 GLU B O 1
ATOM 3812 N N . GLU B 1 17 ? 16.547 -31.484 -34.75 1 90.56 17 GLU B N 1
ATOM 3813 C CA . GLU B 1 17 ? 17.703 -31.062 -33.938 1 90.56 17 GLU B CA 1
ATOM 3814 C C . GLU B 1 17 ? 17.266 -30.188 -32.781 1 90.56 17 GLU B C 1
ATOM 3816 O O . GLU B 1 17 ? 18.109 -29.562 -32.125 1 90.56 17 GLU B O 1
ATOM 3821 N N . LEU B 1 18 ? 15.953 -30.094 -32.5 1 91.12 18 LEU B N 1
ATOM 3822 C CA . LEU B 1 18 ? 15.352 -29.344 -31.406 1 91.12 18 LEU B CA 1
ATOM 3823 C C . LEU B 1 18 ? 15.57 -27.844 -31.594 1 91.12 18 LEU B C 1
ATOM 3825 O O . LEU B 1 18 ? 15.633 -27.094 -30.625 1 91.12 18 LEU B O 1
ATOM 3829 N N . ARG B 1 19 ? 15.812 -27.422 -32.938 1 90.38 19 ARG B N 1
ATOM 3830 C CA . ARG B 1 19 ? 15.766 -26 -33.281 1 90.38 19 ARG B CA 1
ATOM 3831 C C . ARG B 1 19 ? 14.336 -25.531 -33.5 1 90.38 19 ARG B C 1
ATOM 3833 O O . ARG B 1 19 ? 13.578 -26.156 -34.25 1 90.38 19 ARG B O 1
ATOM 3840 N N . LYS B 1 20 ? 13.922 -24.469 -32.719 1 94.62 20 LYS B N 1
ATOM 3841 C CA . LYS B 1 20 ? 12.57 -23.922 -32.875 1 94.62 20 LYS B CA 1
ATOM 3842 C C . LYS B 1 20 ? 12.383 -23.281 -34.25 1 94.62 20 LYS B C 1
ATOM 3844 O O . LYS B 1 20 ? 13.055 -22.312 -34.594 1 94.62 20 LYS B O 1
ATOM 3849 N N . ILE B 1 21 ? 11.414 -23.781 -35.062 1 95.12 21 ILE B N 1
ATOM 3850 C CA . ILE B 1 21 ? 11.273 -23.328 -36.438 1 95.12 21 ILE B CA 1
ATOM 3851 C C . ILE B 1 21 ? 10.008 -22.484 -36.594 1 95.12 21 ILE B C 1
ATOM 3853 O O . ILE B 1 21 ? 9.82 -21.797 -37.594 1 95.12 21 ILE B O 1
ATOM 3857 N N . HIS B 1 22 ? 9.117 -22.625 -35.625 1 96.5 22 HIS B N 1
ATOM 3858 C CA . HIS B 1 22 ? 7.895 -21.812 -35.594 1 96.5 22 HIS B CA 1
ATOM 3859 C C . HIS B 1 22 ? 7.477 -21.484 -34.156 1 96.5 22 HIS B C 1
ATOM 3861 O O . HIS B 1 22 ? 7.676 -22.297 -33.25 1 96.5 22 HIS B O 1
ATOM 3867 N N . TYR B 1 23 ? 7.027 -20.328 -34 1 95.94 23 TYR B N 1
ATOM 3868 C CA . TYR B 1 23 ? 6.512 -19.875 -32.719 1 95.94 23 TYR B CA 1
ATOM 3869 C C . TYR B 1 23 ? 5.352 -18.906 -32.906 1 95.94 23 TYR B C 1
ATOM 3871 O O . TYR B 1 23 ? 5.398 -18.031 -33.75 1 95.94 23 TYR B O 1
ATOM 3879 N N . GLU B 1 24 ? 4.316 -19.062 -32.125 1 95.81 24 GLU B N 1
ATOM 3880 C CA . GLU B 1 24 ? 3.232 -18.094 -32.062 1 95.81 24 GLU B CA 1
ATOM 3881 C C . GLU B 1 24 ? 2.559 -18.094 -30.688 1 95.81 24 GLU B C 1
ATOM 3883 O O . GLU B 1 24 ? 2.516 -19.125 -30.016 1 95.81 24 GLU B O 1
ATOM 3888 N N . LYS B 1 25 ? 2.123 -17.062 -30.297 1 93.25 25 LYS B N 1
ATOM 3889 C CA . LYS B 1 25 ? 1.491 -16.875 -29 1 93.25 25 LYS B CA 1
ATOM 3890 C C . LYS B 1 25 ? 0.105 -16.25 -29.141 1 93.25 25 LYS B C 1
ATOM 3892 O O . LYS B 1 25 ? -0.087 -15.328 -29.938 1 93.25 25 LYS B O 1
ATOM 3897 N N . HIS B 1 26 ? -0.818 -16.812 -28.438 1 94.69 26 HIS B N 1
ATOM 3898 C CA . HIS B 1 26 ? -2.18 -16.297 -28.375 1 94.69 26 HIS B CA 1
ATOM 3899 C C . HIS B 1 26 ? -2.543 -15.859 -26.969 1 94.69 26 HIS B C 1
ATOM 3901 O O . HIS B 1 26 ? -2.469 -16.656 -26.031 1 94.69 26 HIS B O 1
ATOM 3907 N N . ILE B 1 27 ? -2.98 -14.609 -26.844 1 90.56 27 ILE B N 1
ATOM 3908 C CA . ILE B 1 27 ? -3.377 -14.102 -25.531 1 90.56 27 ILE B CA 1
ATOM 3909 C C . ILE B 1 27 ? -4.855 -14.398 -25.281 1 90.56 27 ILE B C 1
ATOM 3911 O O . ILE B 1 27 ? -5.719 -13.914 -26.031 1 90.56 27 ILE B O 1
ATOM 3915 N N . LEU B 1 28 ? -5.145 -15.227 -24.359 1 90.06 28 LEU B N 1
ATOM 3916 C CA . LEU B 1 28 ? -6.52 -15.523 -23.984 1 90.06 28 LEU B CA 1
ATOM 3917 C C . LEU B 1 28 ? -6.887 -14.828 -22.672 1 90.06 28 LEU B C 1
ATOM 3919 O O . LEU B 1 28 ? -7.988 -14.289 -22.547 1 90.06 28 LEU B O 1
ATOM 3923 N N . GLY B 1 29 ? -5.992 -14.867 -21.734 1 87.06 29 GLY B N 1
ATOM 3924 C CA . GLY B 1 29 ? -6.199 -14.234 -20.438 1 87.06 29 GLY B CA 1
ATOM 3925 C C . GLY B 1 29 ? -7.215 -14.953 -19.578 1 87.06 29 GLY B C 1
ATOM 3926 O O . GLY B 1 29 ? -7.547 -16.109 -19.844 1 87.06 29 GLY B O 1
ATOM 3927 N N . PHE B 1 30 ? -7.551 -14.398 -18.391 1 87.81 30 PHE B N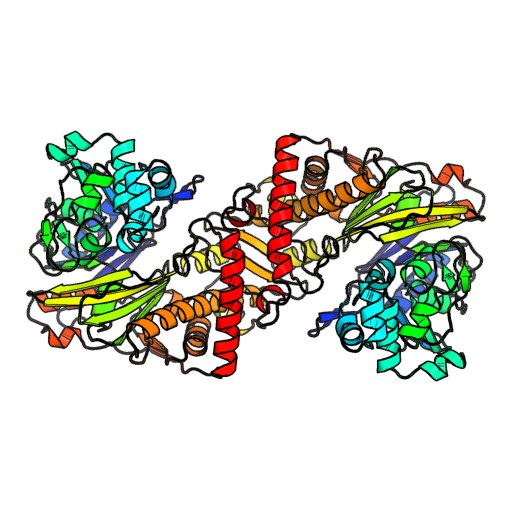 1
ATOM 3928 C CA . PHE B 1 30 ? -8.547 -14.898 -17.453 1 87.81 30 PHE B CA 1
ATOM 3929 C C . PHE B 1 30 ? -9.461 -13.766 -16.969 1 87.81 30 PHE B C 1
ATOM 3931 O O . PHE B 1 30 ? -9.195 -12.594 -17.25 1 87.81 30 PHE B O 1
ATOM 3938 N N . GLU B 1 31 ? -10.602 -14.172 -16.406 1 84.75 31 GLU B N 1
ATOM 3939 C CA . GLU B 1 31 ? -11.555 -13.195 -15.883 1 84.75 31 GLU B CA 1
ATOM 3940 C C . GLU B 1 31 ? -11.609 -13.242 -14.359 1 84.75 31 GLU B C 1
ATOM 3942 O O . GLU B 1 31 ? -11.688 -14.32 -13.766 1 84.75 31 GLU B O 1
ATOM 3947 N N . GLN B 1 32 ? -11.398 -12.117 -13.789 1 78.69 32 GLN B N 1
ATOM 3948 C CA . GLN B 1 32 ? -11.641 -11.984 -12.359 1 78.69 32 GLN B CA 1
ATOM 3949 C C . GLN B 1 32 ? -13.031 -11.43 -12.086 1 78.69 32 GLN B C 1
ATOM 3951 O O . GLN B 1 32 ? -13.312 -10.273 -12.398 1 78.69 32 GLN B O 1
ATOM 3956 N N . LEU B 1 33 ? -13.812 -12.172 -11.469 1 75.31 33 LEU B N 1
ATOM 3957 C CA . LEU B 1 33 ? -15.195 -11.797 -11.18 1 75.31 33 LEU B CA 1
ATOM 3958 C C . LEU B 1 33 ? -15.281 -11.031 -9.867 1 75.31 33 LEU B C 1
ATOM 3960 O O . LEU B 1 33 ? -14.352 -11.047 -9.07 1 75.31 33 LEU B O 1
ATOM 3964 N N . GLU B 1 34 ? -16.297 -10.234 -9.68 1 61.75 34 GLU B N 1
ATOM 3965 C CA . GLU B 1 34 ? -16.516 -9.391 -8.5 1 61.75 34 GLU B CA 1
ATOM 3966 C C . GLU B 1 34 ? -16.469 -10.211 -7.219 1 61.75 34 GLU B C 1
ATOM 3968 O O . GLU B 1 34 ? -16.078 -9.711 -6.164 1 61.75 34 GLU B O 1
ATOM 3973 N N . SER B 1 35 ? -16.734 -11.406 -7.379 1 61.06 35 SER B N 1
ATOM 3974 C CA . SER B 1 35 ? -16.766 -12.305 -6.227 1 61.06 35 SER B CA 1
ATOM 3975 C C . SER B 1 35 ? -15.359 -12.703 -5.805 1 61.06 35 SER B C 1
ATOM 3977 O O . SER B 1 35 ? -15.164 -13.258 -4.719 1 61.06 35 SER B O 1
ATOM 3979 N N . GLY B 1 36 ? -14.492 -12.359 -6.641 1 71.19 36 GLY B N 1
ATOM 3980 C CA . GLY B 1 36 ? -13.125 -12.781 -6.395 1 71.19 36 GLY B CA 1
ATOM 3981 C C . GLY B 1 36 ? -12.758 -14.07 -7.109 1 71.19 36 GLY B C 1
ATOM 3982 O O . GLY B 1 36 ? -11.617 -14.523 -7.043 1 71.19 36 GLY B O 1
ATOM 3983 N N . PHE B 1 37 ? -13.797 -14.562 -7.828 1 82.44 37 PHE B N 1
ATOM 3984 C CA . PHE B 1 37 ? -13.57 -15.789 -8.594 1 82.44 37 PHE B CA 1
ATOM 3985 C C . PHE B 1 37 ? -12.711 -15.508 -9.812 1 82.44 37 PHE B C 1
ATOM 3987 O O . PHE B 1 37 ? -12.828 -14.453 -10.438 1 82.44 37 PHE B O 1
ATOM 3994 N N . ILE B 1 38 ? -11.836 -16.406 -10.062 1 88.62 38 ILE B N 1
ATOM 3995 C CA . ILE B 1 38 ? -10.953 -16.266 -11.219 1 88.62 38 ILE B CA 1
ATOM 3996 C C . ILE B 1 38 ? -11.164 -17.438 -12.172 1 88.62 38 ILE B C 1
ATOM 3998 O O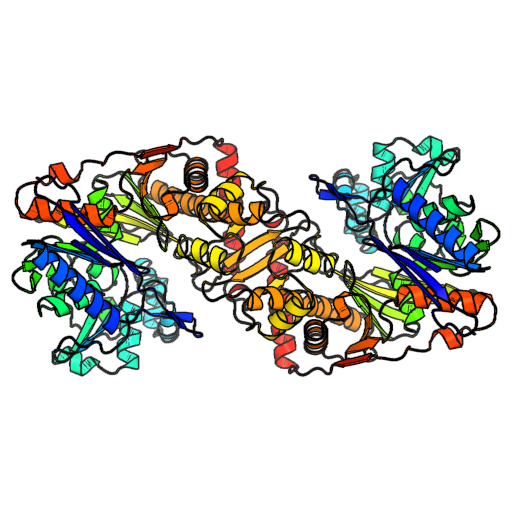 . ILE B 1 38 ? -10.812 -18.578 -11.852 1 88.62 38 ILE B O 1
ATOM 4002 N N . GLU B 1 39 ? -11.664 -17.125 -13.367 1 94.75 39 GLU B N 1
ATOM 4003 C CA . GLU B 1 39 ? -12.031 -18.156 -14.328 1 94.75 39 GLU B CA 1
ATOM 4004 C C . GLU B 1 39 ? -11.414 -17.891 -15.695 1 94.75 39 GLU B C 1
ATOM 4006 O O . GLU B 1 39 ? -11 -16.766 -15.984 1 94.75 39 GLU B O 1
ATOM 4011 N N . GLN B 1 40 ? -11.25 -18.906 -16.438 1 96.06 40 GLN B N 1
ATOM 4012 C CA . GLN B 1 40 ? -10.867 -18.797 -17.844 1 96.06 40 GLN B CA 1
ATOM 4013 C C . GLN B 1 40 ? -11.891 -19.484 -18.734 1 96.06 40 GLN B C 1
ATOM 4015 O O . GLN B 1 40 ? -12.391 -20.578 -18.406 1 96.06 40 GLN B O 1
ATOM 4020 N N . ASP B 1 41 ? -12.227 -18.906 -19.891 1 96.69 41 ASP B N 1
ATOM 4021 C CA . ASP B 1 41 ? -13.211 -19.422 -20.828 1 96.69 41 ASP B CA 1
ATOM 4022 C C . ASP B 1 41 ? -12.766 -20.766 -21.406 1 96.69 41 ASP B C 1
ATOM 4024 O O . ASP B 1 41 ? -11.898 -20.812 -22.281 1 96.69 41 ASP B O 1
ATOM 4028 N N . SER B 1 42 ? -13.461 -21.766 -20.969 1 97.69 42 SER B N 1
ATOM 4029 C CA . SER B 1 42 ? -13.039 -23.125 -21.328 1 97.69 42 SER B CA 1
ATOM 4030 C C . SER B 1 42 ? -13.328 -23.406 -22.797 1 97.69 42 SER B C 1
ATOM 4032 O O . SER B 1 42 ? -12.57 -24.125 -23.453 1 97.69 42 SER B O 1
ATOM 4034 N N . ARG B 1 43 ? -14.391 -22.891 -23.297 1 97.25 43 ARG B N 1
ATOM 4035 C CA . ARG B 1 43 ? -14.727 -23.109 -24.688 1 97.25 43 ARG B CA 1
ATOM 4036 C C . ARG B 1 43 ? -13.703 -22.438 -25.609 1 97.25 43 ARG B C 1
ATOM 4038 O O . ARG B 1 43 ? -13.219 -23.062 -26.562 1 97.25 43 ARG B O 1
ATOM 4045 N N . ARG B 1 44 ? -13.445 -21.219 -25.328 1 97.06 44 ARG B N 1
ATOM 4046 C CA . ARG B 1 44 ? -12.461 -20.484 -26.109 1 97.06 44 ARG B CA 1
ATOM 4047 C C . ARG B 1 44 ? -11.086 -21.125 -26 1 97.06 44 ARG B C 1
ATOM 4049 O O . ARG B 1 44 ? -10.344 -21.203 -26.984 1 97.06 44 ARG B O 1
ATOM 4056 N N . LEU B 1 45 ? -10.781 -21.531 -24.828 1 97.88 45 LEU B N 1
ATOM 4057 C CA . LEU B 1 45 ? -9.5 -22.188 -24.594 1 97.88 45 LEU B CA 1
ATOM 4058 C C . LEU B 1 45 ? -9.359 -23.438 -25.469 1 97.88 45 LEU B C 1
ATOM 4060 O O . LEU B 1 45 ? -8.344 -23.609 -26.141 1 97.88 45 LEU B O 1
ATOM 4064 N N . ALA B 1 46 ? -10.359 -24.281 -25.484 1 97.69 46 ALA B N 1
ATOM 4065 C CA . ALA B 1 46 ? -10.344 -25.5 -26.297 1 97.69 46 ALA B CA 1
ATOM 4066 C C . ALA B 1 46 ? -10.242 -25.188 -27.781 1 97.69 46 ALA B C 1
ATOM 4068 O O . ALA B 1 46 ? -9.539 -25.875 -28.531 1 97.69 46 ALA B O 1
ATOM 4069 N N . GLU B 1 47 ? -10.922 -24.156 -28.141 1 97.25 47 GLU B N 1
ATOM 4070 C CA . GLU B 1 47 ? -10.891 -23.75 -29.547 1 97.25 47 GLU B CA 1
ATOM 4071 C C . GLU B 1 47 ? -9.492 -23.312 -29.969 1 97.25 47 GLU B C 1
ATOM 4073 O O . GLU B 1 47 ? -9.023 -23.656 -31.047 1 97.25 47 GLU B O 1
ATOM 4078 N N . VAL B 1 48 ? -8.867 -22.547 -29.156 1 97.69 48 VAL B N 1
ATOM 4079 C CA . VAL B 1 48 ? -7.531 -22.047 -29.469 1 97.69 48 VAL B CA 1
ATOM 4080 C C . VAL B 1 48 ? -6.551 -23.219 -29.531 1 97.69 48 VAL B C 1
ATOM 4082 O O . VAL B 1 48 ? -5.719 -23.281 -30.438 1 97.69 48 VAL B O 1
ATOM 4085 N N . VAL B 1 49 ? -6.66 -24.141 -28.625 1 98.06 49 VAL B N 1
ATOM 4086 C CA . VAL B 1 49 ? -5.758 -25.281 -28.594 1 98.06 49 VAL B CA 1
ATOM 4087 C C . VAL B 1 49 ? -5.961 -26.141 -29.844 1 98.06 49 VAL B C 1
ATOM 4089 O O . VAL B 1 49 ? -4.992 -26.562 -30.469 1 98.06 49 VAL B O 1
ATOM 4092 N N . ARG B 1 50 ? -7.172 -26.391 -30.219 1 97.5 50 ARG B N 1
ATOM 4093 C CA . ARG B 1 50 ? -7.465 -27.141 -31.438 1 97.5 50 ARG B CA 1
ATOM 4094 C C . ARG B 1 50 ? -6.938 -26.406 -32.656 1 97.5 50 ARG B C 1
ATOM 4096 O O . ARG B 1 50 ? -6.371 -27.031 -33.562 1 97.5 50 ARG B O 1
ATOM 4103 N N . GLY B 1 51 ? -7.191 -25.109 -32.656 1 97.38 51 GLY B N 1
ATOM 4104 C CA . GLY B 1 51 ? -6.691 -24.312 -33.781 1 97.38 51 GLY B CA 1
ATOM 4105 C C . GLY B 1 51 ? -5.18 -24.375 -33.906 1 97.38 51 GLY B C 1
ATOM 4106 O O . GLY B 1 51 ? -4.664 -24.531 -35.031 1 97.38 51 GLY B O 1
ATOM 4107 N N . LEU B 1 52 ? -4.465 -24.25 -32.844 1 97.69 52 LEU B N 1
ATOM 4108 C CA . LEU B 1 52 ? -3.01 -24.312 -32.844 1 97.69 52 LEU B CA 1
ATOM 4109 C C . LEU B 1 52 ? -2.531 -25.703 -33.219 1 97.69 52 LEU B C 1
ATOM 4111 O O . LEU B 1 52 ? -1.495 -25.859 -33.875 1 97.69 52 LEU B O 1
ATOM 4115 N N . SER B 1 53 ? -3.271 -26.75 -32.812 1 97 53 SER B N 1
ATOM 4116 C CA . SER B 1 53 ? -2.949 -28.125 -33.219 1 97 53 SER B CA 1
ATOM 4117 C C . SER B 1 53 ? -3.072 -28.328 -34.719 1 97 53 SER B C 1
ATOM 4119 O O . SER B 1 53 ? -2.229 -28.969 -35.344 1 97 53 SER B O 1
ATOM 4121 N N . LYS B 1 54 ? -4.082 -27.797 -35.281 1 96.44 54 LYS B N 1
ATOM 4122 C CA . LYS B 1 54 ? -4.27 -27.875 -36.719 1 96.44 54 LYS B CA 1
ATOM 4123 C C . LYS B 1 54 ? -3.139 -27.172 -37.469 1 96.44 54 LYS B C 1
ATOM 4125 O O . LYS B 1 54 ? -2.664 -27.656 -38.5 1 96.44 54 LYS B O 1
ATOM 4130 N N . LYS B 1 55 ? -2.799 -26.047 -36.938 1 96.56 55 LYS B N 1
ATOM 4131 C CA . LYS B 1 55 ? -1.679 -25.312 -37.5 1 96.56 55 LYS B CA 1
ATOM 4132 C C . LYS B 1 55 ? -0.397 -26.141 -37.469 1 96.56 55 LYS B C 1
ATOM 4134 O O . LYS B 1 55 ? 0.375 -26.156 -38.438 1 96.56 55 LYS B O 1
ATOM 4139 N N . ALA B 1 56 ? -0.144 -26.797 -36.406 1 96.44 56 ALA B N 1
ATOM 4140 C CA . ALA B 1 56 ? 1.019 -27.672 -36.281 1 96.44 56 ALA B CA 1
ATOM 4141 C C . ALA B 1 56 ? 0.999 -28.75 -37.375 1 96.44 56 ALA B C 1
ATOM 4143 O O . ALA B 1 56 ? 2.025 -29.047 -37.969 1 96.44 56 ALA B O 1
ATOM 4144 N N . ARG B 1 57 ? -0.111 -29.344 -37.562 1 95.5 57 ARG B N 1
ATOM 4145 C CA . ARG B 1 57 ? -0.26 -30.359 -38.594 1 95.5 57 ARG B CA 1
ATOM 4146 C C . ARG B 1 57 ? 0.101 -29.812 -39.969 1 95.5 57 ARG B C 1
ATOM 4148 O O . ARG B 1 57 ? 0.804 -30.469 -40.75 1 95.5 57 ARG B O 1
ATOM 4155 N N . GLU B 1 58 ? -0.389 -28.641 -40.188 1 96.12 58 GLU B N 1
ATOM 4156 C CA . GLU B 1 58 ? -0.124 -28 -41.469 1 96.12 58 GLU B CA 1
ATOM 4157 C C . GLU B 1 58 ? 1.369 -27.75 -41.656 1 96.12 58 GLU B C 1
ATOM 4159 O O . GLU B 1 58 ? 1.851 -27.672 -42.812 1 96.12 58 GLU B O 1
ATOM 4164 N N . LEU B 1 59 ? 2.057 -27.641 -40.594 1 95.75 59 LEU B N 1
ATOM 4165 C CA . LEU B 1 59 ? 3.494 -27.391 -40.625 1 95.75 59 LEU B CA 1
ATOM 4166 C C . LEU B 1 59 ? 4.27 -28.703 -40.719 1 95.75 59 LEU B C 1
ATOM 4168 O O . LEU B 1 59 ? 5.5 -28.703 -40.688 1 95.75 59 LEU B O 1
ATOM 4172 N N . GLY B 1 60 ? 3.551 -29.859 -40.75 1 94.19 60 GLY B N 1
ATOM 4173 C CA . GLY B 1 60 ? 4.188 -31.156 -40.969 1 94.19 60 GLY B CA 1
ATOM 4174 C C . GLY B 1 60 ? 4.484 -31.906 -39.688 1 94.19 60 GLY B C 1
ATOM 4175 O O . GLY B 1 60 ? 5.219 -32.906 -39.688 1 94.19 60 GLY B O 1
ATOM 4176 N N . VAL B 1 61 ? 3.938 -31.531 -38.625 1 95.25 61 VAL B N 1
ATOM 4177 C CA . VAL B 1 61 ? 4.199 -32.125 -37.312 1 95.25 61 VAL B CA 1
ATOM 4178 C C . VAL B 1 61 ? 3.537 -33.5 -37.219 1 95.25 61 VAL B C 1
ATOM 4180 O O . VAL B 1 61 ? 2.41 -33.688 -37.688 1 95.25 61 VAL B O 1
ATOM 4183 N N . LYS B 1 62 ? 4.246 -34.438 -36.594 1 93.38 62 LYS B N 1
ATOM 4184 C CA . LYS B 1 62 ? 3.709 -35.781 -36.469 1 93.38 62 LYS B CA 1
ATOM 4185 C C . LYS B 1 62 ? 3.354 -36.125 -35.031 1 93.38 62 LYS B C 1
ATOM 4187 O O . LYS B 1 62 ? 2.473 -36.938 -34.75 1 93.38 62 LYS B O 1
ATOM 4192 N N . LYS B 1 63 ? 4.078 -35.531 -34.125 1 96.75 63 LYS B N 1
ATOM 4193 C CA . LYS B 1 63 ? 3.844 -35.75 -32.688 1 96.75 63 LYS B CA 1
ATOM 4194 C C . LYS B 1 63 ? 3.549 -34.469 -31.953 1 96.75 63 LYS B C 1
ATOM 4196 O O . LYS B 1 63 ? 4.195 -33.438 -32.219 1 96.75 63 LYS B O 1
ATOM 4201 N N . LEU B 1 64 ? 2.578 -34.562 -31.172 1 97.88 64 LEU B N 1
ATOM 4202 C CA . LEU B 1 64 ? 2.131 -33.406 -30.406 1 97.88 64 LEU B CA 1
ATOM 4203 C C . LEU B 1 64 ? 2.338 -33.625 -28.906 1 97.88 64 LEU B C 1
ATOM 4205 O O . LEU B 1 64 ? 2.174 -34.75 -28.406 1 97.88 64 LEU B O 1
ATOM 4209 N N . GLY B 1 65 ? 2.785 -32.656 -28.219 1 98.62 65 GLY B N 1
ATOM 4210 C CA . GLY B 1 65 ? 2.838 -32.594 -26.766 1 98.62 65 GLY B CA 1
ATOM 4211 C C . GLY B 1 65 ? 2.221 -31.344 -26.188 1 98.62 65 GLY B C 1
ATOM 4212 O O . GLY B 1 65 ? 2.205 -30.297 -26.844 1 98.62 65 GLY B O 1
ATOM 4213 N N . ILE B 1 66 ? 1.723 -31.453 -24.938 1 98.56 66 ILE B N 1
ATOM 4214 C CA . ILE B 1 66 ? 1.128 -30.281 -24.312 1 98.56 66 ILE B CA 1
ATOM 4215 C C . ILE B 1 66 ? 1.657 -30.125 -22.891 1 98.56 66 ILE B C 1
ATOM 4217 O O . ILE B 1 66 ? 2.029 -31.109 -22.25 1 98.56 66 ILE B O 1
ATOM 4221 N N . CYS B 1 67 ? 1.786 -28.984 -22.438 1 97.88 67 CYS B N 1
ATOM 4222 C CA . CYS B 1 67 ? 1.888 -28.688 -21.016 1 97.88 67 CYS B CA 1
ATOM 4223 C C . CYS B 1 67 ? 0.84 -27.656 -20.609 1 97.88 67 CYS B C 1
ATOM 4225 O O . CYS B 1 67 ? 0.408 -26.844 -21.422 1 97.88 67 CYS B O 1
ATOM 4227 N N . THR B 1 68 ? 0.355 -27.781 -19.406 1 98.12 68 THR B N 1
ATOM 4228 C CA . THR B 1 68 ? -0.742 -26.953 -18.922 1 98.12 68 THR B CA 1
ATOM 4229 C C . THR B 1 68 ? -0.392 -26.312 -17.578 1 98.12 68 THR B C 1
ATOM 4231 O O . THR B 1 68 ? 0.423 -26.844 -16.828 1 98.12 68 THR B O 1
ATOM 4234 N N . TYR B 1 69 ? -1.022 -25.125 -17.391 1 96.06 69 TYR B N 1
ATOM 4235 C CA . TYR B 1 69 ? -0.985 -24.656 -16 1 96.06 69 TYR B CA 1
ATOM 4236 C C . TYR B 1 69 ? -1.751 -25.609 -15.094 1 96.06 69 TYR B C 1
ATOM 4238 O O . TYR B 1 69 ? -2.514 -26.453 -15.562 1 96.06 69 TYR B O 1
ATOM 4246 N N . ARG B 1 70 ? -1.452 -25.484 -13.805 1 95.25 70 ARG B N 1
ATOM 4247 C CA . ARG B 1 70 ? -1.794 -26.594 -12.914 1 95.25 70 ARG B CA 1
ATOM 4248 C C . ARG B 1 70 ? -2.838 -26.172 -11.891 1 95.25 70 ARG B C 1
ATOM 4250 O O . ARG B 1 70 ? -3.273 -25.016 -11.875 1 95.25 70 ARG B O 1
ATOM 4257 N N . ALA B 1 71 ? -3.348 -27.188 -11.188 1 95.38 71 ALA B N 1
ATOM 4258 C CA . ALA B 1 71 ? -4.23 -27.031 -10.031 1 95.38 71 ALA B CA 1
ATOM 4259 C C . ALA B 1 71 ? -5.512 -26.297 -10.414 1 95.38 71 ALA B C 1
ATOM 4261 O O . ALA B 1 71 ? -6.027 -25.484 -9.641 1 95.38 71 ALA B O 1
ATOM 4262 N N . SER B 1 72 ? -5.918 -26.469 -11.617 1 97.56 72 SER B N 1
ATOM 4263 C CA . SER B 1 72 ? -7.133 -25.859 -12.156 1 97.56 72 SER B CA 1
ATOM 4264 C C . SER B 1 72 ? -8.094 -26.938 -12.68 1 97.56 72 SER B C 1
ATOM 4266 O O . SER B 1 72 ? -7.66 -27.938 -13.258 1 97.56 72 SER B O 1
ATOM 4268 N N . VAL B 1 73 ? -9.383 -26.688 -12.414 1 98.44 73 VAL B N 1
ATOM 4269 C CA . VAL B 1 73 ? -10.328 -27.781 -12.664 1 98.44 73 VAL B CA 1
ATOM 4270 C C . VAL B 1 73 ? -11.531 -27.266 -13.445 1 98.44 73 VAL B C 1
ATOM 4272 O O . VAL B 1 73 ? -11.766 -26.047 -13.492 1 98.44 73 VAL B O 1
ATOM 4275 N N . LEU B 1 74 ? -12.219 -28.141 -14.078 1 98.56 74 LEU B N 1
ATOM 4276 C CA . LEU B 1 74 ? -13.477 -27.875 -14.758 1 98.56 74 LEU B CA 1
ATOM 4277 C C . LEU B 1 74 ? -14.258 -29.172 -14.984 1 98.56 74 LEU B C 1
ATOM 4279 O O . LEU B 1 74 ? -13.75 -30.266 -14.734 1 98.56 74 LEU B O 1
ATOM 4283 N N . ALA B 1 75 ? -15.508 -29.031 -15.344 1 98.75 75 ALA B N 1
ATOM 4284 C CA . ALA B 1 75 ? -16.375 -30.156 -15.703 1 98.75 75 ALA B CA 1
ATOM 4285 C C . ALA B 1 75 ? -16.766 -30.078 -17.172 1 98.75 75 ALA B C 1
ATOM 4287 O O . ALA B 1 75 ? -16.875 -28.984 -17.75 1 98.75 75 ALA B O 1
ATOM 4288 N N . TRP B 1 76 ? -16.953 -31.203 -17.75 1 98.56 76 TRP B N 1
ATOM 4289 C CA . TRP B 1 76 ? -17.359 -31.25 -19.156 1 98.56 76 TRP B CA 1
ATOM 4290 C C . TRP B 1 76 ? -18.234 -32.469 -19.422 1 98.56 76 TRP B C 1
ATOM 4292 O O . TRP B 1 76 ? -18.281 -33.406 -18.609 1 98.56 76 TRP B O 1
ATOM 4302 N N . ARG B 1 77 ? -18.875 -32.5 -20.531 1 97.94 77 ARG B N 1
ATOM 4303 C CA . ARG B 1 77 ? -19.781 -33.562 -20.922 1 97.94 77 ARG B CA 1
ATOM 4304 C C . ARG B 1 77 ? -19.031 -34.656 -21.688 1 97.94 77 ARG B C 1
ATOM 4306 O O . ARG B 1 77 ? -17.875 -34.469 -22.078 1 97.94 77 ARG B O 1
ATOM 4313 N N . LYS B 1 78 ? -19.703 -35.719 -21.906 1 97.62 78 LYS B N 1
ATOM 4314 C CA . LYS B 1 78 ? -19.141 -36.875 -22.625 1 97.62 78 LYS B CA 1
ATOM 4315 C C . LYS B 1 78 ? -18.719 -36.469 -24.047 1 97.62 78 LYS B C 1
ATOM 4317 O O . LYS B 1 78 ? -17.75 -37 -24.578 1 97.62 78 LYS B O 1
ATOM 4322 N N . ASP B 1 79 ? -19.375 -35.531 -24.625 1 96.81 79 ASP B N 1
ATOM 4323 C CA . ASP B 1 79 ? -19.047 -35.125 -25.984 1 96.81 79 ASP B CA 1
ATOM 4324 C C . ASP B 1 79 ? -17.875 -34.156 -26 1 96.81 79 ASP B C 1
ATOM 4326 O O . ASP B 1 79 ? -17.469 -33.688 -27.062 1 96.81 79 ASP B O 1
ATOM 4330 N N . GLY B 1 80 ? -17.406 -33.812 -24.828 1 96.94 80 GLY B N 1
ATOM 4331 C CA . GLY B 1 80 ? -16.25 -32.938 -24.734 1 96.94 80 GLY B CA 1
ATOM 4332 C C . GLY B 1 80 ? -16.594 -31.484 -24.5 1 96.94 80 GLY B C 1
ATOM 4333 O O . GLY B 1 80 ? -15.719 -30.672 -24.234 1 96.94 80 GLY B O 1
ATOM 4334 N N . SER B 1 81 ? -17.859 -31.156 -24.594 1 97.31 81 SER B N 1
ATOM 4335 C CA . SER B 1 81 ? -18.281 -29.766 -24.375 1 97.31 81 SER B CA 1
ATOM 4336 C C . SER B 1 81 ? -18.172 -29.375 -22.906 1 97.31 81 SER B C 1
ATOM 4338 O O . SER B 1 81 ? -18.594 -30.125 -22.031 1 97.31 81 SER B O 1
ATOM 4340 N N . PRO B 1 82 ? -17.625 -28.219 -22.641 1 97.81 82 PRO B N 1
ATOM 4341 C CA . PRO B 1 82 ? -17.469 -27.812 -21.25 1 97.81 82 PRO B CA 1
ATOM 4342 C C . PRO B 1 82 ? -18.797 -27.547 -20.562 1 97.81 82 PRO B C 1
ATOM 4344 O O . PRO B 1 82 ? -19.719 -26.984 -21.172 1 97.81 82 PRO B O 1
ATOM 4347 N N . LEU B 1 83 ? -18.906 -27.938 -19.297 1 97.81 83 LEU B N 1
ATOM 4348 C CA . LEU B 1 83 ? -20.031 -27.609 -18.438 1 97.81 83 LEU B CA 1
ATOM 4349 C C . LEU B 1 83 ? -19.75 -26.344 -17.625 1 97.81 83 LEU B C 1
ATOM 4351 O O . LEU B 1 83 ? -20.672 -25.641 -17.219 1 97.81 83 LEU B O 1
ATOM 4355 N N . THR B 1 84 ? -18.5 -26.094 -17.312 1 97.5 84 THR B N 1
ATOM 4356 C CA . THR B 1 84 ? -18.062 -24.922 -16.562 1 97.5 84 THR B CA 1
ATOM 4357 C C . THR B 1 84 ? -16.859 -24.266 -17.234 1 97.5 84 THR B C 1
ATOM 4359 O O . THR B 1 84 ? -16.203 -24.875 -18.078 1 97.5 84 THR B O 1
ATOM 4362 N N . ASN B 1 85 ? -16.625 -23 -16.922 1 97.31 85 ASN B N 1
ATOM 4363 C CA . ASN B 1 85 ? -15.312 -22.422 -17.172 1 97.31 85 ASN B CA 1
ATOM 4364 C C . ASN B 1 85 ? -14.234 -23.094 -16.328 1 97.31 85 ASN B C 1
ATOM 4366 O O . ASN B 1 85 ? -14.547 -23.844 -15.398 1 97.31 85 ASN B O 1
ATOM 4370 N N . VAL B 1 86 ? -12.992 -22.891 -16.719 1 98.12 86 VAL B N 1
ATOM 4371 C CA . VAL B 1 86 ? -11.891 -23.375 -15.883 1 98.12 86 VAL B CA 1
ATOM 4372 C C . VAL B 1 86 ? -11.828 -22.562 -14.594 1 98.12 86 VAL B C 1
ATOM 4374 O O . VAL B 1 86 ? -11.75 -21.328 -14.625 1 98.12 86 VAL B O 1
ATOM 4377 N N . ILE B 1 87 ? -11.977 -23.188 -13.5 1 96.69 87 ILE B N 1
ATOM 4378 C CA . ILE B 1 87 ? -11.656 -22.562 -12.219 1 96.69 87 ILE B CA 1
ATOM 4379 C C . ILE B 1 87 ? -10.148 -22.641 -11.984 1 96.69 87 ILE B C 1
ATOM 4381 O O . ILE B 1 87 ? -9.594 -23.719 -11.758 1 96.69 87 ILE B O 1
ATOM 4385 N N . THR B 1 88 ? -9.508 -21.5 -11.969 1 94.44 88 THR B N 1
ATOM 4386 C CA . THR B 1 88 ? -8.055 -21.469 -12.047 1 94.44 88 THR B CA 1
ATOM 4387 C C . THR B 1 88 ? -7.43 -21.625 -10.664 1 94.44 88 THR B C 1
ATOM 4389 O O . THR B 1 88 ? -8.125 -21.516 -9.648 1 94.44 88 THR B O 1
ATOM 4392 N N . TRP B 1 89 ? -6.137 -21.844 -10.68 1 91.94 89 TRP B N 1
ATOM 4393 C CA . TRP B 1 89 ? -5.332 -22.062 -9.484 1 91.94 89 TRP B CA 1
ATOM 4394 C C . TRP B 1 89 ? -5.285 -20.812 -8.617 1 91.94 89 TRP B C 1
ATOM 4396 O O . TRP B 1 89 ? -4.934 -20.875 -7.441 1 91.94 89 TRP B O 1
ATOM 4406 N N . MET B 1 90 ? -5.676 -19.75 -9.188 1 85.38 90 MET B N 1
ATOM 4407 C CA . MET B 1 90 ? -5.652 -18.484 -8.469 1 85.38 90 MET B CA 1
ATOM 4408 C C . MET B 1 90 ? -6.977 -18.25 -7.746 1 85.38 90 MET B C 1
ATOM 4410 O O . MET B 1 90 ? -7.105 -17.281 -6.98 1 85.38 90 MET B O 1
ATOM 4414 N N . ASP B 1 91 ? -7.945 -19.109 -7.902 1 87.19 91 ASP B N 1
ATOM 4415 C CA . ASP B 1 91 ? -9.305 -18.891 -7.426 1 87.19 91 ASP B CA 1
ATOM 4416 C C . ASP B 1 91 ? -9.43 -19.234 -5.941 1 87.19 91 ASP B C 1
ATOM 4418 O O . ASP B 1 91 ? -8.828 -20.188 -5.469 1 87.19 91 ASP B O 1
ATOM 4422 N N . GLY B 1 92 ? -10.258 -18.453 -5.188 1 78.38 92 GLY B N 1
ATOM 4423 C CA . GLY B 1 92 ? -10.422 -18.672 -3.758 1 78.38 92 GLY B CA 1
ATOM 4424 C C . GLY B 1 92 ? -11.82 -19.125 -3.377 1 78.38 92 GLY B C 1
ATOM 4425 O O . GLY B 1 92 ? -12.18 -19.125 -2.197 1 78.38 92 GLY B O 1
ATOM 4426 N N . ARG B 1 93 ? -12.609 -19.594 -4.297 1 87.69 93 ARG B N 1
ATOM 4427 C CA . ARG B 1 93 ? -14.008 -19.891 -4.02 1 87.69 93 ARG B CA 1
ATOM 4428 C C . ARG B 1 93 ? -14.141 -21.094 -3.1 1 87.69 93 ARG B C 1
ATOM 4430 O O . ARG B 1 93 ? -15.195 -21.312 -2.5 1 87.69 93 ARG B O 1
ATOM 4437 N N . GLY B 1 94 ? -13.109 -21.844 -2.959 1 90.88 94 GLY B N 1
ATOM 4438 C CA . GLY B 1 94 ? -13.117 -23 -2.086 1 90.88 94 GLY B CA 1
ATOM 4439 C C . GLY B 1 94 ? -13.375 -22.656 -0.631 1 90.88 94 GLY B C 1
ATOM 4440 O O . GLY B 1 94 ? -13.688 -23.531 0.176 1 90.88 94 GLY B O 1
ATOM 4441 N N . ILE B 1 95 ? -13.281 -21.391 -0.321 1 85.19 95 ILE B N 1
ATOM 4442 C CA . ILE B 1 95 ? -13.555 -20.953 1.043 1 85.19 95 ILE B CA 1
ATOM 4443 C C . ILE B 1 95 ? -14.984 -21.344 1.433 1 85.19 95 ILE B C 1
ATOM 4445 O O . ILE B 1 95 ? -15.25 -21.672 2.592 1 85.19 95 ILE B O 1
ATOM 4449 N N . GLU B 1 96 ? -15.891 -21.344 0.552 1 87.75 96 GLU B N 1
ATOM 4450 C CA . GLU B 1 96 ? -17.281 -21.734 0.792 1 87.75 96 GLU B CA 1
ATOM 4451 C C . GLU B 1 96 ? -17.375 -23.203 1.2 1 87.75 96 GLU B C 1
ATOM 4453 O O . GLU B 1 96 ? -18.156 -23.562 2.076 1 87.75 96 GLU B O 1
ATOM 4458 N N . VAL B 1 97 ? -16.547 -23.938 0.555 1 92.75 97 VAL B N 1
ATOM 4459 C CA . VAL B 1 97 ? -16.531 -25.359 0.829 1 92.75 97 VAL B CA 1
ATOM 4460 C C . VAL B 1 97 ? -15.922 -25.625 2.201 1 92.75 97 VAL B C 1
ATOM 4462 O O . VAL B 1 97 ? -16.453 -26.406 2.992 1 92.75 97 VAL B O 1
ATOM 4465 N N . ILE B 1 98 ? -14.875 -24.984 2.467 1 90.94 98 ILE B N 1
ATOM 4466 C CA . ILE B 1 98 ? -14.133 -25.172 3.707 1 90.94 98 ILE B CA 1
ATOM 4467 C C . ILE B 1 98 ? -14.992 -24.766 4.898 1 90.94 98 ILE B C 1
ATOM 4469 O O . ILE B 1 98 ? -14.977 -25.422 5.941 1 90.94 98 ILE B O 1
ATOM 4473 N N . SER B 1 99 ? -15.742 -23.734 4.734 1 88.12 99 SER B N 1
ATOM 4474 C CA . SER B 1 99 ? -16.578 -23.219 5.812 1 88.12 99 SER B CA 1
ATOM 4475 C C . SER B 1 99 ? -17.688 -24.203 6.168 1 88.12 99 SER B C 1
ATOM 4477 O O . SER B 1 99 ? -18.234 -24.156 7.27 1 88.12 99 SER B O 1
ATOM 4479 N N . LYS B 1 100 ? -18.016 -25.109 5.328 1 92.75 100 LYS B N 1
ATOM 4480 C CA . LYS B 1 100 ? -19.141 -26.047 5.516 1 92.75 100 LYS B CA 1
ATOM 4481 C C . LYS B 1 100 ? -18.625 -27.438 5.859 1 92.75 100 LYS B C 1
ATOM 4483 O O . LYS B 1 100 ? -19.422 -28.391 5.938 1 92.75 100 LYS B O 1
ATOM 4488 N N . LEU B 1 101 ? -17.406 -27.516 6.008 1 93.44 101 LEU B N 1
ATOM 4489 C CA . LEU B 1 101 ? -16.844 -28.828 6.324 1 93.44 101 LEU B CA 1
ATOM 4490 C C . LEU B 1 101 ? -17.438 -29.375 7.617 1 93.44 101 LEU B C 1
ATOM 4492 O O . LEU B 1 101 ? -17.719 -28.625 8.555 1 93.44 101 LEU B O 1
ATOM 4496 N N . SER B 1 102 ? -17.562 -30.625 7.711 1 90.88 102 SER B N 1
ATOM 4497 C CA . SER B 1 102 ? -18.062 -31.266 8.922 1 90.88 102 SER B CA 1
ATOM 4498 C C . SER B 1 102 ? -17.078 -31.109 10.078 1 90.88 102 SER B C 1
ATOM 4500 O O . SER B 1 102 ? -15.906 -30.781 9.859 1 90.88 102 SER B O 1
ATOM 4502 N N . MET B 1 103 ? -17.547 -31.406 11.227 1 89.88 103 MET B N 1
ATOM 4503 C CA . MET B 1 103 ? -16.703 -31.297 12.414 1 89.88 103 MET B CA 1
ATOM 4504 C C . MET B 1 103 ? -15.523 -32.25 12.336 1 89.88 103 MET B C 1
ATOM 4506 O O . MET B 1 103 ? -14.406 -31.922 12.719 1 89.88 103 MET B O 1
ATOM 4510 N N . ILE B 1 104 ? -15.836 -33.375 11.875 1 88.94 104 ILE B N 1
ATOM 4511 C CA . ILE B 1 104 ? -14.797 -34.406 11.766 1 88.94 104 ILE B CA 1
ATOM 4512 C C . ILE B 1 104 ? -13.75 -33.938 10.75 1 88.94 104 ILE B C 1
ATOM 4514 O O . ILE B 1 104 ? -12.547 -34.094 10.984 1 88.94 104 ILE B O 1
ATOM 4518 N N . ALA B 1 105 ? -14.195 -33.5 9.617 1 89.25 105 ALA B N 1
ATOM 4519 C CA . ALA B 1 105 ? -13.273 -33.031 8.586 1 89.25 105 ALA B CA 1
ATOM 4520 C C . ALA B 1 105 ? -12.406 -31.891 9.102 1 89.25 105 ALA B C 1
ATOM 4522 O O . ALA B 1 105 ? -11.211 -31.844 8.82 1 89.25 105 ALA B O 1
ATOM 4523 N N . ARG B 1 106 ? -12.938 -31.031 9.852 1 89.25 106 ARG B N 1
ATOM 4524 C CA . ARG B 1 106 ? -12.219 -29.891 10.43 1 89.25 106 ARG B CA 1
ATOM 4525 C C . ARG B 1 106 ? -11.18 -30.359 11.445 1 89.25 106 ARG B C 1
ATOM 4527 O O . ARG B 1 106 ? -10.078 -29.797 11.508 1 89.25 106 ARG B O 1
ATOM 4534 N N . ALA B 1 107 ? -11.578 -31.297 12.195 1 87.5 107 ALA B N 1
ATOM 4535 C CA . ALA B 1 107 ? -10.672 -31.844 13.195 1 87.5 107 ALA B CA 1
ATOM 4536 C C . ALA B 1 107 ? -9.469 -32.531 12.539 1 87.5 107 ALA B C 1
ATOM 4538 O O . ALA B 1 107 ? -8.328 -32.312 12.938 1 87.5 107 ALA B O 1
ATOM 4539 N N . LEU B 1 108 ? -9.734 -33.312 11.555 1 86.12 108 LEU B N 1
ATOM 4540 C CA . LEU B 1 108 ? -8.672 -34 10.844 1 86.12 108 LEU B CA 1
ATOM 4541 C C . LEU B 1 108 ? -7.754 -33.031 10.125 1 86.12 108 LEU B C 1
ATOM 4543 O O . LEU B 1 108 ? -6.535 -33.219 10.086 1 86.12 108 LEU B O 1
ATOM 4547 N N . LYS B 1 109 ? -8.336 -32.094 9.547 1 86.31 109 LYS B N 1
ATOM 4548 C CA . LYS B 1 109 ? -7.59 -31.016 8.891 1 86.31 109 LYS B CA 1
ATOM 4549 C C . LYS B 1 109 ? -6.598 -30.359 9.852 1 86.31 109 LYS B C 1
ATOM 4551 O O . LYS B 1 109 ? -5.453 -30.094 9.477 1 86.31 109 LYS B O 1
ATOM 4556 N N . LYS B 1 110 ? -6.961 -30.172 11.055 1 83 110 LYS B N 1
ATOM 4557 C CA . LYS B 1 110 ? -6.121 -29.531 12.062 1 83 110 LYS B CA 1
ATOM 4558 C C . LYS B 1 110 ? -5.012 -30.469 12.539 1 83 110 LYS B C 1
ATOM 4560 O O . LYS B 1 110 ? -3.918 -30.016 12.875 1 83 110 LYS B O 1
ATOM 4565 N N . LEU B 1 111 ? -5.312 -31.719 12.469 1 81.75 111 LEU B N 1
ATOM 4566 C CA . LEU B 1 111 ? -4.406 -32.688 13.047 1 81.75 111 LEU B CA 1
ATOM 4567 C C . LEU B 1 111 ? -3.377 -33.156 12.023 1 81.75 111 LEU B C 1
ATOM 4569 O O . LEU B 1 111 ? -2.289 -33.625 12.391 1 81.75 111 LEU B O 1
ATOM 4573 N N . SER B 1 112 ? -3.725 -33.062 10.773 1 83.62 112 SER B N 1
ATOM 4574 C CA . SER B 1 112 ? -2.861 -33.562 9.703 1 83.62 112 SER B CA 1
ATOM 4575 C C . SER B 1 112 ? -2.379 -32.406 8.82 1 83.62 112 SER B C 1
ATOM 4577 O O . SER B 1 112 ? -3.186 -31.734 8.188 1 83.62 112 SER B O 1
ATOM 4579 N N . GLY B 1 113 ? -1.066 -32.344 8.75 1 80.19 113 GLY B N 1
ATOM 4580 C CA . GLY B 1 113 ? -0.496 -31.328 7.883 1 80.19 113 GLY B CA 1
ATOM 4581 C C . GLY B 1 113 ? -0.871 -31.5 6.422 1 80.19 113 GLY B C 1
ATOM 4582 O O . GLY B 1 113 ? -1.165 -30.531 5.73 1 80.19 113 GLY B O 1
ATOM 4583 N N . SER B 1 114 ? -0.922 -32.719 6.027 1 84.44 114 SER B N 1
ATOM 4584 C CA . SER B 1 114 ? -1.264 -33 4.641 1 84.44 114 SER B CA 1
ATOM 4585 C C . SER B 1 114 ? -2.723 -32.656 4.344 1 84.44 114 SER B C 1
ATOM 4587 O O . SER B 1 114 ? -3.031 -32.094 3.303 1 84.44 114 SER B O 1
ATOM 4589 N N . LEU B 1 115 ? -3.58 -33.031 5.227 1 87.44 115 LEU B N 1
ATOM 4590 C CA . LEU B 1 115 ? -4.992 -32.75 5.012 1 87.44 115 LEU B CA 1
ATOM 4591 C C . LEU B 1 115 ? -5.258 -31.25 5.094 1 87.44 115 LEU B C 1
ATOM 4593 O O . LEU B 1 115 ? -6.137 -30.734 4.406 1 87.44 115 LEU B O 1
ATOM 4597 N N . ASN B 1 116 ? -4.457 -30.625 5.922 1 85.88 116 ASN B N 1
ATOM 4598 C CA . ASN B 1 116 ? -4.586 -29.188 6 1 85.88 116 ASN B CA 1
ATOM 4599 C C . ASN B 1 116 ? -4.258 -28.516 4.664 1 85.88 116 ASN B C 1
ATOM 4601 O O . ASN B 1 116 ? -4.895 -27.531 4.281 1 85.88 116 ASN B O 1
ATOM 4605 N N . THR B 1 117 ? -3.301 -29.078 4.023 1 85.06 117 THR B N 1
ATOM 4606 C CA . THR B 1 117 ? -2.898 -28.547 2.723 1 85.06 117 THR B CA 1
ATOM 4607 C C . THR B 1 117 ? -3.936 -28.891 1.655 1 85.06 117 THR B C 1
ATOM 4609 O O . THR B 1 117 ? -4.266 -28.062 0.813 1 85.06 117 THR B O 1
ATOM 4612 N N . ILE B 1 118 ? -4.445 -30.047 1.747 1 89.88 118 ILE B N 1
ATOM 4613 C CA . ILE B 1 118 ? -5.383 -30.531 0.738 1 89.88 118 ILE B CA 1
ATOM 4614 C C . ILE B 1 118 ? -6.738 -29.844 0.927 1 89.88 118 ILE B C 1
ATOM 4616 O O . ILE B 1 118 ? -7.375 -29.438 -0.046 1 89.88 118 ILE B O 1
ATOM 4620 N N . LEU B 1 119 ? -7.137 -29.734 2.211 1 91.88 119 LEU B N 1
ATOM 4621 C CA . LEU B 1 119 ? -8.414 -29.094 2.506 1 91.88 119 LEU B CA 1
ATOM 4622 C C . LEU B 1 119 ? -8.25 -27.594 2.654 1 91.88 119 LEU B C 1
ATOM 4624 O O . LEU B 1 119 ? -8.57 -27.031 3.703 1 91.88 119 LEU B O 1
ATOM 4628 N N . SER B 1 120 ? -7.828 -27.016 1.602 1 88.12 120 SER B N 1
ATOM 4629 C CA . SER B 1 120 ? -7.637 -25.578 1.499 1 88.12 120 SER B CA 1
ATOM 4630 C C . SER B 1 120 ? -8.469 -24.984 0.365 1 88.12 120 SER B C 1
ATOM 4632 O O . SER B 1 120 ? -8.852 -25.703 -0.565 1 88.12 120 SER B O 1
ATOM 4634 N N . PRO B 1 121 ? -8.758 -23.719 0.432 1 86 121 PRO B N 1
ATOM 4635 C CA . PRO B 1 121 ? -9.695 -23.094 -0.507 1 86 121 PRO B CA 1
ATOM 4636 C C . PRO B 1 121 ? -9.227 -23.188 -1.956 1 86 121 PRO B C 1
ATOM 4638 O O . PRO B 1 121 ? -10.047 -23.188 -2.877 1 86 121 PRO B O 1
ATOM 4641 N N . ASP B 1 122 ? -7.957 -23.266 -2.168 1 85.56 122 ASP B N 1
ATOM 4642 C CA . ASP B 1 122 ? -7.449 -23.219 -3.533 1 85.56 122 ASP B CA 1
ATOM 4643 C C . ASP B 1 122 ? -7.082 -24.625 -4.031 1 85.56 122 ASP B C 1
ATOM 4645 O O . ASP B 1 122 ? -6.586 -24.781 -5.152 1 85.56 122 ASP B O 1
ATOM 4649 N N . SER B 1 123 ? -7.312 -25.625 -3.227 1 92.19 123 SER B N 1
ATOM 4650 C CA . SER B 1 123 ? -6.996 -26.984 -3.611 1 92.19 123 SER B CA 1
ATOM 4651 C C . SER B 1 123 ? -7.941 -27.5 -4.695 1 92.19 123 SER B C 1
ATOM 4653 O O . SER B 1 123 ? -9.156 -27.297 -4.605 1 92.19 123 SER B O 1
ATOM 4655 N N . PRO B 1 124 ? -7.395 -28.188 -5.676 1 96.88 124 PRO B N 1
ATOM 4656 C CA . PRO B 1 124 ? -8.258 -28.719 -6.73 1 96.88 124 PRO B CA 1
ATOM 4657 C C . PRO B 1 124 ? -9.328 -29.672 -6.191 1 96.88 124 PRO B C 1
ATOM 4659 O O . PRO B 1 124 ? -10.453 -29.688 -6.707 1 96.88 124 PRO B O 1
ATOM 4662 N N . ALA B 1 125 ? -9.023 -30.422 -5.133 1 97.5 125 ALA B N 1
ATOM 4663 C CA . ALA B 1 125 ? -10.023 -31.312 -4.531 1 97.5 125 ALA B CA 1
ATOM 4664 C C . ALA B 1 125 ? -11.219 -30.516 -4.012 1 97.5 125 ALA B C 1
ATOM 4666 O O . ALA B 1 125 ? -12.367 -30.906 -4.23 1 97.5 125 ALA B O 1
ATOM 4667 N N . VAL B 1 126 ? -10.922 -29.5 -3.391 1 96.31 126 VAL B N 1
ATOM 4668 C CA . VAL B 1 126 ? -11.953 -28.641 -2.814 1 96.31 126 VAL B CA 1
ATOM 4669 C C . VAL B 1 126 ? -12.719 -27.922 -3.928 1 96.31 126 VAL B C 1
ATOM 4671 O O . VAL B 1 126 ? -13.945 -27.797 -3.861 1 96.31 126 VAL B O 1
ATOM 4674 N N . LEU B 1 127 ? -12.016 -27.5 -4.922 1 96.81 127 LEU B N 1
ATOM 4675 C CA . LEU B 1 127 ? -12.648 -26.828 -6.047 1 96.81 127 LEU B CA 1
ATOM 4676 C C . LEU B 1 127 ? -13.539 -27.797 -6.82 1 96.81 127 LEU B C 1
ATOM 4678 O O . LEU B 1 127 ? -14.594 -27.406 -7.328 1 96.81 127 LEU B O 1
ATOM 4682 N N . LEU B 1 128 ? -13.148 -28.984 -6.91 1 98.12 128 LEU B N 1
ATOM 4683 C CA . LEU B 1 128 ? -13.992 -30 -7.527 1 98.12 128 LEU B CA 1
ATOM 4684 C C . LEU B 1 128 ? -15.273 -30.219 -6.719 1 98.12 128 LEU B C 1
ATOM 4686 O O . LEU B 1 128 ? -16.359 -30.344 -7.285 1 98.12 128 LEU B O 1
ATOM 4690 N N . LYS B 1 129 ? -15.086 -30.25 -5.406 1 97.88 129 LYS B N 1
ATOM 4691 C CA . LYS B 1 129 ? -16.266 -30.344 -4.551 1 97.88 129 LYS B CA 1
ATOM 4692 C C . LYS B 1 129 ? -17.234 -29.188 -4.824 1 97.88 129 LYS B C 1
ATOM 4694 O O . LYS B 1 129 ? -18.453 -29.391 -4.898 1 97.88 129 LYS B O 1
ATOM 4699 N N . TRP B 1 130 ? -16.688 -28.047 -4.945 1 96.75 130 TRP B N 1
ATOM 4700 C CA . TRP B 1 130 ? -17.516 -26.875 -5.258 1 96.75 130 TRP B CA 1
ATOM 4701 C C . TRP B 1 130 ? -18.281 -27.094 -6.555 1 96.75 130 TRP B C 1
ATOM 4703 O O . TRP B 1 130 ? -19.484 -26.812 -6.625 1 96.75 130 TRP B O 1
ATOM 4713 N N . ILE B 1 131 ? -17.641 -27.578 -7.594 1 97.5 131 ILE B N 1
ATOM 4714 C CA . ILE B 1 131 ? -18.266 -27.828 -8.891 1 97.5 131 ILE B CA 1
ATOM 4715 C C . ILE B 1 131 ? -19.406 -28.828 -8.734 1 97.5 131 ILE B C 1
ATOM 4717 O O . ILE B 1 131 ? -20.5 -28.609 -9.234 1 97.5 131 ILE B O 1
ATOM 4721 N N . TYR B 1 132 ? -19.156 -29.891 -8.039 1 97.19 132 TYR B N 1
ATOM 4722 C CA . TYR B 1 132 ? -20.172 -30.922 -7.859 1 97.19 132 TYR B CA 1
ATOM 4723 C C . TYR B 1 132 ? -21.391 -30.359 -7.129 1 97.19 132 TYR B C 1
ATOM 4725 O O . TYR B 1 132 ? -22.531 -30.641 -7.512 1 97.19 132 TYR B O 1
ATOM 4733 N N . GLU B 1 133 ? -21.156 -29.625 -6.125 1 95.12 133 GLU B N 1
ATOM 4734 C CA . GLU B 1 133 ? -22.25 -29.047 -5.348 1 95.12 133 GLU B CA 1
ATOM 4735 C C . GLU B 1 133 ? -23.078 -28.078 -6.191 1 95.12 133 GLU B C 1
ATOM 4737 O O . GLU B 1 133 ? -24.297 -28.031 -6.055 1 95.12 133 GLU B O 1
ATOM 4742 N N . ARG B 1 134 ? -22.438 -27.406 -6.965 1 94.94 134 ARG B N 1
ATOM 4743 C CA . ARG B 1 134 ? -23.109 -26.344 -7.727 1 94.94 134 ARG B CA 1
ATOM 4744 C C . ARG B 1 134 ? -23.828 -26.938 -8.938 1 94.94 134 ARG B C 1
ATOM 4746 O O . ARG B 1 134 ? -24.891 -26.438 -9.328 1 94.94 134 ARG B O 1
ATOM 4753 N N . MET B 1 135 ? -23.234 -27.891 -9.586 1 95.56 135 MET B N 1
ATOM 4754 C CA . MET B 1 135 ? -23.75 -28.391 -10.859 1 95.56 135 MET B CA 1
ATOM 4755 C C . MET B 1 135 ? -24.641 -29.594 -10.648 1 95.56 135 MET B C 1
ATOM 4757 O O . MET B 1 135 ? -25.469 -29.938 -11.508 1 95.56 135 MET B O 1
ATOM 4761 N N . GLY B 1 136 ? -24.484 -30.281 -9.562 1 96.44 136 GLY B N 1
ATOM 4762 C CA . GLY B 1 136 ? -25.266 -31.484 -9.297 1 96.44 136 GLY B CA 1
ATOM 4763 C C . GLY B 1 136 ? -25.047 -32.594 -10.328 1 96.44 136 GLY B C 1
ATOM 4764 O O . GLY B 1 136 ? -26 -33.188 -10.805 1 96.44 136 GLY B O 1
ATOM 4765 N N . ILE B 1 137 ? -23.766 -32.812 -10.68 1 96.19 137 ILE B N 1
ATOM 4766 C CA . ILE B 1 137 ? -23.5 -33.719 -11.805 1 96.19 137 ILE B CA 1
ATOM 4767 C C . ILE B 1 137 ? -22.875 -35.031 -11.289 1 96.19 137 ILE B C 1
ATOM 4769 O O . ILE B 1 137 ? -22.219 -35.719 -12.039 1 96.19 137 ILE B O 1
ATOM 4773 N N . GLU B 1 138 ? -22.984 -35.344 -10.008 1 96.62 138 GLU B N 1
ATOM 4774 C CA . GLU B 1 138 ? -22.359 -36.531 -9.43 1 96.62 138 GLU B CA 1
ATOM 4775 C C . GLU B 1 138 ? -22.828 -37.812 -10.141 1 96.62 138 GLU B C 1
ATOM 4777 O O . GLU B 1 138 ? -22 -38.656 -10.531 1 96.62 138 GLU B O 1
ATOM 4782 N N . LYS B 1 139 ? -24.094 -37.969 -10.305 1 96.31 139 LYS B N 1
ATOM 4783 C CA . LYS B 1 139 ? -24.641 -39.156 -10.961 1 96.31 139 LYS B CA 1
ATOM 4784 C C . LYS B 1 139 ? -24.219 -39.219 -12.422 1 96.31 139 LYS B C 1
ATOM 4786 O O . LYS B 1 139 ? -23.906 -40.312 -12.93 1 96.31 139 LYS B O 1
ATOM 4791 N N . ASP B 1 140 ? -24.219 -38.094 -13.078 1 97.31 140 ASP B N 1
ATOM 4792 C CA . ASP B 1 140 ? -23.766 -38.031 -14.461 1 97.31 140 ASP B CA 1
ATOM 4793 C C . ASP B 1 140 ? -22.328 -38.531 -14.586 1 97.31 140 ASP B C 1
ATOM 4795 O O . ASP B 1 140 ? -21.984 -39.219 -15.547 1 97.31 140 ASP B O 1
ATOM 4799 N N . VAL B 1 141 ? -21.5 -38.188 -13.656 1 97.56 141 VAL B N 1
ATOM 4800 C CA . VAL B 1 141 ? -20.094 -38.594 -13.664 1 97.56 141 VAL B CA 1
ATOM 4801 C C . VAL B 1 141 ? -19.984 -40.094 -13.391 1 97.56 141 VAL B C 1
ATOM 4803 O O . VAL B 1 141 ? -19.219 -40.781 -14.055 1 97.56 141 VAL B O 1
ATOM 4806 N N . GLU B 1 142 ? -20.719 -40.562 -12.469 1 96.5 142 GLU B N 1
ATOM 4807 C CA . GLU B 1 142 ? -20.719 -41.969 -12.148 1 96.5 142 GLU B CA 1
ATOM 4808 C C . GLU B 1 142 ? -21.203 -42.812 -13.336 1 96.5 142 GLU B C 1
ATOM 4810 O O . GLU B 1 142 ? -20.734 -43.938 -13.555 1 96.5 142 GLU B O 1
ATOM 4815 N N . ASP B 1 143 ? -22.078 -42.219 -14.07 1 96.88 143 ASP B N 1
ATOM 4816 C CA . ASP B 1 143 ? -22.672 -42.906 -15.211 1 96.88 143 ASP B CA 1
ATOM 4817 C C . ASP B 1 143 ? -21.828 -42.719 -16.469 1 96.88 143 ASP B C 1
ATOM 4819 O O . ASP B 1 143 ? -22.172 -43.25 -17.531 1 96.88 143 ASP B O 1
ATOM 4823 N N . GLY B 1 144 ? -20.844 -42 -16.391 1 96.12 144 GLY B N 1
ATOM 4824 C CA . GLY B 1 144 ? -19.969 -41.781 -17.547 1 96.12 144 GLY B CA 1
ATOM 4825 C C . GLY B 1 144 ? -20.531 -40.781 -18.531 1 96.12 144 GLY B C 1
ATOM 4826 O O . GLY B 1 144 ? -20.125 -40.75 -19.703 1 96.12 144 GLY B O 1
ATOM 4827 N N . LYS B 1 145 ? -21.422 -39.906 -18.109 1 97.44 145 LYS B N 1
ATOM 4828 C CA . LYS B 1 145 ? -22.047 -38.938 -18.984 1 97.44 145 LYS B CA 1
ATOM 4829 C C . LYS B 1 145 ? -21.359 -37.562 -18.859 1 97.44 145 LYS B C 1
ATOM 4831 O O . LYS B 1 145 ? -21.531 -36.719 -19.719 1 97.44 145 LYS B O 1
ATOM 4836 N N . ALA B 1 146 ? -20.625 -37.406 -17.844 1 98.06 146 ALA B N 1
ATOM 4837 C CA . ALA B 1 146 ? -19.844 -36.188 -17.609 1 98.06 146 ALA B CA 1
ATOM 4838 C C . ALA B 1 146 ? -18.531 -36.531 -16.891 1 98.06 146 ALA B C 1
ATOM 4840 O O . ALA B 1 146 ? -18.359 -37.625 -16.391 1 98.06 146 ALA B O 1
ATOM 4841 N N . PHE B 1 147 ? -17.656 -35.594 -16.938 1 98.5 147 PHE B N 1
ATOM 4842 C CA . PHE B 1 147 ? -16.359 -35.719 -16.281 1 98.5 147 PHE B CA 1
ATOM 4843 C C . PHE B 1 147 ? -16.016 -34.438 -15.539 1 98.5 147 PHE B C 1
ATOM 4845 O O . PHE B 1 147 ? -16.547 -33.344 -15.859 1 98.5 147 PHE B O 1
ATOM 4852 N N . ALA B 1 148 ? -15.258 -34.5 -14.547 1 98.62 148 ALA B N 1
ATOM 4853 C CA . ALA B 1 148 ? -14.711 -33.344 -13.812 1 98.62 148 ALA B CA 1
ATOM 4854 C C . ALA B 1 148 ? -13.305 -33.625 -13.305 1 98.62 148 ALA B C 1
ATOM 4856 O O . ALA B 1 148 ? -13.086 -34.594 -12.57 1 98.62 148 ALA B O 1
ATOM 4857 N N . TRP B 1 149 ? -12.383 -32.875 -13.734 1 98.62 149 TRP B N 1
ATOM 4858 C CA . TRP B 1 149 ? -10.984 -33.062 -13.359 1 98.62 149 TRP B CA 1
ATOM 4859 C C . TRP B 1 149 ? -10.141 -31.875 -13.758 1 98.62 149 TRP B C 1
ATOM 4861 O O . TRP B 1 149 ? -10.656 -30.75 -13.852 1 98.62 149 TRP B O 1
ATOM 4871 N N . THR B 1 150 ? -8.828 -32.062 -13.898 1 98.62 150 THR B N 1
ATOM 4872 C CA . THR B 1 150 ? -7.883 -30.969 -14.156 1 98.62 150 THR B CA 1
ATOM 4873 C C . THR B 1 150 ? -7.895 -30.578 -15.633 1 98.62 150 THR B C 1
ATOM 4875 O O . THR B 1 150 ? -8.453 -31.297 -16.469 1 98.62 150 THR B O 1
ATOM 4878 N N . LEU B 1 151 ? -7.309 -29.469 -15.867 1 98.69 151 LEU B N 1
ATOM 4879 C CA . LEU B 1 151 ? -7.262 -28.875 -17.203 1 98.69 151 LEU B CA 1
ATOM 4880 C C . LEU B 1 151 ? -6.59 -29.812 -18.203 1 98.69 151 LEU B C 1
ATOM 4882 O O . LEU B 1 151 ? -7.031 -29.938 -19.344 1 98.69 151 LEU B O 1
ATOM 4886 N N . ASP B 1 152 ? -5.477 -30.469 -17.844 1 98.69 152 ASP B N 1
ATOM 4887 C CA . ASP B 1 152 ? -4.797 -31.391 -18.75 1 98.69 152 ASP B CA 1
ATOM 4888 C C . ASP B 1 152 ? -5.738 -32.5 -19.219 1 98.69 152 ASP B C 1
ATOM 4890 O O . ASP B 1 152 ? -5.766 -32.812 -20.406 1 98.69 152 ASP B O 1
ATOM 4894 N N . SER B 1 153 ? -6.504 -33 -18.281 1 98.81 153 SER B N 1
ATOM 4895 C CA . SER B 1 153 ? -7.434 -34.094 -18.594 1 98.81 153 SER B CA 1
ATOM 4896 C C . SER B 1 153 ? -8.492 -33.625 -19.594 1 98.81 153 SER B C 1
ATOM 4898 O O . SER B 1 153 ? -8.828 -34.375 -20.531 1 98.81 153 SER B O 1
ATOM 4900 N N . PHE B 1 154 ? -8.992 -32.469 -19.375 1 98.75 154 PHE B N 1
ATOM 4901 C CA . PHE B 1 154 ? -9.977 -31.891 -20.266 1 98.75 154 PHE B CA 1
ATOM 4902 C C . PHE B 1 154 ? -9.422 -31.75 -21.672 1 98.75 154 PHE B C 1
ATOM 4904 O O . PHE B 1 154 ? -10.078 -32.125 -22.656 1 98.75 154 PHE B O 1
ATOM 4911 N N . LEU B 1 155 ? -8.219 -31.203 -21.766 1 98.75 155 LEU B N 1
ATOM 4912 C CA . LEU B 1 155 ? -7.637 -30.938 -23.078 1 98.75 155 LEU B CA 1
ATOM 4913 C C . LEU B 1 155 ? -7.266 -32.25 -23.797 1 98.75 155 LEU B C 1
ATOM 4915 O O . LEU B 1 155 ? -7.43 -32.344 -25 1 98.75 155 LEU B O 1
ATOM 4919 N N . ILE B 1 156 ? -6.711 -33.219 -23.047 1 98.62 156 ILE B N 1
ATOM 4920 C CA . ILE B 1 156 ? -6.457 -34.531 -23.625 1 98.62 156 ILE B CA 1
ATOM 4921 C C . ILE B 1 156 ? -7.762 -35.125 -24.156 1 98.62 156 ILE B C 1
ATOM 4923 O O . ILE B 1 156 ? -7.805 -35.625 -25.281 1 98.62 156 ILE B O 1
ATOM 4927 N N . TYR B 1 157 ? -8.82 -35.031 -23.344 1 98.62 157 TYR B N 1
ATOM 4928 C CA . TYR B 1 157 ? -10.125 -35.562 -23.734 1 98.62 157 TYR B CA 1
ATOM 4929 C C . TYR B 1 157 ? -10.648 -34.844 -24.984 1 98.62 157 TYR B C 1
ATOM 4931 O O . TYR B 1 157 ? -11.195 -35.5 -25.891 1 98.62 157 TYR B O 1
ATOM 4939 N N . ASN B 1 158 ? -10.531 -33.594 -24.984 1 97.62 158 ASN B N 1
ATOM 4940 C CA . ASN B 1 158 ? -11.008 -32.781 -26.109 1 97.62 158 ASN B CA 1
ATOM 4941 C C . ASN B 1 158 ? -10.281 -33.125 -27.391 1 97.62 158 ASN B C 1
ATOM 4943 O O . ASN B 1 158 ? -10.859 -33.062 -28.484 1 97.62 158 ASN B O 1
ATOM 4947 N N . LEU B 1 159 ? -9.062 -33.469 -27.312 1 97.44 159 LEU B N 1
ATOM 4948 C CA . LEU B 1 159 ? -8.25 -33.781 -28.484 1 97.44 159 LEU B CA 1
ATOM 4949 C C . LEU B 1 159 ? -8.391 -35.219 -28.891 1 97.44 159 LEU B C 1
ATOM 4951 O O . LEU B 1 159 ? -8.422 -35.562 -30.078 1 97.44 159 LEU B O 1
ATOM 4955 N N . SER B 1 160 ? -8.484 -36.156 -27.906 1 97.31 160 SER B N 1
ATOM 4956 C CA . SER B 1 160 ? -8.305 -37.562 -28.25 1 97.31 160 SER B CA 1
ATOM 4957 C C . SER B 1 160 ? -9.523 -38.375 -27.828 1 97.31 160 SER B C 1
ATOM 4959 O O . SER B 1 160 ? -9.672 -39.531 -28.25 1 97.31 160 SER B O 1
ATOM 4961 N N . GLY B 1 161 ? -10.336 -37.844 -26.922 1 97.12 161 GLY B N 1
ATOM 4962 C CA . GLY B 1 161 ? -11.492 -38.594 -26.438 1 97.12 161 GLY B CA 1
ATOM 4963 C C . GLY B 1 161 ? -11.18 -39.469 -25.25 1 97.12 161 GLY B C 1
ATOM 4964 O O . GLY B 1 161 ? -12.078 -40.094 -24.688 1 97.12 161 GLY B O 1
ATOM 4965 N N . LYS B 1 162 ? -9.969 -39.469 -24.797 1 98.06 162 LYS B N 1
ATOM 4966 C CA . LYS B 1 162 ? -9.578 -40.344 -23.688 1 98.06 162 LYS B CA 1
ATOM 4967 C C . LYS B 1 162 ? -9.602 -39.562 -22.359 1 98.06 162 LYS B C 1
ATOM 4969 O O . LYS B 1 162 ? -9.141 -38.438 -22.297 1 98.06 162 LYS B O 1
ATOM 4974 N N . PHE B 1 163 ? -10.141 -40.188 -21.359 1 98.44 163 PHE B N 1
ATOM 4975 C CA . PHE B 1 163 ? -10.164 -39.594 -20.016 1 98.44 163 PHE B CA 1
ATOM 4976 C C . PHE B 1 163 ? -8.898 -39.969 -19.25 1 98.44 163 PHE B C 1
ATOM 4978 O O . PHE B 1 163 ? -8.891 -40.938 -18.484 1 98.44 163 PHE B O 1
ATOM 4985 N N . LEU B 1 164 ? -7.844 -39.188 -19.469 1 98.69 164 LEU B N 1
ATOM 4986 C CA . LEU B 1 164 ? -6.516 -39.406 -18.906 1 98.69 164 LEU B CA 1
ATOM 4987 C C . LEU B 1 164 ? -6.039 -38.156 -18.188 1 98.69 164 LEU B C 1
ATOM 4989 O O . LEU B 1 164 ? -6.562 -37.062 -18.406 1 98.69 164 LEU B O 1
ATOM 4993 N N . SER B 1 165 ? -5.168 -38.312 -17.297 1 98.75 165 SER B N 1
ATOM 4994 C CA . SER B 1 165 ? -4.426 -37.219 -16.656 1 98.75 165 SER B CA 1
ATOM 4995 C C . SER B 1 165 ? -2.971 -37.594 -16.422 1 98.75 165 SER B C 1
ATOM 4997 O O . SER B 1 165 ? -2.68 -38.75 -16.031 1 98.75 165 SER B O 1
ATOM 4999 N N . ASP B 1 166 ? -2.074 -36.719 -16.734 1 98.44 166 ASP B N 1
ATOM 5000 C CA . ASP B 1 166 ? -0.687 -37.094 -16.453 1 98.44 166 ASP B CA 1
ATOM 5001 C C . ASP B 1 166 ? -0.39 -37 -14.961 1 98.44 166 ASP B C 1
ATOM 5003 O O . ASP B 1 166 ? -1.081 -36.281 -14.219 1 98.44 166 ASP B O 1
ATOM 5007 N N . SER B 1 167 ? 0.626 -37.625 -14.5 1 98.25 167 SER B N 1
ATOM 5008 C CA . SER B 1 167 ? 0.928 -37.781 -13.086 1 98.25 167 SER B CA 1
ATOM 5009 C C . SER B 1 167 ? 1.258 -36.469 -12.422 1 98.25 167 SER B C 1
ATOM 5011 O O . SER B 1 167 ? 0.945 -36.25 -11.25 1 98.25 167 SER B O 1
ATOM 5013 N N . THR B 1 168 ? 1.938 -35.562 -13.141 1 98.25 168 THR B N 1
ATOM 5014 C CA . THR B 1 168 ? 2.352 -34.281 -12.547 1 98.25 168 THR B CA 1
ATOM 5015 C C . THR B 1 168 ? 1.138 -33.438 -12.234 1 98.25 168 THR B C 1
ATOM 5017 O O . THR B 1 168 ? 1.112 -32.719 -11.211 1 98.25 168 THR B O 1
ATOM 5020 N N . ASN B 1 169 ? 0.129 -33.406 -13.039 1 98.44 169 ASN B N 1
ATOM 5021 C CA . ASN B 1 169 ? -1.107 -32.688 -12.797 1 98.44 169 ASN B CA 1
ATOM 5022 C C . ASN B 1 169 ? -1.997 -33.406 -11.789 1 98.44 169 ASN B C 1
ATOM 5024 O O . ASN B 1 169 ? -2.52 -32.781 -10.859 1 98.44 169 ASN B O 1
ATOM 5028 N N . ALA B 1 170 ? -2.156 -34.688 -11.938 1 98.44 170 ALA B N 1
ATOM 5029 C CA . ALA B 1 170 ? -3.068 -35.469 -11.117 1 98.44 170 ALA B CA 1
ATOM 5030 C C . ALA B 1 170 ? -2.674 -35.406 -9.648 1 98.44 170 ALA B C 1
ATOM 5032 O O . ALA B 1 170 ? -3.535 -35.344 -8.766 1 98.44 170 ALA B O 1
ATOM 5033 N N . THR B 1 171 ? -1.446 -35.438 -9.375 1 96.75 171 THR B N 1
ATOM 5034 C CA . THR B 1 171 ? -0.985 -35.562 -7.992 1 96.75 171 THR B CA 1
ATOM 5035 C C . THR B 1 171 ? -1.078 -34.219 -7.293 1 96.75 171 THR B C 1
ATOM 5037 O O . THR B 1 171 ? -0.987 -34.125 -6.062 1 96.75 171 THR B O 1
ATOM 5040 N N . LEU B 1 172 ? -1.298 -33.188 -8.008 1 95.81 172 LEU B N 1
ATOM 5041 C CA . LEU B 1 172 ? -1.472 -31.859 -7.406 1 95.81 172 LEU B CA 1
ATOM 5042 C C . LEU B 1 172 ? -2.926 -31.641 -7.004 1 95.81 172 LEU B C 1
ATOM 5044 O O . LEU B 1 172 ? -3.242 -30.656 -6.336 1 95.81 172 LEU B O 1
ATOM 5048 N N . THR B 1 173 ? -3.797 -32.562 -7.27 1 97 173 THR B N 1
ATOM 5049 C CA . THR B 1 173 ? -5.219 -32.375 -6.992 1 97 173 THR B CA 1
ATOM 5050 C C . THR B 1 173 ? -5.512 -32.594 -5.508 1 97 173 THR B C 1
ATOM 5052 O O . THR B 1 173 ? -6.551 -32.156 -5.004 1 97 173 THR B O 1
ATOM 5055 N N . GLY B 1 174 ? -4.629 -33.344 -4.863 1 95.44 174 GLY B N 1
ATOM 5056 C CA . GLY B 1 174 ? -4.914 -33.781 -3.512 1 95.44 174 GLY B CA 1
ATOM 5057 C C . GLY B 1 174 ? -5.754 -35.031 -3.467 1 95.44 174 GLY B C 1
ATOM 5058 O O . GLY B 1 174 ? -6.16 -35.5 -2.393 1 95.44 174 GLY B O 1
ATOM 5059 N N . LEU B 1 175 ? -5.969 -35.625 -4.625 1 97.94 175 LEU B N 1
ATOM 5060 C CA . LEU B 1 175 ? -6.82 -36.812 -4.719 1 97.94 175 LEU B CA 1
ATOM 5061 C C . LEU B 1 175 ? -6.004 -38.031 -5.105 1 97.94 175 LEU B C 1
ATOM 5063 O O . LEU B 1 175 ? -6.469 -39.156 -4.945 1 97.94 175 LEU B O 1
ATOM 5067 N N . ILE B 1 176 ? -4.883 -37.812 -5.68 1 97.62 176 ILE B N 1
ATOM 5068 C CA . ILE B 1 176 ? -3.982 -38.906 -6.109 1 97.62 176 ILE B CA 1
ATOM 5069 C C . ILE B 1 176 ? -2.67 -38.812 -5.336 1 97.62 176 ILE B C 1
ATOM 5071 O O . ILE B 1 176 ? -2.051 -37.719 -5.273 1 97.62 176 ILE B O 1
ATOM 5075 N N . HIS B 1 177 ? -2.254 -39.844 -4.77 1 94.38 177 HIS B N 1
ATOM 5076 C CA . HIS B 1 177 ? -1.034 -39.875 -3.969 1 94.38 177 HIS B CA 1
ATOM 5077 C C . HIS B 1 177 ? 0.207 -39.875 -4.855 1 94.38 177 HIS B C 1
ATOM 5079 O O . HIS B 1 177 ? 0.317 -40.688 -5.781 1 94.38 177 HIS B O 1
ATOM 5085 N N . PRO B 1 178 ? 1.16 -39.062 -4.559 1 92.12 178 PRO B N 1
ATOM 5086 C CA . PRO B 1 178 ? 2.328 -38.938 -5.434 1 92.12 178 PRO B CA 1
ATOM 5087 C C . PRO B 1 178 ? 3.234 -40.156 -5.395 1 92.12 178 PRO B C 1
ATOM 5089 O O . PRO B 1 178 ? 3.957 -40.438 -6.359 1 92.12 178 PRO B O 1
ATOM 5092 N N . LYS B 1 179 ? 3.246 -40.906 -4.406 1 89.25 179 LYS B N 1
ATOM 5093 C CA . LYS B 1 179 ? 4.18 -42.031 -4.258 1 89.25 179 LYS B CA 1
ATOM 5094 C C . LYS B 1 179 ? 3.754 -43.219 -5.113 1 89.25 179 LYS B C 1
ATOM 5096 O O . LYS B 1 179 ? 4.574 -43.812 -5.828 1 89.25 179 LYS B O 1
ATOM 5101 N N . ASP B 1 180 ? 2.455 -43.562 -4.984 1 91.38 180 ASP B N 1
ATOM 5102 C CA . ASP B 1 180 ? 2.037 -44.781 -5.688 1 91.38 180 ASP B CA 1
ATOM 5103 C C . ASP B 1 180 ? 0.938 -44.469 -6.703 1 91.38 180 ASP B C 1
ATOM 5105 O O . ASP B 1 180 ? 0.46 -45.375 -7.398 1 91.38 180 ASP B O 1
ATOM 5109 N N . LEU B 1 181 ? 0.538 -43.281 -6.797 1 96 181 LEU B N 1
ATOM 5110 C CA . LEU B 1 181 ? -0.454 -42.781 -7.742 1 96 181 LEU B CA 1
ATOM 5111 C C . LEU B 1 181 ? -1.826 -43.375 -7.457 1 96 181 LEU B C 1
ATOM 5113 O O . LEU B 1 181 ? -2.658 -43.5 -8.359 1 96 181 LEU B O 1
ATOM 5117 N N . SER B 1 182 ? -2.016 -43.781 -6.188 1 95.94 182 SER B N 1
ATOM 5118 C CA . SER B 1 182 ? -3.32 -44.312 -5.789 1 95.94 182 SER B CA 1
ATOM 5119 C C . SER B 1 182 ? -4.25 -43.188 -5.348 1 95.94 182 SER B C 1
ATOM 5121 O O . SER B 1 182 ? -3.797 -42.094 -5.012 1 95.94 182 SER B O 1
ATOM 5123 N N . LYS B 1 183 ? -5.504 -43.531 -5.34 1 97 183 LYS B N 1
ATOM 5124 C CA . LYS B 1 183 ? -6.488 -42.594 -4.805 1 97 183 LYS B CA 1
ATOM 5125 C C . LYS B 1 183 ? -6.289 -42.375 -3.305 1 97 183 LYS B C 1
ATOM 5127 O O . LYS B 1 183 ? -5.965 -43.312 -2.578 1 97 183 LYS B O 1
ATOM 5132 N N . ILE B 1 184 ? -6.48 -41.156 -2.926 1 95.88 184 ILE B N 1
ATOM 5133 C CA . ILE B 1 184 ? -6.48 -40.875 -1.498 1 95.88 184 ILE B CA 1
ATOM 5134 C C . ILE B 1 184 ? -7.906 -40.969 -0.955 1 95.88 184 ILE B C 1
ATOM 5136 O O . ILE B 1 184 ? -8.586 -39.938 -0.798 1 95.88 184 ILE B O 1
ATOM 5140 N N . ASP B 1 185 ? -8.312 -42.031 -0.523 1 96.38 185 ASP B N 1
ATOM 5141 C CA . ASP B 1 185 ? -9.703 -42.375 -0.227 1 96.38 185 ASP B CA 1
ATOM 5142 C C . ASP B 1 185 ? -10.273 -41.469 0.865 1 96.38 185 ASP B C 1
ATOM 5144 O O . ASP B 1 185 ? -11.445 -41.094 0.813 1 96.38 185 ASP B O 1
ATOM 5148 N N . ILE B 1 186 ? -9.492 -41.125 1.771 1 95.31 186 ILE B N 1
ATOM 5149 C CA . ILE B 1 186 ? -9.977 -40.312 2.896 1 95.31 186 ILE B CA 1
ATOM 5150 C C . ILE B 1 186 ? -10.461 -38.969 2.396 1 95.31 186 ILE B C 1
ATOM 5152 O O . ILE B 1 186 ? -11.414 -38.406 2.938 1 95.31 186 ILE B O 1
ATOM 5156 N N . VAL B 1 187 ? -9.766 -38.438 1.413 1 96.69 187 VAL B N 1
ATOM 5157 C CA . VAL B 1 187 ? -10.164 -37.125 0.892 1 96.69 187 VAL B CA 1
ATOM 5158 C C . VAL B 1 187 ? -11.477 -37.25 0.131 1 96.69 187 VAL B C 1
ATOM 5160 O O . VAL B 1 187 ? -12.367 -36.406 0.271 1 96.69 187 VAL B O 1
ATOM 5163 N N . PHE B 1 188 ? -11.617 -38.312 -0.667 1 96.94 188 PHE B N 1
ATOM 5164 C CA . PHE B 1 188 ? -12.875 -38.562 -1.36 1 96.94 188 PHE B CA 1
ATOM 5165 C C . PHE B 1 188 ? -14.031 -38.656 -0.369 1 96.94 188 PHE B C 1
ATOM 5167 O O . PHE B 1 188 ? -15.117 -38.125 -0.607 1 96.94 188 PHE B O 1
ATOM 5174 N N . ASP B 1 189 ? -13.773 -39.312 0.709 1 96 189 ASP B N 1
ATOM 5175 C CA . ASP B 1 189 ? -14.797 -39.531 1.726 1 96 189 ASP B CA 1
ATOM 5176 C C . ASP B 1 189 ? -15.172 -38.219 2.42 1 96 189 ASP B C 1
ATOM 5178 O O . ASP B 1 189 ? -16.359 -37.906 2.564 1 96 189 ASP B O 1
ATOM 5182 N N . LEU B 1 190 ? -14.164 -37.531 2.838 1 95.38 190 LEU B N 1
ATOM 5183 C CA . LEU B 1 190 ? -14.391 -36.312 3.592 1 95.38 190 LEU B CA 1
ATOM 5184 C C . LEU B 1 190 ? -15.156 -35.281 2.754 1 95.38 190 LEU B C 1
ATOM 5186 O O . LEU B 1 190 ? -15.992 -34.531 3.283 1 95.38 190 LEU B O 1
ATOM 5190 N N . LEU B 1 191 ? -14.891 -35.281 1.459 1 96.31 191 LEU B N 1
ATOM 5191 C CA . LEU B 1 191 ? -15.516 -34.281 0.588 1 96.31 191 LEU B CA 1
ATOM 5192 C C . LEU B 1 191 ? -16.719 -34.875 -0.146 1 96.31 191 LEU B C 1
ATOM 5194 O O . LEU B 1 191 ? -17.406 -34.156 -0.881 1 96.31 191 LEU B O 1
ATOM 5198 N N . LYS B 1 192 ? -16.969 -36.156 0.04 1 95 192 LYS B N 1
ATOM 5199 C CA . LYS B 1 192 ? -18.078 -36.844 -0.606 1 95 192 LYS B CA 1
ATOM 5200 C C . LYS B 1 192 ? -18.016 -36.688 -2.123 1 95 192 LYS B C 1
ATOM 5202 O O . LYS B 1 192 ? -19 -36.312 -2.756 1 95 192 LYS B O 1
ATOM 5207 N N . LEU B 1 193 ? -16.906 -36.938 -2.635 1 96.94 193 LEU B N 1
ATOM 5208 C CA . LEU B 1 193 ? -16.688 -36.875 -4.074 1 96.94 193 LEU B CA 1
ATOM 5209 C C . LEU B 1 193 ? -16.969 -38.219 -4.73 1 96.94 193 LEU B C 1
ATOM 5211 O O . LEU B 1 193 ? -16.734 -39.25 -4.125 1 96.94 193 LEU B O 1
ATOM 5215 N N . PRO B 1 194 ? -17.453 -38.125 -5.961 1 95.5 194 PRO B N 1
ATOM 5216 C CA . PRO B 1 194 ? -17.484 -39.375 -6.699 1 95.5 194 PRO B CA 1
ATOM 5217 C C . PRO B 1 194 ? -16.094 -40 -6.859 1 95.5 194 PRO B C 1
ATOM 5219 O O . PRO B 1 194 ? -15.117 -39.281 -7.059 1 95.5 194 PRO B O 1
ATOM 5222 N N . GLY B 1 195 ? -16.016 -41.281 -6.848 1 93 195 GLY B N 1
ATOM 5223 C CA . GLY B 1 195 ? -14.734 -41.969 -6.918 1 93 195 GLY B CA 1
ATOM 5224 C C . GLY B 1 195 ? -14.219 -42.125 -8.336 1 93 195 GLY B C 1
ATOM 5225 O O . GLY B 1 195 ? -13.344 -42.969 -8.586 1 93 195 GLY B O 1
ATOM 5226 N N . VAL B 1 196 ? -14.766 -41.375 -9.273 1 95.81 196 VAL B N 1
ATOM 5227 C CA . VAL B 1 196 ? -14.359 -41.5 -10.672 1 95.81 196 VAL B CA 1
ATOM 5228 C C . VAL B 1 196 ? -13.156 -40.594 -10.938 1 95.81 196 VAL B C 1
ATOM 5230 O O . VAL B 1 196 ? -13.203 -39.375 -10.711 1 95.81 196 VAL B O 1
ATOM 5233 N N . THR B 1 197 ? -12.062 -41.156 -11.297 1 97.62 197 THR B N 1
ATOM 5234 C CA . THR B 1 197 ? -10.844 -40.438 -11.656 1 97.62 197 THR B CA 1
ATOM 5235 C C . THR B 1 197 ? -10.367 -40.844 -13.047 1 97.62 197 THR B C 1
ATOM 5237 O O . THR B 1 197 ? -10.703 -41.938 -13.539 1 97.62 197 THR B O 1
ATOM 5240 N N . PRO B 1 198 ? -9.68 -39.969 -13.75 1 98.31 198 PRO B N 1
ATOM 5241 C CA . PRO B 1 198 ? -9.008 -40.438 -14.969 1 98.31 198 PRO B CA 1
ATOM 5242 C C . PRO B 1 198 ? -7.926 -41.469 -14.688 1 98.31 198 PRO B C 1
ATOM 5244 O O . PRO B 1 198 ? -7.469 -41.594 -13.555 1 98.31 198 PRO B O 1
ATOM 5247 N N . ASP B 1 199 ? -7.598 -42.188 -15.742 1 98.06 199 ASP B N 1
ATOM 5248 C CA . ASP B 1 199 ? -6.367 -42.969 -15.648 1 98.06 199 ASP B CA 1
ATOM 5249 C C . ASP B 1 199 ? -5.148 -42.062 -15.555 1 98.06 199 ASP B C 1
ATOM 5251 O O . ASP B 1 199 ? -4.953 -41.188 -16.406 1 98.06 199 ASP B O 1
ATOM 5255 N N . VAL B 1 200 ? -4.363 -42.281 -14.5 1 98.5 200 VAL B N 1
ATOM 5256 C CA . VAL B 1 200 ? -3.158 -41.5 -14.312 1 98.5 200 VAL B CA 1
ATOM 5257 C C . VAL B 1 200 ? -1.992 -42.125 -15.062 1 98.5 200 VAL B C 1
ATOM 5259 O O . VAL B 1 200 ? -1.665 -43.281 -14.836 1 98.5 200 VAL B O 1
ATOM 5262 N N . VAL B 1 201 ? -1.385 -41.375 -15.922 1 98.31 201 VAL B N 1
ATOM 5263 C CA . VAL B 1 201 ? -0.38 -41.938 -16.812 1 98.31 201 VAL B CA 1
ATOM 5264 C C . VAL B 1 201 ? 0.951 -41.219 -16.609 1 98.31 201 VAL B C 1
ATOM 5266 O O . VAL B 1 201 ? 1.016 -40.188 -15.93 1 98.31 201 VAL B O 1
ATOM 5269 N N . GLU B 1 202 ? 2.02 -41.812 -17.188 1 98.38 202 GLU B N 1
ATOM 5270 C CA . GLU B 1 202 ? 3.326 -41.156 -17.25 1 98.38 202 GLU B CA 1
ATOM 5271 C C . GLU B 1 202 ? 3.301 -39.938 -18.156 1 98.38 202 GLU B C 1
ATOM 5273 O O . GLU B 1 202 ? 2.322 -39.719 -18.875 1 98.38 202 GLU B O 1
ATOM 5278 N N . ASN B 1 203 ? 4.379 -39.188 -18.094 1 98.81 203 ASN B N 1
ATOM 5279 C CA . ASN B 1 203 ? 4.414 -37.938 -18.859 1 98.81 203 ASN B CA 1
ATOM 5280 C C . ASN B 1 203 ? 4.621 -38.188 -20.344 1 98.81 203 ASN B C 1
ATOM 5282 O O . ASN B 1 203 ? 4.27 -37.375 -21.172 1 98.81 203 ASN B O 1
ATOM 5286 N N . VAL B 1 204 ? 5.223 -39.25 -20.719 1 98.69 204 VAL B N 1
ATOM 5287 C CA . VAL B 1 204 ? 5.258 -39.75 -22.078 1 98.69 204 VAL B CA 1
ATOM 5288 C C . VAL B 1 204 ? 4.449 -41.031 -22.172 1 98.69 204 VAL B C 1
ATOM 5290 O O . VAL B 1 204 ? 4.801 -42.031 -21.531 1 98.69 204 VAL B O 1
ATOM 5293 N N . ALA B 1 205 ? 3.346 -40.938 -22.844 1 98.25 205 ALA B N 1
ATOM 5294 C CA . ALA B 1 205 ? 2.41 -42.062 -22.969 1 98.25 205 ALA B CA 1
ATOM 5295 C C . ALA B 1 205 ? 1.565 -41.938 -24.234 1 98.25 205 ALA B C 1
ATOM 5297 O O . ALA B 1 205 ? 1.639 -40.938 -24.938 1 98.25 205 ALA B O 1
ATOM 5298 N N . ASP B 1 206 ? 0.882 -43.031 -24.547 1 98.12 206 ASP B N 1
ATOM 5299 C CA . ASP B 1 206 ? -0.116 -42.969 -25.609 1 98.12 206 ASP B CA 1
ATOM 5300 C C . ASP B 1 206 ? -1.369 -42.219 -25.141 1 98.12 206 ASP B C 1
ATOM 5302 O O . ASP B 1 206 ? -2.246 -42.844 -24.516 1 98.12 206 ASP B O 1
ATOM 5306 N N . LEU B 1 207 ? -1.471 -41 -25.547 1 98.56 207 LEU B N 1
ATOM 5307 C CA . LEU B 1 207 ? -2.588 -40.188 -25.109 1 98.56 207 LEU B CA 1
ATOM 5308 C C . LEU B 1 207 ? -3.668 -40.094 -26.172 1 98.56 207 LEU B C 1
ATOM 5310 O O . LEU B 1 207 ? -4.684 -39.438 -26 1 98.56 207 LEU B O 1
ATOM 5314 N N . GLY B 1 208 ? -3.434 -40.75 -27.25 1 98 208 GLY B N 1
ATOM 5315 C CA . GLY B 1 208 ? -4.387 -40.75 -28.359 1 98 208 GLY B CA 1
ATOM 5316 C C . GLY B 1 208 ? -3.893 -40 -29.562 1 98 208 GLY B C 1
ATOM 5317 O O . GLY B 1 208 ? -2.686 -39.844 -29.766 1 98 208 GLY B O 1
ATOM 5318 N N . ARG B 1 209 ? -4.84 -39.688 -30.516 1 97.31 209 ARG B N 1
ATOM 5319 C CA . ARG B 1 209 ? -4.5 -39.031 -31.766 1 97.31 209 ARG B CA 1
ATOM 5320 C C . ARG B 1 209 ? -5.441 -37.844 -32.031 1 97.31 209 ARG B C 1
ATOM 5322 O O . ARG B 1 209 ? -6.594 -37.875 -31.594 1 97.31 209 ARG B O 1
ATOM 5329 N N . PHE B 1 210 ? -4.906 -36.906 -32.688 1 96.38 210 PHE B N 1
ATOM 5330 C CA . PHE B 1 210 ? -5.684 -35.75 -33.125 1 96.38 210 PHE B CA 1
ATOM 5331 C C . PHE B 1 210 ? -5.262 -35.344 -34.531 1 96.38 210 PHE B C 1
ATOM 5333 O O . PHE B 1 210 ? -4.094 -35.031 -34.781 1 96.38 210 PHE B O 1
ATOM 5340 N N . GLU B 1 211 ? -6.18 -35.344 -35.469 1 93.5 211 GLU B N 1
ATOM 5341 C CA . GLU B 1 211 ? -5.941 -34.938 -36.844 1 93.5 211 GLU B CA 1
ATOM 5342 C C . GLU B 1 211 ? -4.719 -35.656 -37.406 1 93.5 211 GLU B C 1
ATOM 5344 O O . GLU B 1 211 ? -3.838 -35 -38 1 93.5 211 GLU B O 1
ATOM 5349 N N . GLY B 1 212 ? -4.602 -36.844 -37.094 1 94.06 212 GLY B N 1
ATOM 5350 C CA . GLY B 1 212 ? -3.527 -37.625 -37.656 1 94.06 212 GLY B CA 1
ATOM 5351 C C . GLY B 1 212 ? -2.225 -37.5 -36.875 1 94.06 212 GLY B C 1
ATOM 5352 O O . GLY B 1 212 ? -1.246 -38.188 -37.219 1 94.06 212 GLY B O 1
ATOM 5353 N N . MET B 1 213 ? -2.09 -36.719 -35.906 1 96.81 213 MET B N 1
ATOM 5354 C CA . MET B 1 213 ? -0.901 -36.594 -35.094 1 96.81 213 MET B CA 1
ATOM 5355 C C . MET B 1 213 ? -1.021 -37.438 -33.812 1 96.81 213 MET B C 1
ATOM 5357 O O . MET B 1 213 ? -2.104 -37.531 -33.25 1 96.81 213 MET B O 1
ATOM 5361 N N . ASP B 1 214 ? 0.064 -38 -33.406 1 97.88 214 ASP B N 1
ATOM 5362 C CA . ASP B 1 214 ? 0.091 -38.688 -32.094 1 97.88 214 ASP B CA 1
ATOM 5363 C C . ASP B 1 214 ? 0.252 -37.688 -30.953 1 97.88 214 ASP B C 1
ATOM 5365 O O . ASP B 1 214 ? 1.189 -36.906 -30.938 1 97.88 214 ASP B O 1
ATOM 5369 N N . LEU B 1 215 ? -0.635 -37.719 -30.078 1 98.44 215 LEU B N 1
ATOM 5370 C CA . LEU B 1 215 ? -0.463 -37 -28.812 1 98.44 215 LEU B CA 1
ATOM 5371 C C . LEU B 1 215 ? 0.297 -37.875 -27.797 1 98.44 215 LEU B C 1
ATOM 5373 O O . LEU B 1 215 ? -0.206 -38.906 -27.359 1 98.44 215 LEU B O 1
ATOM 5377 N N . VAL B 1 216 ? 1.505 -37.406 -27.344 1 98.44 216 VAL B N 1
ATOM 5378 C CA . VAL B 1 216 ? 2.322 -38.406 -26.641 1 98.44 216 VAL B CA 1
ATOM 5379 C C . VAL B 1 216 ? 2.902 -37.781 -25.375 1 98.44 216 VAL B C 1
ATOM 5381 O O . VAL B 1 216 ? 3.43 -38.5 -24.516 1 98.44 216 VAL B O 1
ATOM 5384 N N . VAL B 1 217 ? 2.805 -36.469 -25.203 1 98.81 217 VAL B N 1
ATOM 5385 C CA . VAL B 1 217 ? 3.365 -35.844 -24.016 1 98.81 217 VAL B CA 1
ATOM 5386 C C . VAL B 1 217 ? 2.305 -34.969 -23.344 1 98.81 217 VAL B C 1
ATOM 5388 O O . VAL B 1 217 ? 1.613 -34.219 -24 1 98.81 217 VAL B O 1
ATOM 5391 N N . SER B 1 218 ? 2.086 -35.125 -22.062 1 98.81 218 SER B N 1
ATOM 5392 C CA . SER B 1 218 ? 1.348 -34.25 -21.172 1 98.81 218 SER B CA 1
ATOM 5393 C C . SER B 1 218 ? 2.086 -34.031 -19.859 1 98.81 218 SER B C 1
ATOM 5395 O O . SER B 1 218 ? 2.527 -35 -19.219 1 98.81 218 SER B O 1
ATOM 5397 N N . ILE B 1 219 ? 2.311 -32.781 -19.484 1 98.81 219 ILE B N 1
ATOM 5398 C CA . ILE B 1 219 ? 3.051 -32.469 -18.266 1 98.81 219 ILE B CA 1
ATOM 5399 C C . ILE B 1 219 ? 2.643 -31.094 -17.75 1 98.81 219 ILE B C 1
ATOM 5401 O O . ILE B 1 219 ? 2.234 -30.234 -18.531 1 98.81 219 ILE B O 1
ATOM 5405 N N . ALA B 1 220 ? 2.703 -30.922 -16.469 1 98.25 220 ALA B N 1
ATOM 5406 C CA . ALA B 1 220 ? 2.432 -29.609 -15.875 1 98.25 220 ALA B CA 1
ATOM 5407 C C . ALA B 1 220 ? 3.482 -28.594 -16.297 1 98.25 220 ALA B C 1
ATOM 5409 O O . ALA B 1 220 ? 4.66 -28.922 -16.453 1 98.25 220 ALA B O 1
ATOM 5410 N N . ASP B 1 221 ? 3.125 -27.359 -16.406 1 96.88 221 ASP B N 1
ATOM 5411 C CA . ASP B 1 221 ? 3.961 -26.344 -17.062 1 96.88 221 ASP B CA 1
ATOM 5412 C C . ASP B 1 221 ? 5.234 -26.094 -16.25 1 96.88 221 ASP B C 1
ATOM 5414 O O . ASP B 1 221 ? 6.332 -26.047 -16.812 1 96.88 221 ASP B O 1
ATOM 5418 N N . GLN B 1 222 ? 5.141 -25.953 -14.977 1 96.44 222 GLN B N 1
ATOM 5419 C CA . GLN B 1 222 ? 6.34 -25.703 -14.188 1 96.44 222 GLN B CA 1
ATOM 5420 C C . GLN B 1 222 ? 7.258 -26.922 -14.164 1 96.44 222 GLN B C 1
ATOM 5422 O O . GLN B 1 222 ? 8.484 -26.781 -14.18 1 96.44 222 GLN B O 1
ATOM 5427 N N . GLN B 1 223 ? 6.684 -28.094 -14.102 1 97.81 223 GLN B N 1
ATOM 5428 C CA . GLN B 1 223 ? 7.449 -29.328 -14.195 1 97.81 223 GLN B CA 1
ATOM 5429 C C . GLN B 1 223 ? 8.094 -29.469 -15.57 1 97.81 223 GLN B C 1
ATOM 5431 O O . GLN B 1 223 ? 9.227 -29.953 -15.68 1 97.81 223 GLN B O 1
ATOM 5436 N N . SER B 1 224 ? 7.348 -29.062 -16.547 1 98.12 224 SER B N 1
ATOM 5437 C CA . SER B 1 224 ? 7.934 -29.047 -17.875 1 98.12 224 SER B CA 1
ATOM 5438 C C . SER B 1 224 ? 9.156 -28.141 -17.938 1 98.12 224 SER B C 1
ATOM 5440 O O . SER B 1 224 ? 10.172 -28.484 -18.547 1 98.12 224 SER B O 1
ATOM 5442 N N . ALA B 1 225 ? 9.023 -27 -17.328 1 97.31 225 ALA B N 1
ATOM 5443 C CA . ALA B 1 225 ? 10.156 -26.078 -17.25 1 97.31 225 ALA B CA 1
ATOM 5444 C C . ALA B 1 225 ? 11.344 -26.734 -16.562 1 97.31 225 ALA B C 1
ATOM 5446 O O . ALA B 1 225 ? 12.492 -26.578 -16.984 1 97.31 225 ALA B O 1
ATOM 5447 N N . ALA B 1 226 ? 11.109 -27.453 -15.492 1 97.06 226 ALA B N 1
ATOM 5448 C CA . ALA B 1 226 ? 12.172 -28.172 -14.789 1 97.06 226 ALA B CA 1
ATOM 5449 C C . ALA B 1 226 ? 12.875 -29.156 -15.711 1 97.06 226 ALA B C 1
ATOM 5451 O O . ALA B 1 226 ? 14.109 -29.266 -15.703 1 97.06 226 ALA B O 1
ATOM 5452 N N . VAL B 1 227 ? 12.125 -29.875 -16.484 1 97.44 227 VAL B N 1
ATOM 5453 C CA . VAL B 1 227 ? 12.688 -30.797 -17.469 1 97.44 227 VAL B CA 1
ATOM 5454 C C . VAL B 1 227 ? 13.508 -30.016 -18.5 1 97.44 227 VAL B C 1
ATOM 5456 O O . VAL B 1 227 ? 14.633 -30.422 -18.828 1 97.44 227 VAL B O 1
ATOM 5459 N N . GLY B 1 228 ? 12.922 -28.953 -18.984 1 96.94 228 GLY B N 1
ATOM 5460 C CA . GLY B 1 228 ? 13.609 -28.125 -19.969 1 96.94 228 GLY B CA 1
ATOM 5461 C C . GLY B 1 228 ? 14.938 -27.578 -19.469 1 96.94 228 GLY B C 1
ATOM 5462 O O . GLY B 1 228 ? 15.906 -27.516 -20.219 1 96.94 228 GLY B O 1
ATOM 5463 N N . ILE B 1 229 ? 14.953 -27.234 -18.234 1 96.19 229 ILE B N 1
ATOM 5464 C CA . ILE B 1 229 ? 16.125 -26.594 -17.625 1 96.19 229 ILE B CA 1
ATOM 5465 C C . ILE B 1 229 ? 17.078 -27.641 -17.078 1 96.19 229 ILE B C 1
ATOM 5467 O O . ILE B 1 229 ? 18.25 -27.359 -16.859 1 96.19 229 ILE B O 1
ATOM 5471 N N . GLY B 1 230 ? 16.594 -28.828 -16.875 1 95.81 230 GLY B N 1
ATOM 5472 C CA . GLY B 1 230 ? 17.422 -29.922 -16.391 1 95.81 230 GLY B CA 1
ATOM 5473 C C . GLY B 1 230 ? 17.484 -30 -14.875 1 95.81 230 GLY B C 1
ATOM 5474 O O . GLY B 1 230 ? 18.516 -30.359 -14.305 1 95.81 230 GLY B O 1
ATOM 5475 N N . VAL B 1 231 ? 16.469 -29.594 -14.219 1 96 231 VAL B N 1
ATOM 5476 C CA . VAL B 1 231 ? 16.391 -29.672 -12.766 1 96 231 VAL B CA 1
ATOM 5477 C C . VAL B 1 231 ? 15.766 -31 -12.359 1 96 231 VAL B C 1
ATOM 5479 O O . VAL B 1 231 ? 14.617 -31.047 -11.914 1 96 231 VAL B O 1
ATOM 5482 N N . LEU B 1 232 ? 16.562 -32.062 -12.414 1 96.12 232 LEU B N 1
ATOM 5483 C CA . LEU B 1 232 ? 16.078 -33.438 -12.211 1 96.12 232 LEU B CA 1
ATOM 5484 C C . LEU B 1 232 ? 16.922 -34.156 -11.188 1 96.12 232 LEU B C 1
ATOM 5486 O O . LEU B 1 232 ? 16.688 -35.344 -10.898 1 96.12 232 LEU B O 1
ATOM 5490 N N . GLU B 1 233 ? 17.922 -33.469 -10.648 1 94.69 233 GLU B N 1
ATOM 5491 C CA . GLU B 1 233 ? 18.797 -34.031 -9.633 1 94.69 233 GLU B CA 1
ATOM 5492 C C . GLU B 1 233 ? 18.656 -33.312 -8.297 1 94.69 233 GLU B C 1
ATOM 5494 O O . GLU B 1 233 ? 18.422 -32.094 -8.266 1 94.69 233 GLU B O 1
ATOM 5499 N N . ARG B 1 234 ? 18.938 -34.094 -7.285 1 93.81 234 ARG B N 1
ATOM 5500 C CA . ARG B 1 234 ? 18.781 -33.562 -5.941 1 93.81 234 ARG B CA 1
ATOM 5501 C C . ARG B 1 234 ? 19.594 -32.281 -5.789 1 93.81 234 ARG B C 1
ATOM 5503 O O . ARG B 1 234 ? 20.766 -32.219 -6.152 1 93.81 234 ARG B O 1
ATOM 5510 N N . GLY B 1 235 ? 18.906 -31.281 -5.277 1 93.56 235 GLY B N 1
ATOM 5511 C CA . GLY B 1 235 ? 19.562 -30.031 -4.938 1 93.56 235 GLY B CA 1
ATOM 5512 C C . GLY B 1 235 ? 19.516 -29 -6.055 1 93.56 235 GLY B C 1
ATOM 5513 O O . GLY B 1 235 ? 19.734 -27.812 -5.82 1 93.56 235 GLY B O 1
ATOM 5514 N N . LYS B 1 236 ? 19.297 -29.422 -7.297 1 95.56 236 LYS B N 1
ATOM 5515 C CA . LYS B 1 236 ? 19.109 -28.453 -8.375 1 95.56 236 LYS B CA 1
ATOM 5516 C C . LYS B 1 236 ? 17.828 -27.672 -8.203 1 95.56 236 LYS B C 1
ATOM 5518 O O . LYS B 1 236 ? 16.812 -28.203 -7.727 1 95.56 236 LYS B O 1
ATOM 5523 N N . VAL B 1 237 ? 17.906 -26.406 -8.516 1 96.75 237 VAL B N 1
ATOM 5524 C CA . VAL B 1 237 ? 16.766 -25.531 -8.258 1 96.75 237 VAL B CA 1
ATOM 5525 C C . VAL B 1 237 ? 16.562 -24.594 -9.445 1 96.75 237 VAL B C 1
ATOM 5527 O O . VAL B 1 237 ? 17.531 -24.188 -10.102 1 96.75 237 VAL B O 1
ATOM 5530 N N . GLU B 1 238 ? 15.328 -24.359 -9.75 1 97.19 238 GLU B N 1
ATOM 5531 C CA . GLU B 1 238 ? 14.977 -23.406 -10.789 1 97.19 238 GLU B CA 1
ATOM 5532 C C . GLU B 1 238 ? 13.891 -22.453 -10.305 1 97.19 238 GLU B C 1
ATOM 5534 O O . GLU B 1 238 ? 13.234 -22.703 -9.297 1 97.19 238 GLU B O 1
ATOM 5539 N N . SER B 1 239 ? 13.766 -21.312 -10.953 1 97.5 239 SER B N 1
ATOM 5540 C CA . SER B 1 239 ? 12.695 -20.359 -10.727 1 97.5 239 SER B CA 1
ATOM 5541 C C . SER B 1 239 ? 12.062 -19.906 -12.039 1 97.5 239 SER B C 1
ATOM 5543 O O . SER B 1 239 ? 12.773 -19.547 -12.984 1 97.5 239 SER B O 1
ATOM 5545 N N . VAL B 1 240 ? 10.789 -19.984 -12.141 1 96.88 240 VAL B N 1
ATOM 5546 C CA . VAL B 1 240 ? 10.055 -19.547 -13.32 1 96.88 240 VAL B CA 1
ATOM 5547 C C . VAL B 1 240 ? 9.125 -18.391 -12.945 1 96.88 240 VAL B C 1
ATOM 5549 O O . VAL B 1 240 ? 8.273 -18.531 -12.062 1 96.88 240 VAL B O 1
ATOM 5552 N N . HIS B 1 241 ? 9.305 -17.297 -13.625 1 95.88 241 HIS B N 1
ATOM 5553 C CA . HIS B 1 241 ? 8.57 -16.094 -13.297 1 95.88 241 HIS B CA 1
ATOM 5554 C C . HIS B 1 241 ? 7.648 -15.672 -14.438 1 95.88 241 HIS B C 1
ATOM 5556 O O . HIS B 1 241 ? 8.047 -14.891 -15.305 1 95.88 241 HIS B O 1
ATOM 5562 N N . GLY B 1 242 ? 6.441 -16.156 -14.406 1 91.81 242 GLY B N 1
ATOM 5563 C CA . GLY B 1 242 ? 5.387 -15.773 -15.328 1 91.81 242 GLY B CA 1
ATOM 5564 C C . GLY B 1 242 ? 4.273 -14.977 -14.672 1 91.81 242 GLY B C 1
ATOM 5565 O O . GLY B 1 242 ? 4.531 -13.977 -13.992 1 91.81 242 GLY B O 1
ATOM 5566 N N . THR B 1 243 ? 3.021 -15.633 -14.805 1 88.06 243 THR B N 1
ATOM 5567 C CA . THR B 1 243 ? 1.924 -15.016 -14.062 1 88.06 243 THR B CA 1
ATOM 5568 C C . THR B 1 243 ? 2.244 -14.961 -12.57 1 88.06 243 THR B C 1
ATOM 5570 O O . THR B 1 243 ? 2.098 -13.914 -11.938 1 88.06 243 THR B O 1
ATOM 5573 N N . GLY B 1 244 ? 2.646 -16.047 -12.109 1 93.56 244 GLY B N 1
ATOM 5574 C CA . GLY B 1 244 ? 3.23 -16.156 -10.781 1 93.56 244 GLY B CA 1
ATOM 5575 C C . GLY B 1 244 ? 4.707 -16.5 -10.797 1 93.56 244 GLY B C 1
ATOM 5576 O O . GLY B 1 244 ? 5.328 -16.531 -11.859 1 93.56 244 GLY B O 1
ATOM 5577 N N . SER B 1 245 ? 5.266 -16.562 -9.68 1 96.56 245 SER B N 1
ATOM 5578 C CA . SER B 1 245 ? 6.637 -17.047 -9.547 1 96.56 245 SER B CA 1
ATOM 5579 C C . SER B 1 245 ? 6.691 -18.375 -8.781 1 96.56 245 SER B C 1
ATOM 5581 O O . SER B 1 245 ? 6.051 -18.516 -7.738 1 96.56 245 SER B O 1
ATOM 5583 N N . PHE B 1 246 ? 7.473 -19.312 -9.336 1 96.75 246 PHE B N 1
ATOM 5584 C CA . PHE B 1 246 ? 7.586 -20.656 -8.781 1 96.75 246 PHE B CA 1
ATOM 5585 C C . PHE B 1 246 ? 9.047 -21.047 -8.609 1 96.75 246 PHE B C 1
ATOM 5587 O O . PHE B 1 246 ? 9.836 -20.953 -9.547 1 96.75 246 PHE B O 1
ATOM 5594 N N . ILE B 1 247 ? 9.375 -21.422 -7.438 1 97.5 247 ILE B N 1
ATOM 5595 C CA . ILE B 1 247 ? 10.672 -22.031 -7.156 1 97.5 247 ILE B CA 1
ATOM 5596 C C . ILE B 1 247 ? 10.5 -23.547 -6.965 1 97.5 247 ILE B C 1
ATOM 5598 O O . ILE B 1 247 ? 9.688 -23.984 -6.148 1 97.5 247 ILE B O 1
ATOM 5602 N N . GLU B 1 248 ? 11.234 -24.297 -7.746 1 96.5 248 GLU B N 1
ATOM 5603 C CA . GLU B 1 248 ? 11.18 -25.75 -7.656 1 96.5 248 GLU B CA 1
ATOM 5604 C C . GLU B 1 248 ? 12.57 -26.344 -7.422 1 96.5 248 GLU B C 1
ATOM 5606 O O . GLU B 1 248 ? 13.539 -25.938 -8.078 1 96.5 248 GLU B O 1
ATOM 5611 N N . ALA B 1 249 ? 12.656 -27.188 -6.504 1 96.38 249 ALA B N 1
ATOM 5612 C CA . ALA B 1 249 ? 13.891 -27.906 -6.215 1 96.38 249 ALA B CA 1
ATOM 5613 C C . ALA B 1 249 ? 13.672 -29.422 -6.281 1 96.38 249 ALA B C 1
ATOM 5615 O O . ALA B 1 249 ? 12.68 -29.938 -5.75 1 96.38 249 ALA B O 1
ATOM 5616 N N . ALA B 1 250 ? 14.594 -30.094 -6.949 1 96.31 250 ALA B N 1
ATOM 5617 C CA . ALA B 1 250 ? 14.5 -31.547 -7.035 1 96.31 250 ALA B CA 1
ATOM 5618 C C . ALA B 1 250 ? 15 -32.219 -5.75 1 96.31 250 ALA B C 1
ATOM 5620 O O . ALA B 1 250 ? 16 -31.781 -5.18 1 96.31 250 ALA B O 1
ATOM 5621 N N . THR B 1 251 ? 14.32 -33.188 -5.258 1 93.12 251 THR B N 1
ATOM 5622 C CA . THR B 1 251 ? 14.672 -33.906 -4.027 1 93.12 251 THR B CA 1
ATOM 5623 C C . THR B 1 251 ? 15.07 -35.344 -4.32 1 93.12 251 THR B C 1
ATOM 5625 O O . THR B 1 251 ? 15.562 -36.031 -3.439 1 93.12 251 THR B O 1
ATOM 5628 N N . SER B 1 252 ? 14.945 -35.844 -5.348 1 80.38 252 SER B N 1
ATOM 5629 C CA . SER B 1 252 ? 15.211 -37.219 -5.77 1 80.38 252 SER B CA 1
ATOM 5630 C C . SER B 1 252 ? 14.195 -38.188 -5.168 1 80.38 252 SER B C 1
ATOM 5632 O O . SER B 1 252 ? 13.57 -38.969 -5.887 1 80.38 252 SER B O 1
ATOM 5634 N N . GLU B 1 253 ? 13.992 -38.094 -3.781 1 87.06 253 GLU B N 1
ATOM 5635 C CA . GLU B 1 253 ? 13 -38.938 -3.105 1 87.06 253 GLU B CA 1
ATOM 5636 C C . GLU B 1 253 ? 11.805 -38.094 -2.641 1 87.06 253 GLU B C 1
ATOM 5638 O O . GLU B 1 253 ? 11.922 -36.906 -2.432 1 87.06 253 GLU B O 1
ATOM 5643 N N . PHE B 1 254 ? 10.711 -38.906 -2.537 1 89.94 254 PHE B N 1
ATOM 5644 C CA . PHE B 1 254 ? 9.5 -38.219 -2.078 1 89.94 254 PHE B CA 1
ATOM 5645 C C . PHE B 1 254 ? 9.656 -37.75 -0.642 1 89.94 254 PHE B C 1
ATOM 5647 O O . PHE B 1 254 ? 10.078 -38.5 0.232 1 89.94 254 PHE B O 1
ATOM 5654 N N . THR B 1 255 ? 9.445 -36.5 -0.4 1 84.19 255 THR B N 1
ATOM 5655 C CA . THR B 1 255 ? 9.508 -35.906 0.932 1 84.19 255 THR B CA 1
ATOM 5656 C C . THR B 1 255 ? 8.305 -35 1.184 1 84.19 255 THR B C 1
ATOM 5658 O O . THR B 1 255 ? 7.848 -34.312 0.277 1 84.19 255 THR B O 1
ATOM 5661 N N . MET B 1 256 ? 7.758 -35.094 2.398 1 82.44 256 MET B N 1
ATOM 5662 C CA . MET B 1 256 ? 6.668 -34.188 2.783 1 82.44 256 MET B CA 1
ATOM 5663 C C . MET B 1 256 ? 7.211 -32.906 3.391 1 82.44 256 MET B C 1
ATOM 5665 O O . MET B 1 256 ? 7.871 -32.938 4.43 1 82.44 256 MET B O 1
ATOM 5669 N N . PRO B 1 257 ? 6.895 -31.859 2.691 1 81.69 257 PRO B N 1
ATOM 5670 C CA . PRO B 1 257 ? 7.449 -30.609 3.211 1 81.69 257 PRO B CA 1
ATOM 5671 C C . PRO B 1 257 ? 6.609 -30.016 4.34 1 81.69 257 PRO B C 1
ATOM 5673 O O . PRO B 1 257 ? 5.5 -30.484 4.609 1 81.69 257 PRO B O 1
ATOM 5676 N N . LYS B 1 258 ? 7.188 -29.094 5.082 1 76 258 LYS B N 1
ATOM 5677 C CA . LYS B 1 258 ? 6.5 -28.25 6.059 1 76 258 LYS B CA 1
ATOM 5678 C C . LYS B 1 258 ? 6.539 -26.781 5.648 1 76 258 LYS B C 1
ATOM 5680 O O . LYS B 1 258 ? 7.188 -26.422 4.66 1 76 258 LYS B O 1
ATOM 5685 N N . GLY B 1 259 ? 5.668 -25.984 6.211 1 76.81 259 GLY B N 1
ATOM 5686 C CA . GLY B 1 259 ? 5.797 -24.547 6.117 1 76.81 259 GLY B CA 1
ATOM 5687 C C . GLY B 1 259 ? 5.207 -23.969 4.84 1 76.81 259 GLY B C 1
ATOM 5688 O O . GLY B 1 259 ? 5.73 -23 4.293 1 76.81 259 GLY B O 1
ATOM 5689 N N . GLY B 1 260 ? 4.324 -24.656 4.133 1 82.12 260 GLY B N 1
ATOM 5690 C CA . GLY B 1 260 ? 3.629 -24.078 2.99 1 82.12 260 GLY B CA 1
ATOM 5691 C C . GLY B 1 260 ? 4.184 -24.547 1.659 1 82.12 260 GLY B C 1
ATOM 5692 O O . GLY B 1 260 ? 3.621 -24.25 0.604 1 82.12 260 GLY B O 1
ATOM 5693 N N . LEU B 1 261 ? 5.305 -25.297 1.648 1 89.56 261 LEU B N 1
ATOM 5694 C CA . LEU B 1 261 ? 5.844 -25.891 0.424 1 89.56 261 LEU B CA 1
ATOM 5695 C C . LEU B 1 261 ? 4.98 -27.047 -0.053 1 89.56 261 LEU B C 1
ATOM 5697 O O . LEU B 1 261 ? 4.289 -27.688 0.747 1 89.56 261 LEU B O 1
ATOM 5701 N N . ILE B 1 262 ? 5.059 -27.328 -1.332 1 89.94 262 ILE B N 1
ATOM 5702 C CA . ILE B 1 262 ? 4.227 -28.359 -1.947 1 89.94 262 ILE B CA 1
ATOM 5703 C C . ILE B 1 262 ? 5.109 -29.469 -2.5 1 89.94 262 ILE B C 1
ATOM 5705 O O . ILE B 1 262 ? 6.078 -29.203 -3.219 1 89.94 262 ILE B O 1
ATOM 5709 N N . PRO B 1 263 ? 4.793 -30.688 -2.125 1 91.5 263 PRO B N 1
ATOM 5710 C CA . PRO B 1 263 ? 5.504 -31.797 -2.76 1 91.5 263 PRO B CA 1
ATOM 5711 C C . PRO B 1 263 ? 5.078 -32.031 -4.207 1 91.5 263 PRO B C 1
ATOM 5713 O O . PRO B 1 263 ? 3.895 -31.891 -4.535 1 91.5 263 PRO B O 1
ATOM 5716 N N . LEU B 1 264 ? 6.043 -32.375 -5.039 1 93.25 264 LEU B N 1
ATOM 5717 C CA . LEU B 1 264 ? 5.773 -32.531 -6.465 1 93.25 264 LEU B CA 1
ATOM 5718 C C . LEU B 1 264 ? 6.332 -33.844 -6.984 1 93.25 264 LEU B C 1
ATOM 5720 O O . LEU B 1 264 ? 7.312 -34.344 -6.441 1 93.25 264 LEU B O 1
ATOM 5724 N N . ILE B 1 265 ? 5.621 -34.375 -7.977 1 96.88 265 ILE B N 1
ATOM 5725 C CA . ILE B 1 265 ? 6.305 -35.156 -8.992 1 96.88 265 ILE B CA 1
ATOM 5726 C C . ILE B 1 265 ? 6.781 -34.25 -10.125 1 96.88 265 ILE B C 1
ATOM 5728 O O . ILE B 1 265 ? 5.969 -33.625 -10.805 1 96.88 265 ILE B O 1
ATOM 5732 N N . ILE B 1 266 ? 8.07 -34.188 -10.258 1 97.31 266 ILE B N 1
ATOM 5733 C CA . ILE B 1 266 ? 8.602 -33.344 -11.328 1 97.31 266 ILE B CA 1
ATOM 5734 C C . ILE B 1 266 ? 8.461 -34.094 -12.664 1 97.31 266 ILE B C 1
ATOM 5736 O O . ILE B 1 266 ? 8.109 -33.469 -13.68 1 97.31 266 ILE B O 1
ATOM 5740 N N . LEU B 1 267 ? 8.758 -35.344 -12.656 1 97.69 267 LEU B N 1
ATOM 5741 C CA . LEU B 1 267 ? 8.773 -36.156 -13.875 1 97.69 267 LEU B CA 1
ATOM 5742 C C . LEU B 1 267 ? 8.469 -37.625 -13.562 1 97.69 267 LEU B C 1
ATOM 5744 O O . LEU B 1 267 ? 8.977 -38.188 -12.578 1 97.69 267 LEU B O 1
ATOM 5748 N N . ASN B 1 268 ? 7.547 -38.188 -14.203 1 98 268 ASN B N 1
ATOM 5749 C CA . ASN B 1 268 ? 7.246 -39.625 -14.219 1 98 268 ASN B CA 1
ATOM 5750 C C . ASN B 1 268 ? 7.457 -40.219 -15.609 1 98 268 ASN B C 1
ATOM 5752 O O . ASN B 1 268 ? 6.637 -40.031 -16.5 1 98 268 ASN B O 1
ATOM 5756 N N . LEU B 1 269 ? 8.539 -40.969 -15.75 1 97.44 269 LEU B N 1
ATOM 5757 C CA . LEU B 1 269 ? 8.969 -41.406 -17.078 1 97.44 269 LEU B CA 1
ATOM 5758 C C . LEU B 1 269 ? 9.688 -42.75 -17.016 1 97.44 269 LEU B C 1
ATOM 5760 O O . LEU B 1 269 ? 10.688 -42.875 -16.297 1 97.44 269 LEU B O 1
ATOM 5764 N N . GLY B 1 270 ? 9.195 -43.719 -17.75 1 93 270 GLY B N 1
ATOM 5765 C CA . GLY B 1 270 ? 9.844 -45.031 -17.859 1 93 270 GLY B CA 1
ATOM 5766 C C . GLY B 1 270 ? 9.992 -45.75 -16.531 1 93 270 GLY B C 1
ATOM 5767 O O . GLY B 1 270 ? 11.047 -46.312 -16.234 1 93 270 GLY B O 1
ATOM 5768 N N . GLY B 1 271 ? 9.055 -45.562 -15.727 1 91.44 271 GLY B N 1
ATOM 5769 C CA . GLY B 1 271 ? 9.078 -46.25 -14.438 1 91.44 271 GLY B CA 1
ATOM 5770 C C . GLY B 1 271 ? 9.852 -45.469 -13.375 1 91.44 271 GLY B C 1
ATOM 5771 O O . GLY B 1 271 ? 9.906 -45.875 -12.219 1 91.44 271 GLY B O 1
ATOM 5772 N N . ARG B 1 272 ? 10.422 -44.406 -13.766 1 93.06 272 ARG B N 1
ATOM 5773 C CA . ARG B 1 272 ? 11.18 -43.594 -12.836 1 93.06 272 ARG B CA 1
ATOM 5774 C C . ARG B 1 272 ? 10.43 -42.312 -12.508 1 93.06 272 ARG B C 1
ATOM 5776 O O . ARG B 1 272 ? 9.812 -41.688 -13.383 1 93.06 272 ARG B O 1
ATOM 5783 N N . ARG B 1 273 ? 10.539 -41.969 -11.203 1 95.94 273 ARG B N 1
ATOM 5784 C CA . ARG B 1 273 ? 9.898 -40.719 -10.773 1 95.94 273 ARG B CA 1
ATOM 5785 C C . ARG B 1 273 ? 10.898 -39.781 -10.133 1 95.94 273 ARG B C 1
ATOM 5787 O O . ARG B 1 273 ? 11.719 -40.188 -9.312 1 95.94 273 ARG B O 1
ATOM 5794 N N . VAL B 1 274 ? 10.906 -38.594 -10.578 1 96.44 274 VAL B N 1
ATOM 5795 C CA . VAL B 1 274 ? 11.672 -37.5 -9.969 1 96.44 274 VAL B CA 1
ATOM 5796 C C . VAL B 1 274 ? 10.742 -36.625 -9.125 1 96.44 274 VAL B C 1
ATOM 5798 O O . VAL B 1 274 ? 9.719 -36.156 -9.609 1 96.44 274 VAL B O 1
ATOM 5801 N N . TYR B 1 275 ? 11.133 -36.5 -7.859 1 96.5 275 TYR B N 1
ATOM 5802 C CA . TYR B 1 275 ? 10.32 -35.719 -6.941 1 96.5 275 TYR B CA 1
ATOM 5803 C C . TYR B 1 275 ? 10.961 -34.344 -6.691 1 96.5 275 TYR B C 1
ATOM 5805 O O . TYR B 1 275 ? 12.141 -34.156 -6.98 1 96.5 275 TYR B O 1
ATOM 5813 N N . GLY B 1 276 ? 10.125 -33.469 -6.168 1 95.31 276 GLY B N 1
ATOM 5814 C CA . GLY B 1 276 ? 10.602 -32.125 -5.832 1 95.31 276 GLY B CA 1
ATOM 5815 C C . GLY B 1 276 ? 9.703 -31.406 -4.855 1 95.31 276 GLY B C 1
ATOM 5816 O O . GLY B 1 276 ? 8.719 -31.953 -4.375 1 95.31 276 GLY B O 1
ATOM 5817 N N . LEU B 1 277 ? 10.172 -30.188 -4.512 1 94.44 277 LEU B N 1
ATOM 5818 C CA . LEU B 1 277 ? 9.422 -29.25 -3.695 1 94.44 277 LEU B CA 1
ATOM 5819 C C . LEU B 1 277 ? 9.18 -27.938 -4.457 1 94.44 277 LEU B C 1
ATOM 5821 O O . LEU B 1 277 ? 10.023 -27.531 -5.254 1 94.44 277 LEU B O 1
ATOM 5825 N N . GLU B 1 278 ? 8.07 -27.375 -4.109 1 95.5 278 GLU B N 1
ATOM 5826 C CA . GLU B 1 278 ? 7.75 -26.109 -4.766 1 95.5 278 GLU B CA 1
ATOM 5827 C C . GLU B 1 278 ? 7.25 -25.078 -3.758 1 95.5 278 GLU B C 1
ATOM 5829 O O . GLU B 1 278 ? 6.516 -25.406 -2.828 1 95.5 278 GLU B O 1
ATOM 5834 N N . GLY B 1 279 ? 7.691 -23.891 -3.854 1 94.81 279 GLY B N 1
ATOM 5835 C CA . GLY B 1 279 ? 7.102 -22.688 -3.295 1 94.81 279 GLY B CA 1
ATOM 5836 C C . GLY B 1 279 ? 6.781 -21.641 -4.34 1 94.81 279 GLY B C 1
ATOM 5837 O O . GLY B 1 279 ? 7.469 -21.531 -5.359 1 94.81 279 GLY B O 1
ATOM 5838 N N . PHE B 1 280 ? 5.672 -20.875 -4.082 1 94.69 280 PHE B N 1
ATOM 5839 C CA . PHE B 1 280 ? 5.336 -19.984 -5.18 1 94.69 280 PHE B CA 1
ATOM 5840 C C . PHE B 1 280 ? 4.648 -18.719 -4.66 1 94.69 280 PHE B C 1
ATOM 5842 O O . PHE B 1 280 ? 4.258 -18.656 -3.492 1 94.69 280 PHE B O 1
ATOM 5849 N N . ILE B 1 281 ? 4.652 -17.703 -5.469 1 94.81 281 ILE B N 1
ATOM 5850 C CA . ILE B 1 281 ? 3.861 -16.484 -5.383 1 94.81 281 ILE B CA 1
ATOM 5851 C C . ILE B 1 281 ? 2.814 -16.453 -6.492 1 94.81 281 ILE B C 1
ATOM 5853 O O . ILE B 1 281 ? 3.139 -16.656 -7.664 1 94.81 281 ILE B O 1
ATOM 5857 N N . ARG B 1 282 ? 1.607 -16.156 -6.164 1 89.88 282 ARG B N 1
ATOM 5858 C CA . ARG B 1 282 ? 0.503 -16.25 -7.113 1 89.88 282 ARG B CA 1
ATOM 5859 C C . ARG B 1 282 ? 0.562 -15.117 -8.141 1 89.88 282 ARG B C 1
ATOM 5861 O O . ARG B 1 282 ? 0.128 -15.289 -9.281 1 89.88 282 ARG B O 1
ATOM 5868 N N . SER B 1 283 ? 1.084 -13.969 -7.656 1 90.5 283 SER B N 1
ATOM 5869 C CA . SER B 1 283 ? 1.003 -12.805 -8.523 1 90.5 283 SER B CA 1
ATOM 5870 C C . SER B 1 283 ? 2.369 -12.148 -8.703 1 90.5 283 SER B C 1
ATOM 5872 O O . SER B 1 283 ? 2.846 -11.445 -7.812 1 90.5 283 SER B O 1
ATOM 5874 N N . THR B 1 284 ? 3.008 -12.352 -9.797 1 94.25 284 THR B N 1
ATOM 5875 C CA . THR B 1 284 ? 4.273 -11.719 -10.148 1 94.25 284 THR B CA 1
ATOM 5876 C C . THR B 1 284 ? 4.148 -10.961 -11.469 1 94.25 284 THR B C 1
ATOM 5878 O O . THR B 1 284 ? 3.904 -9.75 -11.477 1 94.25 284 THR B O 1
ATOM 5881 N N . GLY B 1 285 ? 4.141 -11.805 -12.539 1 91.19 285 GLY B N 1
ATOM 5882 C CA . GLY B 1 285 ? 3.912 -11.164 -13.828 1 91.19 285 GLY B CA 1
ATOM 5883 C C . GLY B 1 285 ? 2.582 -10.438 -13.898 1 91.19 285 GLY B C 1
ATOM 5884 O O . GLY B 1 285 ? 2.479 -9.383 -14.539 1 91.19 285 GLY B O 1
ATOM 5885 N N . SER B 1 286 ? 1.58 -11.016 -13.281 1 89.31 286 SER B N 1
ATOM 5886 C CA . SER B 1 286 ? 0.266 -10.375 -13.25 1 89.31 286 SER B CA 1
ATOM 5887 C C . SER B 1 286 ? 0.31 -9.055 -12.5 1 89.31 286 SER B C 1
ATOM 5889 O O . SER B 1 286 ? -0.414 -8.117 -12.844 1 89.31 286 SER B O 1
ATOM 5891 N N . THR B 1 287 ? 1.106 -8.906 -11.492 1 92.69 287 THR B N 1
ATOM 5892 C CA . THR B 1 287 ? 1.294 -7.652 -10.766 1 92.69 287 THR B CA 1
ATOM 5893 C C . THR B 1 287 ? 1.955 -6.605 -11.656 1 92.69 287 THR B C 1
ATOM 5895 O O . THR B 1 287 ? 1.566 -5.438 -11.641 1 92.69 287 THR B O 1
ATOM 5898 N N . VAL B 1 288 ? 2.934 -7.043 -12.43 1 92.88 288 VAL B N 1
ATOM 5899 C CA . VAL B 1 288 ? 3.625 -6.16 -13.359 1 92.88 288 VAL B CA 1
ATOM 5900 C C . VAL B 1 288 ? 2.635 -5.617 -14.391 1 92.88 288 VAL B C 1
ATOM 5902 O O . VAL B 1 288 ? 2.611 -4.414 -14.664 1 92.88 288 VAL B O 1
ATOM 5905 N N . ASP B 1 289 ? 1.857 -6.543 -14.867 1 89.5 289 ASP B N 1
ATOM 5906 C CA . ASP B 1 289 ? 0.855 -6.145 -15.852 1 89.5 289 ASP B CA 1
ATOM 5907 C C . ASP B 1 289 ? -0.162 -5.184 -15.234 1 89.5 289 ASP B C 1
ATOM 5909 O O . ASP B 1 289 ? -0.578 -4.219 -15.883 1 89.5 289 ASP B O 1
ATOM 5913 N N . TRP B 1 290 ? -0.59 -5.461 -14.078 1 89.69 290 TRP B N 1
ATOM 5914 C CA . TRP B 1 290 ? -1.543 -4.613 -13.367 1 89.69 290 TRP B CA 1
ATOM 5915 C C . TRP B 1 290 ? -0.979 -3.211 -13.164 1 89.69 290 TRP B C 1
ATOM 5917 O O . TRP B 1 290 ? -1.679 -2.217 -13.375 1 89.69 290 TRP B O 1
ATOM 5927 N N . LEU B 1 291 ? 0.228 -3.033 -12.773 1 89.69 291 LEU B N 1
ATOM 5928 C CA . LEU B 1 291 ? 0.868 -1.741 -12.555 1 89.69 291 LEU B CA 1
ATOM 5929 C C . LEU B 1 291 ? 0.932 -0.939 -13.852 1 89.69 291 LEU B C 1
ATOM 5931 O O . LEU B 1 291 ? 0.807 0.287 -13.828 1 89.69 291 LEU B O 1
ATOM 5935 N N . LYS B 1 292 ? 1.186 -1.669 -14.906 1 91.25 292 LYS B N 1
ATOM 5936 C CA . LYS B 1 292 ? 1.153 -1.016 -16.203 1 91.25 292 LYS B CA 1
ATOM 5937 C C . LYS B 1 292 ? -0.237 -0.468 -16.516 1 91.25 292 LYS B C 1
ATOM 5939 O O . LYS B 1 292 ? -0.375 0.657 -17 1 91.25 292 LYS B O 1
ATOM 5944 N N . GLU B 1 293 ? -1.185 -1.26 -16.188 1 87.75 293 GLU B N 1
ATOM 5945 C CA . GLU B 1 293 ? -2.568 -0.879 -16.453 1 87.75 293 GLU B CA 1
ATOM 5946 C C . GLU B 1 293 ? -2.975 0.339 -15.633 1 87.75 293 GLU B C 1
ATOM 5948 O O . GLU B 1 293 ? -3.746 1.181 -16.094 1 87.75 293 GLU B O 1
ATOM 5953 N N . VAL B 1 294 ? -2.502 0.439 -14.438 1 88.44 294 VAL B N 1
ATOM 5954 C CA . VAL B 1 294 ? -2.887 1.552 -13.578 1 88.44 294 VAL B CA 1
ATOM 5955 C C . VAL B 1 294 ? -2.043 2.779 -13.914 1 88.44 294 VAL B C 1
ATOM 5957 O O . VAL B 1 294 ? -2.264 3.861 -13.359 1 88.44 294 VAL B O 1
ATOM 5960 N N . GLY B 1 295 ? -1.003 2.648 -14.789 1 87.44 295 GLY B N 1
ATOM 5961 C CA . GLY B 1 295 ? -0.364 3.809 -15.391 1 87.44 295 GLY B CA 1
ATOM 5962 C C . GLY B 1 295 ? 0.975 4.145 -14.758 1 87.44 295 GLY B C 1
ATOM 5963 O O . GLY B 1 295 ? 1.49 5.25 -14.938 1 87.44 295 GLY B O 1
ATOM 5964 N N . LEU B 1 296 ? 1.582 3.281 -14.023 1 90.5 296 LEU B N 1
ATOM 5965 C CA . LEU B 1 296 ? 2.863 3.584 -13.398 1 90.5 296 LEU B CA 1
ATOM 5966 C C . LEU B 1 296 ? 3.986 3.588 -14.43 1 90.5 296 LEU B C 1
ATOM 5968 O O . LEU B 1 296 ? 5.008 4.25 -14.234 1 90.5 296 LEU B O 1
ATOM 5972 N N . PHE B 1 297 ? 3.875 2.775 -15.461 1 92.5 297 PHE B N 1
ATOM 5973 C CA . PHE B 1 297 ? 4.777 2.775 -16.609 1 92.5 297 PHE B CA 1
ATOM 5974 C C . PHE B 1 297 ? 4.051 2.326 -17.859 1 92.5 297 PHE B C 1
ATOM 5976 O O . PHE B 1 297 ? 2.975 1.728 -17.797 1 92.5 297 PHE B O 1
ATOM 5983 N N . SER B 1 298 ? 4.668 2.525 -19.016 1 92.94 298 SER B N 1
ATOM 5984 C CA . SER B 1 298 ? 3.98 2.277 -20.281 1 92.94 298 SER B CA 1
ATOM 5985 C C . SER B 1 298 ? 4.609 1.109 -21.031 1 92.94 298 SER B C 1
ATOM 5987 O O . SER B 1 298 ? 4.008 0.568 -21.969 1 92.94 298 SER B O 1
ATOM 5989 N N . SER B 1 299 ? 5.855 0.787 -20.641 1 94.31 299 SER B N 1
ATOM 5990 C CA . SER B 1 299 ? 6.566 -0.302 -21.312 1 94.31 299 SER B CA 1
ATOM 5991 C C . SER B 1 299 ? 7.477 -1.043 -20.344 1 94.31 299 SER B C 1
ATOM 5993 O O . SER B 1 299 ? 7.809 -0.522 -19.266 1 94.31 299 SER B O 1
ATOM 5995 N N . TYR B 1 300 ? 7.859 -2.18 -20.719 1 92.25 300 TYR B N 1
ATOM 5996 C CA . TYR B 1 300 ? 8.742 -2.969 -19.875 1 92.25 300 TYR B CA 1
ATOM 5997 C C . TYR B 1 300 ? 10.125 -2.336 -19.781 1 92.25 300 TYR B C 1
ATOM 5999 O O . TYR B 1 300 ? 10.797 -2.426 -18.75 1 92.25 300 TYR B O 1
ATOM 6007 N N . ASP B 1 301 ? 10.547 -1.693 -20.875 1 95 301 ASP B N 1
ATOM 6008 C CA . ASP B 1 301 ? 11.805 -0.96 -20.844 1 95 301 ASP B CA 1
ATOM 6009 C C . ASP B 1 301 ? 11.766 0.173 -19.812 1 95 301 ASP B C 1
ATOM 6011 O O . ASP B 1 301 ? 12.727 0.385 -19.078 1 95 301 ASP B O 1
ATOM 6015 N N . GLU B 1 302 ? 10.672 0.854 -19.859 1 96.06 302 GLU B N 1
ATOM 6016 C CA . GLU B 1 302 ? 10.5 1.916 -18.875 1 96.06 302 GLU B CA 1
ATOM 6017 C C . GLU B 1 302 ? 10.484 1.354 -17.453 1 96.06 302 GLU B C 1
ATOM 6019 O O . GLU B 1 302 ? 11.055 1.95 -16.531 1 96.06 302 GLU B O 1
ATOM 6024 N N . MET B 1 303 ? 9.805 0.256 -17.281 1 95.69 303 MET B N 1
ATOM 6025 C CA . MET B 1 303 ? 9.773 -0.405 -15.984 1 95.69 303 MET B CA 1
ATOM 6026 C C . MET B 1 303 ? 11.18 -0.693 -15.492 1 95.69 303 MET B C 1
ATOM 6028 O O . MET B 1 303 ? 11.5 -0.434 -14.328 1 95.69 303 MET B O 1
ATOM 6032 N N . GLU B 1 304 ? 12.023 -1.224 -16.375 1 96.75 304 GLU B N 1
ATOM 6033 C CA . GLU B 1 304 ? 13.398 -1.572 -16.031 1 96.75 304 GLU B CA 1
ATOM 6034 C C . GLU B 1 304 ? 14.195 -0.334 -15.633 1 96.75 304 GLU B C 1
ATOM 6036 O O . GLU B 1 304 ? 15.008 -0.379 -14.703 1 96.75 304 GLU B O 1
ATOM 6041 N N . GLU B 1 305 ? 14.008 0.731 -16.359 1 96.69 305 GLU B N 1
ATOM 6042 C CA . GLU B 1 305 ? 14.695 1.981 -16.047 1 96.69 305 GLU B CA 1
ATOM 6043 C C . GLU B 1 305 ? 14.281 2.518 -14.688 1 96.69 305 GLU B C 1
ATOM 6045 O O . GLU B 1 305 ? 15.133 2.904 -13.883 1 96.69 305 GLU B O 1
ATOM 6050 N N . LEU B 1 306 ? 13.023 2.539 -14.43 1 95.88 306 LEU B N 1
ATOM 6051 C CA . LEU B 1 306 ? 12.492 3.02 -13.164 1 95.88 306 LEU B CA 1
ATOM 6052 C C . LEU B 1 306 ? 12.977 2.145 -12.008 1 95.88 306 LEU B C 1
ATOM 6054 O O . LEU B 1 306 ? 13.352 2.656 -10.953 1 95.88 306 LEU B O 1
ATOM 6058 N N . ALA B 1 307 ? 12.938 0.832 -12.242 1 95.75 307 ALA B N 1
ATOM 6059 C CA . ALA B 1 307 ? 13.352 -0.106 -11.203 1 95.75 307 ALA B CA 1
ATOM 6060 C C . ALA B 1 307 ? 14.797 0.157 -10.773 1 95.75 307 ALA B C 1
ATOM 6062 O O . ALA B 1 307 ? 15.141 -0.017 -9.602 1 95.75 307 ALA B O 1
ATOM 6063 N N . ARG B 1 308 ? 15.633 0.627 -11.68 1 95 308 ARG B N 1
ATOM 6064 C CA . ARG B 1 308 ? 17.047 0.887 -11.406 1 95 308 ARG B CA 1
ATOM 6065 C C . ARG B 1 308 ? 17.219 2.166 -10.594 1 95 308 ARG B C 1
ATOM 6067 O O . ARG B 1 308 ? 18.188 2.318 -9.859 1 95 308 ARG B O 1
ATOM 6074 N N . MET B 1 309 ? 16.219 3.014 -10.641 1 95 309 MET B N 1
ATOM 6075 C CA . MET B 1 309 ? 16.359 4.352 -10.07 1 95 309 MET B CA 1
ATOM 6076 C C . MET B 1 309 ? 15.773 4.398 -8.664 1 95 309 MET B C 1
ATOM 6078 O O . MET B 1 309 ? 15.93 5.391 -7.953 1 95 309 MET B O 1
ATOM 6082 N N . GLY B 1 310 ? 15.094 3.355 -8.242 1 94.81 310 GLY B N 1
ATOM 6083 C CA . GLY B 1 310 ? 14.438 3.365 -6.941 1 94.81 310 GLY B CA 1
ATOM 6084 C C . GLY B 1 310 ? 15.406 3.541 -5.785 1 94.81 310 GLY B C 1
ATOM 6085 O O . GLY B 1 310 ? 16.562 3.113 -5.863 1 94.81 310 GLY B O 1
ATOM 6086 N N . ARG B 1 311 ? 15.047 4.125 -4.598 1 94.5 311 ARG B N 1
ATOM 6087 C CA . ARG B 1 311 ? 15.898 4.5 -3.475 1 94.5 311 ARG B CA 1
ATOM 6088 C C . ARG B 1 311 ? 15.555 3.686 -2.23 1 94.5 311 ARG B C 1
ATOM 6090 O O . ARG B 1 311 ? 15.812 4.121 -1.106 1 94.5 311 ARG B O 1
ATOM 6097 N N . ARG B 1 312 ? 14.828 2.5 -2.416 1 94.62 312 ARG B N 1
ATOM 6098 C CA . ARG B 1 312 ? 14.492 1.591 -1.326 1 94.62 312 ARG B CA 1
ATOM 6099 C C . ARG B 1 312 ? 13.555 2.26 -0.324 1 94.62 312 ARG B C 1
ATOM 6101 O O . ARG B 1 312 ? 13.773 2.18 0.886 1 94.62 312 ARG B O 1
ATOM 6108 N N . LYS B 1 313 ? 12.57 2.906 -0.834 1 93.56 313 LYS B N 1
ATOM 6109 C CA . LYS B 1 313 ? 11.609 3.631 -0.007 1 93.56 313 LYS B CA 1
ATOM 6110 C C . LYS B 1 313 ? 10.305 2.855 0.128 1 93.56 313 LYS B C 1
ATOM 6112 O O . LYS B 1 313 ? 9.695 2.832 1.201 1 93.56 313 LYS B O 1
ATOM 6117 N N . ALA B 1 314 ? 9.922 2.281 -0.973 1 96.38 314 ALA B N 1
ATOM 6118 C CA . ALA B 1 314 ? 8.617 1.622 -1.007 1 96.38 314 ALA B CA 1
ATOM 6119 C C . ALA B 1 314 ? 8.758 0.148 -1.38 1 96.38 314 ALA B C 1
ATOM 6121 O O . ALA B 1 314 ? 9.648 -0.224 -2.141 1 96.38 314 ALA B O 1
ATOM 6122 N N . ILE B 1 315 ? 7.883 -0.621 -0.861 1 97.38 315 ILE B N 1
ATOM 6123 C CA . ILE B 1 315 ? 7.867 -2.035 -1.215 1 97.38 315 ILE B CA 1
ATOM 6124 C C . ILE B 1 315 ? 6.43 -2.488 -1.466 1 97.38 315 ILE B C 1
ATOM 6126 O O . ILE B 1 315 ? 5.492 -1.939 -0.886 1 97.38 315 ILE B O 1
ATOM 6130 N N . LEU B 1 316 ? 6.277 -3.379 -2.383 1 96.88 316 LEU B N 1
ATOM 6131 C CA . LEU B 1 316 ? 5 -4.035 -2.631 1 96.88 316 LEU B CA 1
ATOM 6132 C C . LEU B 1 316 ? 5.004 -5.461 -2.092 1 96.88 316 LEU B C 1
ATOM 6134 O O . LEU B 1 316 ? 5.867 -6.262 -2.459 1 96.88 316 LEU B O 1
ATOM 6138 N N . VAL B 1 317 ? 4.148 -5.742 -1.163 1 96.94 317 VAL B N 1
ATOM 6139 C CA . VAL B 1 317 ? 3.926 -7.121 -0.748 1 96.94 317 VAL B CA 1
ATOM 6140 C C . VAL B 1 317 ? 3.096 -7.852 -1.803 1 96.94 317 VAL B C 1
ATOM 6142 O O . VAL B 1 317 ? 1.954 -7.473 -2.072 1 96.94 317 VAL B O 1
ATOM 6145 N N . PRO B 1 318 ? 3.691 -8.836 -2.41 1 95.75 318 PRO B N 1
ATOM 6146 C CA . PRO B 1 318 ? 3.047 -9.453 -3.572 1 95.75 318 PRO B CA 1
ATOM 6147 C C . PRO B 1 318 ? 1.906 -10.391 -3.186 1 95.75 318 PRO B C 1
ATOM 6149 O O . PRO B 1 318 ? 1.863 -11.539 -3.639 1 95.75 318 PRO B O 1
ATOM 6152 N N . SER B 1 319 ? 0.911 -9.914 -2.486 1 94.5 319 SER B N 1
ATOM 6153 C CA . SER B 1 319 ? -0.22 -10.695 -1.991 1 94.5 319 SER B CA 1
ATOM 6154 C C . SER B 1 319 ? -1.502 -10.344 -2.738 1 94.5 319 SER B C 1
ATOM 6156 O O . SER B 1 319 ? -2.6 -10.453 -2.186 1 94.5 319 SER B O 1
ATOM 6158 N N . LEU B 1 320 ? -1.381 -9.852 -3.994 1 91.94 320 LEU B N 1
ATOM 6159 C CA . LEU B 1 320 ? -2.566 -9.461 -4.75 1 91.94 320 LEU B CA 1
ATOM 6160 C C . LEU B 1 320 ? -3.533 -10.633 -4.891 1 91.94 320 LEU B C 1
ATOM 6162 O O . LEU B 1 320 ? -4.746 -10.43 -5 1 91.94 320 LEU B O 1
ATOM 6166 N N . GLY B 1 321 ? -3.025 -11.828 -4.891 1 86.31 321 GLY B N 1
ATOM 6167 C CA . GLY B 1 321 ? -3.84 -13.031 -4.926 1 86.31 321 GLY B CA 1
ATOM 6168 C C . GLY B 1 321 ? -3.756 -13.844 -3.646 1 86.31 321 GLY B C 1
ATOM 6169 O O . GLY B 1 321 ? -4.055 -15.039 -3.643 1 86.31 321 GLY B O 1
ATOM 6170 N N . GLY B 1 322 ? -3.271 -13.211 -2.594 1 89.56 322 GLY B N 1
ATOM 6171 C CA . GLY B 1 322 ? -3 -13.945 -1.37 1 89.56 322 GLY B CA 1
ATOM 6172 C C . GLY B 1 322 ? -1.606 -14.547 -1.332 1 89.56 322 GLY B C 1
ATOM 6173 O O . GLY B 1 322 ? -0.867 -14.477 -2.316 1 89.56 322 GLY B O 1
ATOM 6174 N N . LEU B 1 323 ? -1.294 -15.078 -0.195 1 90.69 323 LEU B N 1
ATOM 6175 C CA . LEU B 1 323 ? 0.027 -15.672 -0.012 1 90.69 323 LEU B CA 1
ATOM 6176 C C . LEU B 1 323 ? -0.085 -17.141 0.354 1 90.69 323 LEU B C 1
ATOM 6178 O O . LEU B 1 323 ? -1.05 -17.562 1.002 1 90.69 323 LEU B O 1
ATOM 6182 N N . ARG B 1 324 ? 0.959 -17.891 -0.037 1 87.81 324 ARG B N 1
ATOM 6183 C CA . ARG B 1 324 ? 1.062 -19.281 0.363 1 87.81 324 ARG B CA 1
ATOM 6184 C C . ARG B 1 324 ? 2.127 -19.469 1.438 1 87.81 324 ARG B C 1
ATOM 6186 O O . ARG B 1 324 ? 2.021 -20.375 2.275 1 87.81 324 ARG B O 1
ATOM 6193 N N . VAL B 1 325 ? 3.174 -18.719 1.366 1 89 325 VAL B N 1
ATOM 6194 C CA . VAL B 1 325 ? 4.258 -18.781 2.34 1 89 325 VAL B CA 1
ATOM 6195 C C . VAL B 1 325 ? 4.484 -17.406 2.947 1 89 325 VAL B C 1
ATOM 6197 O O . VAL B 1 325 ? 5.109 -16.547 2.326 1 89 325 VAL B O 1
ATOM 6200 N N . PRO B 1 326 ? 4.125 -17.188 4.184 1 89.38 326 PRO B N 1
ATOM 6201 C CA . PRO B 1 326 ? 3.16 -17.969 4.957 1 89.38 326 PRO B CA 1
ATOM 6202 C C . PRO B 1 326 ? 1.754 -17.922 4.363 1 89.38 326 PRO B C 1
ATOM 6204 O O . PRO B 1 326 ? 1.471 -17.094 3.494 1 89.38 326 PRO B O 1
ATOM 6207 N N . ARG B 1 327 ? 0.955 -18.797 4.797 1 86.75 327 ARG B N 1
ATOM 6208 C CA . ARG B 1 327 ? -0.39 -18.859 4.234 1 86.75 327 ARG B CA 1
ATOM 6209 C C . ARG B 1 327 ? -1.241 -17.688 4.699 1 86.75 327 ARG B C 1
ATOM 6211 O O . ARG B 1 327 ? -1.344 -17.422 5.898 1 86.75 327 ARG B O 1
ATOM 6218 N N . ALA B 1 328 ? -1.8 -16.906 3.805 1 90.12 328 ALA B N 1
ATOM 6219 C CA . ALA B 1 328 ? -2.736 -15.805 3.992 1 90.12 328 ALA B CA 1
ATOM 6220 C C . ALA B 1 328 ? -3.609 -15.609 2.756 1 90.12 328 ALA B C 1
ATOM 6222 O O . ALA B 1 328 ? -3.387 -14.688 1.97 1 90.12 328 ALA B O 1
ATOM 6223 N N . ASP B 1 329 ? -4.582 -16.391 2.686 1 84.19 329 ASP B N 1
ATOM 6224 C CA . ASP B 1 329 ? -5.383 -16.5 1.469 1 84.19 329 ASP B CA 1
ATOM 6225 C C . ASP B 1 329 ? -6.262 -15.258 1.285 1 84.19 329 ASP B C 1
ATOM 6227 O O . ASP B 1 329 ? -6.637 -14.922 0.161 1 84.19 329 ASP B O 1
ATOM 6231 N N . LYS B 1 330 ? -6.555 -14.609 2.365 1 87.81 330 LYS B N 1
ATOM 6232 C CA . LYS B 1 330 ? -7.496 -13.492 2.301 1 87.81 330 LYS B CA 1
ATOM 6233 C C . LYS B 1 330 ? -6.762 -12.156 2.205 1 87.81 330 LYS B C 1
ATOM 6235 O O . LYS B 1 330 ? -7.387 -11.117 1.997 1 87.81 330 LYS B O 1
ATOM 6240 N N . LEU B 1 331 ? -5.457 -12.211 2.377 1 92.75 331 LEU B N 1
ATOM 6241 C CA . LEU B 1 331 ? -4.66 -10.992 2.322 1 92.75 331 LEU B CA 1
ATOM 6242 C C . LEU B 1 331 ? -4.555 -10.477 0.891 1 92.75 331 LEU B C 1
ATOM 6244 O O . LEU B 1 331 ? -4.371 -11.258 -0.044 1 92.75 331 LEU B O 1
ATOM 6248 N N . ARG B 1 332 ? -4.711 -9.195 0.707 1 94.38 332 ARG B N 1
ATOM 6249 C CA . ARG B 1 332 ? -4.539 -8.578 -0.604 1 94.38 332 ARG B CA 1
ATOM 6250 C C . ARG B 1 332 ? -3.312 -7.672 -0.622 1 94.38 332 ARG B C 1
ATOM 6252 O O . ARG B 1 332 ? -2.646 -7.5 0.401 1 94.38 332 ARG B O 1
ATOM 6259 N N . GLY B 1 333 ? -3.021 -7.184 -1.787 1 96 333 GLY B N 1
ATOM 6260 C CA . GLY B 1 333 ? -1.778 -6.465 -2.018 1 96 333 GLY B CA 1
ATOM 6261 C C . GLY B 1 333 ? -1.627 -5.238 -1.138 1 96 333 GLY B C 1
ATOM 6262 O O . GLY B 1 333 ? -2.611 -4.566 -0.825 1 96 333 GLY B O 1
ATOM 6263 N N . ILE B 1 334 ? -0.404 -4.902 -0.785 1 97.12 334 ILE B N 1
ATOM 6264 C CA . ILE B 1 334 ? -0.06 -3.781 0.082 1 97.12 334 ILE B CA 1
ATOM 6265 C C . ILE B 1 334 ? 1.151 -3.043 -0.485 1 97.12 334 ILE B C 1
ATOM 6267 O O . ILE B 1 334 ? 2.137 -3.67 -0.883 1 97.12 334 ILE B O 1
ATOM 6271 N N . ILE B 1 335 ? 1.102 -1.799 -0.605 1 97.12 335 ILE B N 1
ATOM 6272 C C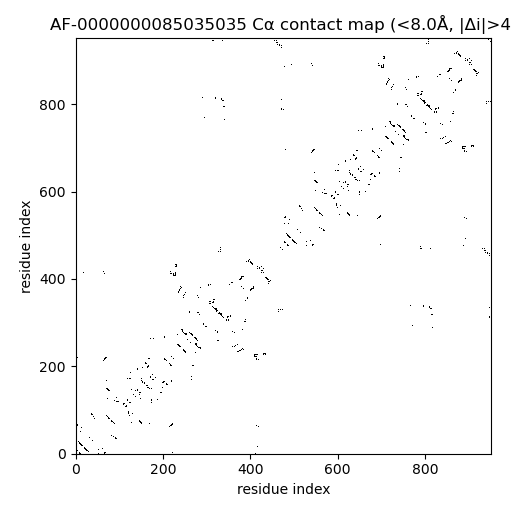A . ILE B 1 335 ? 2.254 -0.931 -0.825 1 97.12 335 ILE B CA 1
ATOM 6273 C C . ILE B 1 335 ? 2.516 -0.096 0.427 1 97.12 335 ILE B C 1
ATOM 6275 O O . ILE B 1 335 ? 1.606 0.551 0.951 1 97.12 335 ILE B O 1
ATOM 6279 N N . THR B 1 336 ? 3.678 -0.135 0.959 1 97.25 336 THR B N 1
ATOM 6280 C CA . THR B 1 336 ? 3.977 0.595 2.186 1 97.25 336 THR B CA 1
ATOM 6281 C C . THR B 1 336 ? 5.289 1.361 2.051 1 97.25 336 THR B C 1
ATOM 6283 O O . THR B 1 336 ? 5.996 1.225 1.049 1 97.25 336 THR B O 1
ATOM 6286 N N . GLY B 1 337 ? 5.496 2.25 2.994 1 95.88 337 GLY B N 1
ATOM 6287 C CA . GLY B 1 337 ? 6.711 3.053 3.008 1 95.88 337 GLY B CA 1
ATOM 6288 C C . GLY B 1 337 ? 6.586 4.336 2.207 1 95.88 337 GLY B C 1
ATOM 6289 O O . GLY B 1 337 ? 7.594 4.918 1.796 1 95.88 337 GLY B O 1
ATOM 6290 N N . LEU B 1 338 ? 5.406 4.781 1.971 1 94.75 338 LEU B N 1
ATOM 6291 C CA . LEU B 1 338 ? 5.148 5.914 1.092 1 94.75 338 LEU B CA 1
ATOM 6292 C C . LEU B 1 338 ? 5.242 7.23 1.859 1 94.75 338 LEU B C 1
ATOM 6294 O O . LEU B 1 338 ? 4.645 7.375 2.928 1 94.75 338 LEU B O 1
ATOM 6298 N N . ASP B 1 339 ? 5.969 8.125 1.453 1 91.12 339 ASP B N 1
ATOM 6299 C CA . ASP B 1 339 ? 5.984 9.492 1.98 1 91.12 339 ASP B CA 1
ATOM 6300 C C . ASP B 1 339 ? 5.93 10.516 0.853 1 91.12 339 ASP B C 1
ATOM 6302 O O . ASP B 1 339 ? 5.77 10.156 -0.315 1 91.12 339 ASP B O 1
ATOM 6306 N N . LEU B 1 340 ? 5.953 11.734 1.096 1 88.25 340 LEU B N 1
ATOM 6307 C CA . LEU B 1 340 ? 5.711 12.789 0.111 1 88.25 340 LEU B CA 1
ATOM 6308 C C . LEU B 1 340 ? 6.879 12.891 -0.866 1 88.25 340 LEU B C 1
ATOM 6310 O O . LEU B 1 340 ? 6.75 13.508 -1.926 1 88.25 340 LEU B O 1
ATOM 6314 N N . SER B 1 341 ? 8.016 12.289 -0.547 1 88 341 SER B N 1
ATOM 6315 C CA . SER B 1 341 ? 9.172 12.312 -1.445 1 88 341 SER B CA 1
ATOM 6316 C C . SER B 1 341 ? 9.195 11.078 -2.342 1 88 341 SER B C 1
ATOM 6318 O O . SER B 1 341 ? 10.008 10.992 -3.268 1 88 341 SER B O 1
ATOM 6320 N N . THR B 1 342 ? 8.336 10.078 -2.078 1 92.25 342 THR B N 1
ATOM 6321 C CA . THR B 1 342 ? 8.289 8.852 -2.869 1 92.25 342 THR B CA 1
ATOM 6322 C C . THR B 1 342 ? 7.973 9.164 -4.328 1 92.25 342 THR B C 1
ATOM 6324 O O . THR B 1 342 ? 7.09 9.977 -4.621 1 92.25 342 THR B O 1
ATOM 6327 N N . ARG B 1 343 ? 8.734 8.586 -5.234 1 93.31 343 ARG B N 1
ATOM 6328 C CA . ARG B 1 343 ? 8.547 8.773 -6.672 1 93.31 343 ARG B CA 1
ATOM 6329 C C . ARG B 1 343 ? 8.047 7.484 -7.324 1 93.31 343 ARG B C 1
ATOM 6331 O O . ARG B 1 343 ? 8.039 6.426 -6.695 1 93.31 343 ARG B O 1
ATOM 6338 N N . ARG B 1 344 ? 7.676 7.652 -8.562 1 93.5 344 ARG B N 1
ATOM 6339 C CA . ARG B 1 344 ? 7.234 6.5 -9.344 1 93.5 344 ARG B CA 1
ATOM 6340 C C . ARG B 1 344 ? 8.297 5.41 -9.367 1 93.5 344 ARG B C 1
ATOM 6342 O O . ARG B 1 344 ? 7.98 4.223 -9.266 1 93.5 344 ARG B O 1
ATOM 6349 N N . ALA B 1 345 ? 9.523 5.812 -9.484 1 95.94 345 ALA B N 1
ATOM 6350 C CA . ALA B 1 345 ? 10.641 4.879 -9.539 1 95.94 345 ALA B CA 1
ATOM 6351 C C . ALA B 1 345 ? 10.734 4.062 -8.25 1 95.94 345 ALA B C 1
ATOM 6353 O O . ALA B 1 345 ? 11.078 2.877 -8.289 1 95.94 345 ALA B O 1
ATOM 6354 N N . ASP B 1 346 ? 10.445 4.68 -7.117 1 95.75 346 ASP B N 1
ATOM 6355 C CA . ASP B 1 346 ? 10.492 3.988 -5.836 1 95.75 346 ASP B CA 1
ATOM 6356 C C . ASP B 1 346 ? 9.438 2.887 -5.762 1 95.75 346 ASP B C 1
ATOM 6358 O O . ASP B 1 346 ? 9.688 1.814 -5.207 1 95.75 346 ASP B O 1
ATOM 6362 N N . ILE B 1 347 ? 8.305 3.133 -6.336 1 95.31 347 ILE B N 1
ATOM 6363 C CA . ILE B 1 347 ? 7.191 2.184 -6.301 1 95.31 347 ILE B CA 1
ATOM 6364 C C . ILE B 1 347 ? 7.484 1.016 -7.238 1 95.31 347 ILE B C 1
ATOM 6366 O O . ILE B 1 347 ? 7.324 -0.147 -6.859 1 95.31 347 ILE B O 1
ATOM 6370 N N . VAL B 1 348 ? 7.969 1.331 -8.43 1 95.56 348 VAL B N 1
ATOM 6371 C CA . VAL B 1 348 ? 8.258 0.305 -9.422 1 95.56 348 VAL B CA 1
ATOM 6372 C C . VAL B 1 348 ? 9.383 -0.598 -8.93 1 95.56 348 VAL B C 1
ATOM 6374 O O . VAL B 1 348 ? 9.297 -1.824 -9.031 1 95.56 348 VAL B O 1
ATOM 6377 N N . SER B 1 349 ? 10.414 0.013 -8.352 1 96.81 349 SER B N 1
ATOM 6378 C CA . SER B 1 349 ? 11.5 -0.767 -7.773 1 96.81 349 SER B CA 1
ATOM 6379 C C . SER B 1 349 ? 11 -1.645 -6.633 1 96.81 349 SER B C 1
ATOM 6381 O O . SER B 1 349 ? 11.523 -2.742 -6.414 1 96.81 349 SER B O 1
ATOM 6383 N N . GLY B 1 350 ? 10.023 -1.119 -5.93 1 96.19 350 GLY B N 1
ATOM 6384 C CA . GLY B 1 350 ? 9.445 -1.831 -4.801 1 96.19 350 GLY B CA 1
ATOM 6385 C C . GLY B 1 350 ? 8.828 -3.162 -5.184 1 96.19 350 GLY B C 1
ATOM 6386 O O . GLY B 1 350 ? 8.758 -4.078 -4.363 1 96.19 350 GLY B O 1
ATOM 6387 N N . ILE B 1 351 ? 8.461 -3.338 -6.391 1 91.44 351 ILE B N 1
ATOM 6388 C CA . ILE B 1 351 ? 7.879 -4.578 -6.895 1 91.44 351 ILE B CA 1
ATOM 6389 C C . ILE B 1 351 ? 8.945 -5.668 -6.941 1 91.44 351 ILE B C 1
ATOM 6391 O O . ILE B 1 351 ? 8.742 -6.77 -6.434 1 91.44 351 ILE B O 1
ATOM 6395 N N . ALA B 1 352 ? 10.078 -5.266 -7.543 1 94.88 352 ALA B N 1
ATOM 6396 C CA . ALA B 1 352 ? 11.195 -6.207 -7.621 1 94.88 352 ALA B CA 1
ATOM 6397 C C . ALA B 1 352 ? 11.672 -6.605 -6.227 1 94.88 352 ALA B C 1
ATOM 6399 O O . ALA B 1 352 ? 11.953 -7.777 -5.969 1 94.88 352 ALA B O 1
ATOM 6400 N N . TRP B 1 353 ? 11.688 -5.629 -5.371 1 97.12 353 TRP B N 1
ATOM 6401 C CA . TRP B 1 353 ? 12.133 -5.887 -4.004 1 97.12 353 TRP B CA 1
ATOM 6402 C C . TRP B 1 353 ? 11.164 -6.82 -3.285 1 97.12 353 TRP B C 1
ATOM 6404 O O . TRP B 1 353 ? 11.578 -7.793 -2.65 1 97.12 353 TRP B O 1
ATOM 6414 N N . GLY B 1 354 ? 9.875 -6.516 -3.422 1 97.25 354 GLY B N 1
ATOM 6415 C CA . GLY B 1 354 ? 8.859 -7.309 -2.74 1 97.25 354 GLY B CA 1
ATOM 6416 C C . GLY B 1 354 ? 8.828 -8.758 -3.205 1 97.25 354 GLY B C 1
ATOM 6417 O O . GLY B 1 354 ? 8.805 -9.672 -2.385 1 97.25 354 GLY B O 1
ATOM 6418 N N . ILE B 1 355 ? 8.852 -8.953 -4.465 1 97.56 355 ILE B N 1
ATOM 6419 C CA . ILE B 1 355 ? 8.82 -10.297 -5.031 1 97.56 355 ILE B CA 1
ATOM 6420 C C . ILE B 1 355 ? 10.094 -11.047 -4.664 1 97.56 355 ILE B C 1
ATOM 6422 O O . ILE B 1 355 ? 10.039 -12.188 -4.207 1 97.56 355 ILE B O 1
ATOM 6426 N N . SER B 1 356 ? 11.258 -10.406 -4.77 1 98.12 356 SER B N 1
ATOM 6427 C CA . SER B 1 356 ? 12.547 -11.055 -4.543 1 98.12 356 SER B CA 1
ATOM 6428 C C . SER B 1 356 ? 12.703 -11.461 -3.08 1 98.12 356 SER B C 1
ATOM 6430 O O . SER B 1 356 ? 13.203 -12.555 -2.785 1 98.12 356 SER B O 1
ATOM 6432 N N . ILE B 1 357 ? 12.344 -10.602 -2.197 1 98.25 357 ILE B N 1
ATOM 6433 C CA . ILE B 1 357 ? 12.547 -10.922 -0.789 1 98.25 357 ILE B CA 1
ATOM 6434 C C . ILE B 1 357 ? 11.617 -12.062 -0.38 1 98.25 357 ILE B C 1
ATOM 6436 O O . ILE B 1 357 ? 11.984 -12.906 0.434 1 98.25 357 ILE B O 1
ATOM 6440 N N . HIS B 1 358 ? 10.43 -12.047 -0.906 1 97.88 358 HIS B N 1
ATOM 6441 C CA . HIS B 1 358 ? 9.508 -13.141 -0.628 1 97.88 358 HIS B CA 1
ATOM 6442 C C . HIS B 1 358 ? 10.031 -14.461 -1.178 1 97.88 358 HIS B C 1
ATOM 6444 O O . HIS B 1 358 ? 9.93 -15.5 -0.518 1 97.88 358 HIS B O 1
ATOM 6450 N N . LEU B 1 359 ? 10.547 -14.422 -2.361 1 98.12 359 LEU B N 1
ATOM 6451 C CA . LEU B 1 359 ? 11.141 -15.617 -2.955 1 98.12 359 LEU B CA 1
ATOM 6452 C C . LEU B 1 359 ? 12.336 -16.094 -2.143 1 98.12 359 LEU B C 1
ATOM 6454 O O . LEU B 1 359 ? 12.57 -17.297 -2.016 1 98.12 359 LEU B O 1
ATOM 6458 N N . ALA B 1 360 ? 13.078 -15.203 -1.624 1 97.81 360 ALA B N 1
ATOM 6459 C CA . ALA B 1 360 ? 14.211 -15.562 -0.779 1 97.81 360 ALA B CA 1
ATOM 6460 C C . ALA B 1 360 ? 13.75 -16.344 0.453 1 97.81 360 ALA B C 1
ATOM 6462 O O . ALA B 1 360 ? 14.43 -17.281 0.892 1 97.81 360 ALA B O 1
ATOM 6463 N N . ILE B 1 361 ? 12.68 -15.945 0.979 1 96.31 361 ILE B N 1
ATOM 6464 C CA . ILE B 1 361 ? 12.109 -16.656 2.123 1 96.31 361 ILE B CA 1
ATOM 6465 C C . ILE B 1 361 ? 11.742 -18.078 1.72 1 96.31 361 ILE B C 1
ATOM 6467 O O . ILE B 1 361 ? 11.992 -19.016 2.463 1 96.31 361 ILE B O 1
ATOM 6471 N N . ILE B 1 362 ? 11.172 -18.219 0.545 1 96 362 ILE B N 1
ATOM 6472 C CA . ILE B 1 362 ? 10.805 -19.531 0.033 1 96 362 ILE B CA 1
ATOM 6473 C C . ILE B 1 362 ? 12.055 -20.391 -0.167 1 96 362 ILE B C 1
ATOM 6475 O O . ILE B 1 362 ? 12.094 -21.547 0.226 1 96 362 ILE B O 1
ATOM 6479 N N . ILE B 1 363 ? 13.07 -19.781 -0.734 1 96.44 363 ILE B N 1
ATOM 6480 C CA . ILE B 1 363 ? 14.328 -20.469 -0.981 1 96.44 363 ILE B CA 1
ATOM 6481 C C . ILE B 1 363 ? 14.938 -20.922 0.344 1 96.44 363 ILE B C 1
ATOM 6483 O O . ILE B 1 363 ? 15.445 -22.047 0.453 1 96.44 363 ILE B O 1
ATOM 6487 N N . GLU B 1 364 ? 14.852 -20.094 1.335 1 93.94 364 GLU B N 1
ATOM 6488 C CA . GLU B 1 364 ? 15.375 -20.453 2.65 1 93.94 364 GLU B CA 1
ATOM 6489 C C . GLU B 1 364 ? 14.617 -21.641 3.242 1 93.94 364 GLU B C 1
ATOM 6491 O O . GLU B 1 364 ? 15.211 -22.5 3.887 1 93.94 364 GLU B O 1
ATOM 6496 N N . ARG B 1 365 ? 13.383 -21.625 3.029 1 91.88 365 ARG B N 1
ATOM 6497 C CA . ARG B 1 365 ? 12.586 -22.766 3.504 1 91.88 365 ARG B CA 1
ATOM 6498 C C . ARG B 1 365 ? 12.977 -24.047 2.785 1 91.88 365 ARG B C 1
ATOM 6500 O O . ARG B 1 365 ? 13.039 -25.109 3.398 1 91.88 365 ARG B O 1
ATOM 6507 N N . MET B 1 366 ? 13.219 -23.953 1.535 1 92.69 366 MET B N 1
ATOM 6508 C CA . MET B 1 366 ? 13.664 -25.109 0.766 1 92.69 366 MET B CA 1
ATOM 6509 C C . MET B 1 366 ? 15.016 -25.594 1.253 1 92.69 366 MET B C 1
ATOM 6511 O O . MET B 1 366 ? 15.234 -26.812 1.384 1 92.69 366 MET B O 1
ATOM 6515 N N . ARG B 1 367 ? 15.859 -24.672 1.513 1 92.19 367 ARG B N 1
ATOM 6516 C CA . ARG B 1 367 ? 17.188 -25.016 2.023 1 92.19 367 ARG B CA 1
ATOM 6517 C C . ARG B 1 367 ? 17.078 -25.75 3.352 1 92.19 367 ARG B C 1
ATOM 6519 O O . ARG B 1 367 ? 17.844 -26.688 3.605 1 92.19 367 ARG B O 1
ATOM 6526 N N . SER B 1 368 ? 16.234 -25.312 4.133 1 89.12 368 SER B N 1
ATOM 6527 C CA . SER B 1 368 ? 16.047 -25.938 5.438 1 89.12 368 SER B CA 1
ATOM 6528 C C . SER B 1 368 ? 15.586 -27.391 5.297 1 89.12 368 SER B C 1
ATOM 6530 O O . SER B 1 368 ? 15.898 -28.234 6.137 1 89.12 368 SER B O 1
ATOM 6532 N N . HIS B 1 369 ? 14.922 -27.688 4.25 1 87.38 369 HIS B N 1
ATOM 6533 C CA . HIS B 1 369 ? 14.398 -29.031 4.02 1 87.38 369 HIS B CA 1
ATOM 6534 C C . HIS B 1 369 ? 15.422 -29.906 3.311 1 87.38 369 HIS B C 1
ATOM 6536 O O . HIS B 1 369 ? 15.516 -31.094 3.582 1 87.38 369 HIS B O 1
ATOM 6542 N N . LEU B 1 370 ? 16.188 -29.281 2.441 1 89.19 370 LEU B N 1
ATOM 6543 C CA . LEU B 1 370 ? 17.047 -30.062 1.566 1 89.19 370 LEU B CA 1
ATOM 6544 C C . LEU B 1 370 ? 18.5 -29.969 2.025 1 89.19 370 LEU B C 1
ATOM 6546 O O . LEU B 1 370 ? 19.328 -30.781 1.609 1 89.19 370 LEU B O 1
ATOM 6550 N N . GLY B 1 371 ? 18.766 -29.078 2.943 1 87 371 GLY B N 1
ATOM 6551 C CA . GLY B 1 371 ? 20.141 -28.797 3.342 1 87 371 GLY B CA 1
ATOM 6552 C C . GLY B 1 371 ? 20.844 -27.812 2.426 1 87 371 GLY B C 1
ATOM 6553 O O . GLY B 1 371 ? 21.094 -26.672 2.811 1 87 371 GLY B O 1
ATOM 6554 N N . SER B 1 372 ? 21.297 -28.234 1.257 1 88.38 372 SER B N 1
ATOM 6555 C CA . SER B 1 372 ? 21.984 -27.312 0.339 1 88.38 372 SER B CA 1
ATOM 6556 C C . SER B 1 372 ? 21.312 -27.328 -1.033 1 88.38 372 SER B C 1
ATOM 6558 O O . SER B 1 372 ? 20.75 -28.344 -1.455 1 88.38 372 SER B O 1
ATOM 6560 N N . LEU B 1 373 ? 21.328 -26.172 -1.624 1 94.38 373 LEU B N 1
ATOM 6561 C CA . LEU B 1 373 ? 20.859 -26.016 -2.998 1 94.38 373 LEU B CA 1
ATOM 6562 C C . LEU B 1 373 ? 22.031 -25.781 -3.943 1 94.38 373 LEU B C 1
ATOM 6564 O O . LEU B 1 373 ? 22.984 -25.078 -3.592 1 94.38 373 LEU B O 1
ATOM 6568 N N . ARG B 1 374 ? 21.969 -26.375 -5.016 1 94.25 374 ARG B N 1
ATOM 6569 C CA . ARG B 1 374 ? 23.031 -26.234 -6 1 94.25 374 ARG B CA 1
ATOM 6570 C C . ARG B 1 374 ? 22.859 -24.969 -6.828 1 94.25 374 ARG B C 1
ATOM 6572 O O . ARG B 1 374 ? 21.734 -24.625 -7.211 1 94.25 374 ARG B O 1
ATOM 6579 N N . GLU B 1 375 ? 23.922 -24.281 -7.062 1 93.75 375 GLU B N 1
ATOM 6580 C CA . GLU B 1 375 ? 23.906 -23.078 -7.879 1 93.75 375 GLU B CA 1
ATOM 6581 C C . GLU B 1 375 ? 24.266 -23.375 -9.328 1 93.75 375 GLU B C 1
ATOM 6583 O O . GLU B 1 375 ? 24.953 -24.375 -9.609 1 93.75 375 GLU B O 1
ATOM 6588 N N . PRO B 1 376 ? 23.844 -22.562 -10.242 1 96.81 376 PRO B N 1
ATOM 6589 C CA . PRO B 1 376 ? 23.031 -21.359 -10.055 1 96.81 376 PRO B CA 1
ATOM 6590 C C . PRO B 1 376 ? 21.547 -21.672 -9.953 1 96.81 376 PRO B C 1
ATOM 6592 O O . PRO B 1 376 ? 21.109 -22.75 -10.359 1 96.81 376 PRO B O 1
ATOM 6595 N N . LEU B 1 377 ? 20.844 -20.75 -9.32 1 97.88 377 LEU B N 1
ATOM 6596 C CA . LEU B 1 377 ? 19.406 -20.734 -9.516 1 97.88 377 LEU B CA 1
ATOM 6597 C C . LEU B 1 377 ? 19.047 -20.375 -10.953 1 97.88 377 LEU B C 1
ATOM 6599 O O . LEU B 1 377 ? 19.203 -19.234 -11.375 1 97.88 377 LEU B O 1
ATOM 6603 N N . LEU B 1 378 ? 18.625 -21.359 -11.688 1 97.38 378 LEU B N 1
ATOM 6604 C CA . LEU B 1 378 ? 18.297 -21.141 -13.094 1 97.38 378 LEU B CA 1
ATOM 6605 C C . LEU B 1 378 ? 16.922 -20.5 -13.234 1 97.38 378 LEU B C 1
ATOM 6607 O O . LEU B 1 378 ? 15.938 -21.016 -12.695 1 97.38 378 LEU B O 1
ATOM 6611 N N . SER B 1 379 ? 16.875 -19.391 -13.953 1 97.44 379 SER B N 1
ATOM 6612 C CA . SER B 1 379 ? 15.656 -18.594 -13.984 1 97.44 379 SER B CA 1
ATOM 6613 C C . SER B 1 379 ? 15.109 -18.484 -15.398 1 97.44 379 SER B C 1
ATOM 6615 O O . SER B 1 379 ? 15.867 -18.328 -16.359 1 97.44 379 SER B O 1
ATOM 6617 N N . ALA B 1 380 ? 13.805 -18.594 -15.523 1 96.19 380 ALA B N 1
ATOM 6618 C CA . ALA B 1 380 ? 13.078 -18.469 -16.781 1 96.19 380 ALA B CA 1
ATOM 6619 C C . ALA B 1 380 ? 11.75 -17.75 -16.594 1 96.19 380 ALA B C 1
ATOM 6621 O O . ALA B 1 380 ? 11.438 -17.297 -15.484 1 96.19 380 ALA B O 1
ATOM 6622 N N . GLY B 1 381 ? 10.992 -17.547 -17.703 1 92.44 381 GLY B N 1
ATOM 6623 C CA . GLY B 1 381 ? 9.727 -16.844 -17.656 1 92.44 381 GLY B CA 1
ATOM 6624 C C . GLY B 1 381 ? 9.836 -15.398 -18.109 1 92.44 381 GLY B C 1
ATOM 6625 O O . GLY B 1 381 ? 10.93 -14.844 -18.188 1 92.44 381 GLY B O 1
ATOM 6626 N N . GLY B 1 382 ? 8.742 -14.844 -18.25 1 89.12 382 GLY B N 1
ATOM 6627 C CA . GLY B 1 382 ? 8.695 -13.5 -18.812 1 89.12 382 GLY B CA 1
ATOM 6628 C C . GLY B 1 382 ? 9.352 -12.461 -17.922 1 89.12 382 GLY B C 1
ATOM 6629 O O . GLY B 1 382 ? 10.117 -11.617 -18.406 1 89.12 382 GLY B O 1
ATOM 6630 N N . TYR B 1 383 ? 9.133 -12.461 -16.625 1 93.25 383 TYR B N 1
ATOM 6631 C CA . TYR B 1 383 ? 9.625 -11.43 -15.719 1 93.25 383 TYR B CA 1
ATOM 6632 C C . TYR B 1 383 ? 11.117 -11.609 -15.461 1 93.25 383 TYR B C 1
ATOM 6634 O O . TYR B 1 383 ? 11.781 -10.688 -14.969 1 93.25 383 TYR B O 1
ATOM 6642 N N . SER B 1 384 ? 11.672 -12.766 -15.812 1 95.12 384 SER B N 1
ATOM 6643 C CA . SER B 1 384 ? 13.109 -12.992 -15.656 1 95.12 384 SER B CA 1
ATOM 6644 C C . SER B 1 384 ? 13.914 -12.109 -16.609 1 95.12 384 SER B C 1
ATOM 6646 O O . SER B 1 384 ? 15.125 -11.977 -16.453 1 95.12 384 SER B O 1
ATOM 6648 N N . ARG B 1 385 ? 13.258 -11.508 -17.5 1 93.44 385 ARG B N 1
ATOM 6649 C CA . ARG B 1 385 ? 13.93 -10.594 -18.406 1 93.44 385 ARG B CA 1
ATOM 6650 C C . ARG B 1 385 ? 14.391 -9.328 -17.688 1 93.44 385 ARG B C 1
ATOM 6652 O O . ARG B 1 385 ? 15.234 -8.594 -18.203 1 93.44 385 ARG B O 1
ATOM 6659 N N . SER B 1 386 ? 13.844 -9.039 -16.578 1 95.94 386 SER B N 1
ATOM 6660 C CA . SER B 1 386 ? 14.25 -7.887 -15.781 1 95.94 386 SER B CA 1
ATOM 6661 C C . SER B 1 386 ? 15.578 -8.141 -15.07 1 95.94 386 SER B C 1
ATOM 6663 O O . SER B 1 386 ? 15.648 -8.953 -14.148 1 95.94 386 SER B O 1
ATOM 6665 N N . ASP B 1 387 ? 16.531 -7.395 -15.453 1 96.88 387 ASP B N 1
ATOM 6666 C CA . ASP B 1 387 ? 17.828 -7.496 -14.773 1 96.88 387 ASP B CA 1
ATOM 6667 C C . ASP B 1 387 ? 17.734 -7.047 -13.32 1 96.88 387 ASP B C 1
ATOM 6669 O O . ASP B 1 387 ? 18.344 -7.645 -12.438 1 96.88 387 ASP B O 1
ATOM 6673 N N . SER B 1 388 ? 16.984 -5.953 -13.133 1 96.5 388 SER B N 1
ATOM 6674 C CA . SER B 1 388 ? 16.828 -5.418 -11.781 1 96.5 388 SER B CA 1
ATOM 6675 C C . SER B 1 388 ? 16.219 -6.461 -10.844 1 96.5 388 SER B C 1
ATOM 6677 O O . SER B 1 388 ? 16.641 -6.594 -9.695 1 96.5 388 SER B O 1
ATOM 6679 N N . PHE B 1 389 ? 15.289 -7.164 -11.352 1 97.31 389 PHE B N 1
ATOM 6680 C CA . PHE B 1 389 ? 14.633 -8.195 -10.555 1 97.31 389 PHE B CA 1
ATOM 6681 C C . PHE B 1 389 ? 15.609 -9.32 -10.219 1 97.31 389 PHE B C 1
ATOM 6683 O O . PHE B 1 389 ? 15.773 -9.688 -9.055 1 97.31 389 PHE B O 1
ATOM 6690 N N . LEU B 1 390 ? 16.297 -9.859 -11.203 1 98.06 390 LEU B N 1
ATOM 6691 C CA . LEU B 1 390 ? 17.188 -11.008 -10.992 1 98.06 390 LEU B CA 1
ATOM 6692 C C . LEU B 1 390 ? 18.359 -10.617 -10.109 1 98.06 390 LEU B C 1
ATOM 6694 O O . LEU B 1 390 ? 18.859 -11.438 -9.328 1 98.06 390 LEU B O 1
ATOM 6698 N N . ARG B 1 391 ? 18.859 -9.406 -10.266 1 97.5 391 ARG B N 1
ATOM 6699 C CA . ARG B 1 391 ? 19.906 -8.93 -9.383 1 97.5 391 ARG B CA 1
ATOM 6700 C C . ARG B 1 391 ? 19.453 -8.93 -7.93 1 97.5 391 ARG B C 1
ATOM 6702 O O . ARG B 1 391 ? 20.203 -9.359 -7.043 1 97.5 391 ARG B O 1
ATOM 6709 N N . ARG B 1 392 ? 18.25 -8.461 -7.691 1 97.81 392 ARG B N 1
ATOM 6710 C CA . ARG B 1 392 ? 17.719 -8.438 -6.336 1 97.81 392 ARG B CA 1
ATOM 6711 C C . ARG B 1 392 ? 17.5 -9.852 -5.805 1 97.81 392 ARG B C 1
ATOM 6713 O O . ARG B 1 392 ? 17.766 -10.125 -4.629 1 97.81 392 ARG B O 1
ATOM 6720 N N . LEU B 1 393 ? 16.984 -10.711 -6.676 1 98.44 393 LEU B N 1
ATOM 6721 C CA . LEU B 1 393 ? 16.797 -12.102 -6.277 1 98.44 393 LEU B CA 1
ATOM 6722 C C . LEU B 1 393 ? 18.125 -12.742 -5.875 1 98.44 393 LEU B C 1
ATOM 6724 O O . LEU B 1 393 ? 18.188 -13.453 -4.871 1 98.44 393 LEU B O 1
ATOM 6728 N N . SER B 1 394 ? 19.141 -12.477 -6.656 1 98.5 394 SER B N 1
ATOM 6729 C CA . SER B 1 394 ? 20.469 -12.984 -6.336 1 98.5 394 SER B CA 1
ATOM 6730 C C . SER B 1 394 ? 20.969 -12.43 -5.008 1 98.5 394 SER B C 1
ATOM 6732 O O . SER B 1 394 ? 21.438 -13.18 -4.152 1 98.5 394 SER B O 1
ATOM 6734 N N . ASP B 1 395 ? 20.828 -11.18 -4.793 1 98.31 395 ASP B N 1
ATOM 6735 C CA . ASP B 1 395 ? 21.266 -10.516 -3.57 1 98.31 395 ASP B CA 1
ATOM 6736 C C . ASP B 1 395 ? 20.562 -11.094 -2.344 1 98.31 395 ASP B C 1
ATOM 6738 O O . ASP B 1 395 ? 21.219 -11.406 -1.343 1 98.31 395 ASP B O 1
ATOM 6742 N N . LEU B 1 396 ? 19.328 -11.25 -2.461 1 98.31 396 LEU B N 1
ATOM 6743 C CA . LEU B 1 396 ? 18.516 -11.594 -1.293 1 98.31 396 LEU B CA 1
ATOM 6744 C C . LEU B 1 396 ? 18.562 -13.094 -1.027 1 98.31 396 LEU B C 1
ATOM 6746 O O . LEU B 1 396 ? 18.422 -13.531 0.117 1 98.31 396 LEU B O 1
ATOM 6750 N N . SER B 1 397 ? 18.734 -13.922 -2.053 1 97.38 397 SER B N 1
ATOM 6751 C CA . SER B 1 397 ? 18.828 -15.367 -1.858 1 97.38 397 SER B CA 1
ATOM 6752 C C . SER B 1 397 ? 20.25 -15.789 -1.498 1 97.38 397 SER B C 1
ATOM 6754 O O . SER B 1 397 ? 20.469 -16.891 -1.005 1 97.38 397 SER B O 1
ATOM 6756 N N . GLY B 1 398 ? 21.203 -14.938 -1.83 1 97.25 398 GLY B N 1
ATOM 6757 C CA . GLY B 1 398 ? 22.594 -15.273 -1.621 1 97.25 398 GLY B CA 1
ATOM 6758 C C . GLY B 1 398 ? 23.125 -16.281 -2.621 1 97.25 398 GLY B C 1
ATOM 6759 O O . GLY B 1 398 ? 24.172 -16.891 -2.404 1 97.25 398 GLY B O 1
ATOM 6760 N N . MET B 1 399 ? 22.375 -16.516 -3.682 1 97.19 399 MET B N 1
ATOM 6761 C CA . MET B 1 399 ? 22.766 -17.484 -4.707 1 97.19 399 MET B CA 1
ATOM 6762 C C . MET B 1 399 ? 23.078 -16.781 -6.023 1 97.19 399 MET B C 1
ATOM 6764 O O . MET B 1 399 ? 22.484 -15.742 -6.336 1 97.19 399 MET B O 1
ATOM 6768 N N . ARG B 1 400 ? 24.031 -17.375 -6.742 1 97.81 400 ARG B N 1
ATOM 6769 C CA . ARG B 1 400 ? 24.156 -16.969 -8.133 1 97.81 400 ARG B CA 1
ATOM 6770 C C . ARG B 1 400 ? 22.891 -17.297 -8.922 1 97.81 400 ARG B C 1
ATOM 6772 O O . ARG B 1 400 ? 22.375 -18.406 -8.812 1 97.81 400 ARG B O 1
ATOM 6779 N N . VAL B 1 401 ? 22.281 -16.328 -9.695 1 98.44 401 VAL B N 1
ATOM 6780 C CA . VAL B 1 401 ? 21.094 -16.516 -10.516 1 98.44 401 VAL B CA 1
ATOM 6781 C C . VAL B 1 401 ? 21.453 -16.422 -11.992 1 98.44 401 VAL B C 1
ATOM 6783 O O . VAL B 1 401 ? 22.203 -15.516 -12.398 1 98.44 401 VAL B O 1
ATOM 6786 N N . ALA B 1 402 ? 21.016 -17.375 -12.758 1 98.06 402 ALA B N 1
ATOM 6787 C CA . ALA B 1 402 ? 21.312 -17.391 -14.188 1 98.06 402 ALA B CA 1
ATOM 6788 C C . ALA B 1 402 ? 20.031 -17.453 -15.016 1 98.06 402 ALA B C 1
ATOM 6790 O O . ALA B 1 402 ? 19.172 -18.297 -14.781 1 98.06 402 ALA B O 1
ATOM 6791 N N . ARG B 1 403 ? 19.891 -16.516 -15.906 1 97.75 403 ARG B N 1
ATOM 6792 C CA . ARG B 1 403 ? 18.766 -16.516 -16.828 1 97.75 403 ARG B CA 1
ATOM 6793 C C . ARG B 1 403 ? 19.047 -17.406 -18.047 1 97.75 403 ARG B C 1
ATOM 6795 O O . ARG B 1 403 ? 20.031 -17.203 -18.75 1 97.75 403 ARG B O 1
ATOM 6802 N N . VAL B 1 404 ? 18.219 -18.328 -18.297 1 95.5 404 VAL B N 1
ATOM 6803 C CA . VAL B 1 404 ? 18.391 -19.188 -19.453 1 95.5 404 VAL B CA 1
ATOM 6804 C C . VAL B 1 404 ? 18.141 -18.391 -20.734 1 95.5 404 VAL B C 1
ATOM 6806 O O . VAL B 1 404 ? 17.359 -17.438 -20.734 1 95.5 404 VAL B O 1
ATOM 6809 N N . LYS B 1 405 ? 18.734 -18.781 -21.781 1 92.44 405 LYS B N 1
ATOM 6810 C CA . LYS B 1 405 ? 18.656 -18.062 -23.047 1 92.44 405 LYS B CA 1
ATOM 6811 C C . LYS B 1 405 ? 17.234 -18.078 -23.609 1 92.44 405 LYS B C 1
ATOM 6813 O O . LYS B 1 405 ? 16.719 -17.031 -24.031 1 92.44 405 LYS B O 1
ATOM 6818 N N . ASP B 1 406 ? 16.625 -19.25 -23.625 1 88.31 406 ASP B N 1
ATOM 6819 C CA . ASP B 1 406 ? 15.219 -19.359 -23.984 1 88.31 406 ASP B CA 1
ATOM 6820 C C . ASP B 1 406 ? 14.328 -19.359 -22.75 1 88.31 406 ASP B C 1
ATOM 6822 O O . ASP B 1 406 ? 14.18 -20.391 -22.094 1 88.31 406 ASP B O 1
ATOM 6826 N N . THR B 1 407 ? 13.656 -18.297 -22.609 1 86.69 407 THR B N 1
ATOM 6827 C CA . THR B 1 407 ? 12.906 -18.125 -21.375 1 86.69 407 THR B CA 1
ATOM 6828 C C . THR B 1 407 ? 11.578 -18.875 -21.438 1 86.69 407 THR B C 1
ATOM 6830 O O . THR B 1 407 ? 10.867 -18.984 -20.438 1 86.69 407 THR B O 1
ATOM 6833 N N . GLU B 1 408 ? 11.273 -19.484 -22.609 1 89.62 408 GLU B N 1
ATOM 6834 C CA . GLU B 1 408 ? 10.125 -20.391 -22.719 1 89.62 408 GLU B CA 1
ATOM 6835 C C . GLU B 1 408 ? 10.508 -21.812 -22.344 1 89.62 408 GLU B C 1
ATOM 6837 O O . GLU B 1 408 ? 10.375 -22.734 -23.141 1 89.62 408 GLU B O 1
ATOM 6842 N N . ALA B 1 409 ? 10.797 -21.953 -21.125 1 92.5 409 ALA B N 1
ATOM 6843 C CA . ALA B 1 409 ? 11.375 -23.188 -20.625 1 92.5 409 ALA B CA 1
ATOM 6844 C C . ALA B 1 409 ? 10.352 -24.328 -20.656 1 92.5 409 ALA B C 1
ATOM 6846 O O . ALA B 1 409 ? 10.711 -25.484 -20.891 1 92.5 409 ALA B O 1
ATOM 6847 N N . SER B 1 410 ? 9.141 -24 -20.422 1 95.12 410 SER B N 1
ATOM 6848 C CA . SER B 1 410 ? 8.102 -25.031 -20.422 1 95.12 410 SER B CA 1
ATOM 6849 C C . SER B 1 410 ? 7.969 -25.672 -21.812 1 95.12 410 SER B C 1
ATOM 6851 O O . SER B 1 410 ? 7.84 -26.891 -21.922 1 95.12 410 SER B O 1
ATOM 6853 N N . SER B 1 411 ? 8.016 -24.844 -22.844 1 95.62 411 SER B N 1
ATOM 6854 C CA . SER B 1 411 ? 7.941 -25.344 -24.203 1 95.62 411 SER B CA 1
ATOM 6855 C C . SER B 1 411 ? 9.117 -26.281 -24.516 1 95.62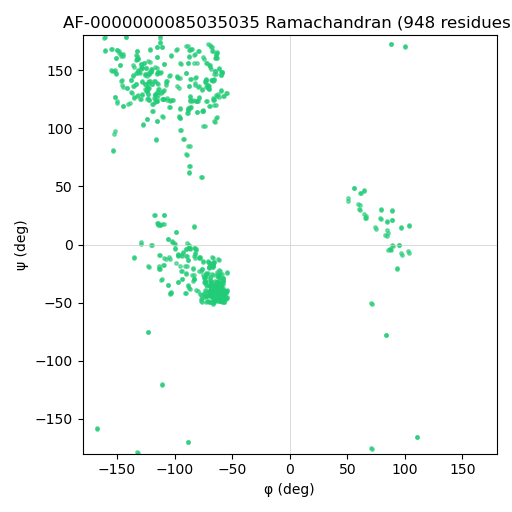 411 SER B C 1
ATOM 6857 O O . SER B 1 411 ? 8.93 -27.328 -25.125 1 95.62 411 SER B O 1
ATOM 6859 N N . PHE B 1 412 ? 10.227 -25.875 -24.062 1 95.81 412 PHE B N 1
ATOM 6860 C CA . PHE B 1 412 ? 11.422 -26.641 -24.344 1 95.81 412 PHE B CA 1
ATOM 6861 C C . PHE B 1 412 ? 11.391 -27.984 -23.609 1 95.81 412 PHE B C 1
ATOM 6863 O O . PHE B 1 412 ? 11.883 -28.984 -24.125 1 95.81 412 PHE B O 1
ATOM 6870 N N . GLY B 1 413 ? 10.859 -27.969 -22.391 1 97.69 413 GLY B N 1
ATOM 6871 C CA . GLY B 1 413 ? 10.695 -29.219 -21.656 1 97.69 413 GLY B CA 1
ATOM 6872 C C . GLY B 1 413 ? 9.875 -30.25 -22.422 1 97.69 413 GLY B C 1
ATOM 6873 O O . GLY B 1 413 ? 10.273 -31.422 -22.531 1 97.69 413 GLY B O 1
ATOM 6874 N N . VAL B 1 414 ? 8.789 -29.828 -22.984 1 98.31 414 VAL B N 1
ATOM 6875 C CA . VAL B 1 414 ? 7.953 -30.719 -23.781 1 98.31 414 VAL B CA 1
ATOM 6876 C C . VAL B 1 414 ? 8.719 -31.188 -25.016 1 98.31 414 VAL B C 1
ATOM 6878 O O . VAL B 1 414 ? 8.625 -32.344 -25.422 1 98.31 414 VAL B O 1
ATOM 6881 N N . ALA B 1 415 ? 9.438 -30.281 -25.641 1 97.19 415 ALA B N 1
ATOM 6882 C CA . ALA B 1 415 ? 10.234 -30.625 -26.812 1 97.19 415 ALA B CA 1
ATOM 6883 C C . ALA B 1 415 ? 11.227 -31.75 -26.484 1 97.19 415 ALA B C 1
ATOM 6885 O O . ALA B 1 415 ? 11.398 -32.688 -27.281 1 97.19 415 ALA B O 1
ATOM 6886 N N . LYS B 1 416 ? 11.859 -31.609 -25.375 1 97.56 416 LYS B N 1
ATOM 6887 C CA . LYS B 1 416 ? 12.797 -32.625 -24.938 1 97.56 416 LYS B CA 1
ATOM 6888 C C . LYS B 1 416 ? 12.094 -33.969 -24.766 1 97.56 416 LYS B C 1
ATOM 6890 O O . LYS B 1 416 ? 12.633 -35.031 -25.156 1 97.56 416 LYS B O 1
ATOM 6895 N N . LEU B 1 417 ? 10.969 -33.969 -24.172 1 98.5 417 LEU B N 1
ATOM 6896 C CA . LEU B 1 417 ? 10.227 -35.188 -23.922 1 98.5 417 LEU B CA 1
ATOM 6897 C C . LEU B 1 417 ? 9.742 -35.812 -25.234 1 98.5 417 LEU B C 1
ATOM 6899 O O . LEU B 1 417 ? 9.68 -37.031 -25.359 1 98.5 417 LEU B O 1
ATOM 6903 N N . LEU B 1 418 ? 9.336 -34.938 -26.172 1 98.06 418 LEU B N 1
ATOM 6904 C CA . LEU B 1 418 ? 8.984 -35.438 -27.5 1 98.06 418 LEU B CA 1
ATOM 6905 C C . LEU B 1 418 ? 10.18 -36.094 -28.156 1 98.06 418 LEU B C 1
ATOM 6907 O O . LEU B 1 418 ? 10.039 -37.188 -28.766 1 98.06 418 LEU B O 1
ATOM 6911 N N . ALA B 1 419 ? 11.32 -35.469 -28.062 1 97.44 419 ALA B N 1
ATOM 6912 C CA . ALA B 1 419 ? 12.539 -36.062 -28.609 1 97.44 419 ALA B CA 1
ATOM 6913 C C . ALA B 1 419 ? 12.859 -37.375 -27.922 1 97.44 419 ALA B C 1
ATOM 6915 O O . ALA B 1 419 ? 13.328 -38.312 -28.578 1 97.44 419 ALA B O 1
ATOM 6916 N N . TYR B 1 420 ? 12.672 -37.438 -26.656 1 97.56 420 TYR B N 1
ATOM 6917 C CA . TYR B 1 420 ? 12.852 -38.688 -25.922 1 97.56 420 TYR B CA 1
ATOM 6918 C C . TYR B 1 420 ? 11.922 -39.781 -26.469 1 97.56 420 TYR B C 1
ATOM 6920 O O . TYR B 1 420 ? 12.344 -40.906 -26.656 1 97.56 420 TYR B O 1
ATOM 6928 N N . SER B 1 421 ? 10.703 -39.469 -26.688 1 97.06 421 SER B N 1
ATOM 6929 C CA . SER B 1 421 ? 9.711 -40.406 -27.172 1 97.06 421 SER B CA 1
ATOM 6930 C C . SER B 1 421 ? 10.117 -40.969 -28.531 1 97.06 421 SER B C 1
ATOM 6932 O O . SER B 1 421 ? 9.742 -42.094 -28.891 1 97.06 421 SER B O 1
ATOM 6934 N N . ASP B 1 422 ? 10.914 -40.219 -29.25 1 95.06 422 ASP B N 1
ATOM 6935 C CA . ASP B 1 422 ? 11.359 -40.625 -30.578 1 95.06 422 ASP B CA 1
ATOM 6936 C C . ASP B 1 422 ? 12.688 -41.375 -30.5 1 95.06 422 ASP B C 1
ATOM 6938 O O . ASP B 1 422 ? 13.195 -41.844 -31.531 1 95.06 422 ASP B O 1
ATOM 6942 N N . GLY B 1 423 ? 13.234 -41.406 -29.422 1 95.06 423 GLY B N 1
ATOM 6943 C CA . GLY B 1 423 ? 14.516 -42.062 -29.25 1 95.06 423 GLY B CA 1
ATOM 6944 C C . GLY B 1 423 ? 15.695 -41.188 -29.594 1 95.06 423 GLY B C 1
ATOM 6945 O O . GLY B 1 423 ? 16.828 -41.656 -29.656 1 95.06 423 GLY B O 1
ATOM 6946 N N . LYS B 1 424 ? 15.461 -39.969 -29.75 1 95.69 424 LYS B N 1
ATOM 6947 C CA . LYS B 1 424 ? 16.516 -39.031 -30.125 1 95.69 424 LYS B CA 1
ATOM 6948 C C . LYS B 1 424 ? 17.297 -38.562 -28.891 1 95.69 424 LYS B C 1
ATOM 6950 O O . LYS B 1 424 ? 18.469 -38.188 -28.984 1 95.69 424 LYS B O 1
ATOM 6955 N N . LEU B 1 425 ? 16.609 -38.5 -27.797 1 96.62 425 LEU B N 1
ATOM 6956 C CA . LEU B 1 425 ? 17.25 -38.156 -26.516 1 96.62 425 LEU B CA 1
ATOM 6957 C C . LEU B 1 425 ? 17.125 -39.312 -25.531 1 96.62 425 LEU B C 1
ATOM 6959 O O . LEU B 1 425 ? 16.094 -40 -25.484 1 96.62 425 LEU B O 1
ATOM 6963 N N . SER B 1 426 ? 18.219 -39.5 -24.797 1 96.69 426 SER B N 1
ATOM 696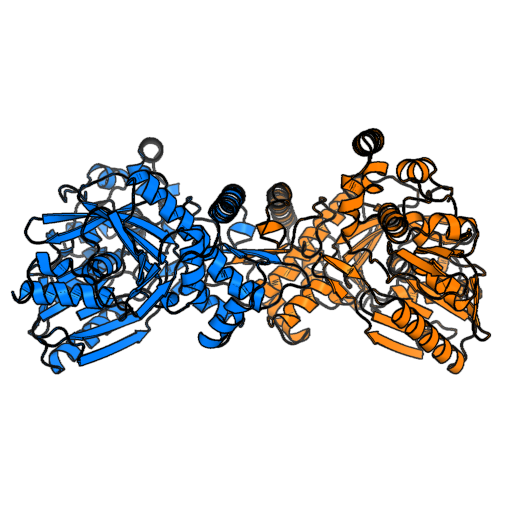4 C CA . SER B 1 426 ? 18.188 -40.438 -23.688 1 96.69 426 SER B CA 1
ATOM 6965 C C . SER B 1 426 ? 17.703 -39.781 -22.406 1 96.69 426 SER B C 1
ATOM 6967 O O . SER B 1 426 ? 17.562 -38.562 -22.344 1 96.69 426 SER B O 1
ATOM 6969 N N . TYR B 1 427 ? 17.406 -40.594 -21.453 1 96.31 427 TYR B N 1
ATOM 6970 C CA . TYR B 1 427 ? 17.016 -40.094 -20.141 1 96.31 427 TYR B CA 1
ATOM 6971 C C . TYR B 1 427 ? 18.109 -39.156 -19.594 1 96.31 427 TYR B C 1
ATOM 6973 O O . TYR B 1 427 ? 17.812 -38.125 -19 1 96.31 427 TYR B O 1
ATOM 6981 N N . GLU B 1 428 ? 19.375 -39.531 -19.781 1 95.81 428 GLU B N 1
ATOM 6982 C CA . GLU B 1 428 ? 20.516 -38.75 -19.297 1 95.81 428 GLU B CA 1
ATOM 6983 C C . GLU B 1 428 ? 20.578 -37.375 -19.984 1 95.81 428 GLU B C 1
ATOM 6985 O O . GLU B 1 428 ? 20.984 -36.375 -19.375 1 95.81 428 GLU B O 1
ATOM 6990 N N . ASP B 1 429 ? 20.156 -37.344 -21.188 1 96.25 429 ASP B N 1
ATOM 6991 C CA . ASP B 1 429 ? 20.188 -36.094 -21.953 1 96.25 429 ASP B CA 1
ATOM 6992 C C . ASP B 1 429 ? 19.219 -35.094 -21.375 1 96.25 429 ASP B C 1
ATOM 6994 O O . ASP B 1 429 ? 19.406 -33.875 -21.531 1 96.25 429 ASP B O 1
ATOM 6998 N N . LEU B 1 430 ? 18.172 -35.531 -20.688 1 96.75 430 LEU B N 1
ATOM 6999 C CA . LEU B 1 430 ? 17.172 -34.656 -20.109 1 96.75 430 LEU B CA 1
ATOM 7000 C C . LEU B 1 430 ? 17.766 -33.812 -19 1 96.75 430 LEU B C 1
ATOM 7002 O O . LEU B 1 430 ? 17.203 -32.75 -18.641 1 96.75 430 LEU B O 1
ATOM 7006 N N . HIS B 1 431 ? 18.891 -34.188 -18.453 1 95.44 431 HIS B N 1
ATOM 7007 C CA . HIS B 1 431 ? 19.516 -33.531 -17.312 1 95.44 431 HIS B CA 1
ATOM 7008 C C . HIS B 1 431 ? 20.328 -32.312 -17.766 1 95.44 431 HIS B C 1
ATOM 7010 O O . HIS B 1 431 ? 20.719 -31.484 -16.938 1 95.44 431 HIS B O 1
ATOM 7016 N N . GLU B 1 432 ? 20.531 -32.188 -19.031 1 94.12 432 GLU B N 1
ATOM 7017 C CA . GLU B 1 432 ? 21.391 -31.125 -19.531 1 94.12 432 GLU B CA 1
ATOM 7018 C C . GLU B 1 432 ? 20.734 -29.766 -19.359 1 94.12 432 GLU B C 1
ATOM 7020 O O . GLU B 1 432 ? 19.547 -29.594 -19.641 1 94.12 432 GLU B O 1
ATOM 7025 N N . THR B 1 433 ? 21.531 -28.828 -18.859 1 92.56 433 THR B N 1
ATOM 7026 C CA . THR B 1 433 ? 21.078 -27.453 -18.672 1 92.56 433 THR B CA 1
ATOM 7027 C C . THR B 1 433 ? 21.297 -26.625 -19.953 1 92.56 433 THR B C 1
ATOM 7029 O O . THR B 1 433 ? 22.328 -26.75 -20.609 1 92.56 433 THR B O 1
ATOM 7032 N N . PRO B 1 434 ? 20.312 -25.875 -20.266 1 91.94 434 PRO B N 1
ATOM 7033 C CA . PRO B 1 434 ? 20.453 -25.062 -21.469 1 91.94 434 PRO B CA 1
ATOM 7034 C C . PRO B 1 434 ? 21.453 -23.922 -21.297 1 91.94 434 PRO B C 1
ATOM 7036 O O . PRO B 1 434 ? 21.922 -23.672 -20.188 1 91.94 434 PRO B O 1
ATOM 7039 N N . GLU B 1 435 ? 21.703 -23.266 -22.453 1 92.94 435 GLU B N 1
ATOM 7040 C CA . GLU B 1 435 ? 22.594 -22.094 -22.438 1 92.94 435 GLU B CA 1
ATOM 7041 C C . GLU B 1 435 ? 21.984 -20.953 -21.641 1 92.94 435 GLU B C 1
ATOM 7043 O O . GLU B 1 435 ? 20.766 -20.781 -21.625 1 92.94 435 GLU B O 1
ATOM 7048 N N . VAL B 1 436 ? 22.844 -20.203 -21 1 94.5 436 VAL B N 1
ATOM 7049 C CA . VAL B 1 436 ? 22.406 -19.062 -20.188 1 94.5 436 VAL B CA 1
ATOM 7050 C C . VAL B 1 436 ? 22.688 -17.75 -20.938 1 94.5 436 VAL B C 1
ATOM 7052 O O . VAL B 1 436 ? 23.641 -17.672 -21.703 1 94.5 436 VAL B O 1
ATOM 7055 N N . ASP B 1 437 ? 21.812 -16.812 -20.734 1 93.06 437 ASP B N 1
ATOM 7056 C CA . ASP B 1 437 ? 21.906 -15.492 -21.344 1 93.06 437 ASP B CA 1
ATOM 7057 C C . ASP B 1 437 ? 22.672 -14.531 -20.438 1 93.06 437 ASP B C 1
ATOM 7059 O O . ASP B 1 437 ? 23.438 -13.68 -20.922 1 93.06 437 ASP B O 1
ATOM 7063 N N . ALA B 1 438 ? 22.438 -14.578 -19.203 1 96.31 438 ALA B N 1
ATOM 7064 C CA . ALA B 1 438 ? 23 -13.664 -18.219 1 96.31 438 ALA B CA 1
ATOM 7065 C C . ALA B 1 438 ? 23.094 -14.336 -16.844 1 96.31 438 ALA B C 1
ATOM 7067 O O . ALA B 1 438 ? 22.312 -15.227 -16.531 1 96.31 438 ALA B O 1
ATOM 7068 N N . SER B 1 439 ? 24.062 -13.93 -16.125 1 97.69 439 SER B N 1
ATOM 7069 C CA . SER B 1 439 ? 24.266 -14.414 -14.758 1 97.69 439 SER B CA 1
ATOM 7070 C C . SER B 1 439 ? 24.422 -13.25 -13.781 1 97.69 439 SER B C 1
ATOM 7072 O O . SER B 1 439 ? 25.047 -12.242 -14.109 1 97.69 439 SER B O 1
ATOM 7074 N N . PHE B 1 440 ? 23.859 -13.367 -12.648 1 98.19 440 PHE B N 1
ATOM 7075 C CA . PHE B 1 440 ? 23.875 -12.344 -11.609 1 98.19 440 PHE B CA 1
ATOM 7076 C C . PHE B 1 440 ? 24.469 -12.891 -10.32 1 98.19 440 PHE B C 1
ATOM 7078 O O . PHE B 1 440 ? 24 -13.906 -9.797 1 98.19 440 PHE B O 1
ATOM 7085 N N . GLU B 1 441 ? 25.484 -12.242 -9.812 1 98.12 441 GLU B N 1
ATOM 7086 C CA . GLU B 1 441 ? 26.109 -12.609 -8.555 1 98.12 441 GLU B CA 1
ATOM 7087 C C . GLU B 1 441 ? 25.594 -11.758 -7.398 1 98.12 441 GLU B C 1
ATOM 7089 O O . GLU B 1 441 ? 25.328 -10.57 -7.57 1 98.12 441 GLU B O 1
ATOM 7094 N N . PRO B 1 442 ? 25.484 -12.43 -6.199 1 97.44 442 PRO B N 1
ATOM 7095 C CA . PRO B 1 442 ? 25.062 -11.633 -5.051 1 97.44 442 PRO B CA 1
ATOM 7096 C C . PRO B 1 442 ? 26.031 -10.5 -4.715 1 97.44 442 PRO B C 1
ATOM 7098 O O . PRO B 1 442 ? 27.234 -10.734 -4.59 1 97.44 442 PRO B O 1
ATOM 7101 N N . GLY B 1 443 ? 25.562 -9.375 -4.617 1 96.94 443 GLY B N 1
ATOM 7102 C CA . GLY B 1 443 ? 26.359 -8.219 -4.25 1 96.94 443 GLY B CA 1
ATOM 7103 C C . GLY B 1 443 ? 26.078 -7.719 -2.848 1 96.94 443 GLY B C 1
ATOM 7104 O O . GLY B 1 443 ? 26.891 -6.992 -2.268 1 96.94 443 GLY B O 1
ATOM 7105 N N . MET B 1 444 ? 25.047 -8.156 -2.221 1 96.5 444 MET B N 1
ATOM 7106 C CA . MET B 1 444 ? 24.641 -7.758 -0.876 1 96.5 444 MET B CA 1
ATOM 7107 C C . MET B 1 444 ? 25.344 -8.609 0.179 1 96.5 444 MET B C 1
ATOM 7109 O O . MET B 1 444 ? 25.5 -9.812 0.002 1 96.5 444 MET B O 1
ATOM 7113 N N . SER B 1 445 ? 25.719 -7.973 1.326 1 97.5 445 SER B N 1
ATOM 7114 C CA . SER B 1 445 ? 26.359 -8.719 2.406 1 97.5 445 SER B CA 1
ATOM 7115 C C . SER B 1 445 ? 25.375 -9.664 3.086 1 97.5 445 SER B C 1
ATOM 7117 O O . SER B 1 445 ? 24.172 -9.43 3.064 1 97.5 445 SER B O 1
ATOM 7119 N N . GLU B 1 446 ? 25.891 -10.703 3.666 1 96.69 446 GLU B N 1
ATOM 7120 C CA . GLU B 1 446 ? 25.062 -11.664 4.395 1 96.69 446 GLU B CA 1
ATOM 7121 C C . GLU B 1 446 ? 24.328 -10.992 5.543 1 96.69 446 GLU B C 1
ATOM 7123 O O . GLU B 1 446 ? 23.156 -11.305 5.797 1 96.69 446 GLU B O 1
ATOM 7128 N N . ASP B 1 447 ? 24.953 -10.078 6.211 1 97.44 447 ASP B N 1
ATOM 7129 C CA . ASP B 1 447 ? 24.344 -9.375 7.336 1 97.44 447 ASP B CA 1
ATOM 7130 C C . ASP B 1 447 ? 23.141 -8.547 6.883 1 97.44 447 ASP B C 1
ATOM 7132 O O . ASP B 1 447 ? 22.094 -8.562 7.527 1 97.44 447 ASP B O 1
ATOM 7136 N N . GLU B 1 448 ? 23.312 -7.828 5.82 1 97.25 448 GLU B N 1
ATOM 7137 C CA . GLU B 1 448 ? 22.219 -7.016 5.301 1 97.25 448 GLU B CA 1
ATOM 7138 C C . GLU B 1 448 ? 21.062 -7.895 4.824 1 97.25 448 GLU B C 1
ATOM 7140 O O . GLU B 1 448 ? 19.891 -7.598 5.098 1 97.25 448 GLU B O 1
ATOM 7145 N N . ARG B 1 449 ? 21.438 -8.953 4.125 1 97.38 449 ARG B N 1
ATOM 7146 C CA . ARG B 1 449 ? 20.438 -9.898 3.635 1 97.38 449 ARG B CA 1
ATOM 7147 C C . ARG B 1 449 ? 19.625 -10.477 4.785 1 97.38 449 ARG B C 1
ATOM 7149 O O . ARG B 1 449 ? 18.391 -10.469 4.75 1 97.38 449 ARG B O 1
ATOM 7156 N N . ASN B 1 450 ? 20.297 -10.922 5.789 1 97.19 450 ASN B N 1
ATOM 7157 C CA . ASN B 1 450 ? 19.641 -11.523 6.945 1 97.19 450 ASN B CA 1
ATOM 7158 C C . ASN B 1 450 ? 18.75 -10.516 7.672 1 97.19 450 ASN B C 1
ATOM 7160 O O . ASN B 1 450 ? 17.672 -10.859 8.141 1 97.19 450 ASN B O 1
ATOM 7164 N N . PHE B 1 451 ? 19.266 -9.305 7.742 1 97.62 451 PHE B N 1
ATOM 7165 C CA . PHE B 1 451 ? 18.5 -8.242 8.383 1 97.62 451 PHE B CA 1
ATOM 7166 C C . PHE B 1 451 ? 17.188 -7.984 7.641 1 97.62 451 PHE B C 1
ATOM 7168 O O . PHE B 1 451 ? 16.125 -7.93 8.25 1 97.62 451 PHE B O 1
ATOM 7175 N N . LEU B 1 452 ? 17.25 -7.844 6.316 1 97.81 452 LEU B N 1
ATOM 7176 C CA . LEU B 1 452 ? 16.078 -7.543 5.508 1 97.81 452 LEU B CA 1
ATOM 7177 C C . LEU B 1 452 ? 15.078 -8.695 5.551 1 97.81 452 LEU B C 1
ATOM 7179 O O . LEU B 1 452 ? 13.875 -8.477 5.672 1 97.81 452 LEU B O 1
ATOM 7183 N N . ILE B 1 453 ? 15.578 -9.93 5.496 1 97.69 453 ILE B N 1
ATOM 7184 C CA . ILE B 1 453 ? 14.719 -11.102 5.52 1 97.69 453 ILE B CA 1
ATOM 7185 C C . ILE B 1 453 ? 14.008 -11.195 6.867 1 97.69 453 ILE B C 1
ATOM 7187 O O . ILE B 1 453 ? 12.812 -11.477 6.93 1 97.69 453 ILE B O 1
ATOM 7191 N N . LYS B 1 454 ? 14.75 -11 7.902 1 97.44 454 LYS B N 1
ATOM 7192 C CA . LYS B 1 454 ? 14.18 -11.039 9.25 1 97.44 454 LYS B CA 1
ATOM 7193 C C . LYS B 1 454 ? 13.094 -9.992 9.422 1 97.44 454 LYS B C 1
ATOM 7195 O O . LYS B 1 454 ? 12.008 -10.289 9.93 1 97.44 454 LYS B O 1
ATOM 7200 N N . GLU B 1 455 ? 13.359 -8.758 9.039 1 97.62 455 GLU B N 1
ATOM 7201 C CA . GLU B 1 455 ? 12.406 -7.66 9.195 1 97.62 455 GLU B CA 1
ATOM 7202 C C . GLU B 1 455 ? 11.18 -7.867 8.312 1 97.62 455 GLU B C 1
ATOM 7204 O O . GLU B 1 455 ? 10.062 -7.531 8.711 1 97.62 455 GLU B O 1
ATOM 7209 N N . TYR B 1 456 ? 11.422 -8.352 7.113 1 97.75 456 TYR B N 1
ATOM 7210 C CA . TYR B 1 456 ? 10.281 -8.648 6.246 1 97.75 456 TYR B CA 1
ATOM 7211 C C . TYR B 1 456 ? 9.43 -9.766 6.828 1 97.75 456 TYR B C 1
ATOM 7213 O O . TYR B 1 456 ? 8.195 -9.727 6.742 1 97.75 456 TYR B O 1
ATOM 7221 N N . SER B 1 457 ? 10.094 -10.773 7.402 1 96.75 457 SER B N 1
ATOM 7222 C CA . SER B 1 457 ? 9.352 -11.852 8.047 1 96.75 457 SER B CA 1
ATOM 7223 C C . SER B 1 457 ? 8.5 -11.328 9.195 1 96.75 457 SER B C 1
ATOM 7225 O O . SER B 1 457 ? 7.359 -11.766 9.375 1 96.75 457 SER B O 1
ATOM 7227 N N . LYS B 1 458 ? 9 -10.445 9.961 1 96.5 458 LYS B N 1
ATOM 7228 C CA . LYS B 1 458 ? 8.234 -9.82 11.031 1 96.5 458 LYS B CA 1
ATOM 7229 C C . LYS B 1 458 ? 7.027 -9.07 10.477 1 96.5 458 LYS B C 1
ATOM 7231 O O . LYS B 1 458 ? 5.938 -9.125 11.047 1 96.5 458 LYS B O 1
ATOM 7236 N N . LEU B 1 459 ? 7.281 -8.32 9.422 1 96.5 459 LEU B N 1
ATOM 7237 C CA . LEU B 1 459 ? 6.188 -7.602 8.766 1 96.5 459 LEU B CA 1
ATOM 7238 C C . LEU B 1 459 ? 5.094 -8.57 8.328 1 96.5 459 LEU B C 1
ATOM 7240 O O . LEU B 1 459 ? 3.908 -8.312 8.547 1 96.5 459 LEU B O 1
ATOM 7244 N N . LEU B 1 460 ? 5.477 -9.68 7.676 1 95.75 460 LEU B N 1
ATOM 7245 C CA . LEU B 1 460 ? 4.516 -10.664 7.199 1 95.75 460 LEU B CA 1
ATOM 7246 C C . LEU B 1 460 ? 3.691 -11.227 8.359 1 95.75 460 LEU B C 1
ATOM 7248 O O . LEU B 1 460 ? 2.484 -11.438 8.219 1 95.75 460 LEU B O 1
ATOM 7252 N N . GLU B 1 461 ? 4.324 -11.492 9.461 1 94.88 461 GLU B N 1
ATOM 7253 C CA . GLU B 1 461 ? 3.615 -12 10.633 1 94.88 461 GLU B CA 1
ATOM 7254 C C . GLU B 1 461 ? 2.512 -11.047 11.07 1 94.88 461 GLU B C 1
ATOM 7256 O O . GLU B 1 461 ? 1.396 -11.469 11.367 1 94.88 461 GLU B O 1
ATOM 7261 N N . VAL B 1 462 ? 2.814 -9.82 11.016 1 94.12 462 VAL B N 1
ATOM 7262 C CA . VAL B 1 462 ? 1.893 -8.781 11.477 1 94.12 462 VAL B CA 1
ATOM 7263 C C . VAL B 1 462 ? 0.736 -8.648 10.484 1 94.12 462 VAL B C 1
ATOM 7265 O O . VAL B 1 462 ? -0.432 -8.688 10.883 1 94.12 462 VAL B O 1
ATOM 7268 N N . ILE B 1 463 ? 1.03 -8.539 9.234 1 93.69 463 ILE B N 1
ATOM 7269 C CA . ILE B 1 463 ? -0.022 -8.25 8.266 1 93.69 463 ILE B CA 1
ATOM 7270 C C . ILE B 1 463 ? -0.882 -9.5 8.062 1 93.69 463 ILE B C 1
ATOM 7272 O O . ILE B 1 463 ? -2.086 -9.391 7.809 1 93.69 463 ILE B O 1
ATOM 7276 N N . THR B 1 464 ? -0.28 -10.664 8.156 1 93.31 464 THR B N 1
ATOM 7277 C CA . THR B 1 464 ? -1.053 -11.891 7.973 1 93.31 464 THR B CA 1
ATOM 7278 C C . THR B 1 464 ? -2.02 -12.094 9.133 1 93.31 464 THR B C 1
ATOM 7280 O O . THR B 1 464 ? -3.098 -12.672 8.961 1 93.31 464 THR B O 1
ATOM 7283 N N . SER B 1 465 ? -1.703 -11.602 10.328 1 91.94 465 SER B N 1
ATOM 7284 C CA . SER B 1 465 ? -2.568 -11.727 11.5 1 91.94 465 SER B CA 1
ATOM 7285 C C . SER B 1 465 ? -3.852 -10.922 11.32 1 91.94 465 SER B C 1
ATOM 7287 O O . SER B 1 465 ? -4.848 -11.172 12 1 91.94 465 SER B O 1
ATOM 7289 N N . CYS B 1 466 ? -3.842 -10.016 10.352 1 93 466 CYS B N 1
ATOM 7290 C CA . CYS B 1 466 ? -5.004 -9.156 10.141 1 93 466 CYS B CA 1
ATOM 7291 C C . CYS B 1 466 ? -5.617 -9.391 8.766 1 93 466 CYS B C 1
ATOM 7293 O O . CYS B 1 466 ? -6.32 -8.531 8.242 1 93 466 CYS B O 1
ATOM 7295 N N . GLU B 1 467 ? -5.426 -10.57 8.195 1 91.88 467 GLU B N 1
ATOM 7296 C CA . GLU B 1 467 ? -5.848 -10.836 6.82 1 91.88 467 GLU B CA 1
ATOM 7297 C C . GLU B 1 467 ? -7.367 -10.812 6.691 1 91.88 467 GLU B C 1
ATOM 7299 O O . GLU B 1 467 ? -7.902 -10.656 5.594 1 91.88 467 GLU B O 1
ATOM 7304 N N . ARG B 1 468 ? -8.094 -10.93 7.852 1 91.94 468 ARG B N 1
ATOM 7305 C CA . ARG B 1 468 ? -9.555 -10.945 7.805 1 91.94 468 ARG B CA 1
ATOM 7306 C C . ARG B 1 468 ? -10.125 -9.531 7.879 1 91.94 468 ARG B C 1
ATOM 7308 O O . ARG B 1 468 ? -11.312 -9.32 7.645 1 91.94 468 ARG B O 1
ATOM 7315 N N . ASN B 1 469 ? -9.328 -8.531 8.234 1 96.62 469 ASN B N 1
ATOM 7316 C CA . ASN B 1 469 ? -9.742 -7.133 8.234 1 96.62 469 ASN B CA 1
ATOM 7317 C C . ASN B 1 469 ? -10.227 -6.695 6.852 1 96.62 469 ASN B C 1
ATOM 7319 O O . ASN B 1 469 ? -9.562 -6.945 5.848 1 96.62 469 ASN B O 1
ATOM 7323 N N . PRO B 1 470 ? -11.414 -6.109 6.77 1 96.31 470 PRO B N 1
ATOM 7324 C CA . PRO B 1 470 ? -11.992 -5.793 5.461 1 96.31 470 PRO B CA 1
ATOM 7325 C C . PRO B 1 470 ? -11.094 -4.887 4.621 1 96.31 470 PRO B C 1
ATOM 7327 O O . PRO B 1 470 ? -11.117 -4.957 3.391 1 96.31 470 PRO B O 1
ATOM 7330 N N . PHE B 1 471 ? -10.305 -4 5.215 1 97 471 PHE B N 1
ATOM 7331 C CA . PHE B 1 471 ? -9.422 -3.1 4.492 1 97 471 PHE B CA 1
ATOM 7332 C C . PHE B 1 471 ? -8.211 -3.852 3.941 1 97 471 PHE B C 1
ATOM 7334 O O . PHE B 1 471 ? -7.672 -3.486 2.896 1 97 471 PHE B O 1
ATOM 7341 N N . MET B 1 472 ? -7.809 -4.934 4.617 1 95.75 472 MET B N 1
ATOM 7342 C CA . MET B 1 472 ? -6.68 -5.75 4.184 1 95.75 472 MET B CA 1
ATOM 7343 C C . MET B 1 472 ? -7.117 -6.762 3.125 1 95.75 472 MET B C 1
ATOM 7345 O O . MET B 1 472 ? -6.32 -7.156 2.271 1 95.75 472 MET B O 1
ATOM 7349 N N . ARG B 1 473 ? -8.406 -7.121 3.158 1 93 473 ARG B N 1
ATOM 7350 C CA . ARG B 1 473 ? -8.93 -8.117 2.234 1 93 473 ARG B CA 1
ATOM 7351 C C . ARG B 1 473 ? -9.438 -7.465 0.95 1 93 473 ARG B C 1
ATOM 7353 O O . ARG B 1 473 ? -9.719 -8.156 -0.031 1 93 473 ARG B O 1
ATOM 7360 N N . GLY B 1 474 ? -9.523 -6.086 0.957 1 91.31 474 GLY B N 1
ATOM 7361 C CA . GLY B 1 474 ? -9.906 -5.352 -0.236 1 91.31 474 GLY B CA 1
ATOM 7362 C C . GLY B 1 474 ? -11.406 -5.355 -0.482 1 91.31 474 GLY B C 1
ATOM 7363 O O . GLY B 1 474 ? -11.852 -5.426 -1.63 1 91.31 474 GLY B O 1
ATOM 7364 N N . SER B 1 475 ? -12.148 -5.438 0.552 1 89.94 475 SER B N 1
ATOM 7365 C CA . SER B 1 475 ? -13.609 -5.395 0.474 1 89.94 475 SER B CA 1
ATOM 7366 C C . SER B 1 475 ? -14.211 -4.832 1.755 1 89.94 475 SER B C 1
ATOM 7368 O O . SER B 1 475 ? -14.438 -5.566 2.719 1 89.94 475 SER B O 1
ATOM 7370 N N . PHE B 1 476 ? -14.547 -3.496 1.765 1 91.88 476 PHE B N 1
ATOM 7371 C CA . PHE B 1 476 ? -15.109 -2.883 2.963 1 91.88 476 PHE B CA 1
ATOM 7372 C C . PHE B 1 476 ? -16.375 -2.096 2.629 1 91.88 476 PHE B C 1
ATOM 7374 O O . PHE B 1 476 ? -16.562 -1.685 1.482 1 91.88 476 PHE B O 1
#

Radius of gyration: 33.44 Å; Cα contacts (8 Å, |Δi|>4): 2270; chains: 2; bounding box: 53×99×76 Å

Secondary structure (DSSP, 8-state):
-EEE-SSEEEEEEE-TT--EEEEEEEE---EE-TTS-EEE-HHHHHHHHHHHHHHHHHTT--EEEEEE-SS-EEEEETTS-BSS-EE-TT--THHHHHHT--HHHHHHHHH-HHHHHHSSTT-HHHHHHHHHHHH--HHHHHTTSEEEEEHHHHHHHHHHS--EEEHHHHGGGTSB-TTT--B-HHHHHHHT--S--PEEE-SBS---EETTEEEEEEEEHHHHHHHHHT--STT-EEEEESSSEEEEEE-SS-----TT-EEEEEEEETTEEEEEEEEEES-SHHHHHHHHHTTS-SSHHHHHHHHHH--S--EEE--BTBBTTTTBTT--EEEEEE-TT--HHHHHHHHHHHHHHHHHHHHHHHHHHHS--PSPEEEESGGGG-HHHHHHHHHHHTS-EEEES-S-HHHHHHHHHHHHHTTSS-TGGGGPPPPEEEEE---S-HHHHHHHHHHHHHHHHHHHHTTTSHHHHT--/-EEE-SSEEEEEEE-TT--EEEEEEEE---EE-TTS-EEE-HHHHHHHHHHHHHHHHHTT--EEEEEE-SS-EEEEETTS-BSS-EE-TT--THHHHHHT--HHHHHHHHH-HHHHHHSSTT-HHHHHHHHHHHH--HHHHHTTSEEEEEHHHHHHHHHHS--EEEHHHHGGGTSB-TTT--B-HHHHHHHT--S--PEEE-SBS---EETTEEEEEEEEHHHHHHHHHT--STT-EEEEESSSEEEEEE-SS-----TT-EEEEEEEETTEEEEEEEEEES-SHHHHHHHHHTTS-SSHHHHHHHHHH--S--EEE--BTBBTTTTBTT--EEEEEE-TT--HHHHHHHHHHHHHHHHHHHHHHHHHHHS--PSPEEEESGGGG-HHHHHHHHHHHTS-EEEES-S-HHHHHHHHHHHHHTTSS-TGGGGPPPPEEEEE---S-HHHHHHHHHHHHHHHHHHHHTTTSHHHHT--

Sequence (952 aa):
MIDIGTTGIKLSVYDEELRKIHYEKHILGFEQLESGFIEQDSRRLAEVVRGLSKKARELGVKKLGICTYRASVLAWRKDGSPLTNVITWMDGRGIEVISKLSMIARALKKLSGSLNTILSPDSPAVLLKWIYERMGIEKDVEDGKAFAWTLDSFLIYNLSGKFLSDSTNATLTGLIHPKDLSKIDIVFDLLKLPGVTPDVVENVADLGRFEGMDLVVSIADQQSAAVGIGVLERGKVESVHGTGSFIEAATSEFTMPKGGLIPLIILNLGGRRVYGLEGFIRSTGSTVDWLKEVGLFSSYDEMEELARMGRRKAILVPSLGGLRVPRADKLRGIITGLDLSTRRADIVSGIAWGISIHLAIIIERMRSHLGSLREPLLSAGGYSRSDSFLRRLSDLSGMRVARVKDTEASSFGVAKLLAYSDGKLSYEDLHETPEVDASFEPGMSEDERNFLIKEYSKLLEVITSCERNPFMRGSFMIDIGTTGIKLSVYDEELRKIHYEKHILGFEQLESGFIEQDSRRLAEVVRGLSKKARELGVKKLGICTYRASVLAWRKDGSPLTNVITWMDGRGIEVISKLSMIARALKKLSGSLNTILSPDSPAVLLKWIYERMGIEKDVEDGKAFAWTLDSFLIYNLSGKFLSDSTNATLTGLIHPKDLSKIDIVFDLLKLPGVTPDVVENVADLGRFEGMDLVVSIADQQSAAVGIGVLERGKVESVHGTGSFIEAATSEFTMPKGGLIPLIILNLGGRRVYGLEGFIRSTGSTVDWLKEVGLFSSYDEMEELARMGRRKAILVPSLGGLRVPRADKLRGIITGLDLSTRRADIVSGIAWGISIHLAIIIERMRSHLGSLREPLLSAGGYSRSDSFLRRLSDLSGMRVARVKDTEASSFGVAKLLAYSDGKLSYEDLHETPEVDASFEPGMSEDERNFLIKEYSKLLEVITSCERNPFMRGSF

InterPro domains:
  IPR000577 Carbohydrate kinase, FGGY [PIRSF000538] (2-463)
  IPR018484 Carbohydrate kinase FGGY, N-terminal [PF00370] (2-194)
  IPR018485 Carbohydrate kinase FGGY, C-terminal [PF02782] (240-420)
  IPR043129 ATPase, nucleotide binding domain [SSF53067] (2-231)
  IPR043129 ATPase, nucleotide binding domain [SSF53067] (233-459)

pLDDT: mean 94.24, std 4.89, range [60.91, 98.81]

Nearest PDB structures (foldseek):
  2dpn-assembly1_B  TM=9.371E-01  e=6.835E-38  Thermus thermophilus
  3ezw-assembly2_C  TM=9.142E-01  e=1.917E-35  Escherichia coli K-12
  3ezw-assembly2_D  TM=8.989E-01  e=1.520E-35  Escherichia coli K-12
  4e1j-assembly1_D  TM=8.825E-01  e=7.087E-31  Sinorhizobium meliloti 1021
  5vm1-assembly6_B  TM=7.956E-01  e=3.030E-30  Brucella ovis ATCC 25840

Solvent-accessible surface area (backbone atoms only — not comparable to full-atom values): 46828 Å² total; per-residue (Å²): 61,37,36,39,47,69,52,36,36,34,41,43,38,62,49,96,82,68,48,76,77,43,74,50,74,42,81,75,40,66,46,76,44,96,86,56,39,31,33,30,62,39,65,60,48,52,48,49,52,53,52,53,52,52,51,41,43,75,74,67,49,55,66,39,29,39,27,24,54,56,44,19,31,38,33,27,36,66,87,50,50,63,73,42,50,29,40,37,50,76,17,52,66,14,47,64,52,59,74,64,52,51,71,65,51,52,51,47,28,74,73,29,71,65,44,35,59,35,68,29,33,48,21,28,49,33,41,49,43,49,50,40,69,71,65,67,45,57,65,39,35,75,68,60,50,27,48,66,47,43,50,58,22,51,53,40,23,59,52,39,69,40,67,36,28,27,44,45,46,45,35,56,27,54,45,26,35,77,88,80,64,41,74,36,60,67,52,37,58,69,61,67,48,73,90,73,70,57,52,71,37,48,30,67,39,91,52,43,49,44,95,86,19,39,30,36,35,40,38,26,30,70,34,19,22,29,44,29,46,21,41,66,42,63,27,26,31,36,33,40,24,34,53,26,32,39,38,39,33,16,49,48,51,88,58,86,60,70,85,60,41,40,62,41,52,48,42,41,52,94,91,41,66,30,16,21,39,33,39,55,41,64,32,40,38,48,48,55,52,43,42,37,72,55,48,70,38,91,44,70,68,51,42,52,56,30,32,67,64,31,78,46,28,24,37,26,49,50,18,38,60,7,36,44,72,66,73,26,71,49,23,25,12,34,38,29,11,34,36,83,81,62,46,55,27,18,51,51,22,5,43,37,51,24,48,21,50,54,48,23,52,44,50,50,54,48,28,73,75,63,64,58,68,43,77,50,37,37,29,24,27,70,55,51,70,35,62,65,33,44,41,43,31,6,23,48,54,67,37,41,26,28,30,38,58,65,36,59,28,36,55,46,13,45,51,50,50,52,35,32,76,69,65,76,35,56,80,74,58,44,47,48,61,64,63,65,66,47,74,29,65,50,78,56,53,70,67,58,34,51,49,52,52,52,51,48,50,52,50,49,56,55,55,48,75,41,19,81,37,37,58,34,41,24,54,98,64,37,35,39,47,69,53,36,38,31,40,42,39,62,49,96,84,69,49,77,79,44,73,53,76,44,81,73,41,67,46,76,44,94,85,56,38,31,33,30,64,39,65,61,49,51,50,50,52,51,51,52,50,52,51,41,44,74,73,66,49,55,66,37,28,40,28,23,53,54,44,21,32,36,33,24,36,67,88,50,51,64,73,41,50,30,40,36,50,75,18,53,67,14,47,64,51,61,72,65,50,50,70,65,52,52,51,46,28,73,73,29,72,66,42,36,59,33,68,29,32,48,22,28,47,34,42,48,43,49,48,39,69,72,66,67,44,58,67,40,36,75,69,61,50,28,48,68,46,42,51,58,22,51,52,40,22,58,52,39,68,41,68,37,27,28,47,45,45,45,36,54,25,55,45,28,36,79,88,78,66,40,74,37,61,67,52,38,59,72,60,68,48,74,90,74,69,58,54,73,38,46,31,66,41,91,52,44,49,45,94,86,19,39,32,37,36,38,40,25,30,70,32,21,22,29,45,30,46,21,40,66,44,62,28,26,31,36,35,38,24,33,54,26,33,38,39,40,33,16,49,48,50,88,60,86,61,70,82,60,42,40,63,41,52,48,42,41,52,94,91,40,66,31,16,22,41,34,37,57,42,62,32,39,37,48,47,55,52,40,42,36,72,53,48,72,38,92,46,71,68,51,43,52,56,28,32,68,63,31,78,45,26,24,38,27,49,50,16,39,59,8,35,45,69,66,73,27,72,48,23,26,12,35,38,28,10,34,37,82,82,63,48,55,28,18,50,50,21,6,42,36,51,24,48,20,49,52,49,24,52,44,51,49,54,49,28,72,73,65,64,58,70,45,77,49,38,38,28,24,26,70,53,51,72,34,61,66,34,44,42,43,31,7,22,48,54,67,36,42,27,27,30,38,58,65,37,59,26,34,54,46,14,46,49,51,51,53,35,33,76,71,64,74,35,55,78,73,58,45,48,48,61,64,62,64,67,47,74,29,68,49,79,56,54,69,66,59,33,52,49,53,52,52,50,48,50,53,48,49,56,56,55,51,74,42,18,82,37,37,59,32,41,24,54,98

Foldseek 3Di:
DWEAEQQKIKDWDADLVRHTPDIDIDGQHWDQDPVRFIFGALVVSLVVVLVSVVVCVVVVAAEDAYAYAAQWKFKAFLVLHGPDTIRDLLGQQLVVVLVPFDPVLVVVLVVDPLSVLCSHRSALLSVQLVVCVVVVCQVCVVVSGMDMDIPLQSNLCSFFVAREDELQRLCSNSQAPNPPRDGPVVSCVRSVHRPDHGHYDFQFDQSGDGPNHTYGGYHYQVLLLCLLQQQQDAQEWAWEPAQKIKIKHWHQDFDDADQLKDKGFSGGDPNGTIIIIMAIQNGQNVVVVVCCVVPLDPDVVVLLVLLVVAPQQKAKQRQCSAHRRVGQRLFHIDIDRDDPPDDSSNRSNNSLLNRLLVVLVVLVSRCVVRVHHDDDHEYAYDVVVRPSNQQNNQQLNVHKYFYAPHRSSSVSSRSQVVSVSVVNDDPVNSNDGHHTDDIHHHPHDPVVSVVVSVVVVVVCVVLSVCSVPCVRSVHD/DWEAEQQKIKDWDADLVRDTPDIDIDGQHWDQDPVRFIFGALVVSLVVVLVSVVVCVVVVAAEDAYAYAAQWKFKAFLQLHGPDTIRDLLGQQLVVVLVPFDPVLVVVLVVDPLSVLCSHRSALLSVQLVVCVVVVCQVCVVVSGMDMDIPLQSNLCSFFVAREDELQRQCSNSQAPNPPRHGPVVSCVRSVHRPDHGHYHFQFDQSGDGPNHTYGGYHYQVLLLCLLQQQQDAQEWAWEPAQKIKIKHWHQDFDDADQLKDKGFSGGDPNGTIIIIMAIQNGQNVVVVVCCVVPLDPDVVVLLVLLVVAPQQKAKQRQCSAHRRVGQRLFHIDIDRDDPPDDSSNYSNRSLLNRLLVVLVVLVSRCVVRVHHDDDHEYAYDVVVRPSNQQNNQQLNVHKYFYAPHRSSSVSSRSQVVSVSVVNDDPVNSNDGHHTDDIHHHPHDPVVSVVVSVVVVVVCVVLSVCSVPCVRSVHD

Organism: Korarchaeum cryptofilum (strain OPF8) (NCBI:txid374847)